Protein AF-0000000079726190 (afdb_homodimer)

Structure (mmCIF, N/CA/C/O backbone):
data_AF-0000000079726190-model_v1
#
loop_
_entity.id
_entity.type
_entity.pdbx_description
1 polymer 'Peptide ABC transporter substrate-binding protein'
#
loop_
_atom_site.group_PDB
_atom_site.id
_atom_site.type_symbol
_atom_site.label_atom_id
_atom_site.label_alt_id
_atom_site.label_comp_id
_atom_site.label_asym_id
_atom_site.label_entity_id
_atom_site.label_seq_id
_atom_site.pdbx_PDB_ins_code
_atom_site.Cartn_x
_atom_site.Cartn_y
_atom_site.Cartn_z
_atom_site.occupancy
_atom_site.B_iso_or_equiv
_atom_site.auth_seq_id
_atom_site.auth_comp_id
_atom_site.auth_asym_id
_atom_site.auth_atom_id
_atom_site.pdbx_PDB_model_num
ATOM 1 N N . MET A 1 1 ? 8.062 4.188 -63.969 1 17.78 1 MET A N 1
ATOM 2 C CA . MET A 1 1 ? 8.961 5.172 -64.562 1 17.78 1 MET A CA 1
ATOM 3 C C . MET A 1 1 ? 9.82 5.852 -63.5 1 17.78 1 MET A C 1
ATOM 5 O O . MET A 1 1 ? 9.289 6.422 -62.531 1 17.78 1 MET A O 1
ATOM 9 N N . ILE A 1 2 ? 11.32 5.594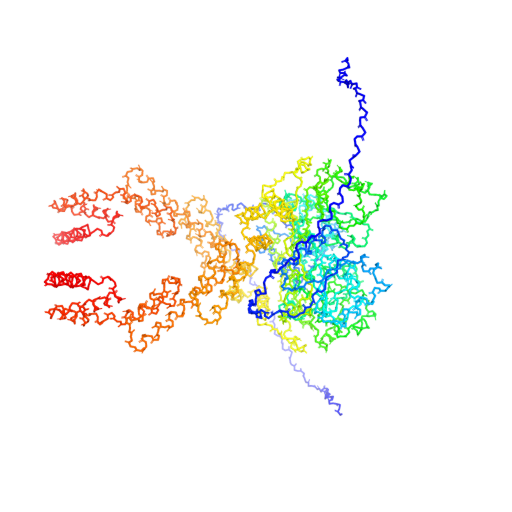 -63.25 1 19.17 2 ILE A N 1
ATOM 10 C CA . ILE A 1 2 ? 12.477 5.262 -62.438 1 19.17 2 ILE A CA 1
ATOM 11 C C . ILE A 1 2 ? 13.281 6.523 -62.156 1 19.17 2 ILE A C 1
ATOM 13 O O . ILE A 1 2 ? 13.898 7.098 -63.031 1 19.17 2 ILE A O 1
ATOM 17 N N . ARG A 1 3 ? 12.742 7.516 -61.281 1 17.12 3 ARG A N 1
ATOM 18 C CA . ARG A 1 3 ? 13.039 8.945 -61.219 1 17.12 3 ARG A CA 1
ATOM 19 C C . ARG A 1 3 ? 14.438 9.188 -60.656 1 17.12 3 ARG A C 1
ATOM 21 O O . ARG A 1 3 ? 14.625 9.312 -59.438 1 17.12 3 ARG A O 1
ATOM 28 N N . TRP A 1 4 ? 15.664 8.562 -61.156 1 17.48 4 TRP A N 1
ATOM 29 C CA . TRP A 1 4 ? 17.031 8.336 -60.719 1 17.48 4 TRP A CA 1
ATOM 30 C C . TRP A 1 4 ? 17.891 9.594 -60.938 1 17.48 4 TRP A C 1
ATOM 32 O O . TRP A 1 4 ? 18.328 9.883 -62.062 1 17.48 4 TRP A O 1
ATOM 42 N N . ASN A 1 5 ? 17.484 10.836 -60.469 1 17.86 5 ASN A N 1
ATOM 43 C CA . ASN A 1 5 ? 18.203 11.93 -61.125 1 17.86 5 ASN A CA 1
ATOM 44 C C . ASN A 1 5 ? 19.672 11.945 -60.719 1 17.86 5 ASN A C 1
ATOM 46 O O . ASN A 1 5 ? 20 11.992 -59.531 1 17.86 5 ASN A O 1
ATOM 50 N N . ARG A 1 6 ? 20.75 11.93 -61.469 1 18.08 6 ARG A N 1
ATOM 51 C CA . ARG A 1 6 ? 22.094 11.422 -61.719 1 18.08 6 ARG A CA 1
ATOM 52 C C . ARG A 1 6 ? 23.156 12.391 -61.219 1 18.08 6 ARG A C 1
ATOM 54 O O . ARG A 1 6 ? 24.062 12 -60.5 1 18.08 6 ARG A O 1
ATOM 61 N N . ILE A 1 7 ? 23.703 13.391 -62 1 17.92 7 ILE A N 1
ATOM 62 C CA . ILE A 1 7 ? 25.031 13.344 -62.594 1 17.92 7 ILE A CA 1
ATOM 63 C C . ILE A 1 7 ? 26 14.227 -61.812 1 17.92 7 ILE A C 1
ATOM 65 O O . ILE A 1 7 ? 25.578 15.164 -61.125 1 17.92 7 ILE A O 1
ATOM 69 N N . LEU A 1 8 ? 27.344 14.555 -62.281 1 17.34 8 LEU A N 1
ATOM 70 C CA . LEU A 1 8 ? 28.797 14.414 -62.188 1 17.34 8 LEU A CA 1
ATOM 71 C C . LEU A 1 8 ? 29.453 15.766 -61.969 1 17.34 8 LEU A C 1
ATOM 73 O O . LEU A 1 8 ? 30.625 15.828 -61.562 1 17.34 8 LEU A O 1
ATOM 77 N N . THR A 1 9 ? 28.953 16.922 -62.281 1 17.73 9 THR A N 1
ATOM 78 C CA . THR A 1 9 ? 29.906 17.672 -63.094 1 17.73 9 THR A CA 1
ATOM 79 C C . THR A 1 9 ? 31.016 18.266 -62.219 1 17.73 9 THR A C 1
ATOM 81 O O . THR A 1 9 ? 30.859 18.359 -61 1 17.73 9 THR A O 1
ATOM 84 N N . GLY A 1 10 ? 31.719 19.453 -62.531 1 17.44 10 GLY A N 1
ATOM 85 C CA . GLY A 1 10 ? 33 19.969 -63.031 1 17.44 10 GLY A CA 1
ATOM 86 C C . GLY A 1 10 ? 33.719 20.828 -62.031 1 17.44 10 GLY A C 1
ATOM 87 O O . GLY A 1 10 ? 34.906 21.125 -62.188 1 17.44 10 GLY A O 1
ATOM 88 N N . LEU A 1 11 ? 33.094 21.625 -61.156 1 17.05 11 LEU A N 1
ATOM 89 C CA . LEU A 1 11 ? 33.688 22.953 -61.188 1 17.05 11 LEU A CA 1
ATOM 90 C C . LEU A 1 11 ? 35 22.984 -60.406 1 17.05 11 LEU A C 1
ATOM 92 O O . LEU A 1 11 ? 35.188 22.188 -59.5 1 17.05 11 LEU A O 1
ATOM 96 N N . SER A 1 12 ? 35.75 24.172 -60.344 1 17.75 12 SER A N 1
ATOM 97 C CA . SER A 1 12 ? 37.062 24.797 -60.562 1 17.75 12 SER A CA 1
ATOM 98 C C . SER A 1 12 ? 37.812 24.953 -59.25 1 17.75 12 SER A C 1
ATOM 100 O O . SER A 1 12 ? 37.219 24.906 -58.188 1 17.75 12 SER A O 1
ATOM 102 N N . ARG A 1 13 ? 39.156 25.641 -59.156 1 18.98 13 ARG A N 1
ATOM 103 C CA . ARG A 1 13 ? 40.531 25.578 -58.781 1 18.98 13 ARG A CA 1
ATOM 104 C C . ARG A 1 13 ? 40.812 26.422 -57.531 1 18.98 13 ARG A C 1
ATOM 106 O O . ARG A 1 13 ? 41.938 26.578 -57.094 1 18.98 13 ARG A O 1
ATOM 113 N N . ASN A 1 14 ? 39.906 27.125 -56.906 1 16.69 14 ASN A N 1
ATOM 114 C CA . ASN A 1 14 ? 40.406 28.375 -56.375 1 16.69 14 ASN A CA 1
ATOM 115 C C . ASN A 1 14 ? 41.406 28.156 -55.25 1 16.69 14 ASN A C 1
ATOM 117 O O . ASN A 1 14 ? 41.406 27.109 -54.594 1 16.69 14 ASN A O 1
ATOM 121 N N . ALA A 1 15 ? 42 29.312 -54.594 1 17.83 15 ALA A N 1
ATOM 122 C CA . ALA A 1 15 ? 43.25 29.938 -54.219 1 17.83 15 ALA A CA 1
ATOM 123 C C . ALA A 1 15 ? 43.656 29.578 -52.781 1 17.83 15 ALA A C 1
ATOM 125 O O . ALA A 1 15 ? 42.781 29.391 -51.938 1 17.83 15 ALA A O 1
ATOM 126 N N . TYR A 1 16 ? 44.969 29.359 -52.375 1 17.84 16 TYR A N 1
ATOM 127 C CA . TYR A 1 16 ? 45.938 28.766 -51.469 1 17.84 16 TYR A CA 1
ATOM 128 C C . TYR A 1 16 ? 46.156 29.625 -50.25 1 17.84 16 TYR A C 1
ATOM 130 O O . TYR A 1 16 ? 47 29.312 -49.406 1 17.84 16 TYR A O 1
ATOM 138 N N . ILE A 1 17 ? 45.344 30.672 -49.875 1 18.56 17 ILE A N 1
ATOM 139 C CA . ILE A 1 17 ? 46.125 31.703 -49.219 1 18.56 17 ILE A CA 1
ATOM 140 C C . ILE A 1 17 ? 46.688 31.172 -47.906 1 18.56 17 ILE A C 1
ATOM 142 O O . ILE A 1 17 ? 46.031 30.406 -47.188 1 18.56 17 ILE A O 1
ATOM 146 N N . LEU A 1 18 ? 47.875 31.734 -47.344 1 18.45 18 LEU A N 1
ATOM 147 C CA . LEU A 1 18 ? 49.156 31.609 -46.656 1 18.45 18 LEU A CA 1
ATOM 148 C C . LEU A 1 18 ? 49 31.875 -45.156 1 18.45 18 LEU A C 1
ATOM 150 O O . LEU A 1 18 ? 50 31.844 -44.406 1 18.45 18 LEU A O 1
ATOM 154 N N . PHE A 1 19 ? 47.812 31.984 -44.5 1 19.55 19 PHE A N 1
ATOM 155 C CA . PHE A 1 19 ? 47.906 32.844 -43.344 1 19.55 19 PHE A CA 1
ATOM 156 C C . PHE A 1 19 ? 48.781 32.219 -42.25 1 19.55 19 PHE A C 1
ATOM 158 O O . PHE A 1 19 ? 48.531 31.062 -41.875 1 19.55 19 PHE A O 1
ATOM 165 N N . ALA A 1 20 ? 50 32.812 -41.875 1 19.41 20 ALA A N 1
ATOM 166 C CA . ALA A 1 20 ? 51.219 32.719 -41.094 1 19.41 20 ALA A CA 1
ATOM 167 C C . ALA A 1 20 ? 50.938 32.719 -39.625 1 19.41 20 ALA A C 1
ATOM 169 O O . ALA A 1 20 ? 50.188 33.562 -39.125 1 19.41 20 ALA A O 1
ATOM 170 N N . GLY A 1 21 ? 51.188 31.625 -38.812 1 18.8 21 GLY A N 1
ATOM 171 C CA . GLY A 1 21 ? 51.062 31.078 -37.469 1 18.8 21 GLY A CA 1
ATOM 172 C C . GLY A 1 21 ? 51.875 31.828 -36.438 1 18.8 21 GLY A C 1
ATOM 173 O O . GLY A 1 21 ? 53.125 31.688 -36.406 1 18.8 21 GLY A O 1
ATOM 174 N N . PHE A 1 22 ? 51.562 33.156 -36.156 1 19.19 22 PHE A N 1
ATOM 175 C CA . PHE A 1 22 ? 52.375 33.969 -35.25 1 19.19 22 PHE A CA 1
ATOM 176 C C . PHE A 1 22 ? 52.5 33.344 -33.875 1 19.19 22 PHE A C 1
ATOM 178 O O . PHE A 1 22 ? 51.5 32.938 -33.281 1 19.19 22 PHE A O 1
ATOM 185 N N . ALA A 1 23 ? 53.75 32.969 -33.375 1 20.16 23 ALA A N 1
ATOM 186 C CA . ALA A 1 23 ? 54.5 32.344 -32.281 1 20.16 23 ALA A CA 1
ATOM 187 C C . ALA A 1 23 ? 54.438 33.219 -31.047 1 20.16 23 ALA A C 1
ATOM 189 O O . ALA A 1 23 ? 55.188 32.969 -30.078 1 20.16 23 ALA A O 1
ATOM 190 N N . ILE A 1 24 ? 53.406 34.062 -30.688 1 20.02 24 ILE A N 1
ATOM 191 C CA . ILE A 1 24 ? 53.812 35.094 -29.75 1 20.02 24 ILE A CA 1
ATOM 192 C C . ILE A 1 24 ? 54.281 34.469 -28.453 1 20.02 24 ILE A C 1
ATOM 194 O O . ILE A 1 24 ? 53.625 33.625 -27.875 1 20.02 24 ILE A O 1
ATOM 198 N N . CYS A 1 25 ? 55.562 34.812 -27.906 1 19.38 25 CYS A N 1
ATOM 199 C CA . CYS A 1 25 ? 56.562 34.562 -26.891 1 19.38 25 CYS A CA 1
ATOM 200 C C . CYS A 1 25 ? 56.094 35.031 -25.516 1 19.38 25 CYS A C 1
ATOM 202 O O . CYS A 1 25 ? 56.906 35.219 -24.609 1 19.38 25 CYS A O 1
ATOM 204 N N . ILE A 1 26 ? 54.844 35.25 -25.141 1 20.3 26 ILE A N 1
ATOM 205 C CA . ILE A 1 26 ? 54.688 36.125 -23.984 1 20.3 26 ILE A CA 1
ATOM 206 C C . ILE A 1 26 ? 55.406 35.5 -22.781 1 20.3 26 ILE A C 1
ATOM 208 O O . ILE A 1 26 ? 55 34.406 -22.312 1 20.3 26 ILE A O 1
ATOM 212 N N . ALA A 1 27 ? 56.656 35.812 -22.438 1 19.92 27 ALA A N 1
ATOM 213 C CA . ALA A 1 27 ? 57.75 35.5 -21.516 1 19.92 27 ALA A CA 1
ATOM 214 C C . ALA A 1 27 ? 57.281 35.562 -20.062 1 19.92 27 ALA A C 1
ATOM 216 O O . ALA A 1 27 ? 57.469 34.625 -19.297 1 19.92 27 ALA A O 1
ATOM 217 N N . GLY A 1 28 ? 57.562 36.75 -19.266 1 19.28 28 GLY A N 1
ATOM 218 C CA . GLY A 1 28 ? 58.5 36.969 -18.172 1 19.28 28 GLY A CA 1
ATOM 219 C C . GLY A 1 28 ? 57.875 36.75 -16.812 1 19.28 28 GLY A C 1
ATOM 220 O O . GLY A 1 28 ? 58.469 36.125 -15.93 1 19.28 28 GLY A O 1
ATOM 221 N N . ALA A 1 29 ? 57 37.75 -16.234 1 20.47 29 ALA A N 1
ATOM 222 C CA . ALA A 1 29 ? 57.125 38.344 -14.898 1 20.47 29 ALA A CA 1
ATOM 223 C C . ALA A 1 29 ? 56.594 37.375 -13.82 1 20.47 29 ALA A C 1
ATOM 225 O O . ALA A 1 29 ? 55.406 37.062 -13.805 1 20.47 29 ALA A O 1
ATOM 226 N N . ALA A 1 30 ? 57.438 36.594 -13 1 22.33 30 ALA A N 1
ATOM 227 C CA . ALA A 1 30 ? 57.531 35.656 -11.891 1 22.33 30 ALA A CA 1
ATOM 228 C C . ALA A 1 30 ? 57.031 36.281 -10.594 1 22.33 30 ALA A C 1
ATOM 230 O O . ALA A 1 30 ? 57.219 35.688 -9.516 1 22.33 30 ALA A O 1
ATOM 231 N N . SER A 1 31 ? 56.656 37.625 -10.516 1 21.39 31 SER A N 1
ATOM 232 C CA . SER A 1 31 ? 56.875 38.188 -9.195 1 21.39 31 SER A CA 1
ATOM 233 C C . SER A 1 31 ? 56.125 37.406 -8.125 1 21.39 31 SER A C 1
ATOM 235 O O . SER A 1 31 ? 55.219 36.625 -8.438 1 21.39 31 SER A O 1
ATOM 237 N N . GLN A 1 32 ? 56.062 38.031 -6.699 1 22.66 32 GLN A N 1
ATOM 238 C CA . GLN A 1 32 ? 56.156 37.906 -5.246 1 22.66 32 GLN A CA 1
ATOM 239 C C . GLN A 1 32 ? 54.75 37.656 -4.648 1 22.66 32 GLN A C 1
ATOM 241 O O . GLN A 1 32 ? 54.188 38.562 -4.035 1 22.66 32 GLN A O 1
ATOM 246 N N . PHE A 1 33 ? 53.781 37.219 -5.281 1 22.06 33 PHE A N 1
ATOM 247 C CA . PHE A 1 33 ? 52.531 37.312 -4.539 1 22.06 33 PHE A CA 1
ATOM 248 C C . PHE A 1 33 ? 52.625 36.625 -3.193 1 22.06 33 PHE A C 1
ATOM 250 O O . PHE A 1 33 ? 53.125 35.5 -3.113 1 22.06 33 PHE A O 1
ATOM 257 N N . GLY A 1 34 ? 52.5 37.375 -2.045 1 22.28 34 GLY A N 1
ATOM 258 C CA . GLY A 1 34 ? 52.594 37.219 -0.604 1 22.28 34 GLY A CA 1
ATOM 259 C C . GLY A 1 34 ? 51.781 36.031 -0.099 1 22.28 34 GLY A C 1
ATOM 260 O O . GLY A 1 34 ? 50.844 35.562 -0.765 1 22.28 34 GLY A O 1
ATOM 261 N N . GLU A 1 35 ? 52.344 35.25 0.93 1 23.59 35 GLU A N 1
ATOM 262 C CA . GLU A 1 35 ? 52.031 34.094 1.75 1 23.59 35 GLU A CA 1
ATOM 263 C C . GLU A 1 35 ? 50.75 34.344 2.553 1 23.59 35 GLU A C 1
ATOM 265 O O . GLU A 1 35 ? 50.781 34.938 3.623 1 23.59 35 GLU A O 1
ATOM 270 N N . LEU A 1 36 ? 49.625 34.844 2.004 1 23.28 36 LEU A N 1
ATOM 271 C CA . LEU A 1 36 ? 48.562 34.906 3 1 23.28 36 LEU A CA 1
ATOM 272 C C . LEU A 1 36 ? 48.406 33.562 3.717 1 23.28 36 LEU A C 1
ATOM 274 O O . LEU A 1 36 ? 48.156 32.562 3.078 1 23.28 36 LEU A O 1
ATOM 278 N N . ASN A 1 37 ? 48.969 33.406 4.957 1 24.59 37 ASN A N 1
ATOM 279 C CA . ASN A 1 37 ? 48.875 32.406 6.02 1 24.59 37 ASN A CA 1
ATOM 280 C C . ASN A 1 37 ? 47.438 32.125 6.438 1 24.59 37 ASN A C 1
ATOM 282 O O . ASN A 1 37 ? 46.906 32.812 7.328 1 24.59 37 ASN A O 1
ATOM 286 N N . SER A 1 38 ? 46.438 32.219 5.59 1 26.17 38 SER A N 1
ATOM 287 C CA . SER A 1 38 ? 45.156 31.938 6.195 1 26.17 38 SER A CA 1
ATOM 288 C C . SER A 1 38 ? 45.188 30.594 6.93 1 26.17 38 SER A C 1
ATOM 290 O O . SER A 1 38 ? 45.781 29.641 6.457 1 26.17 38 SER A O 1
ATOM 292 N N . SER A 1 39 ? 44.938 30.641 8.273 1 29.66 39 SER A N 1
ATOM 293 C CA . SER A 1 39 ? 44.812 29.547 9.234 1 29.66 39 SER A CA 1
ATOM 294 C C . SER A 1 39 ? 43.906 28.453 8.703 1 29.66 39 SER A C 1
ATOM 296 O O . SER A 1 39 ? 42.781 28.734 8.242 1 29.66 39 SER A O 1
ATOM 298 N N . PRO A 1 40 ? 44.469 27.297 8.266 1 29.73 40 PRO A N 1
ATOM 299 C CA . PRO A 1 40 ? 43.719 26.125 7.766 1 29.73 40 PRO A CA 1
ATOM 300 C C . PRO A 1 40 ? 42.625 25.656 8.727 1 29.73 40 PRO A C 1
ATOM 302 O O . PRO A 1 40 ? 42.938 25.234 9.844 1 29.73 40 PRO A O 1
ATOM 305 N N . ASN A 1 41 ? 41.656 26.5 8.977 1 29.31 41 ASN A N 1
ATOM 306 C CA . ASN A 1 41 ? 40.531 25.859 9.695 1 29.31 41 ASN A CA 1
ATOM 307 C C . ASN A 1 41 ? 40.312 24.438 9.195 1 29.31 41 ASN A C 1
ATOM 309 O O . ASN A 1 41 ? 40.062 24.219 8.008 1 29.31 41 ASN A O 1
ATOM 313 N N . SER A 1 42 ? 40.938 23.453 9.906 1 29.56 42 SER A N 1
ATOM 314 C CA . SER A 1 42 ? 40.844 22 9.789 1 29.56 42 SER A CA 1
ATOM 315 C C . SER A 1 42 ? 39.406 21.531 9.633 1 29.56 42 SER A C 1
ATOM 317 O O . SER A 1 42 ? 38.656 21.547 10.602 1 29.56 42 SER A O 1
ATOM 319 N N . SER A 1 43 ? 38.688 22.031 8.695 1 34.34 43 SER A N 1
ATOM 320 C CA . SER A 1 43 ? 37.531 21.156 8.469 1 34.34 43 SER A CA 1
ATOM 321 C C . SER A 1 43 ? 37.938 19.688 8.633 1 34.34 43 SER A C 1
ATOM 323 O O . SER A 1 43 ? 38.906 19.234 8.039 1 34.34 43 SER A O 1
ATOM 325 N N . LYS A 1 44 ? 37.688 19.062 9.688 1 37.78 44 LYS A N 1
ATOM 326 C CA . LYS A 1 44 ? 37.969 17.641 9.867 1 37.78 44 LYS A CA 1
ATOM 327 C C . LYS A 1 44 ? 37.75 16.875 8.562 1 37.78 44 LYS A C 1
ATOM 329 O O . LYS A 1 44 ? 36.625 16.766 8.078 1 37.78 44 LYS A O 1
ATOM 334 N N . ALA A 1 45 ? 38.625 16.938 7.582 1 41.66 45 ALA A N 1
ATOM 335 C CA . ALA A 1 45 ? 38.594 16.078 6.406 1 41.66 45 ALA A CA 1
ATOM 336 C C . ALA A 1 45 ? 38.062 14.688 6.758 1 41.66 45 ALA A C 1
ATOM 338 O O . ALA A 1 45 ? 38.625 14.008 7.625 1 41.66 45 ALA A O 1
ATOM 339 N N . ILE A 1 46 ? 36.75 14.359 6.75 1 47.28 46 ILE A N 1
ATOM 340 C CA . ILE A 1 46 ? 36.25 13.008 6.902 1 47.28 46 ILE A CA 1
ATOM 341 C C . ILE A 1 46 ? 37.219 12.008 6.285 1 47.28 46 ILE A C 1
ATOM 343 O O . ILE A 1 46 ? 37.5 12.07 5.082 1 47.28 46 ILE A O 1
ATOM 347 N N . SER A 1 47 ? 38.125 11.461 6.992 1 50.12 47 SER A N 1
ATOM 348 C CA . SER A 1 47 ? 39.094 10.398 6.746 1 50.12 47 SER A CA 1
ATOM 349 C C . SER A 1 47 ? 38.406 9.109 6.336 1 50.12 47 SER A C 1
ATOM 351 O O . SER A 1 47 ? 37.375 8.719 6.934 1 50.12 47 SER A O 1
ATOM 353 N N . GLY A 1 48 ? 38.5 8.516 5.023 1 62.44 48 GLY A N 1
ATOM 354 C CA . GLY A 1 48 ? 38.188 7.211 4.477 1 62.44 48 GLY A CA 1
ATOM 355 C C . GLY A 1 48 ? 37.75 7.262 3.021 1 62.44 48 GLY A C 1
ATOM 356 O O . GLY A 1 48 ? 37.094 8.211 2.596 1 62.44 48 GLY A O 1
ATOM 357 N N . ASN A 1 49 ? 38.5 6.441 2.109 1 82.69 49 ASN A N 1
ATOM 358 C CA . ASN A 1 49 ? 38.312 6.469 0.66 1 82.69 49 ASN A CA 1
ATOM 359 C C . ASN A 1 49 ? 37.312 5.438 0.193 1 82.69 49 ASN A C 1
ATOM 361 O O . ASN A 1 49 ? 37.219 4.352 0.764 1 82.69 49 ASN A O 1
ATOM 365 N N . VAL A 1 50 ? 36.406 5.938 -0.623 1 95.25 50 VAL A N 1
ATOM 366 C CA . VAL A 1 50 ? 35.469 5.055 -1.307 1 95.25 50 VAL A CA 1
ATOM 367 C C . VAL A 1 50 ? 35.969 4.742 -2.711 1 95.25 50 VAL A C 1
ATOM 369 O O . VAL A 1 50 ? 36.344 5.652 -3.457 1 95.25 50 VAL A O 1
ATOM 372 N N . GLU A 1 51 ? 36.125 3.447 -2.908 1 96.5 51 GLU A N 1
ATOM 373 C CA . GLU A 1 51 ? 36.469 3.008 -4.254 1 96.5 51 GLU A CA 1
ATOM 374 C C . GLU A 1 51 ? 35.25 2.605 -5.051 1 96.5 51 GLU A C 1
ATOM 376 O O . GLU A 1 51 ? 34.375 1.872 -4.555 1 96.5 51 GLU A O 1
ATOM 381 N N . ILE A 1 52 ? 35.156 3.127 -6.281 1 97.56 52 ILE A N 1
ATOM 382 C CA . ILE A 1 52 ? 34.031 2.785 -7.145 1 97.56 52 ILE A CA 1
ATOM 383 C C . ILE A 1 52 ? 34.531 2.107 -8.414 1 97.56 52 ILE A C 1
ATOM 385 O O . ILE A 1 52 ? 35.469 2.607 -9.062 1 97.56 52 ILE A O 1
ATOM 389 N N . LEU A 1 53 ? 34.031 0.95 -8.68 1 97.44 53 LEU A N 1
ATOM 390 C CA . LEU A 1 53 ? 34.344 0.227 -9.906 1 97.44 53 LEU A CA 1
ATOM 391 C C . LEU A 1 53 ? 33.125 0.053 -10.781 1 97.44 53 LEU A C 1
ATOM 393 O O . LEU A 1 53 ? 32.094 -0.46 -10.328 1 97.44 53 LEU A O 1
ATOM 397 N N . LEU A 1 54 ? 33.219 0.528 -12.023 1 97.69 54 LEU A N 1
ATOM 398 C CA . LEU A 1 54 ? 32.125 0.361 -12.984 1 97.69 54 LEU A CA 1
ATOM 399 C C . LEU A 1 54 ? 32.406 -0.802 -13.93 1 97.69 54 LEU A C 1
ATOM 401 O O . LEU A 1 54 ? 33.531 -0.982 -14.375 1 97.69 54 LEU A O 1
ATOM 405 N N . SER A 1 55 ? 31.359 -1.516 -14.281 1 96.75 55 SER A N 1
ATOM 406 C CA . SER A 1 55 ? 31.484 -2.639 -15.203 1 96.75 55 SER A CA 1
ATOM 407 C C . SER A 1 55 ? 31.875 -2.166 -16.594 1 96.75 55 SER A C 1
ATOM 409 O O . SER A 1 55 ? 32.531 -2.895 -17.344 1 96.75 55 SER A O 1
ATOM 411 N N . SER A 1 56 ? 31.344 -1.012 -16.984 1 93.81 56 SER A N 1
ATOM 412 C CA . SER A 1 56 ? 31.656 -0.41 -18.281 1 93.81 56 SER A CA 1
ATOM 413 C C . SER A 1 56 ? 31.422 1.097 -18.266 1 93.81 56 SER A C 1
ATOM 415 O O . SER A 1 56 ? 30.953 1.643 -17.266 1 93.81 56 SER A O 1
ATOM 417 N N . ASP A 1 57 ? 31.797 1.744 -19.375 1 86.25 57 ASP A N 1
ATOM 418 C CA . ASP A 1 57 ? 31.672 3.195 -19.453 1 86.25 57 ASP A CA 1
ATOM 419 C C . ASP A 1 57 ? 30.422 3.596 -20.219 1 86.25 57 ASP A C 1
ATOM 421 O O . ASP A 1 57 ? 30.359 4.684 -20.797 1 86.25 57 ASP A O 1
ATOM 425 N N . ASN A 1 58 ? 29.438 2.748 -20.141 1 86.69 58 ASN A N 1
ATOM 426 C CA . ASN A 1 58 ? 28.219 3.113 -20.875 1 86.69 58 ASN A CA 1
ATOM 427 C C . ASN A 1 58 ? 27.438 4.195 -20.141 1 86.69 58 ASN A C 1
ATOM 429 O O . ASN A 1 58 ? 27.625 4.41 -18.938 1 86.69 58 ASN A O 1
ATOM 433 N N . SER A 1 59 ? 26.578 4.871 -20.891 1 83.31 59 SER A N 1
ATOM 434 C CA . SER A 1 59 ? 25.875 6.051 -20.391 1 83.31 59 SER A CA 1
ATOM 435 C C . SER A 1 59 ? 24.906 5.688 -19.266 1 83.31 59 SER A C 1
ATOM 437 O O . SER A 1 59 ? 24.672 6.484 -18.359 1 83.31 59 SER A O 1
ATOM 439 N N . ILE A 1 60 ? 24.359 4.547 -19.25 1 87.44 60 ILE A N 1
ATOM 440 C CA . ILE A 1 60 ? 23.391 4.129 -18.25 1 87.44 60 ILE A CA 1
ATOM 441 C C . ILE A 1 60 ? 24.062 3.969 -16.891 1 87.44 60 ILE A C 1
ATOM 443 O O . ILE A 1 60 ? 23.578 4.469 -15.883 1 87.44 60 ILE A O 1
ATOM 447 N N . LEU A 1 61 ? 25.25 3.344 -16.844 1 93.75 61 LEU A N 1
ATOM 448 C CA . LEU A 1 61 ? 25.984 3.172 -15.586 1 93.75 61 LEU A CA 1
ATOM 449 C C . LEU A 1 61 ? 26.5 4.512 -15.078 1 93.75 61 LEU A C 1
ATOM 451 O O . LEU A 1 61 ? 26.547 4.738 -13.867 1 93.75 61 LEU A O 1
ATOM 455 N N . GLU A 1 62 ? 26.828 5.348 -16.016 1 88.25 62 GLU A N 1
ATOM 456 C CA . GLU A 1 62 ? 27.312 6.668 -15.641 1 88.25 62 GLU A CA 1
ATOM 457 C C . GLU A 1 62 ? 26.219 7.5 -14.984 1 88.25 62 GLU A C 1
ATOM 459 O O . GLU A 1 62 ? 26.484 8.297 -14.086 1 88.25 62 GLU A O 1
ATOM 464 N N . GLN A 1 63 ? 25.047 7.301 -15.469 1 85.5 63 GLN A N 1
ATOM 465 C CA . GLN A 1 63 ? 23.922 7.988 -14.828 1 85.5 63 GLN A CA 1
ATOM 466 C C . GLN A 1 63 ? 23.797 7.598 -13.359 1 85.5 63 GLN A C 1
ATOM 468 O O . GLN A 1 63 ? 23.609 8.461 -12.5 1 85.5 63 GLN A O 1
ATOM 473 N N . ALA A 1 64 ? 23.922 6.344 -13.07 1 92.69 64 ALA A N 1
ATOM 474 C CA . ALA A 1 64 ? 23.906 5.871 -11.688 1 92.69 64 ALA A CA 1
ATOM 475 C C . ALA A 1 64 ? 25.078 6.426 -10.898 1 92.69 64 ALA A C 1
ATOM 477 O O . ALA A 1 64 ? 24.938 6.801 -9.734 1 92.69 64 ALA A O 1
ATOM 478 N N . LEU A 1 65 ? 26.25 6.457 -11.539 1 92.44 65 LEU A N 1
ATOM 479 C CA . LEU A 1 65 ? 27.438 7.016 -10.891 1 92.44 65 LEU A CA 1
ATOM 480 C C . LEU A 1 65 ? 27.203 8.469 -10.484 1 92.44 65 LEU A C 1
ATOM 482 O O . LEU A 1 65 ? 27.531 8.859 -9.367 1 92.44 65 LEU A O 1
ATOM 486 N N . PHE A 1 66 ? 26.656 9.156 -11.43 1 82.75 66 PHE A N 1
ATOM 487 C CA . PHE A 1 66 ? 26.391 10.562 -11.141 1 82.75 66 PHE A CA 1
ATOM 488 C C . PHE A 1 66 ? 25.422 10.703 -9.969 1 82.75 66 PHE A C 1
ATOM 490 O O . PHE A 1 66 ? 25.625 11.547 -9.094 1 82.75 66 PHE A O 1
ATOM 497 N N . GLY A 1 67 ? 24.359 9.914 -10.008 1 86.69 67 GLY A N 1
ATOM 498 C CA . GLY A 1 67 ? 23.453 9.914 -8.875 1 86.69 67 GLY A CA 1
ATOM 499 C C . GLY A 1 67 ? 24.125 9.586 -7.559 1 86.69 67 GLY A C 1
ATOM 500 O O . GLY A 1 67 ? 23.875 10.25 -6.547 1 86.69 67 GLY A O 1
ATOM 501 N N . LEU A 1 68 ? 24.938 8.609 -7.582 1 92.31 68 LEU A N 1
ATOM 502 C CA . LEU A 1 68 ? 25.672 8.188 -6.395 1 92.31 68 LEU A CA 1
ATOM 503 C C . LEU A 1 68 ? 26.547 9.32 -5.871 1 92.31 68 LEU A C 1
ATOM 505 O O . LEU A 1 68 ? 26.562 9.602 -4.672 1 92.31 68 LEU A O 1
ATOM 509 N N . GLN A 1 69 ? 27.266 9.977 -6.73 1 84.12 69 GLN A N 1
ATOM 510 C CA . GLN A 1 69 ? 28.172 11.055 -6.359 1 84.12 69 GLN A CA 1
ATOM 511 C C . GLN A 1 69 ? 27.406 12.234 -5.773 1 84.12 69 GLN A C 1
ATOM 513 O O . GLN A 1 69 ? 27.922 12.945 -4.906 1 84.12 69 GLN A O 1
ATOM 518 N N . SER A 1 70 ? 26.203 12.352 -6.238 1 76.94 70 SER A N 1
ATOM 519 C CA . SER A 1 70 ? 25.406 13.477 -5.766 1 76.94 70 SER A CA 1
ATOM 520 C C . SER A 1 70 ? 24.953 13.273 -4.324 1 76.94 70 SER A C 1
ATOM 522 O O . SER A 1 70 ? 24.672 14.242 -3.613 1 76.94 70 SER A O 1
ATOM 524 N N . SER A 1 71 ? 24.859 12.086 -3.914 1 84.5 71 SER A N 1
ATOM 525 C CA . SER A 1 71 ? 24.312 11.812 -2.584 1 84.5 71 SER A CA 1
ATOM 526 C C . SER A 1 71 ? 25.406 11.336 -1.631 1 84.5 71 SER A C 1
ATOM 528 O O . SER A 1 71 ? 25.203 11.289 -0.417 1 84.5 71 SER A O 1
ATOM 530 N N . LEU A 1 72 ? 26.547 11.047 -2.127 1 88.06 72 LEU A N 1
ATOM 531 C CA . LEU A 1 72 ? 27.656 10.547 -1.313 1 88.06 72 LEU A CA 1
ATOM 532 C C . LEU A 1 72 ? 28.453 11.703 -0.721 1 88.06 72 LEU A C 1
ATOM 534 O O . LEU A 1 72 ? 28.844 12.625 -1.438 1 88.06 72 LEU A O 1
ATOM 538 N N . ASP A 1 73 ? 28.844 11.617 0.556 1 80.5 73 ASP A N 1
ATOM 539 C CA . ASP A 1 73 ? 29.516 12.695 1.279 1 80.5 73 ASP A CA 1
ATOM 540 C C . ASP A 1 73 ? 31.016 12.461 1.344 1 80.5 73 ASP A C 1
ATOM 542 O O . ASP A 1 73 ? 31.734 13.211 2.006 1 80.5 73 ASP A O 1
ATOM 546 N N . TYR A 1 74 ? 31.5 11.477 0.642 1 85.75 74 TYR A N 1
ATOM 547 C CA . TYR A 1 74 ? 32.906 11.078 0.747 1 85.75 74 TYR A CA 1
ATOM 548 C C . TYR A 1 74 ? 33.594 11.172 -0.605 1 85.75 74 TYR A C 1
ATOM 550 O O . TYR A 1 74 ? 32.969 11.031 -1.65 1 85.75 74 TYR A O 1
ATOM 558 N N . PRO A 1 75 ? 34.844 11.461 -0.527 1 85.69 75 PRO A N 1
ATOM 559 C CA . PRO A 1 75 ? 35.594 11.422 -1.793 1 85.69 75 PRO A CA 1
ATOM 560 C C . PRO A 1 75 ? 35.656 10.016 -2.391 1 85.69 75 PRO A C 1
ATOM 562 O O . PRO A 1 75 ? 35.656 9.031 -1.653 1 85.69 75 PRO A O 1
ATOM 565 N N . VAL A 1 76 ? 35.688 10.039 -3.75 1 91.31 76 VAL A N 1
ATOM 566 C CA . VAL A 1 76 ? 35.625 8.734 -4.398 1 91.31 76 VAL A CA 1
ATOM 567 C C . VAL A 1 76 ? 36.781 8.625 -5.414 1 91.31 76 VAL A C 1
ATOM 569 O O . VAL A 1 76 ? 37.219 9.633 -5.949 1 91.31 76 VAL A O 1
ATOM 572 N N . ARG A 1 77 ? 37.281 7.445 -5.531 1 91.12 77 ARG A N 1
ATOM 573 C CA . ARG A 1 77 ? 38.125 7.055 -6.652 1 91.12 77 ARG A CA 1
ATOM 574 C C . ARG A 1 77 ? 37.375 6.133 -7.609 1 91.12 77 ARG A C 1
ATOM 576 O O . ARG A 1 77 ? 36.812 5.117 -7.191 1 91.12 77 ARG A O 1
ATOM 583 N N . ILE A 1 78 ? 37.375 6.48 -8.883 1 94 78 ILE A N 1
ATOM 584 C CA . ILE A 1 78 ? 36.562 5.785 -9.859 1 94 78 ILE A CA 1
ATOM 585 C C . ILE A 1 78 ? 37.438 5.016 -10.836 1 94 78 ILE A C 1
ATOM 587 O O . ILE A 1 78 ? 38.469 5.531 -11.297 1 94 78 ILE A O 1
ATOM 591 N N . SER A 1 79 ? 37.094 3.805 -11.031 1 92.88 79 SER A N 1
ATOM 592 C CA . SER A 1 79 ? 37.781 2.992 -12.039 1 92.88 79 SER A CA 1
ATOM 593 C C . SER A 1 79 ? 36.781 2.186 -12.859 1 92.88 79 SER A C 1
ATOM 595 O O . SER A 1 79 ? 35.562 2.203 -12.57 1 92.88 79 SER A O 1
ATOM 597 N N . TYR A 1 80 ? 37.219 1.588 -13.969 1 94.56 80 TYR A N 1
ATOM 598 C CA . TYR A 1 80 ? 36.438 0.77 -14.883 1 94.56 80 TYR A CA 1
ATOM 599 C C . TYR A 1 80 ? 37.062 -0.609 -15.055 1 94.56 80 TYR A C 1
ATOM 601 O O . TYR A 1 80 ? 38.281 -0.745 -15.094 1 94.56 80 TYR A O 1
ATOM 609 N N . VAL A 1 81 ? 36.25 -1.578 -15.219 1 94.75 81 VAL A N 1
ATOM 610 C CA . VAL A 1 81 ? 36.719 -2.959 -15.305 1 94.75 81 VAL A CA 1
ATOM 611 C C . VAL A 1 81 ? 37.656 -3.107 -16.484 1 94.75 81 VAL A C 1
ATOM 613 O O . VAL A 1 81 ? 38.719 -3.766 -16.359 1 94.75 81 VAL A O 1
ATOM 616 N N . ASP A 1 82 ? 37.281 -2.49 -17.594 1 91.06 82 ASP A N 1
ATOM 617 C CA . ASP A 1 82 ? 38.156 -2.596 -18.766 1 91.06 82 ASP A CA 1
ATOM 618 C C . ASP A 1 82 ? 39.531 -1.962 -18.5 1 91.06 82 ASP A C 1
ATOM 620 O O . ASP A 1 82 ? 40.562 -2.504 -18.906 1 91.06 82 ASP A O 1
ATOM 624 N N . LEU A 1 83 ? 39.531 -0.852 -17.859 1 90.31 83 LEU A N 1
ATOM 625 C CA . LEU A 1 83 ? 40.781 -0.174 -17.516 1 90.31 83 LEU A CA 1
ATOM 626 C C . LEU A 1 83 ? 41.594 -0.999 -16.516 1 90.31 83 LEU A C 1
ATOM 628 O O . LEU A 1 83 ? 42.812 -1.1 -16.625 1 90.31 83 LEU A O 1
ATOM 632 N N . LEU A 1 84 ? 40.938 -1.569 -15.57 1 90.69 84 LEU A N 1
ATOM 633 C CA . LEU A 1 84 ? 41.562 -2.428 -14.57 1 90.69 84 LEU A CA 1
ATOM 634 C C . LEU A 1 84 ? 42.25 -3.611 -15.234 1 90.69 84 LEU A C 1
ATOM 636 O O . LEU A 1 84 ? 43.375 -3.953 -14.875 1 90.69 84 LEU A O 1
ATOM 640 N N . ARG A 1 85 ? 41.562 -4.227 -16.156 1 90.31 85 ARG A N 1
ATOM 641 C CA . ARG A 1 85 ? 42.125 -5.395 -16.828 1 90.31 85 ARG A CA 1
ATOM 642 C C . ARG A 1 85 ? 43.344 -5.02 -17.672 1 90.31 85 ARG A C 1
ATOM 644 O O . ARG A 1 85 ? 44.219 -5.848 -17.906 1 90.31 85 ARG A O 1
ATOM 651 N N . SER A 1 86 ? 43.375 -3.77 -18.141 1 88.62 86 SER A N 1
ATOM 652 C CA . SER A 1 86 ? 44.5 -3.303 -18.953 1 88.62 86 SER A CA 1
ATOM 653 C C . SER A 1 86 ? 45.656 -2.869 -18.078 1 88.62 86 SER A C 1
ATOM 655 O O . SER A 1 86 ? 46.812 -3.012 -18.469 1 88.62 86 SER A O 1
ATOM 657 N N . GLU A 1 87 ? 45.406 -2.332 -16.906 1 88 87 GLU A N 1
ATOM 658 C CA . GLU A 1 87 ? 46.406 -1.729 -16.047 1 88 87 GLU A CA 1
ATOM 659 C C . GLU A 1 87 ? 47.062 -2.775 -15.148 1 88 87 GLU A C 1
ATOM 661 O O . GLU A 1 87 ? 48.219 -2.627 -14.758 1 88 87 GLU A O 1
ATOM 666 N N . TYR A 1 88 ? 46.312 -3.703 -14.797 1 86.25 88 TYR A N 1
ATOM 667 C CA . TYR A 1 88 ? 46.812 -4.703 -13.859 1 86.25 88 TYR A CA 1
ATOM 668 C C . TYR A 1 88 ? 47.062 -6.031 -14.57 1 86.25 88 TYR A C 1
ATOM 670 O O . TYR A 1 88 ? 46.25 -6.453 -15.406 1 86.25 88 TYR A O 1
ATOM 678 N N . LYS A 1 89 ? 48.219 -6.625 -14.312 1 81.94 89 LYS A N 1
ATOM 679 C CA . LYS A 1 89 ? 48.562 -7.93 -14.875 1 81.94 89 LYS A CA 1
ATOM 680 C C . LYS A 1 89 ? 47.562 -8.992 -14.398 1 81.94 89 LYS A C 1
ATOM 682 O O . LYS A 1 89 ? 47.156 -9.859 -15.172 1 81.94 89 LYS A O 1
ATOM 687 N N . ASP A 1 90 ? 47.156 -8.906 -13.07 1 88.69 90 ASP A N 1
ATOM 688 C CA . ASP A 1 90 ? 46.156 -9.828 -12.523 1 88.69 90 ASP A CA 1
ATOM 689 C C . ASP A 1 90 ? 45.125 -9.07 -11.711 1 88.69 90 ASP A C 1
ATOM 691 O O . ASP A 1 90 ? 45.438 -8.344 -10.773 1 88.69 90 ASP A O 1
ATOM 695 N N . VAL A 1 91 ? 43.875 -9.266 -12 1 90.75 91 VAL A N 1
ATOM 696 C CA . VAL A 1 91 ? 42.688 -8.586 -11.43 1 90.75 91 VAL A CA 1
ATOM 697 C C . VAL A 1 91 ? 42.688 -8.758 -9.914 1 90.75 91 VAL A C 1
ATOM 699 O O . VAL A 1 91 ? 42.469 -7.797 -9.18 1 90.75 91 VAL A O 1
ATOM 702 N N . PRO A 1 92 ? 43.094 -9.938 -9.375 1 93.19 92 PRO A N 1
ATOM 703 C CA . PRO A 1 92 ? 43.062 -10.125 -7.922 1 93.19 92 PRO A CA 1
ATOM 704 C C . PRO A 1 92 ? 44.031 -9.188 -7.191 1 93.19 92 PRO A C 1
ATOM 706 O O . PRO A 1 92 ? 43.781 -8.82 -6.039 1 93.19 92 PRO A O 1
ATOM 709 N N . SER A 1 93 ? 45.125 -8.727 -7.828 1 92.38 93 SER A N 1
ATOM 710 C CA . SER A 1 93 ? 46.094 -7.824 -7.199 1 92.38 93 SER A CA 1
ATOM 711 C C . SER A 1 93 ? 45.438 -6.473 -6.891 1 92.38 93 SER A C 1
ATOM 713 O O . SER A 1 93 ? 45.75 -5.855 -5.871 1 92.38 93 SER A O 1
ATOM 715 N N . TYR A 1 94 ? 44.625 -6.031 -7.773 1 93.75 94 TYR A N 1
ATOM 716 C CA . TYR A 1 94 ? 43.875 -4.793 -7.551 1 93.75 94 TYR A CA 1
ATOM 717 C C . TYR A 1 94 ? 43.062 -4.863 -6.258 1 93.75 94 TYR A C 1
ATOM 719 O O . TYR A 1 94 ? 43.125 -3.953 -5.43 1 93.75 94 TYR A O 1
ATOM 727 N N . PHE A 1 95 ? 42.438 -5.898 -6.027 1 95.5 95 PHE A N 1
ATOM 728 C CA . PHE A 1 95 ? 41.562 -6.051 -4.875 1 95.5 95 PHE A CA 1
ATOM 729 C C . PHE A 1 95 ? 42.375 -6.285 -3.605 1 95.5 95 PHE A C 1
ATOM 731 O O . PHE A 1 95 ? 41.969 -5.867 -2.52 1 95.5 95 PHE A O 1
ATOM 738 N N . LYS A 1 96 ? 43.469 -6.988 -3.736 1 93.5 96 LYS A N 1
ATOM 739 C CA . LYS A 1 96 ? 44.344 -7.152 -2.592 1 93.5 96 LYS A CA 1
ATOM 740 C C . LYS A 1 96 ? 44.875 -5.805 -2.092 1 93.5 96 LYS A C 1
ATOM 742 O O . LYS A 1 96 ? 44.969 -5.582 -0.884 1 93.5 96 LYS A O 1
ATOM 747 N N . GLU A 1 97 ? 45.156 -4.969 -3.035 1 91.56 97 GLU A N 1
ATOM 748 C CA . GLU A 1 97 ? 45.594 -3.619 -2.678 1 91.56 97 GLU A CA 1
ATOM 749 C C . GLU A 1 97 ? 44.469 -2.869 -1.938 1 91.56 97 GLU A C 1
ATOM 751 O O . GLU A 1 97 ? 44.75 -2.152 -0.971 1 91.56 97 GLU A O 1
ATOM 756 N N . ILE A 1 98 ? 43.281 -3.035 -2.377 1 93.12 98 ILE A N 1
ATOM 757 C CA . ILE A 1 98 ? 42.125 -2.383 -1.747 1 93.12 98 ILE A CA 1
ATOM 758 C C . ILE A 1 98 ? 41.969 -2.885 -0.313 1 93.12 98 ILE A C 1
ATOM 760 O O . ILE A 1 98 ? 41.781 -2.092 0.612 1 93.12 98 ILE A O 1
ATOM 764 N N . GLU A 1 99 ? 42.125 -4.156 -0.076 1 93.12 99 GLU A N 1
ATOM 765 C CA . GLU A 1 99 ? 41.969 -4.762 1.242 1 93.12 99 GLU A CA 1
ATOM 766 C C . GLU A 1 99 ? 43.062 -4.293 2.199 1 93.12 99 GLU A C 1
ATOM 768 O O . GLU A 1 99 ? 42.812 -4.199 3.408 1 93.12 99 GLU A O 1
ATOM 773 N N . SER A 1 100 ? 44.188 -3.988 1.606 1 91.44 100 SER A N 1
ATOM 774 C CA . SER A 1 100 ? 45.312 -3.582 2.428 1 91.44 100 SER A CA 1
ATOM 775 C C . SER A 1 100 ? 45.344 -2.07 2.623 1 91.44 100 SER A C 1
ATOM 777 O O . SER A 1 100 ? 46.125 -1.558 3.422 1 91.44 100 SER A O 1
ATOM 779 N N . SER A 1 101 ? 44.469 -1.442 1.877 1 89 101 SER A N 1
ATOM 780 C CA . SER A 1 101 ? 44.438 0.015 1.953 1 89 101 SER A CA 1
ATOM 781 C C . SER A 1 101 ? 43.438 0.491 2.998 1 89 101 SER A C 1
ATOM 783 O O . SER A 1 101 ? 42.844 -0.318 3.725 1 89 101 SER A O 1
ATOM 785 N N . ASP A 1 102 ? 43.344 1.796 3.107 1 86.38 102 ASP A N 1
ATOM 786 C CA . ASP A 1 102 ? 42.406 2.412 4.066 1 86.38 102 ASP A CA 1
ATOM 787 C C . ASP A 1 102 ? 41.031 2.613 3.455 1 86.38 102 ASP A C 1
ATOM 789 O O . ASP A 1 102 ? 40.25 3.455 3.918 1 86.38 102 ASP A O 1
ATOM 793 N N . THR A 1 103 ? 40.812 1.812 2.41 1 90.75 103 THR A N 1
ATOM 794 C CA . THR A 1 103 ? 39.5 1.898 1.794 1 90.75 103 THR A CA 1
ATOM 795 C C . THR A 1 103 ? 38.406 1.393 2.748 1 90.75 103 THR A C 1
ATOM 797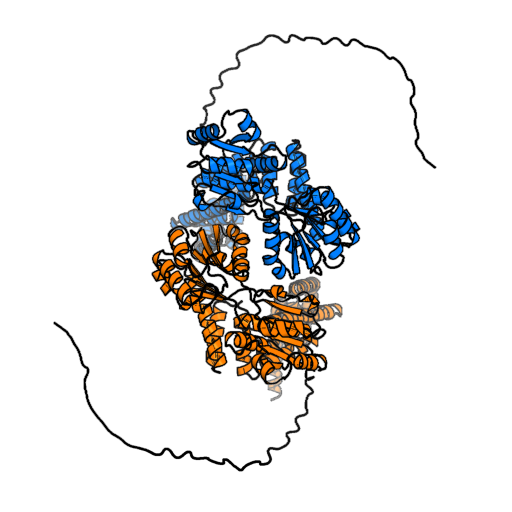 O O . THR A 1 103 ? 38.5 0.261 3.232 1 90.75 103 THR A O 1
ATOM 800 N N . LYS A 1 104 ? 37.438 2.209 2.9 1 93.38 104 LYS A N 1
ATOM 801 C CA . LYS A 1 104 ? 36.406 1.883 3.889 1 93.38 104 LYS A CA 1
ATOM 802 C C . LYS A 1 104 ? 35.219 1.206 3.232 1 93.38 104 LYS A C 1
ATOM 804 O O . LYS A 1 104 ? 34.469 0.485 3.893 1 93.38 104 LYS A O 1
ATOM 809 N N . LEU A 1 105 ? 35.094 1.495 1.95 1 96.81 105 LEU A N 1
ATOM 810 C CA . LEU A 1 105 ? 33.938 0.979 1.254 1 96.81 105 LEU A CA 1
ATOM 811 C C . LEU A 1 105 ? 34.219 0.81 -0.235 1 96.81 105 LEU A C 1
ATOM 813 O O . LEU A 1 105 ? 34.875 1.659 -0.849 1 96.81 105 LEU A O 1
ATOM 817 N N . PHE A 1 106 ? 33.781 -0.269 -0.737 1 97.81 106 PHE A N 1
ATOM 818 C CA . PHE A 1 106 ? 33.875 -0.555 -2.164 1 97.81 106 PHE A CA 1
ATOM 819 C C . PHE A 1 106 ? 32.5 -0.542 -2.811 1 97.81 106 PHE A C 1
ATOM 821 O O . PHE A 1 106 ? 31.594 -1.258 -2.371 1 97.81 106 PHE A O 1
ATOM 828 N N . VAL A 1 107 ? 32.312 0.249 -3.879 1 98.5 107 VAL A N 1
ATOM 829 C CA . VAL A 1 107 ? 31.047 0.305 -4.586 1 98.5 107 VAL A CA 1
ATOM 830 C C . VAL A 1 107 ? 31.203 -0.311 -5.973 1 98.5 107 VAL A C 1
ATOM 832 O O . VAL A 1 107 ? 32.062 0.103 -6.754 1 98.5 107 VAL A O 1
ATOM 835 N N . ALA A 1 108 ? 30.438 -1.295 -6.203 1 98.44 108 ALA A N 1
ATOM 836 C CA . ALA A 1 108 ? 30.406 -1.939 -7.516 1 98.44 108 ALA A CA 1
ATOM 837 C C . ALA A 1 108 ? 29.188 -1.511 -8.32 1 98.44 108 ALA A C 1
ATOM 839 O O . ALA A 1 108 ? 28.047 -1.721 -7.887 1 98.44 108 ALA A O 1
ATOM 840 N N . ILE A 1 109 ? 29.391 -0.937 -9.469 1 98.19 109 ILE A N 1
ATOM 841 C CA . ILE A 1 109 ? 28.297 -0.529 -10.336 1 98.19 109 ILE A CA 1
ATOM 842 C C . ILE A 1 109 ? 28.25 -1.437 -11.562 1 98.19 109 ILE A C 1
ATOM 844 O O . ILE A 1 109 ? 29.125 -1.371 -12.43 1 98.19 109 ILE A O 1
ATOM 848 N N . GLY A 1 110 ? 27.234 -2.266 -11.625 1 97.19 110 GLY A N 1
ATOM 849 C CA . GLY A 1 110 ? 27.109 -3.238 -12.703 1 97.19 110 GLY A CA 1
ATOM 850 C C . GLY A 1 110 ? 27.484 -4.645 -12.281 1 97.19 110 GLY A C 1
ATOM 851 O O . GLY A 1 110 ? 28.219 -4.828 -11.312 1 97.19 110 GLY A O 1
ATOM 852 N N . SER A 1 111 ? 27.094 -5.629 -13.109 1 95.94 111 SER A N 1
ATOM 853 C CA . SER A 1 111 ? 27.203 -7.035 -12.75 1 95.94 111 SER A CA 1
ATOM 854 C C . SER A 1 111 ? 28.656 -7.488 -12.781 1 95.94 111 SER A C 1
ATOM 856 O O . SER A 1 111 ? 29.109 -8.219 -11.891 1 95.94 111 SER A O 1
ATOM 858 N N . ALA A 1 112 ? 29.406 -7.07 -13.789 1 96.44 112 ALA A N 1
ATOM 859 C CA . ALA A 1 112 ? 30.797 -7.508 -13.906 1 96.44 112 ALA A CA 1
ATOM 860 C C . ALA A 1 112 ? 31.641 -7.004 -12.734 1 96.44 112 ALA A C 1
ATOM 862 O O . ALA A 1 112 ? 32.406 -7.766 -12.133 1 96.44 112 ALA A O 1
ATOM 863 N N . ALA A 1 113 ? 31.484 -5.746 -12.414 1 97.69 113 ALA A N 1
ATOM 864 C CA . ALA A 1 113 ? 32.219 -5.156 -11.281 1 97.69 113 ALA A CA 1
ATOM 865 C C . ALA A 1 113 ? 31.828 -5.844 -9.977 1 97.69 113 ALA A C 1
ATOM 867 O O . ALA A 1 113 ? 32.719 -6.156 -9.164 1 97.69 113 ALA A O 1
ATOM 868 N N . PHE A 1 114 ? 30.594 -6.109 -9.789 1 97.88 114 PHE A N 1
ATOM 869 C CA . PHE A 1 114 ? 30.109 -6.746 -8.57 1 97.88 114 PHE A CA 1
ATOM 870 C C . PHE A 1 114 ? 30.672 -8.156 -8.438 1 97.88 114 PHE A C 1
ATOM 872 O O . PHE A 1 114 ? 31.141 -8.547 -7.371 1 97.88 114 PHE A O 1
ATOM 879 N N . LYS A 1 115 ? 30.562 -8.938 -9.531 1 96.88 115 LYS A N 1
ATOM 880 C CA . LYS A 1 115 ? 31.094 -10.297 -9.523 1 96.88 115 LYS A CA 1
ATOM 881 C C . LYS A 1 115 ? 32.562 -10.312 -9.141 1 96.88 115 LYS A C 1
ATOM 883 O O . LYS A 1 115 ? 33 -11.109 -8.297 1 96.88 115 LYS A O 1
ATOM 888 N N . LEU A 1 116 ? 33.375 -9.414 -9.711 1 96.25 116 LEU A N 1
ATOM 889 C CA . LEU A 1 116 ? 34.781 -9.328 -9.422 1 96.25 116 LEU A CA 1
ATOM 890 C C . LEU A 1 116 ? 35.031 -8.984 -7.961 1 96.25 116 LEU A C 1
ATOM 892 O O . LEU A 1 116 ? 35.875 -9.594 -7.305 1 96.25 116 LEU A O 1
ATOM 896 N N . ALA A 1 117 ? 34.312 -8.047 -7.473 1 97 117 ALA A N 1
ATOM 897 C CA . ALA A 1 117 ? 34.469 -7.629 -6.082 1 97 117 ALA A CA 1
ATOM 898 C C . ALA A 1 117 ? 34.125 -8.766 -5.121 1 97 117 ALA A C 1
ATOM 900 O O . ALA A 1 117 ? 34.844 -9.031 -4.172 1 97 117 ALA A O 1
ATOM 901 N N . ARG A 1 118 ? 33.062 -9.43 -5.398 1 95.44 118 ARG A N 1
ATOM 902 C CA . ARG A 1 118 ? 32.562 -10.508 -4.547 1 95.44 118 ARG A CA 1
ATOM 903 C C . ARG A 1 118 ? 33.594 -11.648 -4.48 1 95.44 118 ARG A C 1
ATOM 905 O O . ARG A 1 118 ? 33.781 -12.234 -3.42 1 95.44 118 ARG A O 1
ATOM 912 N N . GLU A 1 119 ? 34.188 -11.914 -5.551 1 95 119 GLU A N 1
ATOM 913 C CA . GLU A 1 119 ? 35.094 -13.039 -5.656 1 95 119 GLU A CA 1
ATOM 914 C C . GLU A 1 119 ? 36.438 -12.727 -4.992 1 95 119 GLU A C 1
ATOM 916 O O . GLU A 1 119 ? 37.188 -13.641 -4.641 1 95 119 GLU A O 1
ATOM 921 N N . ASN A 1 120 ? 36.719 -11.398 -4.801 1 95 120 ASN A N 1
ATOM 922 C CA . ASN A 1 120 ? 38.094 -11.078 -4.434 1 95 120 ASN A CA 1
ATOM 923 C C . ASN A 1 120 ? 38.156 -10.297 -3.119 1 95 120 ASN A C 1
ATOM 925 O O . ASN A 1 120 ? 39.188 -10.219 -2.49 1 95 120 ASN A O 1
ATOM 929 N N . LEU A 1 121 ? 37.031 -9.711 -2.689 1 95.25 121 LEU A N 1
ATOM 930 C CA . LEU A 1 121 ? 37.031 -8.969 -1.432 1 95.25 121 LEU A CA 1
ATOM 931 C C . LEU A 1 121 ? 36.375 -9.789 -0.329 1 95.25 121 LEU A C 1
ATOM 933 O O . LEU A 1 121 ? 35.312 -10.383 -0.54 1 95.25 121 LEU A O 1
ATOM 937 N N . ASN A 1 122 ? 37 -9.812 0.868 1 91.81 122 ASN A N 1
ATOM 938 C CA . ASN A 1 122 ? 36.469 -10.633 1.958 1 91.81 122 ASN A CA 1
ATOM 939 C C . ASN A 1 122 ? 36.094 -9.781 3.174 1 91.81 122 ASN A C 1
ATOM 941 O O . ASN A 1 122 ? 35.188 -10.125 3.932 1 91.81 122 ASN A O 1
ATOM 945 N N . ARG A 1 123 ? 36.75 -8.648 3.402 1 92.31 123 ARG A N 1
ATOM 946 C CA . ARG A 1 123 ? 36.562 -7.859 4.617 1 92.31 123 ARG A CA 1
ATOM 947 C C . ARG A 1 123 ? 35.938 -6.512 4.301 1 92.31 123 ARG A C 1
ATOM 949 O O . ARG A 1 123 ? 35.031 -6.055 5.027 1 92.31 123 ARG A O 1
ATOM 956 N N . THR A 1 124 ? 36.406 -5.961 3.213 1 94.88 124 THR A N 1
ATOM 957 C CA . THR A 1 124 ? 35.875 -4.645 2.838 1 94.88 124 THR A CA 1
ATOM 958 C C . THR A 1 124 ? 34.406 -4.719 2.473 1 94.88 124 THR A C 1
ATOM 960 O O . THR A 1 124 ? 34 -5.559 1.668 1 94.88 124 THR A O 1
ATOM 963 N N . PRO A 1 125 ? 33.625 -3.867 3.059 1 96.94 125 PRO A N 1
ATOM 964 C CA . PRO A 1 125 ? 32.188 -3.854 2.678 1 96.94 125 PRO A CA 1
ATOM 965 C C . PRO A 1 125 ? 31.984 -3.531 1.199 1 96.94 125 PRO A C 1
ATOM 967 O O . PRO A 1 125 ? 32.688 -2.67 0.647 1 96.94 125 PRO A O 1
ATOM 970 N N . ILE A 1 126 ? 31.125 -4.266 0.579 1 98.06 126 ILE A N 1
ATOM 971 C CA . ILE A 1 126 ? 30.797 -4.09 -0.83 1 98.06 126 ILE A CA 1
ATOM 972 C C . ILE A 1 126 ? 29.344 -3.6 -0.962 1 98.06 126 ILE A C 1
ATOM 974 O O . ILE A 1 126 ? 28.422 -4.254 -0.488 1 98.06 126 ILE A O 1
ATOM 978 N N . VAL A 1 127 ? 29.188 -2.471 -1.604 1 98.44 127 VAL A N 1
ATOM 979 C CA . VAL A 1 127 ? 27.859 -1.978 -1.953 1 98.44 127 VAL A CA 1
ATOM 980 C C . VAL A 1 127 ? 27.672 -2.023 -3.469 1 98.44 127 VAL A C 1
ATOM 982 O O . VAL A 1 127 ? 28.469 -1.449 -4.215 1 98.44 127 VAL A O 1
ATOM 985 N N . PHE A 1 128 ? 26.641 -2.732 -3.883 1 98.25 128 PHE A N 1
ATOM 986 C CA . PHE A 1 128 ? 26.469 -2.82 -5.328 1 98.25 128 PHE A CA 1
ATOM 987 C C . PHE A 1 128 ? 25.219 -2.061 -5.766 1 98.25 128 PHE A C 1
ATOM 989 O O . PHE A 1 128 ? 24.328 -1.808 -4.953 1 98.25 128 PHE A O 1
ATOM 996 N N . THR A 1 129 ? 25.172 -1.684 -7.031 1 97.88 129 THR A N 1
ATOM 997 C CA . THR A 1 129 ? 24 -1.136 -7.699 1 97.88 129 THR A CA 1
ATOM 998 C C . THR A 1 129 ? 24.016 -1.457 -9.188 1 97.88 129 THR A C 1
ATOM 1000 O O . THR A 1 129 ? 25 -2.002 -9.695 1 97.88 129 THR A O 1
ATOM 1003 N N . MET A 1 130 ? 22.906 -1.242 -9.844 1 96.38 130 MET A N 1
ATOM 1004 C CA . MET A 1 130 ? 22.781 -1.514 -11.273 1 96.38 130 MET A CA 1
ATOM 1005 C C . MET A 1 130 ? 23.047 -2.986 -11.57 1 96.38 130 MET A C 1
ATOM 1007 O O . MET A 1 130 ? 23.75 -3.316 -12.523 1 96.38 130 MET A O 1
ATOM 1011 N N . VAL A 1 131 ? 22.594 -3.781 -10.695 1 95.31 131 VAL A N 1
ATOM 1012 C CA . VAL A 1 131 ? 22.734 -5.223 -10.875 1 95.31 131 VAL A CA 1
ATOM 1013 C C . VAL A 1 131 ? 21.359 -5.867 -10.977 1 95.31 131 VAL A C 1
ATOM 1015 O O . VAL A 1 131 ? 20.516 -5.695 -10.086 1 95.31 131 VAL A O 1
ATOM 1018 N N . SER A 1 132 ? 21.109 -6.543 -12.109 1 91.75 132 SER A N 1
ATOM 1019 C CA . SER A 1 132 ? 19.906 -7.332 -12.297 1 91.75 132 SER A CA 1
ATOM 1020 C C . SER A 1 132 ? 20.047 -8.719 -11.68 1 91.75 132 SER A C 1
ATOM 1022 O O . SER A 1 132 ? 21.094 -9.359 -11.805 1 91.75 132 SER A O 1
ATOM 1024 N N . HIS A 1 133 ? 19 -9.164 -10.977 1 90.94 133 HIS A N 1
ATOM 1025 C CA . HIS A 1 133 ? 18.984 -10.484 -10.352 1 90.94 133 HIS A CA 1
ATOM 1026 C C . HIS A 1 133 ? 20.234 -10.711 -9.516 1 90.94 133 HIS A C 1
ATOM 1028 O O . HIS A 1 133 ? 20.984 -11.664 -9.75 1 90.94 133 HIS A O 1
ATOM 1034 N N . PRO A 1 134 ? 20.422 -9.891 -8.516 1 93.38 134 PRO A N 1
ATOM 1035 C CA . PRO A 1 134 ? 21.656 -9.945 -7.746 1 93.38 134 PRO A CA 1
ATOM 1036 C C . PRO A 1 134 ? 21.875 -11.289 -7.059 1 93.38 134 PRO A C 1
ATOM 1038 O O . PRO A 1 134 ? 23.016 -11.695 -6.82 1 93.38 134 PRO A O 1
ATOM 1041 N N . LYS A 1 135 ? 20.859 -12.039 -6.77 1 90.81 135 LYS A N 1
ATOM 1042 C CA . LYS A 1 135 ? 20.969 -13.32 -6.082 1 90.81 135 LYS A CA 1
ATOM 1043 C C . LYS A 1 135 ? 21.766 -14.328 -6.918 1 90.81 135 LYS A C 1
ATOM 1045 O O . LYS A 1 135 ? 22.422 -15.219 -6.371 1 90.81 135 LYS A O 1
ATOM 1050 N N . SER A 1 136 ? 21.672 -14.18 -8.172 1 90.31 136 SER A N 1
ATOM 1051 C CA . SER A 1 136 ? 22.375 -15.102 -9.062 1 90.31 136 SER A CA 1
ATOM 1052 C C . SER A 1 136 ? 23.891 -14.938 -8.938 1 90.31 136 SER A C 1
ATOM 1054 O O . SER A 1 136 ? 24.641 -15.852 -9.281 1 90.31 136 SER A O 1
ATOM 1056 N N . ILE A 1 137 ? 24.328 -13.75 -8.484 1 91 137 ILE A N 1
ATOM 1057 C CA . ILE A 1 137 ? 25.75 -13.484 -8.328 1 91 137 ILE A CA 1
ATOM 1058 C C . ILE A 1 137 ? 26.203 -13.867 -6.922 1 91 137 ILE A C 1
ATOM 1060 O O . ILE A 1 137 ? 27.328 -14.32 -6.719 1 91 137 ILE A O 1
ATOM 1064 N N . GLY A 1 138 ? 25.281 -13.789 -5.984 1 90.12 138 GLY A N 1
ATOM 1065 C CA . GLY A 1 138 ? 25.578 -14.141 -4.609 1 90.12 138 GLY A CA 1
ATOM 1066 C C . GLY A 1 138 ? 25.516 -12.961 -3.66 1 90.12 138 GLY A C 1
ATOM 1067 O O . GLY A 1 138 ? 26.359 -12.055 -3.725 1 90.12 138 GLY A O 1
ATOM 1068 N N . ILE A 1 139 ? 24.594 -13 -2.771 1 90 139 ILE A N 1
ATOM 1069 C CA . ILE A 1 139 ? 24.406 -11.898 -1.837 1 90 139 ILE A CA 1
ATOM 1070 C C . ILE A 1 139 ? 24.422 -12.422 -0.405 1 90 139 ILE A C 1
ATOM 1072 O O . ILE A 1 139 ? 23.891 -11.781 0.505 1 90 139 ILE A O 1
ATOM 1076 N N . ASP A 1 140 ? 25.031 -13.562 -0.178 1 88.19 140 ASP A N 1
ATOM 1077 C CA . ASP A 1 140 ? 24.922 -14.258 1.102 1 88.19 140 ASP A CA 1
ATOM 1078 C C . ASP A 1 140 ? 25.953 -13.734 2.104 1 88.19 140 ASP A C 1
ATOM 1080 O O . ASP A 1 140 ? 25.781 -13.914 3.312 1 88.19 140 ASP A O 1
ATOM 1084 N N . SER A 1 141 ? 26.922 -13.039 1.636 1 90.19 141 SER A N 1
ATOM 1085 C CA . SER A 1 141 ? 27.984 -12.586 2.523 1 90.19 141 SER A CA 1
ATOM 1086 C C . SER A 1 141 ? 27.547 -11.375 3.342 1 90.19 141 SER A C 1
ATOM 1088 O O . SER A 1 141 ? 26.812 -10.516 2.848 1 90.19 141 SER A O 1
ATOM 1090 N N . ASP A 1 142 ? 28.094 -11.305 4.562 1 90.31 142 ASP A N 1
ATOM 1091 C CA . ASP A 1 142 ? 27.703 -10.258 5.5 1 90.31 142 ASP A CA 1
ATOM 1092 C C . ASP A 1 142 ? 28.266 -8.906 5.082 1 90.31 142 ASP A C 1
ATOM 1094 O O . ASP A 1 142 ? 27.797 -7.859 5.551 1 90.31 142 ASP A O 1
ATOM 1098 N N . ASN A 1 143 ? 29.266 -8.914 4.242 1 94.94 143 ASN A N 1
ATOM 1099 C CA . ASN A 1 143 ? 29.875 -7.645 3.855 1 94.94 143 ASN A CA 1
ATOM 1100 C C . ASN A 1 143 ? 29.312 -7.133 2.535 1 94.94 143 ASN A C 1
ATOM 1102 O O . ASN A 1 143 ? 29.859 -6.203 1.938 1 94.94 143 ASN A O 1
ATOM 1106 N N . VAL A 1 144 ? 28.203 -7.805 2.076 1 96.44 144 VAL A N 1
ATOM 1107 C CA . VAL A 1 144 ? 27.641 -7.422 0.79 1 96.44 144 VAL A CA 1
ATOM 1108 C C . VAL A 1 144 ? 26.234 -6.848 0.998 1 96.44 144 VAL A C 1
ATOM 1110 O O . VAL A 1 144 ? 25.406 -7.445 1.696 1 96.44 144 VAL A O 1
ATOM 1113 N N . CYS A 1 145 ? 25.984 -5.711 0.464 1 96.75 145 CYS A N 1
ATOM 1114 C CA . CYS A 1 145 ? 24.656 -5.117 0.391 1 96.75 145 CYS A CA 1
ATOM 1115 C C . CYS A 1 145 ? 24.516 -4.234 -0.846 1 96.75 145 CYS A C 1
ATOM 1117 O O . CYS A 1 145 ? 25.469 -4.098 -1.622 1 96.75 145 CYS A O 1
ATOM 1119 N N . GLY A 1 146 ? 23.312 -3.816 -1.109 1 97.44 146 GLY A N 1
ATOM 1120 C CA . GLY A 1 146 ? 23.172 -2.975 -2.287 1 97.44 146 GLY A CA 1
ATOM 1121 C C . GLY A 1 146 ? 21.734 -2.746 -2.699 1 97.44 146 GLY A C 1
ATOM 1122 O O . GLY A 1 146 ? 20.812 -3.092 -1.961 1 97.44 146 GLY A O 1
ATOM 1123 N N . VAL A 1 147 ? 21.625 -2.096 -3.809 1 96 147 VAL A N 1
ATOM 1124 C CA . VAL A 1 147 ? 20.328 -1.76 -4.375 1 96 147 VAL A CA 1
ATOM 1125 C C . VAL A 1 147 ? 20.156 -2.449 -5.727 1 96 147 VAL A C 1
ATOM 1127 O O . VAL A 1 147 ? 20.891 -2.143 -6.684 1 96 147 VAL A O 1
ATOM 1130 N N . GLY A 1 148 ? 19.234 -3.35 -5.715 1 94.12 148 GLY A N 1
ATOM 1131 C CA . GLY A 1 148 ? 18.953 -4.035 -6.965 1 94.12 148 GLY A CA 1
ATOM 1132 C C . GLY A 1 148 ? 18.156 -3.188 -7.938 1 94.12 148 GLY A C 1
ATOM 1133 O O . GLY A 1 148 ? 17.438 -2.266 -7.531 1 94.12 148 GLY A O 1
ATOM 1134 N N . MET A 1 149 ? 18.25 -3.525 -9.227 1 94.06 149 MET A N 1
ATOM 1135 C CA . MET A 1 149 ? 17.609 -2.656 -10.211 1 94.06 149 MET A CA 1
ATOM 1136 C C . MET A 1 149 ? 16.391 -3.338 -10.828 1 94.06 149 MET A C 1
ATOM 1138 O O . MET A 1 149 ? 15.781 -2.807 -11.758 1 94.06 149 MET A O 1
ATOM 1142 N N . ASP A 1 150 ? 16.016 -4.504 -10.391 1 92.38 150 ASP A N 1
ATOM 1143 C CA . ASP A 1 150 ? 14.93 -5.254 -11.008 1 92.38 150 ASP A CA 1
ATOM 1144 C C . ASP A 1 150 ? 13.586 -4.559 -10.773 1 92.38 150 ASP A C 1
ATOM 1146 O O . ASP A 1 150 ? 13.289 -4.129 -9.664 1 92.38 150 ASP A O 1
ATOM 1150 N N . VAL A 1 151 ? 12.875 -4.449 -11.875 1 94.69 151 VAL A N 1
ATOM 1151 C CA . VAL A 1 151 ? 11.5 -3.967 -11.82 1 94.69 151 VAL A CA 1
ATOM 1152 C C . VAL A 1 151 ? 10.539 -5.148 -11.898 1 94.69 151 VAL A C 1
ATOM 1154 O O . VAL A 1 151 ? 10.625 -5.977 -12.805 1 94.69 151 VAL A O 1
ATOM 1157 N N . SER A 1 152 ? 9.656 -5.172 -10.945 1 94.81 152 SER A N 1
ATOM 1158 C CA . SER A 1 152 ? 8.703 -6.273 -10.898 1 94.81 152 SER A CA 1
ATOM 1159 C C . SER A 1 152 ? 7.727 -6.207 -12.07 1 94.81 152 SER A C 1
ATOM 1161 O O . SER A 1 152 ? 7.277 -5.125 -12.453 1 94.81 152 SER A O 1
ATOM 1163 N N . ILE A 1 153 ? 7.371 -7.375 -12.555 1 96.5 153 ILE A N 1
ATOM 1164 C CA . ILE A 1 153 ? 6.375 -7.477 -13.617 1 96.5 153 ILE A CA 1
ATOM 1165 C C . ILE A 1 153 ? 5.039 -6.922 -13.125 1 96.5 153 ILE A C 1
ATOM 1167 O O . ILE A 1 153 ? 4.199 -6.512 -13.922 1 96.5 153 ILE A O 1
ATOM 1171 N N . SER A 1 154 ? 4.859 -6.887 -11.828 1 96.12 154 SER A N 1
ATOM 1172 C CA . SER A 1 154 ? 3.648 -6.344 -11.219 1 96.12 154 SER A CA 1
ATOM 1173 C C . SER A 1 154 ? 3.418 -4.898 -11.641 1 96.12 154 SER A C 1
ATOM 1175 O O . SER A 1 154 ? 2.273 -4.469 -11.805 1 96.12 154 SER A O 1
ATOM 1177 N N . GLU A 1 155 ? 4.465 -4.141 -11.82 1 96.94 155 GLU A N 1
ATOM 1178 C CA . GLU A 1 155 ? 4.355 -2.75 -12.242 1 96.94 155 GLU A CA 1
ATOM 1179 C C . GLU A 1 155 ? 3.76 -2.65 -13.648 1 96.94 155 GLU A C 1
ATOM 1181 O O . GLU A 1 155 ? 2.977 -1.74 -13.93 1 96.94 155 GLU A O 1
ATOM 1186 N N . PHE A 1 156 ? 4.145 -3.555 -14.484 1 98.25 156 PHE A N 1
ATOM 1187 C CA . PHE A 1 156 ? 3.602 -3.588 -15.836 1 98.25 156 PHE A CA 1
ATOM 1188 C C . PHE A 1 156 ? 2.113 -3.914 -15.82 1 98.25 156 PHE A C 1
ATOM 1190 O O . PHE A 1 156 ? 1.324 -3.279 -16.531 1 98.25 156 PHE A O 1
ATOM 1197 N N . PHE A 1 157 ? 1.746 -4.906 -15.016 1 98.12 157 PHE A N 1
ATOM 1198 C CA . PHE A 1 157 ? 0.349 -5.312 -14.914 1 98.12 157 PHE A CA 1
ATOM 1199 C C . PHE A 1 157 ? -0.508 -4.176 -14.367 1 98.12 157 PHE A C 1
ATOM 1201 O O . PHE A 1 157 ? -1.624 -3.951 -14.836 1 98.12 157 PHE A O 1
ATOM 1208 N N . LYS A 1 158 ? 0.019 -3.48 -13.391 1 97.19 158 LYS A N 1
ATOM 1209 C CA . LYS A 1 158 ? -0.68 -2.334 -12.82 1 97.19 158 LYS A CA 1
ATOM 1210 C C . LYS A 1 158 ? -0.963 -1.275 -13.883 1 97.19 158 LYS A C 1
ATOM 1212 O O . LYS A 1 158 ? -2.096 -0.811 -14.016 1 97.19 158 LYS A O 1
ATOM 1217 N N . VAL A 1 159 ? 0.049 -0.931 -14.672 1 97.88 159 VAL A N 1
ATOM 1218 C CA . VAL A 1 159 ? -0.094 0.087 -15.711 1 97.88 159 VAL A CA 1
ATOM 1219 C C . VAL A 1 159 ? -1.027 -0.421 -16.812 1 97.88 159 VAL A C 1
ATOM 1221 O O . VAL A 1 159 ? -1.835 0.34 -17.344 1 97.88 159 VAL A O 1
ATOM 1224 N N . LEU A 1 160 ? -0.895 -1.698 -17.141 1 98.25 160 LEU A N 1
ATOM 1225 C CA . LEU A 1 160 ? -1.772 -2.279 -18.156 1 98.25 160 LEU A CA 1
ATOM 1226 C C . LEU A 1 160 ? -3.236 -2.121 -17.75 1 98.25 160 LEU A C 1
ATOM 1228 O O . LEU A 1 160 ? -4.074 -1.77 -18.594 1 98.25 160 LEU A O 1
ATOM 1232 N N . ARG A 1 161 ? -3.525 -2.324 -16.484 1 95.88 161 ARG A N 1
ATOM 1233 C CA . ARG A 1 161 ? -4.887 -2.18 -15.984 1 95.88 161 ARG A CA 1
ATOM 1234 C C . ARG A 1 161 ? -5.359 -0.733 -16.094 1 95.88 161 ARG A C 1
ATOM 1236 O O . ARG A 1 161 ? -6.516 -0.476 -16.438 1 95.88 161 ARG A O 1
ATOM 1243 N N . GLU A 1 162 ? -4.5 0.189 -15.828 1 96.12 162 GLU A N 1
ATOM 1244 C CA . GLU A 1 162 ? -4.824 1.606 -15.953 1 96.12 162 GLU A CA 1
ATOM 1245 C C . GLU A 1 162 ? -5.07 1.984 -17.422 1 96.12 162 GLU A C 1
ATOM 1247 O O . GLU A 1 162 ? -5.957 2.787 -17.719 1 96.12 162 GLU A O 1
ATOM 1252 N N . LEU A 1 163 ? -4.258 1.411 -18.266 1 97.19 163 LEU A N 1
ATOM 1253 C CA . LEU A 1 163 ? -4.289 1.729 -19.688 1 97.19 163 LEU A CA 1
ATOM 1254 C C . LEU A 1 163 ? -5.504 1.104 -20.359 1 97.19 163 LEU A C 1
ATOM 1256 O O . LEU A 1 163 ? -6.176 1.75 -21.172 1 97.19 163 LEU A O 1
ATOM 1260 N N . SER A 1 164 ? -5.734 -0.121 -20 1 95.31 164 SER A N 1
ATOM 1261 C CA . SER A 1 164 ? -6.828 -0.891 -20.594 1 95.31 164 SER A CA 1
ATOM 1262 C C . SER A 1 164 ? -7.508 -1.771 -19.547 1 95.31 164 SER A C 1
ATOM 1264 O O . SER A 1 164 ? -7.203 -2.961 -19.438 1 95.31 164 SER A O 1
ATOM 1266 N N . PRO A 1 165 ? -8.508 -1.268 -18.906 1 91.56 165 PRO A N 1
ATOM 1267 C CA . PRO A 1 165 ? -9.195 -2.014 -17.859 1 91.56 165 PRO A CA 1
ATOM 1268 C C . PRO A 1 165 ? -9.844 -3.299 -18.375 1 91.56 165 PRO A C 1
ATOM 1270 O O . PRO A 1 165 ? -10.102 -4.219 -17.594 1 91.56 165 PRO A O 1
ATOM 1273 N N . LYS A 1 166 ? -10.023 -3.402 -19.641 1 89.88 166 LYS A N 1
ATOM 1274 C CA . LYS A 1 166 ? -10.703 -4.562 -20.219 1 89.88 166 LYS A CA 1
ATOM 1275 C C . LYS A 1 166 ? -9.703 -5.645 -20.609 1 89.88 166 LYS A C 1
ATOM 1277 O O . LYS A 1 166 ? -10.094 -6.77 -20.922 1 89.88 166 LYS A O 1
ATOM 1282 N N . ALA A 1 167 ? -8.414 -5.258 -20.625 1 93.31 167 ALA A N 1
ATOM 1283 C CA . ALA A 1 167 ? -7.395 -6.25 -20.969 1 93.31 167 ALA A CA 1
ATOM 1284 C C . ALA A 1 167 ? -7.453 -7.445 -20.016 1 93.31 167 ALA A C 1
ATOM 1286 O O . ALA A 1 167 ? -7.715 -7.289 -18.828 1 93.31 167 ALA A O 1
ATOM 1287 N N . ASN A 1 168 ? -7.164 -8.672 -20.578 1 93.38 168 ASN A N 1
ATOM 1288 C CA . ASN A 1 168 ? -7.254 -9.891 -19.766 1 93.38 168 ASN A CA 1
ATOM 1289 C C . ASN A 1 168 ? -6.055 -10.805 -20 1 93.38 168 ASN A C 1
ATOM 1291 O O . ASN A 1 168 ? -5.285 -11.078 -19.078 1 93.38 168 ASN A O 1
ATOM 1295 N N . ARG A 1 169 ? -5.883 -11.148 -21.188 1 95.69 169 ARG A N 1
ATOM 1296 C CA . ARG A 1 169 ? -4.871 -12.156 -21.5 1 95.69 169 ARG A CA 1
ATOM 1297 C C . ARG A 1 169 ? -3.545 -11.508 -21.875 1 95.69 169 ARG A C 1
ATOM 1299 O O . ARG A 1 169 ? -3.488 -10.672 -22.781 1 95.69 169 ARG A O 1
ATOM 1306 N N . VAL A 1 170 ? -2.457 -11.891 -21.188 1 98 170 VAL A N 1
ATOM 1307 C CA . VAL A 1 170 ? -1.109 -11.367 -21.391 1 98 170 VAL A CA 1
ATOM 1308 C C . VAL A 1 170 ? -0.155 -12.516 -21.719 1 98 170 VAL A C 1
ATOM 1310 O O . VAL A 1 170 ? -0.232 -13.586 -21.109 1 98 170 VAL A O 1
ATOM 1313 N N . LEU A 1 171 ? 0.716 -12.273 -22.656 1 98.31 171 LEU A N 1
ATOM 1314 C CA . LEU A 1 171 ? 1.63 -13.32 -23.109 1 98.31 171 LEU A CA 1
ATOM 1315 C C . LEU A 1 171 ? 3.076 -12.844 -23.047 1 98.31 171 LEU A C 1
ATOM 1317 O O . LEU A 1 171 ? 3.346 -11.648 -23.172 1 98.31 171 LEU A O 1
ATOM 1321 N N . THR A 1 172 ? 3.977 -13.75 -22.812 1 98.5 172 THR A N 1
ATOM 1322 C CA . THR A 1 172 ? 5.395 -13.484 -23.031 1 98.5 172 THR A CA 1
ATOM 1323 C C . THR A 1 172 ? 6.094 -14.719 -23.594 1 98.5 172 THR A C 1
ATOM 1325 O O . THR A 1 172 ? 5.598 -15.836 -23.453 1 98.5 172 THR A O 1
ATOM 1328 N N . PHE A 1 173 ? 7.152 -14.461 -24.344 1 98.62 173 PHE A N 1
ATOM 1329 C CA . PHE A 1 173 ? 8.047 -15.516 -24.812 1 98.62 173 PHE A CA 1
ATOM 1330 C C . PHE A 1 173 ? 9.398 -15.43 -24.125 1 98.62 173 PHE A C 1
ATOM 1332 O O . PHE A 1 173 ? 9.836 -14.344 -23.734 1 98.62 173 PHE A O 1
ATOM 1339 N N . TYR A 1 174 ? 9.977 -16.547 -23.875 1 98 174 TYR A N 1
ATOM 1340 C CA . TYR A 1 174 ? 11.344 -16.594 -23.375 1 98 174 TYR A CA 1
ATOM 1341 C C . TYR A 1 174 ? 12.109 -17.75 -24 1 98 174 TYR A C 1
ATOM 1343 O O . TYR A 1 174 ? 11.516 -18.672 -24.562 1 98 174 TYR A O 1
ATOM 1351 N N . SER A 1 175 ? 13.461 -17.609 -23.953 1 97.5 175 SER A N 1
ATOM 1352 C CA . SER A 1 175 ? 14.281 -18.641 -24.578 1 97.5 175 SER A CA 1
ATOM 1353 C C . SER A 1 175 ? 15.312 -19.203 -23.594 1 97.5 175 SER A C 1
ATOM 1355 O O . SER A 1 175 ? 15.688 -20.375 -23.672 1 97.5 175 SER A O 1
ATOM 1357 N N . GLN A 1 176 ? 15.797 -18.359 -22.703 1 95.12 176 GLN A N 1
ATOM 1358 C CA . GLN A 1 176 ? 16.875 -18.703 -21.781 1 95.12 176 GLN A CA 1
ATOM 1359 C C . GLN A 1 176 ? 16.375 -18.781 -20.344 1 95.12 176 GLN A C 1
ATOM 1361 O O . GLN A 1 176 ? 15.297 -18.25 -20.031 1 95.12 176 GLN A O 1
ATOM 1366 N N . PRO A 1 177 ? 17.156 -19.453 -19.469 1 92.75 177 PRO A N 1
ATOM 1367 C CA . PRO A 1 177 ? 16.75 -19.562 -18.062 1 92.75 177 PRO A CA 1
ATOM 1368 C C . PRO A 1 177 ? 16.531 -18.203 -17.406 1 92.75 177 PRO A C 1
ATOM 1370 O O . PRO A 1 177 ? 15.602 -18.047 -16.594 1 92.75 177 PRO A O 1
ATOM 1373 N N . GLU A 1 178 ? 17.297 -17.297 -17.719 1 90.44 178 GLU A N 1
ATOM 1374 C CA . GLU A 1 178 ? 17.125 -15.961 -17.141 1 90.44 178 GLU A CA 1
ATOM 1375 C C . GLU A 1 178 ? 15.773 -15.367 -17.547 1 90.44 178 GLU A C 1
ATOM 1377 O O . GLU A 1 178 ? 15.062 -14.805 -16.719 1 90.44 178 GLU A O 1
ATOM 1382 N N . GLY A 1 179 ? 15.492 -15.523 -18.812 1 94.56 179 GLY A N 1
ATOM 1383 C CA . GLY A 1 179 ? 14.195 -15.062 -19.281 1 94.56 179 GLY A CA 1
ATOM 1384 C C . GLY A 1 179 ? 13.031 -15.773 -18.625 1 94.56 179 GLY A C 1
ATOM 1385 O O . GLY A 1 179 ? 12.008 -15.156 -18.328 1 94.56 179 GLY A O 1
ATOM 1386 N N . GLU A 1 180 ? 13.219 -17.062 -18.438 1 95.69 180 GLU A N 1
ATOM 1387 C CA . GLU A 1 180 ? 12.188 -17.844 -17.75 1 95.69 180 GLU A CA 1
ATOM 1388 C C . GLU A 1 180 ? 11.945 -17.312 -16.344 1 95.69 180 GLU A C 1
ATOM 1390 O O . GLU A 1 180 ? 10.805 -17.25 -15.883 1 95.69 180 GLU A O 1
ATOM 1395 N N . PHE A 1 181 ? 13.039 -16.969 -15.703 1 93.81 181 PHE A N 1
ATOM 1396 C CA . PHE A 1 181 ? 12.938 -16.438 -14.352 1 93.81 181 PHE A CA 1
ATOM 1397 C C . PHE A 1 181 ? 12.062 -15.195 -14.328 1 93.81 181 PHE A C 1
ATOM 1399 O O . PHE A 1 181 ? 11.125 -15.102 -13.531 1 93.81 181 PHE A O 1
ATOM 1406 N N . PHE A 1 182 ? 12.281 -14.281 -15.203 1 95.31 182 PHE A N 1
ATOM 1407 C CA . PHE A 1 182 ? 11.539 -13.031 -15.219 1 95.31 182 PHE A CA 1
ATOM 1408 C C . PHE A 1 182 ? 10.109 -13.25 -15.688 1 95.31 182 PHE A C 1
ATOM 1410 O O . PHE A 1 182 ? 9.18 -12.617 -15.188 1 95.31 182 PHE A O 1
ATOM 1417 N N . ALA A 1 183 ? 9.898 -14.172 -16.594 1 97.12 183 ALA A N 1
ATOM 1418 C CA . ALA A 1 183 ? 8.555 -14.492 -17.078 1 97.12 183 ALA A CA 1
ATOM 1419 C C . ALA A 1 183 ? 7.711 -15.125 -15.984 1 97.12 183 ALA A C 1
ATOM 1421 O O . ALA A 1 183 ? 6.531 -14.797 -15.828 1 97.12 183 ALA A O 1
ATOM 1422 N N . THR A 1 184 ? 8.328 -15.977 -15.242 1 96.75 184 THR A N 1
ATOM 1423 C CA . THR A 1 184 ? 7.617 -16.766 -14.242 1 96.75 184 THR A CA 1
ATOM 1424 C C . THR A 1 184 ? 7.02 -15.859 -13.164 1 96.75 184 THR A C 1
ATOM 1426 O O . THR A 1 184 ? 5.984 -16.188 -12.578 1 96.75 184 THR A O 1
ATOM 1429 N N . GLU A 1 185 ? 7.625 -14.742 -12.953 1 96.12 185 GLU A N 1
ATOM 1430 C CA . GLU A 1 185 ? 7.105 -13.789 -11.977 1 96.12 185 GLU A CA 1
ATOM 1431 C C . GLU A 1 185 ? 5.652 -13.43 -12.273 1 96.12 185 GLU A C 1
ATOM 1433 O O . GLU A 1 185 ? 4.855 -13.219 -11.359 1 96.12 185 GLU A O 1
ATOM 1438 N N . GLY A 1 186 ? 5.277 -13.391 -13.508 1 97.25 186 GLY A N 1
ATOM 1439 C CA . GLY A 1 186 ? 3.939 -13.008 -13.93 1 97.25 186 GLY A CA 1
ATOM 1440 C C . GLY A 1 186 ? 2.861 -13.938 -13.398 1 97.25 186 GLY A C 1
ATOM 1441 O O . GLY A 1 186 ? 1.724 -13.508 -13.18 1 97.25 186 GLY A O 1
ATOM 1442 N N . ASP A 1 187 ? 3.256 -15.18 -13.156 1 95 187 ASP A N 1
ATOM 1443 C CA . ASP A 1 187 ? 2.309 -16.188 -12.688 1 95 187 ASP A CA 1
ATOM 1444 C C . ASP A 1 187 ? 1.824 -15.859 -11.273 1 95 187 ASP A C 1
ATOM 1446 O O . ASP A 1 187 ? 0.774 -16.344 -10.844 1 95 187 ASP A O 1
ATOM 1450 N N . TYR A 1 188 ? 2.559 -15.039 -10.617 1 94.44 188 TYR A N 1
ATOM 1451 C CA . TYR A 1 188 ? 2.25 -14.82 -9.203 1 94.44 188 TYR A CA 1
ATOM 1452 C C . TYR A 1 188 ? 1.576 -13.469 -8.992 1 94.44 188 TYR A C 1
ATOM 1454 O O . TYR A 1 188 ? 1.14 -13.156 -7.883 1 94.44 188 TYR A O 1
ATOM 1462 N N . PHE A 1 189 ? 1.477 -12.648 -10.094 1 94.56 189 PHE A N 1
ATOM 1463 C CA . PHE A 1 189 ? 0.936 -11.305 -9.906 1 94.56 189 PHE A CA 1
ATOM 1464 C C . PHE A 1 189 ? -0.29 -11.094 -10.789 1 94.56 189 PHE A C 1
ATOM 1466 O O . PHE A 1 189 ? -1.043 -10.133 -10.586 1 94.56 189 PHE A O 1
ATOM 1473 N N . ASP A 1 190 ? -0.533 -11.961 -11.766 1 95.31 190 ASP A N 1
ATOM 1474 C CA . ASP A 1 190 ? -1.527 -11.688 -12.805 1 95.31 190 ASP A CA 1
ATOM 1475 C C . ASP A 1 190 ? -2.928 -11.586 -12.203 1 95.31 190 ASP A C 1
ATOM 1477 O O . ASP A 1 190 ? -3.652 -10.625 -12.461 1 95.31 190 ASP A O 1
ATOM 1481 N N . LEU A 1 191 ? -3.264 -12.477 -11.305 1 92.44 191 LEU A N 1
ATOM 1482 C CA . LEU A 1 191 ? -4.633 -12.539 -10.805 1 92.44 191 LEU A CA 1
ATOM 1483 C C . LEU A 1 191 ? -4.945 -11.32 -9.938 1 92.44 191 LEU A C 1
ATOM 1485 O O . LEU A 1 191 ? -6.09 -10.867 -9.883 1 92.44 191 LEU A O 1
ATOM 1489 N N . LYS A 1 192 ? -3.934 -10.836 -9.266 1 91.25 192 LYS A N 1
ATOM 1490 C CA . LYS A 1 192 ? -4.113 -9.617 -8.477 1 91.25 192 LYS A CA 1
ATOM 1491 C C . LYS A 1 192 ? -4.668 -8.484 -9.336 1 91.25 192 LYS A C 1
ATOM 1493 O O . LYS A 1 192 ? -5.414 -7.637 -8.844 1 91.25 192 LYS A O 1
ATOM 1498 N N . TYR A 1 193 ? -4.355 -8.539 -10.594 1 93.69 193 TYR A N 1
ATOM 1499 C CA . TYR A 1 193 ? -4.777 -7.469 -11.492 1 93.69 193 TYR A CA 1
ATOM 1500 C C . TYR A 1 193 ? -5.82 -7.969 -12.484 1 93.69 193 TYR A C 1
ATOM 1502 O O . TYR A 1 193 ? -5.984 -7.398 -13.562 1 93.69 193 TYR A O 1
ATOM 1510 N N . LYS A 1 194 ? -6.453 -9.094 -12.172 1 91.12 194 LYS A N 1
ATOM 1511 C CA . LYS A 1 194 ? -7.523 -9.695 -12.961 1 91.12 194 LYS A CA 1
ATOM 1512 C C . LYS A 1 194 ? -7.047 -10.016 -14.375 1 91.12 194 LYS A C 1
ATOM 1514 O O . LYS A 1 194 ? -7.758 -9.766 -15.352 1 91.12 194 LYS A O 1
ATOM 1519 N N . LEU A 1 195 ? -5.781 -10.43 -14.422 1 94.75 195 LEU A N 1
ATOM 1520 C CA . LEU A 1 195 ? -5.191 -10.836 -15.695 1 94.75 195 LEU A CA 1
ATOM 1521 C C . LEU A 1 195 ? -4.98 -12.344 -15.734 1 94.75 195 LEU A C 1
ATOM 1523 O O . LEU A 1 195 ? -4.98 -13.008 -14.695 1 94.75 195 LEU A O 1
ATOM 1527 N N . ASN A 1 196 ? -5.02 -12.82 -16.922 1 94.5 196 ASN A N 1
ATOM 1528 C CA . ASN A 1 196 ? -4.629 -14.195 -17.219 1 94.5 196 ASN A CA 1
ATOM 1529 C C . ASN A 1 196 ? -3.338 -14.258 -18.016 1 94.5 196 ASN A C 1
ATOM 1531 O O . ASN A 1 196 ? -3.359 -14.102 -19.25 1 94.5 196 ASN A O 1
ATOM 1535 N N . PHE A 1 197 ? -2.215 -14.469 -17.312 1 96.81 197 PHE A N 1
ATOM 1536 C CA . PHE A 1 197 ? -0.87 -14.398 -17.875 1 96.81 197 PHE A CA 1
ATOM 1537 C C . PHE A 1 197 ? -0.399 -15.773 -18.312 1 96.81 197 PHE A C 1
ATOM 1539 O O . PHE A 1 197 ? -0.641 -16.766 -17.641 1 96.81 197 PHE A O 1
ATOM 1546 N N . ALA A 1 198 ? 0.255 -15.82 -19.469 1 96.81 198 ALA A N 1
ATOM 1547 C CA . ALA A 1 198 ? 0.856 -17.047 -19.984 1 96.81 198 ALA A CA 1
ATOM 1548 C C . ALA A 1 198 ? 2.287 -16.797 -20.453 1 96.81 198 ALA A C 1
ATOM 1550 O O . ALA A 1 198 ? 2.611 -15.703 -20.938 1 96.81 198 ALA A O 1
ATOM 1551 N N . LYS A 1 199 ? 3.15 -17.781 -20.281 1 97.62 199 LYS A N 1
ATOM 1552 C CA . LYS A 1 199 ? 4.52 -17.75 -20.781 1 97.62 199 LYS A CA 1
ATOM 1553 C C . LYS A 1 199 ? 4.816 -18.984 -21.641 1 97.62 199 LYS A C 1
ATOM 1555 O O . LYS A 1 199 ? 4.312 -20.078 -21.359 1 97.62 199 LYS A O 1
ATOM 1560 N N . LYS A 1 200 ? 5.566 -18.766 -22.703 1 97.75 200 LYS A N 1
ATOM 1561 C CA . LYS A 1 200 ? 5.926 -19.859 -23.609 1 97.75 200 LYS A CA 1
ATOM 1562 C C . LYS A 1 200 ? 7.414 -19.828 -23.953 1 97.75 200 LYS A C 1
ATOM 1564 O O . LYS A 1 200 ? 7.977 -18.75 -24.203 1 97.75 200 LYS A O 1
ATOM 1569 N N . LYS A 1 201 ? 8.016 -20.984 -23.906 1 97.88 201 LYS A N 1
ATOM 1570 C CA . LYS A 1 201 ? 9.398 -21.109 -24.375 1 97.88 201 LYS A CA 1
ATOM 1571 C C . LYS A 1 201 ? 9.461 -21.141 -25.906 1 97.88 201 LYS A C 1
ATOM 1573 O O . LYS A 1 201 ? 8.812 -21.969 -26.531 1 97.88 201 LYS A O 1
ATOM 1578 N N . VAL A 1 202 ? 10.156 -20.188 -26.453 1 97.94 202 VAL A N 1
ATOM 1579 C CA . VAL A 1 202 ? 10.25 -20.031 -27.906 1 97.94 202 VAL A CA 1
ATOM 1580 C C . VAL A 1 202 ? 11.703 -19.766 -28.297 1 97.94 202 VAL A C 1
ATOM 1582 O O . VAL A 1 202 ? 12.453 -19.141 -27.547 1 97.94 202 VAL A O 1
ATOM 1585 N N . SER A 1 203 ? 12.117 -20.281 -29.438 1 96.69 203 SER A N 1
ATOM 1586 C CA . SER A 1 203 ? 13.43 -19.984 -30 1 96.69 203 SER A CA 1
ATOM 1587 C C . SER A 1 203 ? 13.328 -18.953 -31.125 1 96.69 203 SER A C 1
ATOM 1589 O O . SER A 1 203 ? 12.227 -18.594 -31.547 1 96.69 203 SER A O 1
ATOM 1591 N N . GLU A 1 204 ? 14.516 -18.484 -31.531 1 96 204 GLU A N 1
ATOM 1592 C CA . GLU A 1 204 ? 14.531 -17.516 -32.625 1 96 204 GLU A CA 1
ATOM 1593 C C . GLU A 1 204 ? 13.914 -18.109 -33.906 1 96 204 GLU A C 1
ATOM 1595 O O . GLU A 1 204 ? 13.203 -17.422 -34.625 1 96 204 GLU A O 1
ATOM 1600 N N . GLU A 1 205 ? 14.133 -19.406 -34.094 1 95.94 205 GLU A N 1
ATOM 1601 C CA . GLU A 1 205 ? 13.703 -20.094 -35.312 1 95.94 205 GLU A CA 1
ATOM 1602 C C . GLU A 1 205 ? 12.188 -20.219 -35.375 1 95.94 205 GLU A C 1
ATOM 1604 O O . GLU A 1 205 ? 11.586 -20.125 -36.438 1 95.94 205 GLU A O 1
ATOM 1609 N N . ASN A 1 206 ? 11.578 -20.406 -34.25 1 96.88 206 ASN A N 1
ATOM 1610 C CA . ASN A 1 206 ? 10.141 -20.656 -34.281 1 96.88 206 ASN A CA 1
ATOM 1611 C C . ASN A 1 206 ? 9.367 -19.453 -33.719 1 96.88 206 ASN A C 1
ATOM 1613 O O . ASN A 1 206 ? 8.188 -19.578 -33.375 1 96.88 206 ASN A O 1
ATOM 1617 N N . PHE A 1 207 ? 10.047 -18.375 -33.625 1 97.62 207 PHE A N 1
ATOM 1618 C CA . PHE A 1 207 ? 9.43 -17.203 -33.031 1 97.62 207 PHE A CA 1
ATOM 1619 C C . PHE A 1 207 ? 8.195 -16.766 -33.812 1 97.62 207 PHE A C 1
ATOM 1621 O O . PHE A 1 207 ? 7.102 -16.656 -33.25 1 97.62 207 PHE A O 1
ATOM 1628 N N . ARG A 1 208 ? 8.344 -16.594 -35.062 1 95.88 208 ARG A N 1
ATOM 1629 C CA . ARG A 1 208 ? 7.266 -16.109 -35.938 1 95.88 208 ARG A CA 1
ATOM 1630 C C . ARG A 1 208 ? 6.086 -17.078 -35.938 1 95.88 208 ARG A C 1
ATOM 1632 O O . ARG A 1 208 ? 4.934 -16.656 -35.812 1 95.88 208 ARG A O 1
ATOM 1639 N N . SER A 1 209 ? 6.355 -18.312 -36.094 1 97.12 209 SER A N 1
ATOM 1640 C CA . SER A 1 209 ? 5.293 -19.312 -36.094 1 97.12 209 SER A CA 1
ATOM 1641 C C . SER A 1 209 ? 4.543 -19.344 -34.781 1 97.12 209 SER A C 1
ATOM 1643 O O . SER A 1 209 ? 3.32 -19.5 -34.75 1 97.12 209 SER A O 1
ATOM 1645 N N . SER A 1 210 ? 5.285 -19.203 -33.688 1 97.5 210 SER A N 1
ATOM 1646 C CA . SER A 1 210 ? 4.66 -19.188 -32.375 1 97.5 210 SER A CA 1
ATOM 1647 C C . SER A 1 210 ? 3.754 -17.984 -32.188 1 97.5 210 SER A C 1
ATOM 1649 O O . SER A 1 210 ? 2.689 -18.078 -31.578 1 97.5 210 SER A O 1
ATOM 1651 N N . LEU A 1 211 ? 4.137 -16.859 -32.719 1 96.75 211 LEU A N 1
ATOM 1652 C CA . LEU A 1 211 ? 3.344 -15.641 -32.656 1 96.75 211 LEU A CA 1
ATOM 1653 C C . LEU A 1 211 ? 2.057 -15.789 -33.469 1 96.75 211 LEU A C 1
ATOM 1655 O O . LEU A 1 211 ? 0.981 -15.406 -33 1 96.75 211 LEU A O 1
ATOM 1659 N N . GLU A 1 212 ? 2.154 -16.375 -34.625 1 96.75 212 GLU A N 1
ATOM 1660 C CA . GLU A 1 212 ? 0.998 -16.531 -35.5 1 96.75 212 GLU A CA 1
ATOM 1661 C C . GLU A 1 212 ? -0.017 -17.5 -34.875 1 96.75 212 GLU A C 1
ATOM 1663 O O . GLU A 1 212 ? -1.225 -17.344 -35.062 1 96.75 212 GLU A O 1
ATOM 1668 N N . LYS A 1 213 ? 0.431 -18.391 -34.125 1 96.44 213 LYS A N 1
ATOM 1669 C CA . LYS A 1 213 ? -0.435 -19.391 -33.5 1 96.44 213 LYS A CA 1
ATOM 1670 C C . LYS A 1 213 ? -1.343 -18.75 -32.469 1 96.44 213 LYS A C 1
ATOM 1672 O O . LYS A 1 213 ? -2.43 -19.266 -32.188 1 96.44 213 LYS A O 1
ATOM 1677 N N . VAL A 1 214 ? -0.869 -17.625 -31.953 1 95.06 214 VAL A N 1
ATOM 1678 C CA . VAL A 1 214 ? -1.637 -17.047 -30.859 1 95.06 214 VAL A CA 1
ATOM 1679 C C . VAL A 1 214 ? -2.318 -15.766 -31.328 1 95.06 214 VAL A C 1
ATOM 1681 O O . VAL A 1 214 ? -2.779 -14.969 -30.516 1 95.06 214 VAL A O 1
ATOM 1684 N N . ARG A 1 215 ? -2.391 -15.594 -32.625 1 95.5 215 ARG A N 1
ATOM 1685 C CA . ARG A 1 215 ? -2.969 -14.383 -33.188 1 95.5 215 ARG A CA 1
ATOM 1686 C C . ARG A 1 215 ? -4.402 -14.18 -32.719 1 95.5 215 ARG A C 1
ATOM 1688 O O . ARG A 1 215 ? -5.223 -15.094 -32.781 1 95.5 215 ARG A O 1
ATOM 1695 N N . GLY A 1 216 ? -4.652 -13.031 -32.156 1 93.19 216 GLY A N 1
ATOM 1696 C CA . GLY A 1 216 ? -6 -12.656 -31.781 1 93.19 216 GLY A CA 1
ATOM 1697 C C . GLY A 1 216 ? -6.391 -13.195 -30.406 1 93.19 216 GLY A C 1
ATOM 1698 O O . GLY A 1 216 ? -7.512 -12.977 -29.953 1 93.19 216 GLY A O 1
ATOM 1699 N N . GLU A 1 217 ? -5.461 -13.844 -29.719 1 93.81 217 GLU A N 1
ATOM 1700 C CA . GLU A 1 217 ? -5.805 -14.523 -28.469 1 93.81 217 GLU A CA 1
ATOM 1701 C C . GLU A 1 217 ? -5.43 -13.672 -27.266 1 93.81 217 GLU A C 1
ATOM 1703 O O . GLU A 1 217 ? -5.961 -13.875 -26.172 1 93.81 217 GLU A O 1
ATOM 1708 N N . TYR A 1 218 ? -4.527 -12.781 -27.484 1 96.31 218 TYR A N 1
ATOM 1709 C CA . TYR A 1 218 ? -3.992 -12.055 -26.328 1 96.31 218 TYR A CA 1
ATOM 1710 C C . TYR A 1 218 ? -4.16 -10.547 -26.516 1 96.31 218 TYR A C 1
ATOM 1712 O O . TYR A 1 218 ? -4.102 -10.039 -27.641 1 96.31 218 TYR A O 1
ATOM 1720 N N . ASP A 1 219 ? -4.312 -9.867 -25.391 1 96.12 219 ASP A N 1
ATOM 1721 C CA . ASP A 1 219 ? -4.52 -8.422 -25.406 1 96.12 219 ASP A CA 1
ATOM 1722 C C . ASP A 1 219 ? -3.193 -7.672 -25.281 1 96.12 219 ASP A C 1
ATOM 1724 O O . ASP A 1 219 ? -3.088 -6.516 -25.703 1 96.12 219 ASP A O 1
ATOM 1728 N N . ALA A 1 220 ? -2.26 -8.328 -24.688 1 98.25 220 ALA A N 1
ATOM 1729 C CA . ALA A 1 220 ? -0.992 -7.66 -24.406 1 98.25 220 ALA A CA 1
ATOM 1730 C C . ALA A 1 220 ? 0.17 -8.648 -24.438 1 98.25 220 ALA A C 1
ATOM 1732 O O . ALA A 1 220 ? -0.031 -9.859 -24.297 1 98.25 220 ALA A O 1
ATOM 1733 N N . PHE A 1 221 ? 1.308 -8.109 -24.734 1 98.75 221 PHE A N 1
ATOM 1734 C CA . PHE A 1 221 ? 2.564 -8.852 -24.75 1 98.75 221 PHE A CA 1
ATOM 1735 C C . PHE A 1 221 ? 3.631 -8.125 -23.953 1 98.75 221 PHE A C 1
ATOM 1737 O O . PHE A 1 221 ? 3.797 -6.91 -24.078 1 98.75 221 PHE A O 1
ATOM 1744 N N . ILE A 1 222 ? 4.316 -8.836 -23.078 1 98.62 222 ILE A N 1
ATOM 1745 C CA . ILE A 1 222 ? 5.391 -8.211 -22.312 1 98.62 222 ILE A CA 1
ATOM 1746 C C . ILE A 1 222 ? 6.73 -8.812 -22.719 1 98.62 222 ILE A C 1
ATOM 1748 O O . ILE A 1 222 ? 6.891 -10.031 -22.75 1 98.62 222 ILE A O 1
ATOM 1752 N N . ILE A 1 223 ? 7.605 -7.93 -23.094 1 98.38 223 ILE A N 1
ATOM 1753 C CA . ILE A 1 223 ? 8.977 -8.336 -23.375 1 98.38 223 ILE A CA 1
ATOM 1754 C C . ILE A 1 223 ? 9.75 -8.484 -22.078 1 98.38 223 ILE A C 1
ATOM 1756 O O . ILE A 1 223 ? 9.867 -7.527 -21.297 1 98.38 223 ILE A O 1
ATOM 1760 N N . VAL A 1 224 ? 10.234 -9.695 -21.797 1 96.75 224 VAL A N 1
ATOM 1761 C CA . VAL A 1 224 ? 11.055 -9.906 -20.609 1 96.75 224 VAL A CA 1
ATOM 1762 C C . VAL A 1 224 ? 12.531 -9.797 -20.969 1 96.75 224 VAL A C 1
ATOM 1764 O O . VAL A 1 224 ? 12.891 -9.812 -22.156 1 96.75 224 VAL A O 1
ATOM 1767 N N . LYS A 1 225 ? 13.352 -9.602 -19.969 1 92.69 225 LYS A N 1
ATOM 1768 C CA . LYS A 1 225 ? 14.797 -9.594 -20.172 1 92.69 225 LYS A CA 1
ATOM 1769 C C . LYS A 1 225 ? 15.297 -10.961 -20.641 1 92.69 225 LYS A C 1
ATOM 1771 O O . LYS A 1 225 ? 15.43 -11.875 -19.828 1 92.69 225 LYS A O 1
ATOM 1776 N N . ASP A 1 226 ? 15.438 -11.078 -21.922 1 94.62 226 ASP A N 1
ATOM 1777 C CA . ASP A 1 226 ? 15.859 -12.32 -22.562 1 94.62 226 ASP A CA 1
ATOM 1778 C C . ASP A 1 226 ? 16.641 -12.039 -23.859 1 94.62 226 ASP A C 1
ATOM 1780 O O . ASP A 1 226 ? 16.281 -11.133 -24.609 1 94.62 226 ASP A O 1
ATOM 1784 N N . SER A 1 227 ? 17.703 -12.828 -24.125 1 93.62 227 SER A N 1
ATOM 1785 C CA . SER A 1 227 ? 18.531 -12.641 -25.297 1 93.62 227 SER A CA 1
ATOM 1786 C C . SER A 1 227 ? 17.75 -12.961 -26.578 1 93.62 227 SER A C 1
ATOM 1788 O O . SER A 1 227 ? 18.234 -12.688 -27.688 1 93.62 227 SER A O 1
ATOM 1790 N N . LEU A 1 228 ? 16.562 -13.461 -26.438 1 95.88 228 LEU A N 1
ATOM 1791 C CA . LEU A 1 228 ? 15.672 -13.766 -27.547 1 95.88 228 LEU A CA 1
ATOM 1792 C C . LEU A 1 228 ? 15.367 -12.508 -28.359 1 95.88 228 LEU A C 1
ATOM 1794 O O . LEU A 1 228 ? 15.273 -12.555 -29.578 1 95.88 228 LEU A O 1
ATOM 1798 N N . TYR A 1 229 ? 15.289 -11.398 -27.75 1 96.12 229 TYR A N 1
ATOM 1799 C CA . TYR A 1 229 ? 14.742 -10.188 -28.359 1 96.12 229 TYR A CA 1
ATOM 1800 C C . TYR A 1 229 ? 15.852 -9.32 -28.938 1 96.12 229 TYR A C 1
ATOM 1802 O O . TYR A 1 229 ? 16.094 -8.211 -28.469 1 96.12 229 TYR A O 1
ATOM 1810 N N . ASN A 1 230 ? 16.391 -9.789 -30.031 1 94.56 230 ASN A N 1
ATOM 1811 C CA . ASN A 1 230 ? 17.297 -8.969 -30.844 1 94.56 230 ASN A CA 1
ATOM 1812 C C . ASN A 1 230 ? 16.516 -8.008 -31.734 1 94.56 230 ASN A C 1
ATOM 1814 O O . ASN A 1 230 ? 15.289 -7.941 -31.672 1 94.56 230 ASN A O 1
ATOM 1818 N N . ARG A 1 231 ? 17.203 -7.281 -32.469 1 95.12 231 ARG A N 1
ATOM 1819 C CA . ARG A 1 231 ? 16.594 -6.223 -33.281 1 95.12 231 ARG A CA 1
ATOM 1820 C C . ARG A 1 231 ? 15.547 -6.793 -34.219 1 95.12 231 ARG A C 1
ATOM 1822 O O . ARG A 1 231 ? 14.43 -6.281 -34.312 1 95.12 231 ARG A O 1
ATOM 1829 N N . GLU A 1 232 ? 15.883 -7.859 -34.875 1 95.81 232 GLU A N 1
ATOM 1830 C CA . GLU A 1 232 ? 14.992 -8.461 -35.875 1 95.81 232 GLU A CA 1
ATOM 1831 C C . GLU A 1 232 ? 13.719 -8.992 -35.219 1 95.81 232 GLU A C 1
ATOM 1833 O O . GLU A 1 232 ? 12.617 -8.75 -35.688 1 95.81 232 GLU A O 1
ATOM 1838 N N . ILE A 1 233 ? 13.883 -9.711 -34.188 1 97.31 233 ILE A N 1
ATOM 1839 C CA . ILE A 1 233 ? 12.766 -10.289 -33.469 1 97.31 233 ILE A CA 1
ATOM 1840 C C . ILE A 1 233 ? 11.867 -9.18 -32.906 1 97.31 233 ILE A C 1
ATOM 1842 O O . ILE A 1 233 ? 10.641 -9.273 -32.969 1 97.31 233 ILE A O 1
ATOM 1846 N N . PHE A 1 234 ? 12.453 -8.18 -32.438 1 97.75 234 PHE A N 1
ATOM 1847 C CA . PHE A 1 234 ? 11.68 -7.066 -31.891 1 97.75 234 PHE A CA 1
ATOM 1848 C C . PHE A 1 234 ? 10.836 -6.41 -32.969 1 97.75 234 PHE A C 1
ATOM 1850 O O . PHE A 1 234 ? 9.664 -6.117 -32.75 1 97.75 234 PHE A O 1
ATOM 1857 N N . GLU A 1 235 ? 11.453 -6.133 -34.094 1 97.25 235 GLU A N 1
ATOM 1858 C CA . GLU A 1 235 ? 10.727 -5.5 -35.188 1 97.25 235 GLU A CA 1
ATOM 1859 C C . GLU A 1 235 ? 9.531 -6.344 -35.625 1 97.25 235 GLU A C 1
ATOM 1861 O O . GLU A 1 235 ? 8.453 -5.812 -35.875 1 97.25 235 GLU A O 1
ATOM 1866 N N . GLU A 1 236 ? 9.789 -7.609 -35.625 1 97.25 236 GLU A N 1
ATOM 1867 C CA . GLU A 1 236 ? 8.703 -8.531 -35.969 1 97.25 236 GLU A CA 1
ATOM 1868 C C . GLU A 1 236 ? 7.59 -8.461 -34.938 1 97.25 236 GLU A C 1
ATOM 1870 O O . GLU A 1 236 ? 6.41 -8.391 -35.281 1 97.25 236 GLU A O 1
ATOM 1875 N N . LEU A 1 237 ? 7.953 -8.531 -33.688 1 98.25 237 LEU A N 1
ATOM 1876 C CA . LEU A 1 237 ? 6.988 -8.461 -32.625 1 98.25 237 LEU A CA 1
ATOM 1877 C C . LEU A 1 237 ? 6.238 -7.129 -32.625 1 98.25 237 LEU A C 1
ATOM 1879 O O . LEU A 1 237 ? 5.023 -7.094 -32.438 1 98.25 237 LEU A O 1
ATOM 1883 N N . SER A 1 238 ? 6.949 -6.07 -32.844 1 98.25 238 SER A N 1
ATOM 1884 C CA . SER A 1 238 ? 6.367 -4.734 -32.906 1 98.25 238 SER A CA 1
ATOM 1885 C C . SER A 1 238 ? 5.316 -4.645 -34 1 98.25 238 SER A C 1
ATOM 1887 O O . SER A 1 238 ? 4.191 -4.203 -33.781 1 98.25 238 SER A O 1
ATOM 1889 N N . GLU A 1 239 ? 5.656 -5.098 -35.188 1 97.31 239 GLU A N 1
ATOM 1890 C CA . GLU A 1 239 ? 4.734 -5.062 -36.312 1 97.31 239 GLU A CA 1
ATOM 1891 C C . GLU A 1 239 ? 3.51 -5.934 -36.031 1 97.31 239 GLU A C 1
ATOM 1893 O O . GLU A 1 239 ? 2.381 -5.539 -36.344 1 97.31 239 GLU A O 1
ATOM 1898 N N . PHE A 1 240 ? 3.736 -7.121 -35.562 1 97.56 240 PHE A N 1
ATOM 1899 C CA . PHE A 1 240 ? 2.645 -8.023 -35.219 1 97.56 240 PHE A CA 1
ATOM 1900 C C . PHE A 1 240 ? 1.688 -7.371 -34.25 1 97.56 240 PHE A C 1
ATOM 1902 O O . PHE A 1 240 ? 0.468 -7.434 -34.406 1 97.56 240 PHE A O 1
ATOM 1909 N N . SER A 1 241 ? 2.264 -6.754 -33.188 1 97.25 241 SER A N 1
ATOM 1910 C CA . SER A 1 241 ? 1.464 -6.125 -32.125 1 97.25 241 SER A CA 1
ATOM 1911 C C . SER A 1 241 ? 0.625 -4.98 -32.688 1 97.25 241 SER A C 1
ATOM 1913 O O . SER A 1 241 ? -0.552 -4.844 -32.375 1 97.25 241 SER A O 1
ATOM 1915 N N . LYS A 1 242 ? 1.254 -4.23 -33.531 1 96.06 242 LYS A N 1
ATOM 1916 C CA . LYS A 1 242 ? 0.559 -3.115 -34.156 1 96.06 242 LYS A CA 1
ATOM 1917 C C . LYS A 1 242 ? -0.614 -3.607 -35 1 96.06 242 LYS A C 1
ATOM 1919 O O . LYS A 1 242 ? -1.733 -3.107 -34.875 1 96.06 242 LYS A O 1
ATOM 1924 N N . LYS A 1 243 ? -0.409 -4.609 -35.781 1 95.19 243 LYS A N 1
ATOM 1925 C CA . LYS A 1 243 ? -1.404 -5.156 -36.688 1 95.19 243 LYS A CA 1
ATOM 1926 C C . LYS A 1 243 ? -2.564 -5.793 -35.938 1 95.19 243 LYS A C 1
ATOM 1928 O O . LYS A 1 243 ? -3.709 -5.75 -36.375 1 95.19 243 LYS A O 1
ATOM 1933 N N . ASN A 1 244 ? -2.279 -6.352 -34.844 1 95.44 244 ASN A N 1
ATOM 1934 C CA . ASN A 1 244 ? -3.295 -7.102 -34.125 1 95.44 244 ASN A CA 1
ATOM 1935 C C . ASN A 1 244 ? -3.805 -6.324 -32.906 1 95.44 244 ASN A C 1
ATOM 1937 O O . ASN A 1 244 ? -4.461 -6.891 -32.031 1 95.44 244 ASN A O 1
ATOM 1941 N N . LYS A 1 245 ? -3.402 -5.098 -32.75 1 94.81 245 LYS A N 1
ATOM 1942 C CA . LYS A 1 245 ? -3.857 -4.18 -31.719 1 94.81 245 LYS A CA 1
ATOM 1943 C C . LYS A 1 245 ? -3.506 -4.703 -30.328 1 94.81 245 LYS A C 1
ATOM 1945 O O . LYS A 1 245 ? -4.328 -4.656 -29.406 1 94.81 245 LYS A O 1
ATOM 1950 N N . MET A 1 246 ? -2.371 -5.266 -30.234 1 96.38 246 MET A N 1
ATOM 1951 C CA . MET A 1 246 ? -1.855 -5.797 -28.984 1 96.38 246 MET A CA 1
ATOM 1952 C C . MET A 1 246 ? -1.005 -4.758 -28.25 1 96.38 246 MET A C 1
ATOM 1954 O O . MET A 1 246 ? -0.162 -4.105 -28.875 1 96.38 246 MET A O 1
ATOM 1958 N N . ILE A 1 247 ? -1.266 -4.57 -26.984 1 98.31 247 ILE A N 1
ATOM 1959 C CA . ILE A 1 247 ? -0.439 -3.662 -26.203 1 98.31 247 ILE A CA 1
ATOM 1960 C C . ILE A 1 247 ? 0.93 -4.293 -25.953 1 98.31 247 ILE A C 1
ATOM 1962 O O . ILE A 1 247 ? 1.023 -5.398 -25.422 1 98.31 247 ILE A O 1
ATOM 1966 N N . LEU A 1 248 ? 1.967 -3.631 -26.391 1 98.69 248 LEU A N 1
ATOM 1967 C CA . LEU A 1 248 ? 3.326 -4.145 -26.266 1 98.69 248 LEU A CA 1
ATOM 1968 C C . LEU A 1 248 ? 4.082 -3.428 -25.156 1 98.69 248 LEU A C 1
ATOM 1970 O O . LEU A 1 248 ? 4.238 -2.205 -25.188 1 98.69 248 LEU A O 1
ATOM 1974 N N . MET A 1 249 ? 4.539 -4.18 -24.156 1 98.75 249 MET A N 1
ATOM 1975 C CA . MET A 1 249 ? 5.211 -3.633 -22.984 1 98.75 249 MET A CA 1
ATOM 1976 C C . MET A 1 249 ? 6.684 -4.023 -22.969 1 98.75 249 MET A C 1
ATOM 1978 O O . MET A 1 249 ? 7.027 -5.188 -23.188 1 98.75 249 MET A O 1
ATOM 1982 N N . ALA A 1 250 ? 7.527 -3.062 -22.719 1 98.06 250 ALA A N 1
ATOM 1983 C CA . ALA A 1 250 ? 8.961 -3.332 -22.812 1 98.06 250 ALA A CA 1
ATOM 1984 C C . ALA A 1 250 ? 9.695 -2.842 -21.578 1 98.06 250 ALA A C 1
ATOM 1986 O O . ALA A 1 250 ? 9.336 -1.813 -21 1 98.06 250 ALA A O 1
ATOM 1987 N N . PRO A 1 251 ? 10.789 -3.561 -21.203 1 96 251 PRO A N 1
ATOM 1988 C CA . PRO A 1 251 ? 11.531 -3.182 -20 1 96 251 PRO A CA 1
ATOM 1989 C C . PRO A 1 251 ? 12.609 -2.133 -20.266 1 96 251 PRO A C 1
ATOM 1991 O O . PRO A 1 251 ? 13.344 -1.741 -19.359 1 96 251 PRO A O 1
ATOM 1994 N N . PHE A 1 252 ? 12.711 -1.609 -21.578 1 92.81 252 PHE A N 1
ATOM 1995 C CA . PHE A 1 252 ? 13.758 -0.657 -21.938 1 92.81 252 PHE A CA 1
ATOM 1996 C C . PHE A 1 252 ? 13.172 0.532 -22.688 1 92.81 252 PHE A C 1
ATOM 1998 O O . PHE A 1 252 ? 12.367 0.357 -23.609 1 92.81 252 PHE A O 1
ATOM 2005 N N . PRO A 1 253 ? 13.625 1.673 -22.312 1 92.25 253 PRO A N 1
ATOM 2006 C CA . PRO A 1 253 ? 13.117 2.863 -23 1 92.25 253 PRO A CA 1
ATOM 2007 C C . PRO A 1 253 ? 13.406 2.846 -24.5 1 92.25 253 PRO A C 1
ATOM 2009 O O . PRO A 1 253 ? 12.602 3.342 -25.281 1 92.25 253 PRO A O 1
ATOM 2012 N N . ALA A 1 254 ? 14.492 2.295 -24.906 1 91.62 254 ALA A N 1
ATOM 2013 C CA . ALA A 1 254 ? 14.883 2.256 -26.312 1 91.62 254 ALA A CA 1
ATOM 2014 C C . ALA A 1 254 ? 13.867 1.479 -27.141 1 91.62 254 ALA A C 1
ATOM 2016 O O . ALA A 1 254 ? 13.57 1.849 -28.281 1 91.62 254 ALA A O 1
ATOM 2017 N N . LEU A 1 255 ? 13.328 0.417 -26.578 1 96.19 255 LEU A N 1
ATOM 2018 C CA . LEU A 1 255 ? 12.336 -0.386 -27.281 1 96.19 255 LEU A CA 1
ATOM 2019 C C . LEU A 1 255 ? 11.023 0.368 -27.406 1 96.19 255 LEU A C 1
ATOM 2021 O O . LEU A 1 255 ? 10.305 0.209 -28.406 1 96.19 255 LEU A O 1
ATOM 2025 N N . VAL A 1 256 ? 10.742 1.173 -26.438 1 97.06 256 VAL A N 1
ATOM 2026 C CA . VAL A 1 256 ? 9.523 1.979 -26.484 1 97.06 256 VAL A CA 1
ATOM 2027 C C . VAL A 1 256 ? 9.625 2.992 -27.625 1 97.06 256 VAL A C 1
ATOM 2029 O O . VAL A 1 256 ? 8.703 3.121 -28.438 1 97.06 256 VAL A O 1
ATOM 2032 N N . ARG A 1 257 ? 10.75 3.604 -27.75 1 94.44 257 ARG A N 1
ATOM 2033 C CA . ARG A 1 257 ? 10.969 4.555 -28.828 1 94.44 257 ARG A CA 1
ATOM 2034 C C . ARG A 1 257 ? 10.898 3.865 -30.188 1 94.44 257 ARG A C 1
ATOM 2036 O O . ARG A 1 257 ? 10.391 4.434 -31.156 1 94.44 257 ARG A O 1
ATOM 2043 N N . ALA A 1 258 ? 11.352 2.627 -30.188 1 96.25 258 ALA A N 1
ATOM 2044 C CA . ALA A 1 258 ? 11.461 1.898 -31.438 1 96.25 258 ALA A CA 1
ATOM 2045 C C . ALA A 1 258 ? 10.109 1.341 -31.875 1 96.25 258 ALA A C 1
ATOM 2047 O O . ALA A 1 258 ? 9.883 1.088 -33.062 1 96.25 258 ALA A O 1
ATOM 2048 N N . GLY A 1 259 ? 9.297 1.005 -30.891 1 97.88 259 GLY A N 1
ATOM 2049 C CA . GLY A 1 259 ? 8.008 0.493 -31.328 1 97.88 259 GLY A CA 1
ATOM 2050 C C . GLY A 1 259 ? 7.316 -0.37 -30.281 1 97.88 259 GLY A C 1
ATOM 2051 O O . GLY A 1 259 ? 6.859 -1.473 -30.594 1 97.88 259 GLY A O 1
ATOM 2052 N N . ALA A 1 260 ? 7.281 -0.039 -29.094 1 98.44 260 ALA A N 1
ATOM 2053 C CA . ALA A 1 260 ? 6.453 -0.63 -28.047 1 98.44 260 ALA A CA 1
ATOM 2054 C C . ALA A 1 260 ? 5.473 0.393 -27.484 1 98.44 260 ALA A C 1
ATOM 2056 O O . ALA A 1 260 ? 5.715 1.6 -27.547 1 98.44 260 ALA A O 1
ATOM 2057 N N . THR A 1 261 ? 4.414 -0.052 -26.953 1 98.56 261 THR A N 1
ATOM 2058 C CA . THR A 1 261 ? 3.369 0.839 -26.453 1 98.56 261 THR A CA 1
ATOM 2059 C C . THR A 1 261 ? 3.857 1.636 -25.25 1 98.56 261 THR A C 1
ATOM 2061 O O . THR A 1 261 ? 3.801 2.867 -25.25 1 98.56 261 THR A O 1
ATOM 2064 N N . PHE A 1 262 ? 4.273 0.907 -24.25 1 98.56 262 PHE A N 1
ATOM 2065 C CA . PHE A 1 262 ? 4.859 1.572 -23.094 1 98.56 262 PHE A CA 1
ATOM 2066 C C . PHE A 1 262 ? 5.961 0.717 -22.469 1 98.56 262 PHE A C 1
ATOM 2068 O O . PHE A 1 262 ? 6.141 -0.441 -22.859 1 98.56 262 PHE A O 1
ATOM 2075 N N . GLY A 1 263 ? 6.707 1.383 -21.641 1 98.12 263 GLY A N 1
ATOM 2076 C CA . GLY A 1 263 ? 7.773 0.68 -20.938 1 98.12 263 GLY A CA 1
ATOM 2077 C C . GLY A 1 263 ? 7.992 1.182 -19.531 1 98.12 263 GLY A C 1
ATOM 2078 O O . GLY A 1 263 ? 7.598 2.299 -19.188 1 98.12 263 GLY A O 1
ATOM 2079 N N . ILE A 1 264 ? 8.484 0.262 -18.719 1 97.31 264 ILE A N 1
ATOM 2080 C CA . ILE A 1 264 ? 8.867 0.571 -17.344 1 97.31 264 ILE A CA 1
ATOM 2081 C C . ILE A 1 264 ? 10.305 0.137 -17.109 1 97.31 264 ILE A C 1
ATOM 2083 O O . ILE A 1 264 ? 10.672 -1.01 -17.375 1 97.31 264 ILE A O 1
ATOM 2087 N N . SER A 1 265 ? 11.055 1.061 -16.688 1 94.81 265 SER A N 1
ATOM 2088 C CA . SER A 1 265 ? 12.469 0.812 -16.453 1 94.81 265 SER A CA 1
ATOM 2089 C C . SER A 1 265 ? 12.922 1.407 -15.125 1 94.81 265 SER A C 1
ATOM 2091 O O . SER A 1 265 ? 12.281 2.316 -14.594 1 94.81 265 SER A O 1
ATOM 2093 N N . PRO A 1 266 ? 13.977 0.759 -14.57 1 93.38 266 PRO A N 1
ATOM 2094 C CA . PRO A 1 266 ? 14.523 1.415 -13.383 1 93.38 266 PRO A CA 1
ATOM 2095 C C . PRO A 1 266 ? 14.977 2.848 -13.656 1 93.38 266 PRO A C 1
ATOM 2097 O O . PRO A 1 266 ? 15.352 3.176 -14.781 1 93.38 266 PRO A O 1
ATOM 2100 N N . GLU A 1 267 ? 14.82 3.678 -12.695 1 90.44 267 GLU A N 1
ATOM 2101 C CA . GLU A 1 267 ? 15.406 5.012 -12.75 1 90.44 267 GLU A CA 1
ATOM 2102 C C . GLU A 1 267 ? 16.859 4.996 -12.266 1 90.44 267 GLU A C 1
ATOM 2104 O O . GLU A 1 267 ? 17.109 5.066 -11.062 1 90.44 267 GLU A O 1
ATOM 2109 N N . TYR A 1 268 ? 17.75 5.023 -13.195 1 90.12 268 TYR A N 1
ATOM 2110 C CA . TYR A 1 268 ? 19.156 4.738 -12.922 1 90.12 268 TYR A CA 1
ATOM 2111 C C . TYR A 1 268 ? 19.75 5.785 -11.992 1 90.12 268 TYR A C 1
ATOM 2113 O O . TYR A 1 268 ? 20.531 5.453 -11.094 1 90.12 268 TYR A O 1
ATOM 2121 N N . SER A 1 269 ? 19.375 7.016 -12.195 1 85.94 269 SER A N 1
ATOM 2122 C CA . SER A 1 269 ? 19.859 8.07 -11.305 1 85.94 269 SER A CA 1
ATOM 2123 C C . SER A 1 269 ? 19.375 7.852 -9.875 1 85.94 269 SER A C 1
ATOM 2125 O O . SER A 1 269 ? 20.125 8.039 -8.922 1 85.94 269 SER A O 1
ATOM 2127 N N . LYS A 1 270 ? 18.125 7.5 -9.812 1 88.75 270 LYS A N 1
ATOM 2128 C CA . LYS A 1 270 ? 17.562 7.23 -8.492 1 88.75 270 LYS A CA 1
ATOM 2129 C C . LYS A 1 270 ? 18.297 6.074 -7.812 1 88.75 270 LYS A C 1
ATOM 2131 O O . LYS A 1 270 ? 18.578 6.133 -6.613 1 88.75 270 LYS A O 1
ATOM 2136 N N . LEU A 1 271 ? 18.594 5.066 -8.539 1 94.38 271 LEU A N 1
ATOM 2137 C CA . LEU A 1 271 ? 19.359 3.949 -8.008 1 94.38 271 LEU A CA 1
ATOM 2138 C C . LEU A 1 271 ? 20.703 4.43 -7.453 1 94.38 271 LEU A C 1
ATOM 2140 O O . LEU A 1 271 ? 21.109 4.016 -6.367 1 94.38 271 LEU A O 1
ATOM 2144 N N . GLY A 1 272 ? 21.312 5.309 -8.195 1 93.25 272 GLY A N 1
ATOM 2145 C CA . GLY A 1 272 ? 22.562 5.898 -7.734 1 93.25 272 GLY A CA 1
ATOM 2146 C C . GLY A 1 272 ? 22.406 6.668 -6.438 1 93.25 272 GLY A C 1
ATOM 2147 O O . GLY A 1 272 ? 23.188 6.48 -5.504 1 93.25 272 GLY A O 1
ATOM 2148 N N . ILE A 1 273 ? 21.438 7.465 -6.41 1 88.88 273 ILE A N 1
ATOM 2149 C CA . ILE A 1 273 ? 21.188 8.297 -5.238 1 88.88 273 ILE A CA 1
ATOM 2150 C C . ILE A 1 273 ? 20.938 7.406 -4.02 1 88.88 273 ILE A C 1
ATOM 2152 O O . ILE A 1 273 ? 21.547 7.605 -2.967 1 88.88 273 ILE A O 1
ATOM 2156 N N . GLU A 1 274 ? 20.125 6.406 -4.188 1 93.38 274 GLU A N 1
ATOM 2157 C CA . GLU A 1 274 ? 19.812 5.492 -3.092 1 93.38 274 GLU A CA 1
ATOM 2158 C C . GLU A 1 274 ? 21.062 4.734 -2.639 1 93.38 274 GLU A C 1
ATOM 2160 O O . GLU A 1 274 ? 21.234 4.477 -1.447 1 93.38 274 GLU A O 1
ATOM 2165 N N . THR A 1 275 ? 21.844 4.434 -3.562 1 96.44 275 THR A N 1
ATOM 2166 C CA . THR A 1 275 ? 23.094 3.738 -3.248 1 96.44 275 THR A CA 1
ATOM 2167 C C . THR A 1 275 ? 24.047 4.645 -2.467 1 96.44 275 THR A C 1
ATOM 2169 O O . THR A 1 275 ? 24.688 4.207 -1.51 1 96.44 275 THR A O 1
ATOM 2172 N N . GLY A 1 276 ? 24.141 5.902 -2.896 1 94.62 276 GLY A N 1
ATOM 2173 C CA . GLY A 1 276 ? 24.938 6.859 -2.148 1 94.62 276 GLY A CA 1
ATOM 2174 C C . GLY A 1 276 ? 24.469 7.039 -0.717 1 94.62 276 GLY A C 1
ATOM 2175 O O . GLY A 1 276 ? 25.297 7.09 0.206 1 94.62 276 GLY A O 1
ATOM 2176 N N . GLU A 1 277 ? 23.219 7.117 -0.547 1 91.81 277 GLU A N 1
ATOM 2177 C CA . GLU A 1 277 ? 22.641 7.238 0.792 1 91.81 277 GLU A CA 1
ATOM 2178 C C . GLU A 1 277 ? 22.969 6.012 1.641 1 91.81 277 GLU A C 1
ATOM 2180 O O . GLU A 1 277 ? 23.312 6.137 2.816 1 91.81 277 GLU A O 1
ATOM 2185 N N . LEU A 1 278 ? 22.844 4.883 1.025 1 96.19 278 LEU A N 1
ATOM 2186 C CA . LEU A 1 278 ? 23.203 3.631 1.688 1 96.19 278 LEU A CA 1
ATOM 2187 C C . LEU A 1 278 ? 24.656 3.631 2.105 1 96.19 278 LEU A C 1
ATOM 2189 O O . LEU A 1 278 ? 24.984 3.293 3.244 1 96.19 278 LEU A O 1
ATOM 2193 N N . ALA A 1 279 ? 25.484 4.094 1.239 1 96.81 279 ALA A N 1
ATOM 2194 C CA . ALA A 1 279 ? 26.922 4.164 1.508 1 96.81 279 ALA A CA 1
ATOM 2195 C C . ALA A 1 279 ? 27.203 5.102 2.676 1 96.81 279 ALA A C 1
ATOM 2197 O O . ALA A 1 279 ? 28.016 4.781 3.545 1 96.81 279 ALA A O 1
ATOM 2198 N N . ASN A 1 280 ? 26.531 6.176 2.705 1 93.88 280 ASN A N 1
ATOM 2199 C CA . ASN A 1 280 ? 26.703 7.129 3.795 1 93.88 280 ASN A CA 1
ATOM 2200 C C . ASN A 1 280 ? 26.375 6.5 5.148 1 93.88 280 ASN A C 1
ATOM 2202 O O . ASN A 1 280 ? 27.109 6.707 6.125 1 93.88 280 ASN A O 1
ATOM 2206 N N . ARG A 1 281 ? 25.344 5.746 5.195 1 94.94 281 ARG A N 1
ATOM 2207 C CA . ARG A 1 281 ? 24.953 5.113 6.453 1 94.94 281 ARG A CA 1
ATOM 2208 C C . ARG A 1 281 ? 26 4.109 6.91 1 94.94 281 ARG A C 1
ATOM 2210 O O . ARG A 1 281 ? 26.312 4.023 8.102 1 94.94 281 ARG A O 1
ATOM 2217 N N . ILE A 1 282 ? 26.547 3.436 5.984 1 96.06 282 ILE A N 1
ATOM 2218 C CA . ILE A 1 282 ? 27.562 2.443 6.305 1 96.06 282 ILE A CA 1
ATOM 2219 C C . ILE A 1 282 ? 28.844 3.146 6.762 1 96.06 282 ILE A C 1
ATOM 2221 O O . ILE A 1 282 ? 29.422 2.793 7.797 1 96.06 282 ILE A O 1
ATOM 2225 N N . LEU A 1 283 ? 29.234 4.152 6.09 1 94.88 283 LEU A N 1
ATOM 2226 C CA . LEU A 1 283 ? 30.484 4.859 6.348 1 94.88 283 LEU A CA 1
ATOM 2227 C C . LEU A 1 283 ? 30.406 5.633 7.656 1 94.88 283 LEU A C 1
ATOM 2229 O O . LEU A 1 283 ? 31.422 5.797 8.344 1 94.88 283 LEU A O 1
ATOM 2233 N N . SER A 1 284 ? 29.219 6.035 8.016 1 91.06 284 SER A N 1
ATOM 2234 C CA . SER A 1 284 ? 29.031 6.793 9.25 1 91.06 284 SER A CA 1
ATOM 2235 C C . SER A 1 284 ? 28.922 5.867 10.453 1 91.06 284 SER A C 1
ATOM 2237 O O . SER A 1 284 ? 28.906 6.328 11.602 1 91.06 284 SER A O 1
ATOM 2239 N N . GLY A 1 285 ? 28.719 4.605 10.188 1 92.94 285 GLY A N 1
ATOM 2240 C CA . GLY A 1 285 ? 28.578 3.648 11.273 1 92.94 285 GLY A CA 1
ATOM 2241 C C . GLY A 1 285 ? 27.156 3.502 11.758 1 92.94 285 GLY A C 1
ATOM 2242 O O . GLY A 1 285 ? 26.875 2.744 12.695 1 92.94 285 GLY A O 1
ATOM 2243 N N . LYS A 1 286 ? 26.312 4.234 11.094 1 92.62 286 LYS A N 1
ATOM 2244 C CA . LYS A 1 286 ? 24.906 4.164 11.484 1 92.62 286 LYS A CA 1
ATOM 2245 C C . LYS A 1 286 ? 24.297 2.814 11.117 1 92.62 286 LYS A C 1
ATOM 2247 O O . LYS A 1 286 ? 23.281 2.414 11.68 1 92.62 286 LYS A O 1
ATOM 2252 N N . SER A 1 287 ? 24.891 2.143 10.164 1 94.31 287 SER A N 1
ATOM 2253 C CA . SER A 1 287 ? 24.438 0.828 9.727 1 94.31 287 SER A CA 1
ATOM 2254 C C . SER A 1 287 ? 25.578 -0.009 9.18 1 94.31 287 SER A C 1
ATOM 2256 O O . SER A 1 287 ? 26.75 0.385 9.281 1 94.31 287 SER A O 1
ATOM 2258 N N . SER A 1 288 ? 25.266 -1.245 8.789 1 94.69 288 SER A N 1
ATOM 2259 C CA . SER A 1 288 ? 26.219 -2.168 8.188 1 94.69 288 SER A CA 1
ATOM 2260 C C . SER A 1 288 ? 25.578 -2.959 7.051 1 94.69 288 SER A C 1
ATOM 2262 O O . SER A 1 288 ? 24.359 -2.975 6.906 1 94.69 288 SER A O 1
ATOM 2264 N N . CYS A 1 289 ? 26.406 -3.547 6.25 1 94.88 289 CYS A N 1
ATOM 2265 C CA . CYS A 1 289 ? 25.875 -4.387 5.18 1 94.88 289 CYS A CA 1
ATOM 2266 C C . CYS A 1 289 ? 25.062 -5.539 5.742 1 94.88 289 CYS A C 1
ATOM 2268 O O . CYS A 1 289 ? 24.062 -5.957 5.137 1 94.88 289 CYS A O 1
ATOM 2270 N N . LYS A 1 290 ? 25.453 -5.996 6.863 1 91.44 290 LYS A N 1
ATOM 2271 C CA . LYS A 1 290 ? 24.719 -7.078 7.516 1 91.44 290 LYS A CA 1
ATOM 2272 C C . LYS A 1 290 ? 23.281 -6.656 7.836 1 91.44 290 LYS A C 1
ATOM 2274 O O . LYS A 1 290 ? 22.359 -7.465 7.75 1 91.44 290 LYS A O 1
ATOM 2279 N N . GLU A 1 291 ? 23.141 -5.441 8.094 1 91.19 291 GLU A N 1
ATOM 2280 C CA . GLU A 1 291 ? 21.828 -4.906 8.445 1 91.19 291 GLU A CA 1
ATOM 2281 C C . GLU A 1 291 ? 21.062 -4.457 7.207 1 91.19 291 GLU A C 1
ATOM 2283 O O . GLU A 1 291 ? 19.859 -4.715 7.086 1 91.19 291 GLU A O 1
ATOM 2288 N N . GLU A 1 292 ? 21.766 -3.865 6.25 1 93.12 292 GLU A N 1
ATOM 2289 C CA . GLU A 1 292 ? 21.125 -3.236 5.098 1 93.12 292 GLU A CA 1
ATOM 2290 C C . GLU A 1 292 ? 20.688 -4.277 4.07 1 93.12 292 GLU A C 1
ATOM 2292 O O . GLU A 1 292 ? 19.641 -4.137 3.441 1 93.12 292 GLU A O 1
ATOM 2297 N N . LYS A 1 293 ? 21.484 -5.277 3.896 1 93.31 293 LYS A N 1
ATOM 2298 C CA . LYS A 1 293 ? 21.219 -6.344 2.932 1 93.31 293 LYS A CA 1
ATOM 2299 C C . LYS A 1 293 ? 20.922 -5.77 1.546 1 93.31 293 LYS A C 1
ATOM 2301 O O . LYS A 1 293 ? 21.562 -4.801 1.124 1 93.31 293 LYS A O 1
ATOM 2306 N N . VAL A 1 294 ? 20.016 -6.449 0.799 1 94.25 294 VAL A N 1
ATOM 2307 C CA . VAL A 1 294 ? 19.688 -5.977 -0.543 1 94.25 294 VAL A CA 1
ATOM 2308 C C . VAL A 1 294 ? 18.297 -5.363 -0.554 1 94.25 294 VAL A C 1
ATOM 2310 O O . VAL A 1 294 ? 17.359 -5.918 0.027 1 94.25 294 VAL A O 1
ATOM 2313 N N . SER A 1 295 ? 18.266 -4.242 -1.123 1 91.69 295 SER A N 1
ATOM 2314 C CA . SER A 1 295 ? 16.969 -3.592 -1.277 1 91.69 295 SER A CA 1
ATOM 2315 C C . SER A 1 295 ? 16.641 -3.355 -2.748 1 91.69 295 SER A C 1
ATOM 2317 O O . SER A 1 295 ? 17.516 -3.408 -3.604 1 91.69 295 SER A O 1
ATOM 2319 N N . LEU A 1 296 ? 15.328 -3.199 -2.957 1 90.88 296 LEU A N 1
ATOM 2320 C CA . LEU A 1 296 ? 14.867 -2.838 -4.293 1 90.88 296 LEU A CA 1
ATOM 2321 C C . LEU A 1 296 ? 14.289 -1.424 -4.305 1 90.88 296 LEU A C 1
ATOM 2323 O O . LEU A 1 296 ? 13.625 -1.014 -3.354 1 90.88 296 LEU A O 1
ATOM 2327 N N . SER A 1 297 ? 14.672 -0.71 -5.324 1 86.44 297 SER A N 1
ATOM 2328 C CA . SER A 1 297 ? 14.156 0.65 -5.449 1 86.44 297 SER A CA 1
ATOM 2329 C C . SER A 1 297 ? 12.664 0.651 -5.746 1 86.44 297 SER A C 1
ATOM 2331 O O . SER A 1 297 ? 12.164 -0.233 -6.445 1 86.44 297 SER A O 1
ATOM 2333 N N . ASP A 1 298 ? 12.117 1.697 -5.168 1 80.31 298 ASP A N 1
ATOM 2334 C CA . ASP A 1 298 ? 10.688 1.86 -5.414 1 80.31 298 ASP A CA 1
ATOM 2335 C C . ASP A 1 298 ? 10.438 2.898 -6.504 1 80.31 298 ASP A C 1
ATOM 2337 O O . ASP A 1 298 ? 11.344 3.639 -6.887 1 80.31 298 ASP A O 1
ATOM 2341 N N . LYS A 1 299 ? 9.461 2.869 -7.34 1 80.25 299 LYS A N 1
ATOM 2342 C CA . LYS A 1 299 ? 8.914 3.824 -8.297 1 80.25 299 LYS A CA 1
ATOM 2343 C C . LYS A 1 299 ? 9.711 3.816 -9.602 1 80.25 299 LYS A C 1
ATOM 2345 O O . LYS A 1 299 ? 10.508 4.723 -9.852 1 80.25 299 LYS A O 1
ATOM 2350 N N . PRO A 1 300 ? 9.688 2.918 -10.383 1 92.44 300 PRO A N 1
ATOM 2351 C CA . PRO A 1 300 ? 10.344 2.891 -11.695 1 92.44 300 PRO A CA 1
ATOM 2352 C C . PRO A 1 300 ? 9.836 3.979 -12.633 1 92.44 300 PRO A C 1
ATOM 2354 O O . PRO A 1 300 ? 8.867 4.672 -12.312 1 92.44 300 PRO A O 1
ATOM 2357 N N . SER A 1 301 ? 10.594 4.277 -13.703 1 92.69 301 SER A N 1
ATOM 2358 C CA . SER A 1 301 ? 10.227 5.273 -14.703 1 92.69 301 SER A CA 1
ATOM 2359 C C . SER A 1 301 ? 9.258 4.688 -15.734 1 92.69 301 SER A C 1
ATOM 2361 O O . SER A 1 301 ? 9.398 3.529 -16.125 1 92.69 301 SER A O 1
ATOM 2363 N N . PHE A 1 302 ? 8.336 5.555 -16.094 1 96.69 302 PHE A N 1
ATOM 2364 C CA . PHE A 1 302 ? 7.324 5.168 -17.078 1 96.69 302 PHE A CA 1
ATOM 2365 C C . PHE A 1 302 ? 7.562 5.867 -18.406 1 96.69 302 PHE A C 1
ATOM 2367 O O . PHE A 1 302 ? 7.723 7.086 -18.453 1 96.69 302 PHE A O 1
ATOM 2374 N N . PHE A 1 303 ? 7.531 5.066 -19.484 1 96.81 303 PHE A N 1
ATOM 2375 C CA . PHE A 1 303 ? 7.699 5.574 -20.844 1 96.81 303 PHE A CA 1
ATOM 2376 C C . PHE A 1 303 ? 6.504 5.203 -21.719 1 96.81 303 PHE A C 1
ATOM 2378 O O . PHE A 1 303 ? 5.93 4.125 -21.562 1 96.81 303 PHE A O 1
ATOM 2385 N N . LEU A 1 304 ? 6.172 6.094 -22.609 1 98.06 304 LEU A N 1
ATOM 2386 C CA . LEU A 1 304 ? 5.016 5.887 -23.469 1 98.06 304 LEU A CA 1
ATOM 2387 C C . LEU A 1 304 ? 5.324 6.309 -24.906 1 98.06 304 LEU A C 1
ATOM 2389 O O . LEU A 1 304 ? 5.957 7.348 -25.125 1 98.06 304 LEU A O 1
ATOM 2393 N N . ASN A 1 305 ? 5.008 5.457 -25.844 1 97.94 305 ASN A N 1
ATOM 2394 C CA . ASN A 1 305 ? 5.02 5.801 -27.25 1 97.94 305 ASN A CA 1
ATOM 2395 C C . ASN A 1 305 ? 3.611 6.074 -27.781 1 97.94 305 ASN A C 1
ATOM 2397 O O . ASN A 1 305 ? 2.932 5.164 -28.25 1 97.94 305 ASN A O 1
ATOM 2401 N N . GLU A 1 306 ? 3.227 7.344 -27.734 1 96.62 306 GLU A N 1
ATOM 2402 C CA . GLU A 1 306 ? 1.862 7.734 -28.078 1 96.62 306 GLU A CA 1
ATOM 2403 C C . GLU A 1 306 ? 1.555 7.438 -29.531 1 96.62 306 GLU A C 1
ATOM 2405 O O . GLU A 1 306 ? 0.435 7.047 -29.875 1 96.62 306 GLU A O 1
ATOM 2410 N N . ALA A 1 307 ? 2.521 7.688 -30.359 1 96.38 307 ALA A N 1
ATOM 2411 C CA . ALA A 1 307 ? 2.34 7.422 -31.781 1 96.38 307 ALA A CA 1
ATOM 2412 C C . ALA A 1 307 ? 2.059 5.941 -32.031 1 96.38 307 ALA A C 1
ATOM 2414 O O . ALA A 1 307 ? 1.126 5.598 -32.75 1 96.38 307 ALA A O 1
ATOM 2415 N N . PHE A 1 308 ? 2.834 5.145 -31.406 1 97.38 308 PHE A N 1
ATOM 2416 C CA . PHE A 1 308 ? 2.639 3.707 -31.547 1 97.38 308 PHE A CA 1
ATOM 2417 C C . PHE A 1 308 ? 1.285 3.283 -31 1 97.38 308 PHE A C 1
ATOM 2419 O O . PHE A 1 308 ? 0.594 2.455 -31.594 1 97.38 308 PHE A O 1
ATOM 2426 N N . ALA A 1 309 ? 0.931 3.777 -29.828 1 96.81 309 ALA A N 1
ATOM 2427 C CA . ALA A 1 309 ? -0.366 3.479 -29.219 1 96.81 309 ALA A CA 1
ATOM 2428 C C . ALA A 1 309 ? -1.507 3.844 -30.172 1 96.81 309 ALA A C 1
ATOM 2430 O O . ALA A 1 309 ? -2.436 3.055 -30.359 1 96.81 309 ALA A O 1
ATOM 2431 N N . SER A 1 310 ? -1.397 5 -30.734 1 95.19 310 SER A N 1
ATOM 2432 C CA . SER A 1 310 ? -2.41 5.457 -31.688 1 95.19 310 SER A CA 1
ATOM 2433 C C . SER A 1 310 ? -2.477 4.547 -32.906 1 95.19 310 SER A C 1
ATOM 2435 O O . SER A 1 310 ? -3.562 4.152 -33.344 1 95.19 310 SER A O 1
ATOM 2437 N N . ASP A 1 311 ? -1.297 4.215 -33.375 1 95.06 311 ASP A N 1
ATOM 2438 C CA . ASP A 1 311 ? -1.218 3.336 -34.531 1 95.06 311 ASP A CA 1
ATOM 2439 C C . ASP A 1 311 ? -1.812 1.965 -34.219 1 95.06 311 ASP A C 1
ATOM 2441 O O . ASP A 1 311 ? -2.297 1.276 -35.125 1 95.06 311 ASP A O 1
ATOM 2445 N N . SER A 1 312 ? -1.768 1.541 -32.969 1 93.88 312 SER A N 1
ATOM 2446 C CA . SER A 1 312 ? -2.281 0.245 -32.531 1 93.88 312 SER A CA 1
ATOM 2447 C C . SER A 1 312 ? -3.717 0.359 -32.031 1 93.88 312 SER A C 1
ATOM 2449 O O . SER A 1 312 ? -4.25 -0.585 -31.453 1 93.88 312 SER A O 1
ATOM 2451 N N . ASN A 1 313 ? -4.289 1.539 -32.125 1 93 313 ASN A N 1
ATOM 2452 C CA . ASN A 1 313 ? -5.66 1.814 -31.719 1 93 313 ASN A CA 1
ATOM 2453 C C . ASN A 1 313 ? -5.836 1.621 -30.219 1 93 313 ASN A C 1
ATOM 2455 O O . ASN A 1 313 ? -6.832 1.045 -29.781 1 93 313 ASN A O 1
ATOM 2459 N N . VAL A 1 314 ? -4.805 1.978 -29.531 1 93.56 314 VAL A N 1
ATOM 2460 C CA . VAL A 1 314 ? -4.863 1.958 -28.078 1 93.56 314 VAL A CA 1
ATOM 2461 C C . VAL A 1 314 ? -5.109 3.369 -27.547 1 93.56 314 VAL A C 1
ATOM 2463 O O . VAL A 1 314 ? -4.324 4.281 -27.812 1 93.56 314 VAL A O 1
ATOM 2466 N N . ILE A 1 315 ? -6.172 3.527 -26.859 1 93.31 315 ILE A N 1
ATOM 2467 C CA . ILE A 1 315 ? -6.488 4.824 -26.266 1 93.31 315 ILE A CA 1
ATOM 2468 C C . ILE A 1 315 ? -5.754 4.973 -24.938 1 93.31 315 ILE A C 1
ATOM 2470 O O . ILE A 1 315 ? -5.945 4.168 -24.016 1 93.31 315 ILE A O 1
ATOM 2474 N N . VAL A 1 316 ? -5.012 6.023 -24.859 1 96.5 316 VAL A N 1
ATOM 2475 C CA . VAL A 1 316 ? -4.203 6.227 -23.656 1 96.5 316 VAL A CA 1
ATOM 2476 C C . VAL A 1 316 ? -4.863 7.273 -22.766 1 96.5 316 VAL A C 1
ATOM 2478 O O . VAL A 1 316 ? -5.141 8.391 -23.203 1 96.5 316 VAL A O 1
ATOM 2481 N N . PRO A 1 317 ? -5.105 6.934 -21.5 1 96.75 317 PRO A N 1
ATOM 2482 C CA . PRO A 1 317 ? -5.641 7.918 -20.547 1 96.75 317 PRO A CA 1
ATOM 2483 C C . PRO A 1 317 ? -4.707 9.109 -20.344 1 96.75 317 PRO A C 1
ATOM 2485 O O . PRO A 1 317 ? -3.482 8.953 -20.375 1 96.75 317 PRO A O 1
ATOM 2488 N N . GLU A 1 318 ? -5.305 10.266 -20.031 1 96.06 318 GLU A N 1
ATOM 2489 C CA . GLU A 1 318 ? -4.547 11.508 -19.891 1 96.06 318 GLU A CA 1
ATOM 2490 C C . GLU A 1 318 ? -3.559 11.422 -18.734 1 96.06 318 GLU A C 1
ATOM 2492 O O . GLU A 1 318 ? -2.451 11.953 -18.812 1 96.06 318 GLU A O 1
ATOM 2497 N N . GLU A 1 319 ? -3.939 10.75 -17.734 1 94.75 319 GLU A N 1
ATOM 2498 C CA . GLU A 1 319 ? -3.076 10.625 -16.562 1 94.75 319 GLU A CA 1
ATOM 2499 C C . GLU A 1 319 ? -1.767 9.922 -16.922 1 94.75 319 GLU A C 1
ATOM 2501 O O . GLU A 1 319 ? -0.7 10.312 -16.438 1 94.75 319 GLU A O 1
ATOM 2506 N N . LEU A 1 320 ? -1.836 8.93 -17.812 1 96.88 320 LEU A N 1
ATOM 2507 C CA . LEU A 1 320 ? -0.639 8.203 -18.219 1 96.88 320 LEU A CA 1
ATOM 2508 C C . LEU A 1 320 ? 0.214 9.047 -19.172 1 96.88 320 LEU A C 1
ATOM 2510 O O . LEU A 1 320 ? 1.444 8.969 -19.141 1 96.88 320 LEU A O 1
ATOM 2514 N N . LYS A 1 321 ? -0.415 9.867 -19.984 1 96.44 321 LYS A N 1
ATOM 2515 C CA . LYS A 1 321 ? 0.314 10.781 -20.859 1 96.44 321 LYS A CA 1
ATOM 2516 C C . LYS A 1 321 ? 1.113 11.797 -20.047 1 96.44 321 LYS A C 1
ATOM 2518 O O . LYS A 1 321 ? 2.275 12.062 -20.359 1 96.44 321 LYS A O 1
ATOM 2523 N N . GLU A 1 322 ? 0.454 12.297 -19.031 1 94.25 322 GLU A N 1
ATOM 2524 C CA . GLU A 1 322 ? 1.121 13.266 -18.156 1 94.25 322 GLU A CA 1
ATOM 2525 C C . GLU A 1 322 ? 2.303 12.633 -17.438 1 94.25 322 GLU A C 1
ATOM 2527 O O . GLU A 1 322 ? 3.355 13.258 -17.281 1 94.25 322 GLU A O 1
ATOM 2532 N N . ARG A 1 323 ? 2.133 11.469 -16.969 1 92.75 323 ARG A N 1
ATOM 2533 C CA . ARG A 1 323 ? 3.213 10.742 -16.312 1 92.75 323 ARG A CA 1
ATOM 2534 C C . ARG A 1 323 ? 4.406 10.562 -17.234 1 92.75 323 ARG A C 1
ATOM 2536 O O . ARG A 1 323 ? 5.555 10.742 -16.828 1 92.75 323 ARG A O 1
ATOM 2543 N N . ALA A 1 324 ? 4.16 10.188 -18.484 1 95.31 324 ALA A N 1
ATOM 2544 C CA . ALA A 1 324 ? 5.219 10 -19.484 1 95.31 324 ALA A CA 1
ATOM 2545 C C . ALA A 1 324 ? 5.906 11.328 -19.797 1 95.31 324 ALA A C 1
ATOM 2547 O O . ALA A 1 324 ? 7.121 11.367 -20 1 95.31 324 ALA A O 1
ATOM 2548 N N . LYS A 1 325 ? 5.141 12.336 -19.828 1 94 325 LYS A N 1
ATOM 2549 C CA . LYS A 1 325 ? 5.684 13.664 -20.094 1 94 325 LYS A CA 1
ATOM 2550 C C . LYS A 1 325 ? 6.664 14.086 -19 1 94 325 LYS A C 1
ATOM 2552 O O . LYS A 1 325 ? 7.723 14.641 -19.281 1 94 325 LYS A O 1
ATOM 2557 N N . LEU A 1 326 ? 6.312 13.812 -17.812 1 92 326 LEU A N 1
ATOM 2558 C CA . LEU A 1 326 ? 7.191 14.148 -16.703 1 92 326 LEU A CA 1
ATOM 2559 C C . LEU A 1 326 ? 8.5 13.367 -16.781 1 92 326 LEU A C 1
ATOM 2561 O O . LEU A 1 326 ? 9.57 13.906 -16.516 1 92 326 LEU A O 1
ATOM 2565 N N . THR A 1 327 ? 8.43 12.172 -17.188 1 91.75 327 THR A N 1
ATOM 2566 C CA . THR A 1 327 ? 9.617 11.352 -17.344 1 91.75 327 THR A CA 1
ATOM 2567 C C . THR A 1 327 ? 10.516 11.914 -18.453 1 91.75 327 THR A C 1
ATOM 2569 O O . THR A 1 327 ? 11.734 11.969 -18.297 1 91.75 327 THR A O 1
ATOM 2572 N N . ARG A 1 328 ? 9.922 12.32 -19.531 1 91.38 328 ARG A N 1
ATOM 2573 C CA . ARG A 1 328 ? 10.672 12.922 -20.625 1 91.38 328 ARG A CA 1
ATOM 2574 C C . ARG A 1 328 ? 11.352 14.219 -20.172 1 91.38 328 ARG A C 1
ATOM 2576 O O . ARG A 1 328 ? 12.516 14.461 -20.5 1 91.38 328 ARG A O 1
ATOM 2583 N N . LEU A 1 329 ? 10.578 14.977 -19.422 1 93.25 329 LEU A N 1
ATOM 2584 C CA . LEU A 1 329 ? 11.133 16.219 -18.906 1 93.25 329 LEU A CA 1
ATOM 2585 C C . LEU A 1 329 ? 12.32 15.953 -17.984 1 93.25 329 LEU A C 1
ATOM 2587 O O . LEU A 1 329 ? 13.312 16.672 -18.031 1 93.25 329 LEU A O 1
ATOM 2591 N N . PHE A 1 330 ? 12.227 15.016 -17.266 1 91.88 330 PHE A N 1
ATOM 2592 C CA . PHE A 1 330 ? 13.328 14.664 -16.375 1 91.88 330 PHE A CA 1
ATOM 2593 C C . PHE A 1 330 ? 14.57 14.297 -17.172 1 91.88 330 PHE A C 1
ATOM 2595 O O . PHE A 1 330 ? 15.68 14.727 -16.828 1 91.88 330 PHE A O 1
ATOM 2602 N N . THR A 1 331 ? 14.336 13.531 -18.172 1 87.44 331 THR A N 1
ATOM 2603 C CA . THR A 1 331 ? 15.445 13.164 -19.047 1 87.44 331 THR A CA 1
ATOM 2604 C C . THR A 1 331 ? 16.078 14.406 -19.672 1 87.44 331 THR A C 1
ATOM 2606 O O . THR A 1 331 ? 17.297 14.5 -19.781 1 87.44 331 THR A O 1
ATOM 2609 N N . VAL A 1 332 ? 15.289 15.305 -20.078 1 91.56 332 VAL A N 1
ATOM 2610 C CA . VAL A 1 332 ? 15.781 16.562 -20.625 1 91.56 332 VAL A CA 1
ATOM 2611 C C . VAL A 1 332 ? 16.609 17.297 -19.578 1 91.56 332 VAL A C 1
ATOM 2613 O O . VAL A 1 332 ? 17.703 17.781 -19.875 1 91.56 332 VAL A O 1
ATOM 2616 N N . GLY A 1 333 ? 16.062 17.359 -18.391 1 92.75 333 GLY A N 1
ATOM 2617 C CA . GLY A 1 333 ? 16.797 17.984 -17.297 1 92.75 333 GLY A CA 1
ATOM 2618 C C . GLY A 1 333 ? 18.156 17.359 -17.047 1 92.75 333 GLY A C 1
ATOM 2619 O O . GLY A 1 333 ? 19.156 18.078 -16.859 1 92.75 333 GLY A O 1
ATOM 2620 N N . LEU A 1 334 ? 18.219 16.109 -17.094 1 87.25 334 LEU A N 1
ATOM 2621 C CA . LEU A 1 334 ? 19.484 15.391 -16.891 1 87.25 334 LEU A CA 1
ATOM 2622 C C . LEU A 1 334 ? 20.469 15.711 -18 1 87.25 334 LEU A C 1
ATOM 2624 O O . LEU A 1 334 ? 21.656 15.906 -17.734 1 87.25 334 LEU A O 1
ATOM 2628 N N . ASN A 1 335 ? 19.984 15.711 -19.188 1 85.69 335 ASN A N 1
ATOM 2629 C CA . ASN A 1 335 ? 20.844 16.031 -20.312 1 85.69 335 ASN A CA 1
ATOM 2630 C C . ASN A 1 335 ? 21.406 17.453 -20.219 1 85.69 335 ASN A C 1
ATOM 2632 O O . ASN A 1 335 ? 22.578 17.672 -20.453 1 85.69 335 ASN A O 1
ATOM 2636 N N . LEU A 1 336 ? 20.547 18.391 -19.828 1 92.12 336 LEU A N 1
ATOM 2637 C CA . LEU A 1 336 ? 20.969 19.766 -19.656 1 92.12 336 LEU A CA 1
ATOM 2638 C C . LEU A 1 336 ? 22.031 19.875 -18.562 1 92.12 336 LEU A C 1
ATOM 2640 O O . LEU A 1 336 ? 23.016 20.594 -18.734 1 92.12 336 LEU A O 1
ATOM 2644 N N . LEU A 1 337 ? 21.844 19.156 -17.531 1 89.19 337 LEU A N 1
ATOM 2645 C CA . LEU A 1 337 ? 22.812 19.141 -16.438 1 89.19 337 LEU A CA 1
ATOM 2646 C C . LEU A 1 337 ? 24.156 18.594 -16.922 1 89.19 337 LEU A C 1
ATOM 2648 O O . LEU A 1 337 ? 25.203 19.188 -16.625 1 89.19 337 LEU A O 1
ATOM 2652 N N . ASN A 1 338 ? 24.125 17.594 -17.719 1 81.44 338 ASN A N 1
ATOM 2653 C CA . ASN A 1 338 ? 25.328 16.969 -18.234 1 81.44 338 ASN A CA 1
ATOM 2654 C C . ASN A 1 338 ? 26.062 17.891 -19.219 1 81.44 338 ASN A C 1
ATOM 2656 O O . ASN A 1 338 ? 27.281 17.828 -19.328 1 81.44 338 ASN A O 1
ATOM 2660 N N . GLU A 1 339 ? 25.297 18.734 -19.859 1 88.12 339 GLU A N 1
ATOM 2661 C CA . GLU A 1 339 ? 25.844 19.672 -20.828 1 88.12 339 GLU A CA 1
ATOM 2662 C C . GLU A 1 339 ? 26.344 20.938 -20.125 1 88.12 339 GLU A C 1
ATOM 2664 O O . GLU A 1 339 ? 26.922 21.828 -20.766 1 88.12 339 GLU A O 1
ATOM 2669 N N . GLY A 1 340 ? 26.078 21.062 -18.859 1 89.25 340 GLY A N 1
ATOM 2670 C CA . GLY A 1 340 ? 26.531 22.219 -18.109 1 89.25 340 GLY A CA 1
ATOM 2671 C C . GLY A 1 340 ? 25.562 23.391 -18.172 1 89.25 340 GLY A C 1
ATOM 2672 O O . GLY A 1 340 ? 25.891 24.484 -17.734 1 89.25 340 GLY A O 1
ATOM 2673 N N . LYS A 1 341 ? 24.406 23.125 -18.781 1 94.81 341 LYS A N 1
ATOM 2674 C CA . LYS A 1 341 ? 23.375 24.172 -18.844 1 94.81 341 LYS A CA 1
ATOM 2675 C C . LYS A 1 341 ? 22.547 24.203 -17.562 1 94.81 341 LYS A C 1
ATOM 2677 O O . LYS A 1 341 ? 21.359 23.859 -17.562 1 94.81 341 LYS A O 1
ATOM 2682 N N . LEU A 1 342 ? 23.062 24.766 -16.578 1 95.44 342 LEU A N 1
ATOM 2683 C CA . LEU A 1 342 ? 22.547 24.656 -15.219 1 95.44 342 LEU A CA 1
ATOM 2684 C C . LEU A 1 342 ? 21.266 25.453 -15.055 1 95.44 342 LEU A C 1
ATOM 2686 O O . LEU A 1 342 ? 20.312 24.984 -14.406 1 95.44 342 LEU A O 1
ATOM 2690 N N . LYS A 1 343 ? 21.188 26.609 -15.594 1 96.12 343 LYS A N 1
ATOM 2691 C CA . LYS A 1 343 ? 19.984 27.438 -15.461 1 96.12 343 LYS A CA 1
ATOM 2692 C C . LYS A 1 343 ? 18.781 26.766 -16.078 1 96.12 343 LYS A C 1
ATOM 2694 O O . LYS A 1 343 ? 17.688 26.75 -15.492 1 96.12 343 LYS A O 1
ATOM 2699 N N . SER A 1 344 ? 19.047 26.219 -17.266 1 96.94 344 SER A N 1
ATOM 2700 C CA . SER A 1 344 ? 17.953 25.531 -17.953 1 96.94 344 SER A CA 1
ATOM 2701 C C . SER A 1 344 ? 17.547 24.266 -17.203 1 96.94 344 SER A C 1
ATOM 2703 O O . SER A 1 344 ? 16.359 23.969 -17.094 1 96.94 344 SER A O 1
ATOM 2705 N N . ALA A 1 345 ? 18.484 23.562 -16.703 1 96 345 ALA A N 1
ATOM 2706 C CA . ALA A 1 345 ? 18.203 22.359 -15.93 1 96 345 ALA A CA 1
ATOM 2707 C C . ALA A 1 345 ? 17.359 22.688 -14.703 1 96 345 ALA A C 1
ATOM 2709 O O . ALA A 1 345 ? 16.391 21.984 -14.398 1 96 345 ALA A O 1
ATOM 2710 N N . ARG A 1 346 ? 17.734 23.766 -14.055 1 95.44 346 ARG A N 1
ATOM 2711 C CA . ARG A 1 346 ? 17 24.188 -12.859 1 95.44 346 ARG A CA 1
ATOM 2712 C C . ARG A 1 346 ? 15.531 24.422 -13.18 1 95.44 346 ARG A C 1
ATOM 2714 O O . ARG A 1 346 ? 14.656 23.953 -12.453 1 95.44 346 ARG A O 1
ATOM 2721 N N . ILE A 1 347 ? 15.344 25.109 -14.266 1 96.19 347 ILE A N 1
ATOM 2722 C CA . ILE A 1 347 ? 13.977 25.469 -14.656 1 96.19 347 ILE A CA 1
ATOM 2723 C C . ILE A 1 347 ? 13.18 24.188 -14.914 1 96.19 347 ILE A C 1
ATOM 2725 O O . ILE A 1 347 ? 12.031 24.062 -14.469 1 96.19 347 ILE A O 1
ATOM 2729 N N . VAL A 1 348 ? 13.789 23.266 -15.57 1 96.25 348 VAL A N 1
ATOM 2730 C CA . VAL A 1 348 ? 13.109 22.016 -15.906 1 96.25 348 VAL A CA 1
ATOM 2731 C C . VAL A 1 348 ? 12.758 21.266 -14.625 1 96.25 348 VAL A C 1
ATOM 2733 O O . VAL A 1 348 ? 11.617 20.828 -14.453 1 96.25 348 VAL A O 1
ATOM 2736 N N . PHE A 1 349 ? 13.664 21.109 -13.711 1 95.56 349 PHE A N 1
ATOM 2737 C CA . PHE A 1 349 ? 13.438 20.359 -12.484 1 95.56 349 PHE A CA 1
ATOM 2738 C C . PHE A 1 349 ? 12.398 21.062 -11.609 1 95.56 349 PHE A C 1
ATOM 2740 O O . PHE A 1 349 ? 11.555 20.406 -11 1 95.56 349 PHE A O 1
ATOM 2747 N N . GLU A 1 350 ? 12.445 22.375 -11.57 1 95.06 350 GLU A N 1
ATOM 2748 C CA . GLU A 1 350 ? 11.461 23.125 -10.797 1 95.06 350 GLU A CA 1
ATOM 2749 C C . GLU A 1 350 ? 10.055 22.938 -11.352 1 95.06 350 GLU A C 1
ATOM 2751 O O . GLU A 1 350 ? 9.086 22.828 -10.594 1 95.06 350 GLU A O 1
ATOM 2756 N N . ASN A 1 351 ? 10.016 22.906 -12.633 1 94.69 351 ASN A N 1
ATOM 2757 C CA . ASN A 1 351 ? 8.719 22.703 -13.273 1 94.69 351 ASN A CA 1
ATOM 2758 C C . ASN A 1 351 ? 8.156 21.312 -12.945 1 94.69 351 ASN A C 1
ATOM 2760 O O . ASN A 1 351 ? 6.945 21.172 -12.742 1 94.69 351 ASN A O 1
ATOM 2764 N N . ILE A 1 352 ? 8.969 20.328 -12.938 1 95.19 352 ILE A N 1
ATOM 2765 C CA . ILE A 1 352 ? 8.516 18.984 -12.594 1 95.19 352 ILE A CA 1
ATOM 2766 C C . ILE A 1 352 ? 8.016 18.953 -11.156 1 95.19 352 ILE A C 1
ATOM 2768 O O . ILE A 1 352 ? 6.957 18.375 -10.875 1 95.19 352 ILE A O 1
ATOM 2772 N N . LEU A 1 353 ? 8.711 19.609 -10.242 1 94.31 353 LEU A N 1
ATOM 2773 C CA . LEU A 1 353 ? 8.383 19.562 -8.82 1 94.31 353 LEU A CA 1
ATOM 2774 C C . LEU A 1 353 ? 7.113 20.359 -8.531 1 94.31 353 LEU A C 1
ATOM 2776 O O . LEU A 1 353 ? 6.453 20.125 -7.52 1 94.31 353 LEU A O 1
ATOM 2780 N N . LYS A 1 354 ? 6.75 21.297 -9.367 1 93 354 LYS A N 1
ATOM 2781 C CA . LYS A 1 354 ? 5.473 22 -9.242 1 93 354 LYS A CA 1
ATOM 2782 C C . LYS A 1 354 ? 4.305 21.031 -9.438 1 93 354 LYS A C 1
ATOM 2784 O O . LYS A 1 354 ? 3.279 21.141 -8.766 1 93 354 LYS A O 1
ATOM 2789 N N . LYS A 1 355 ? 4.531 20.109 -10.281 1 91.56 355 LYS A N 1
ATOM 2790 C CA . LYS A 1 355 ? 3.479 19.156 -10.609 1 91.56 355 LYS A CA 1
ATOM 2791 C C . LYS A 1 355 ? 3.537 17.938 -9.68 1 91.56 355 LYS A C 1
ATOM 2793 O O . LYS A 1 355 ? 2.508 17.328 -9.383 1 91.56 355 LYS A O 1
ATOM 2798 N N . ASP A 1 356 ? 4.734 17.578 -9.32 1 90.19 356 ASP A N 1
ATOM 2799 C CA . ASP A 1 356 ? 4.957 16.453 -8.43 1 90.19 356 ASP A CA 1
ATOM 2800 C C . ASP A 1 356 ? 5.941 16.797 -7.32 1 90.19 356 ASP A C 1
ATOM 2802 O O . ASP A 1 356 ? 7.102 16.391 -7.359 1 90.19 356 ASP A O 1
ATOM 2806 N N . PRO A 1 357 ? 5.426 17.375 -6.309 1 89.25 357 PRO A N 1
ATOM 2807 C CA . PRO A 1 357 ? 6.305 17.906 -5.266 1 89.25 357 PRO A CA 1
ATOM 2808 C C . PRO A 1 357 ? 7.02 16.812 -4.477 1 89.25 357 PRO A C 1
ATOM 2810 O O . PRO A 1 357 ? 8.039 17.078 -3.832 1 89.25 357 PRO A O 1
ATOM 2813 N N . ASN A 1 358 ? 6.609 15.625 -4.523 1 86.31 358 ASN A N 1
ATOM 2814 C CA . ASN A 1 358 ? 7.191 14.562 -3.701 1 86.31 358 ASN A CA 1
ATOM 2815 C C . ASN A 1 358 ? 8.133 13.672 -4.512 1 86.31 358 ASN A C 1
ATOM 2817 O O . ASN A 1 358 ? 8.516 12.602 -4.059 1 86.31 358 ASN A O 1
ATOM 2821 N N . ASN A 1 359 ? 8.523 14.141 -5.66 1 86.19 359 ASN A N 1
ATOM 2822 C CA . ASN A 1 359 ? 9.461 13.383 -6.48 1 86.19 359 ASN A CA 1
ATOM 2823 C C . ASN A 1 359 ? 10.891 13.5 -5.953 1 86.19 359 ASN A C 1
ATOM 2825 O O . ASN A 1 359 ? 11.578 14.492 -6.223 1 86.19 359 ASN A O 1
ATOM 2829 N N . GLN A 1 360 ? 11.359 12.555 -5.328 1 79.19 360 GLN A N 1
ATOM 2830 C CA . GLN A 1 360 ? 12.641 12.609 -4.625 1 79.19 360 GLN A CA 1
ATOM 2831 C C . GLN A 1 360 ? 13.805 12.695 -5.609 1 79.19 360 GLN A C 1
ATOM 2833 O O . GLN A 1 360 ? 14.781 13.398 -5.363 1 79.19 360 GLN A O 1
ATOM 2838 N N . SER A 1 361 ? 13.688 11.969 -6.676 1 82.81 361 SER A N 1
ATOM 2839 C CA . SER A 1 361 ? 14.758 11.969 -7.664 1 82.81 361 SER A CA 1
ATOM 2840 C C . SER A 1 361 ? 14.977 13.367 -8.242 1 82.81 361 SER A C 1
ATOM 2842 O O . SER A 1 361 ? 16.109 13.852 -8.289 1 82.81 361 SER A O 1
ATOM 2844 N N . VAL A 1 362 ? 13.93 13.984 -8.57 1 89.25 362 VAL A N 1
ATOM 2845 C CA . VAL A 1 362 ? 14.008 15.312 -9.172 1 89.25 362 VAL A CA 1
ATOM 2846 C C . VAL A 1 362 ? 14.5 16.312 -8.141 1 89.25 362 VAL A C 1
ATOM 2848 O O . VAL A 1 362 ? 15.32 17.188 -8.445 1 89.25 362 VAL A O 1
ATOM 2851 N N . ALA A 1 363 ? 14.039 16.172 -6.934 1 88.25 363 ALA A N 1
ATOM 2852 C CA . ALA A 1 363 ? 14.484 17.062 -5.859 1 88.25 363 ALA A CA 1
ATOM 2853 C C . ALA A 1 363 ? 15.992 16.953 -5.652 1 88.25 363 ALA A C 1
ATOM 2855 O O . ALA A 1 363 ? 16.672 17.953 -5.449 1 88.25 363 ALA A O 1
ATOM 2856 N N . SER A 1 364 ? 16.484 15.797 -5.715 1 84.06 364 SER A N 1
ATOM 2857 C CA . SER A 1 364 ? 17.922 15.562 -5.523 1 84.06 364 SER A CA 1
ATOM 2858 C C . SER A 1 364 ? 18.734 16.188 -6.648 1 84.06 364 SER A C 1
ATOM 2860 O O . SER A 1 364 ? 19.781 16.797 -6.395 1 84.06 364 SER A O 1
ATOM 2862 N N . TYR A 1 365 ? 18.266 16.062 -7.852 1 87.56 365 TYR A N 1
ATOM 2863 C CA . TYR A 1 365 ? 19 16.641 -8.969 1 87.56 365 TYR A CA 1
ATOM 2864 C C . TYR A 1 365 ? 18.891 18.156 -8.969 1 87.56 365 TYR A C 1
ATOM 2866 O O . TYR A 1 365 ? 19.844 18.859 -9.344 1 87.56 365 TYR A O 1
ATOM 2874 N N . LEU A 1 366 ? 17.75 18.656 -8.562 1 91.25 366 LEU A N 1
ATOM 2875 C CA . LEU A 1 366 ? 17.625 20.109 -8.406 1 91.25 366 LEU A CA 1
ATOM 2876 C C . LEU A 1 366 ? 18.641 20.625 -7.391 1 91.25 366 LEU A C 1
ATOM 2878 O O . LEU A 1 366 ? 19.281 21.656 -7.621 1 91.25 366 LEU A O 1
ATOM 2882 N N . GLN A 1 367 ? 18.766 19.922 -6.355 1 87.94 367 GLN A N 1
ATOM 2883 C CA . GLN A 1 367 ? 19.734 20.312 -5.344 1 87.94 367 GLN A CA 1
ATOM 2884 C C . GLN A 1 367 ? 21.156 20.297 -5.914 1 87.94 367 GLN A C 1
ATOM 2886 O O . GLN A 1 367 ? 21.938 21.203 -5.617 1 87.94 367 GLN A O 1
ATOM 2891 N N . LEU A 1 368 ? 21.422 19.297 -6.664 1 85.5 368 LEU A N 1
ATOM 2892 C CA . LEU A 1 368 ? 22.734 19.203 -7.293 1 85.5 368 LEU A CA 1
ATOM 2893 C C . LEU A 1 368 ? 22.984 20.406 -8.211 1 85.5 368 LEU A C 1
ATOM 2895 O O . LEU A 1 368 ? 24.062 20.984 -8.188 1 85.5 368 LEU A O 1
ATOM 2899 N N . VAL A 1 369 ? 22.016 20.703 -8.969 1 91.06 369 VAL A N 1
ATOM 2900 C CA . VAL A 1 369 ? 22.109 21.828 -9.891 1 91.06 369 VAL A CA 1
ATOM 2901 C C . VAL A 1 369 ? 22.344 23.125 -9.117 1 91.06 369 VAL A C 1
ATOM 2903 O O . VAL A 1 369 ? 23.203 23.922 -9.469 1 91.06 369 VAL A O 1
ATOM 2906 N N . ILE A 1 370 ? 21.641 23.312 -8.055 1 92.56 370 ILE A N 1
ATOM 2907 C CA . ILE A 1 370 ? 21.75 24.516 -7.242 1 92.56 370 ILE A CA 1
ATOM 2908 C C . ILE A 1 370 ? 23.125 24.578 -6.578 1 92.56 370 ILE A C 1
ATOM 2910 O O . ILE A 1 370 ? 23.75 25.641 -6.52 1 92.56 370 ILE A O 1
ATOM 2914 N N . GLU A 1 371 ? 23.594 23.484 -6.16 1 88.25 371 GLU A N 1
ATOM 2915 C CA . GLU A 1 371 ? 24.922 23.453 -5.566 1 88.25 371 GLU A CA 1
ATOM 2916 C C . GLU A 1 371 ? 26 23.828 -6.586 1 88.25 371 GLU A C 1
ATOM 2918 O O . GLU A 1 371 ? 26.938 24.562 -6.266 1 88.25 371 GLU A O 1
ATOM 2923 N N . LYS A 1 372 ? 25.828 23.312 -7.715 1 87.31 372 LYS A N 1
ATOM 2924 C CA . LYS A 1 372 ? 26.781 23.641 -8.773 1 87.31 372 LYS A CA 1
ATOM 2925 C C . LYS A 1 372 ? 26.719 25.125 -9.133 1 87.31 372 LYS A C 1
ATOM 2927 O O . LYS A 1 372 ? 27.734 25.75 -9.391 1 87.31 372 LYS A O 1
ATOM 2932 N N . MET A 1 373 ? 25.516 25.625 -9.07 1 92.88 373 MET A N 1
ATOM 2933 C CA . MET A 1 373 ? 25.312 27.016 -9.438 1 92.88 373 MET A CA 1
ATOM 2934 C C . MET A 1 373 ? 25.828 27.953 -8.352 1 92.88 373 MET A C 1
ATOM 2936 O O . MET A 1 373 ? 26.297 29.062 -8.641 1 92.88 373 MET A O 1
ATOM 2940 N N . THR A 1 374 ? 25.781 27.484 -7.102 1 91.62 374 THR A N 1
ATOM 2941 C CA . THR A 1 374 ? 26.094 28.359 -5.98 1 91.62 374 THR A CA 1
ATOM 2942 C C . THR A 1 374 ? 27.453 28.016 -5.391 1 91.62 374 THR A C 1
ATOM 2944 O O . THR A 1 374 ? 27.938 28.703 -4.488 1 91.62 374 THR A O 1
ATOM 2947 N N . GLY A 1 375 ? 28.125 27.031 -5.828 1 87.44 375 GLY A N 1
ATOM 2948 C CA . GLY A 1 375 ? 29.391 26.609 -5.281 1 87.44 375 GLY A CA 1
ATOM 2949 C C . GLY A 1 375 ? 29.281 25.953 -3.912 1 87.44 375 GLY A C 1
ATOM 2950 O O . GLY A 1 375 ? 30.078 26.234 -3.02 1 87.44 375 GLY A O 1
ATOM 2951 N N . GLY A 1 376 ? 28.109 25.297 -3.678 1 87.94 376 GLY A N 1
ATOM 2952 C CA . GLY A 1 376 ? 27.922 24.547 -2.451 1 87.94 376 GLY A CA 1
ATOM 2953 C C . GLY A 1 376 ? 27.375 25.375 -1.311 1 87.94 376 GLY A C 1
ATOM 2954 O O . GLY A 1 376 ? 27.516 25.016 -0.142 1 87.94 376 GLY A O 1
ATOM 2955 N N . LYS A 1 377 ? 26.812 26.422 -1.636 1 91.25 377 LYS A N 1
ATOM 2956 C CA . LYS A 1 377 ? 26.344 27.359 -0.605 1 91.25 377 LYS A CA 1
ATOM 2957 C C . LYS A 1 377 ? 25.234 26.734 0.23 1 91.25 377 LYS A C 1
ATOM 2959 O O . LYS A 1 377 ? 25.156 26.969 1.439 1 91.25 377 LYS A O 1
ATOM 2964 N N . THR A 1 378 ? 24.359 26.016 -0.449 1 91.56 378 THR A N 1
ATOM 2965 C CA . THR A 1 378 ? 23.25 25.422 0.29 1 91.56 378 THR A CA 1
ATOM 2966 C C . THR A 1 378 ? 23.766 24.438 1.336 1 91.56 378 THR A C 1
ATOM 2968 O O . THR A 1 378 ? 23.25 24.391 2.459 1 91.56 378 THR A O 1
ATOM 2971 N N . LYS A 1 379 ? 24.734 23.719 1.028 1 87.62 379 LYS A N 1
ATOM 2972 C CA . LYS A 1 379 ? 25.312 22.75 1.97 1 87.62 379 LYS A CA 1
ATOM 2973 C C . LYS A 1 379 ? 25.984 23.469 3.143 1 87.62 379 LYS A C 1
ATOM 2975 O O . LYS A 1 379 ? 25.844 23.047 4.293 1 87.62 379 LYS A O 1
ATOM 2980 N N . GLU A 1 380 ? 26.703 24.5 2.803 1 91.81 380 GLU A N 1
ATOM 2981 C CA . GLU A 1 380 ? 27.344 25.297 3.834 1 91.81 380 GLU A CA 1
ATOM 2982 C C . GLU A 1 380 ? 26.328 25.875 4.809 1 91.81 380 GLU A C 1
ATOM 2984 O O . GLU A 1 380 ? 26.516 25.781 6.027 1 91.81 380 GLU A O 1
ATOM 2989 N N . LEU A 1 381 ? 25.312 26.438 4.188 1 95.19 381 LEU A N 1
ATOM 2990 C CA . LEU A 1 381 ? 24.281 27.062 5 1 95.19 381 LEU A CA 1
ATOM 2991 C C . LEU A 1 381 ? 23.547 26.016 5.836 1 95.19 381 LEU A C 1
ATOM 2993 O O . LEU A 1 381 ? 23.188 26.281 6.988 1 95.19 381 LEU A O 1
ATOM 2997 N N . LEU A 1 382 ? 23.312 24.906 5.27 1 94.25 382 LEU A N 1
ATOM 2998 C CA . LEU A 1 382 ? 22.625 23.828 5.98 1 94.25 382 LEU A CA 1
ATOM 2999 C C . LEU A 1 382 ? 23.453 23.344 7.16 1 94.25 382 LEU A C 1
ATOM 3001 O O . LEU A 1 382 ? 22.922 23.109 8.25 1 94.25 382 LEU A O 1
ATOM 3005 N N . GLU A 1 383 ? 24.703 23.203 6.98 1 92.31 383 GLU A N 1
ATOM 3006 C CA . GLU A 1 383 ? 25.609 22.797 8.055 1 92.31 383 GLU A CA 1
ATOM 3007 C C . GLU A 1 383 ? 25.625 23.828 9.18 1 92.31 383 GLU A C 1
ATOM 3009 O O . GLU A 1 383 ? 25.609 23.469 10.359 1 92.31 383 GLU A O 1
ATOM 3014 N N . ALA A 1 384 ? 25.703 25 8.805 1 95.56 384 ALA A N 1
ATOM 3015 C CA . ALA A 1 384 ? 25.672 26.078 9.789 1 95.56 384 ALA A CA 1
ATOM 3016 C C . ALA A 1 384 ? 24.375 26.047 10.586 1 95.56 384 ALA A C 1
ATOM 3018 O O . ALA A 1 384 ? 24.391 26.203 11.812 1 95.56 384 ALA A O 1
ATOM 3019 N N . ALA A 1 385 ? 23.281 25.938 9.836 1 97.25 385 ALA A N 1
ATOM 3020 C CA . ALA A 1 385 ? 21.969 25.891 10.484 1 97.25 385 ALA A CA 1
ATOM 3021 C C . ALA A 1 385 ? 21.891 24.75 11.5 1 97.25 385 ALA A C 1
ATOM 3023 O O . ALA A 1 385 ? 21.422 24.953 12.625 1 97.25 385 ALA A O 1
ATOM 3024 N N . GLU A 1 386 ? 22.406 23.641 11.148 1 95.25 386 GLU A N 1
ATOM 3025 C CA . GLU A 1 386 ? 22.391 22.469 12.031 1 95.25 386 GLU A CA 1
ATOM 3026 C C . GLU A 1 386 ? 23.297 22.688 13.242 1 95.25 386 GLU A C 1
ATOM 3028 O O . GLU A 1 386 ? 22.969 22.266 14.352 1 95.25 386 GLU A O 1
ATOM 3033 N N . ASP A 1 387 ? 24.391 23.312 12.992 1 95.62 387 ASP A N 1
ATOM 3034 C CA . ASP A 1 387 ? 25.312 23.625 14.078 1 95.62 387 ASP A CA 1
ATOM 3035 C C . ASP A 1 387 ? 24.656 24.562 15.086 1 95.62 387 ASP A C 1
ATOM 3037 O O . ASP A 1 387 ? 24.75 24.359 16.297 1 95.62 387 ASP A O 1
ATOM 3041 N N . PHE A 1 388 ? 24.047 25.578 14.547 1 97.12 388 PHE A N 1
ATOM 3042 C CA . PHE A 1 388 ? 23.359 26.516 15.422 1 97.12 388 PHE A CA 1
ATOM 3043 C C . PHE A 1 388 ? 22.266 25.812 16.219 1 97.12 388 PHE A C 1
ATOM 3045 O O . PHE A 1 388 ? 22.078 26.078 17.406 1 97.12 388 PHE A O 1
ATOM 3052 N N . TYR A 1 389 ? 21.547 24.953 15.602 1 97 389 TYR A N 1
ATOM 3053 C CA . TYR A 1 389 ? 20.484 24.203 16.25 1 97 389 TYR A CA 1
ATOM 3054 C C . TYR A 1 389 ? 21.031 23.359 17.391 1 97 389 TYR A C 1
ATOM 3056 O O . TYR A 1 389 ? 20.484 23.359 18.5 1 97 389 TYR A O 1
ATOM 3064 N N . LYS A 1 390 ? 22.125 22.688 17.156 1 95.44 390 LYS A N 1
ATOM 3065 C CA . LYS A 1 390 ? 22.734 21.812 18.156 1 95.44 390 LYS A CA 1
ATOM 3066 C C . LYS A 1 390 ? 23.25 22.609 19.359 1 95.44 390 LYS A C 1
ATOM 3068 O O . LYS A 1 390 ? 23.234 22.125 20.484 1 95.44 390 LYS A O 1
ATOM 3073 N N . LYS A 1 391 ? 23.641 23.844 19.094 1 96.12 391 LYS A N 1
ATOM 3074 C CA . LYS A 1 391 ? 24.172 24.719 20.141 1 96.12 391 LYS A CA 1
ATOM 3075 C C . LYS A 1 391 ? 23.047 25.422 20.875 1 96.12 391 LYS A C 1
ATOM 3077 O O . LYS A 1 391 ? 23.297 26.203 21.797 1 96.12 391 LYS A O 1
ATOM 3082 N N . GLY A 1 392 ? 21.797 25.266 20.375 1 95.19 392 GLY A N 1
ATOM 3083 C CA . GLY A 1 392 ? 20.641 25.859 21.047 1 95.19 392 GLY A CA 1
ATOM 3084 C C . GLY A 1 392 ? 20.312 27.25 20.562 1 95.19 392 GLY A C 1
ATOM 3085 O O . GLY A 1 392 ? 19.438 27.922 21.125 1 95.19 392 GLY A O 1
ATOM 3086 N N . ASN A 1 393 ? 21.094 27.75 19.578 1 96.62 393 ASN A N 1
ATOM 3087 C CA . ASN A 1 393 ? 20.797 29.031 18.969 1 96.62 393 ASN A CA 1
ATOM 3088 C C . ASN A 1 393 ? 19.734 28.891 17.875 1 96.62 393 ASN A C 1
ATOM 3090 O O . ASN A 1 393 ? 20.047 29.031 16.688 1 96.62 393 ASN A O 1
ATOM 3094 N N . TYR A 1 394 ? 18.5 28.828 18.25 1 97.56 394 TYR A N 1
ATOM 3095 C CA . TYR A 1 394 ? 17.422 28.438 17.344 1 97.56 394 TYR A CA 1
ATOM 3096 C C . TYR A 1 394 ? 17.062 29.578 16.406 1 97.56 394 TYR A C 1
ATOM 3098 O O . TYR A 1 394 ? 16.688 29.359 15.25 1 97.56 394 TYR A O 1
ATOM 3106 N N . SER A 1 395 ? 17.172 30.797 16.875 1 96.06 395 SER A N 1
ATOM 3107 C CA . SER A 1 395 ? 16.859 31.953 16.031 1 96.06 395 SER A CA 1
ATOM 3108 C C . SER A 1 395 ? 17.812 32.031 14.844 1 96.06 395 SER A C 1
ATOM 3110 O O . SER A 1 395 ? 17.359 32.219 13.711 1 96.06 395 SER A O 1
ATOM 3112 N N . ARG A 1 396 ? 19.031 31.812 15.164 1 96.94 396 ARG A N 1
ATOM 3113 C CA . ARG A 1 396 ? 20.016 31.828 14.086 1 96.94 396 ARG A CA 1
ATOM 3114 C C . ARG A 1 396 ? 19.844 30.609 13.164 1 96.94 396 ARG A C 1
ATOM 3116 O O . ARG A 1 396 ? 20.047 30.719 11.953 1 96.94 396 ARG A O 1
ATOM 3123 N N . ALA A 1 397 ? 19.578 29.484 13.758 1 98.19 397 ALA A N 1
ATOM 3124 C CA . ALA A 1 397 ? 19.312 28.297 12.953 1 98.19 397 ALA A CA 1
ATOM 3125 C C . ALA A 1 397 ? 18.172 28.547 11.961 1 98.19 397 ALA A C 1
ATOM 3127 O O . ALA A 1 397 ? 18.312 28.234 10.773 1 98.19 397 ALA A O 1
ATOM 3128 N N . ARG A 1 398 ? 17.094 29.156 12.445 1 97.62 398 ARG A N 1
ATOM 3129 C CA . ARG A 1 398 ? 15.953 29.469 11.594 1 97.62 398 ARG A CA 1
ATOM 3130 C C . ARG A 1 398 ? 16.359 30.375 10.438 1 97.62 398 ARG A C 1
ATOM 3132 O O . ARG A 1 398 ? 15.961 30.156 9.297 1 97.62 398 ARG A O 1
ATOM 3139 N N . ALA A 1 399 ? 17.172 31.391 10.797 1 97.06 399 ALA A N 1
ATOM 3140 C CA . ALA A 1 399 ? 17.625 32.344 9.773 1 97.06 399 ALA A CA 1
ATOM 3141 C C . ALA A 1 399 ? 18.422 31.625 8.688 1 97.06 399 ALA A C 1
ATOM 3143 O O . ALA A 1 399 ? 18.25 31.906 7.5 1 97.06 399 ALA A O 1
ATOM 3144 N N . GLU A 1 400 ? 19.281 30.75 9.125 1 97.62 400 GLU A N 1
ATOM 3145 C CA . GLU A 1 400 ? 20.109 30.031 8.164 1 97.62 400 GLU A CA 1
ATOM 3146 C C . GLU A 1 400 ? 19.266 29.078 7.309 1 97.62 400 GLU A C 1
ATOM 3148 O O . GLU A 1 400 ? 19.484 28.984 6.098 1 97.62 400 GLU A O 1
ATOM 3153 N N . PHE A 1 401 ? 18.328 28.359 7.922 1 97.75 401 PHE A N 1
ATOM 3154 C CA . PHE A 1 401 ? 17.438 27.469 7.16 1 97.75 401 PHE A CA 1
ATOM 3155 C C . PHE A 1 401 ? 16.641 28.266 6.133 1 97.75 401 PHE A C 1
ATOM 3157 O O . PHE A 1 401 ? 16.406 27.797 5.02 1 97.75 401 PHE A O 1
ATOM 3164 N N . GLN A 1 402 ? 16.234 29.453 6.543 1 97.06 402 GLN A N 1
ATOM 3165 C CA . GLN A 1 402 ? 15.477 30.297 5.633 1 97.06 402 GLN A CA 1
ATOM 3166 C C . GLN A 1 402 ? 16.312 30.719 4.43 1 97.06 402 GLN A C 1
ATOM 3168 O O . GLN A 1 402 ? 15.812 30.797 3.307 1 97.06 402 GLN A O 1
ATOM 3173 N N . LYS A 1 403 ? 17.562 31.016 4.668 1 96.81 403 LYS A N 1
ATOM 3174 C CA . LYS A 1 403 ? 18.469 31.344 3.568 1 96.81 403 LYS A CA 1
ATOM 3175 C C . LYS A 1 403 ? 18.594 30.188 2.584 1 96.81 403 LYS A C 1
ATOM 3177 O O . LYS A 1 403 ? 18.641 30.391 1.371 1 96.81 403 LYS A O 1
ATOM 3182 N N . VAL A 1 404 ? 18.703 28.953 3.148 1 96.38 404 VAL A N 1
ATOM 3183 C CA . VAL A 1 404 ? 18.766 27.766 2.303 1 96.38 404 VAL A CA 1
ATOM 3184 C C . VAL A 1 404 ? 17.531 27.688 1.417 1 96.38 404 VAL A C 1
ATOM 3186 O O . VAL A 1 404 ? 17.625 27.438 0.215 1 96.38 404 VAL A O 1
ATOM 3189 N N . LEU A 1 405 ? 16.344 27.953 2 1 95.88 405 LEU A N 1
ATOM 3190 C CA . LEU A 1 405 ? 15.07 27.797 1.302 1 95.88 405 LEU A CA 1
ATOM 3191 C C . LEU A 1 405 ? 14.875 28.906 0.267 1 95.88 405 LEU A C 1
ATOM 3193 O O . LEU A 1 405 ? 14.094 28.75 -0.671 1 95.88 405 LEU A O 1
ATOM 3197 N N . LEU A 1 406 ? 15.562 30.016 0.461 1 95.06 406 LEU A N 1
ATOM 3198 C CA . LEU A 1 406 ? 15.562 31.047 -0.566 1 95.06 406 LEU A CA 1
ATOM 3199 C C . LEU A 1 406 ? 16.297 30.578 -1.815 1 95.06 406 LEU A C 1
ATOM 3201 O O . LEU A 1 406 ? 15.906 30.906 -2.936 1 95.06 406 LEU A O 1
ATOM 3205 N N . LEU A 1 407 ? 17.328 29.797 -1.59 1 93.94 407 LEU A N 1
ATOM 3206 C CA . LEU A 1 407 ? 18.109 29.25 -2.699 1 93.94 407 LEU A CA 1
ATOM 3207 C C . LEU A 1 407 ? 17.406 28.047 -3.326 1 93.94 407 LEU A C 1
ATOM 3209 O O . LEU A 1 407 ? 17.375 27.906 -4.551 1 93.94 407 LEU A O 1
ATOM 3213 N N . ASN A 1 408 ? 16.859 27.188 -2.475 1 93.38 408 ASN A N 1
ATOM 3214 C CA . ASN A 1 408 ? 16.172 25.984 -2.9 1 93.38 408 ASN A CA 1
ATOM 3215 C C . ASN A 1 408 ? 14.906 25.75 -2.086 1 93.38 408 ASN A C 1
ATOM 3217 O O . ASN A 1 408 ? 14.922 25.016 -1.091 1 93.38 408 ASN A O 1
ATOM 3221 N N . PRO A 1 409 ? 13.867 26.203 -2.557 1 92.88 409 PRO A N 1
ATOM 3222 C CA . PRO A 1 409 ? 12.609 26.125 -1.812 1 92.88 409 PRO A CA 1
ATOM 3223 C C . PRO A 1 409 ? 12.125 24.672 -1.658 1 92.88 409 PRO A C 1
ATOM 3225 O O . PRO A 1 409 ? 11.242 24.406 -0.837 1 92.88 409 PRO A O 1
ATOM 3228 N N . ASN A 1 410 ? 12.719 23.719 -2.359 1 90.25 410 ASN A N 1
ATOM 3229 C CA . ASN A 1 410 ? 12.195 22.359 -2.361 1 90.25 410 ASN A CA 1
ATOM 3230 C C . ASN A 1 410 ? 13.047 21.422 -1.509 1 90.25 410 ASN A C 1
ATOM 3232 O O . ASN A 1 410 ? 12.797 20.219 -1.458 1 90.25 410 ASN A O 1
ATOM 3236 N N . LEU A 1 411 ? 13.953 21.969 -0.855 1 89.31 411 LEU A N 1
ATOM 3237 C CA . LEU A 1 411 ? 14.828 21.125 -0.061 1 89.31 411 LEU A CA 1
ATOM 3238 C C . LEU A 1 411 ? 14.141 20.672 1.22 1 89.31 411 LEU A C 1
ATOM 3240 O O . LEU A 1 411 ? 13.938 21.469 2.137 1 89.31 411 LEU A O 1
ATOM 3244 N N . ARG A 1 412 ? 13.859 19.453 1.331 1 88.69 412 ARG A N 1
ATOM 3245 C CA . ARG A 1 412 ? 13.078 18.906 2.428 1 88.69 412 ARG A CA 1
ATOM 3246 C C . ARG A 1 412 ? 13.812 19.031 3.754 1 88.69 412 ARG A C 1
ATOM 3248 O O . ARG A 1 412 ? 13.203 19.344 4.781 1 88.69 412 ARG A O 1
ATOM 3255 N N . ALA A 1 413 ? 15.094 18.781 3.713 1 88.62 413 ALA A N 1
ATOM 3256 C CA . ALA A 1 413 ? 15.891 18.859 4.934 1 88.62 413 ALA A CA 1
ATOM 3257 C C . ALA A 1 413 ? 15.797 20.25 5.559 1 88.62 413 ALA A C 1
ATOM 3259 O O . ALA A 1 413 ? 15.727 20.391 6.785 1 88.62 413 ALA A O 1
ATOM 3260 N N . ALA A 1 414 ? 15.82 21.234 4.727 1 94.25 414 ALA A N 1
ATOM 3261 C CA . ALA A 1 414 ? 15.742 22.609 5.215 1 94.25 414 ALA A CA 1
ATOM 3262 C C . ALA A 1 414 ? 14.344 22.922 5.75 1 94.25 414 ALA A C 1
ATOM 3264 O O . ALA A 1 414 ? 14.203 23.609 6.766 1 94.25 414 ALA A O 1
ATOM 3265 N N . LYS A 1 415 ? 13.344 22.469 5.059 1 94.38 415 LYS A N 1
ATOM 3266 C CA . LYS A 1 415 ? 11.969 22.672 5.527 1 94.38 415 LYS A CA 1
ATOM 3267 C C . LYS A 1 415 ? 11.758 22.016 6.891 1 94.38 415 LYS A C 1
ATOM 3269 O O . LYS A 1 415 ? 11.203 22.641 7.797 1 94.38 415 LYS A O 1
ATOM 3274 N N . GLU A 1 416 ? 12.203 20.859 6.988 1 94.62 416 GLU A N 1
ATOM 3275 C CA . GLU A 1 416 ? 12.078 20.125 8.25 1 94.62 416 GLU A CA 1
ATOM 3276 C C . GLU A 1 416 ? 12.914 20.781 9.352 1 94.62 416 GLU A C 1
ATOM 3278 O O . GLU A 1 416 ? 12.477 20.875 10.5 1 94.62 416 GLU A O 1
ATOM 3283 N N . GLY A 1 417 ? 14.094 21.141 8.945 1 95.88 417 GLY A N 1
ATOM 3284 C CA . GLY A 1 417 ? 14.938 21.844 9.898 1 95.88 417 GLY A CA 1
ATOM 3285 C C . GLY A 1 417 ? 14.32 23.125 10.414 1 95.88 417 GLY A C 1
ATOM 3286 O O . GLY A 1 417 ? 14.352 23.406 11.617 1 95.88 417 GLY A O 1
ATOM 3287 N N . LEU A 1 418 ? 13.781 23.906 9.523 1 96.56 418 LEU A N 1
ATOM 3288 C CA . LEU A 1 418 ? 13.125 25.156 9.906 1 96.56 418 LEU A CA 1
ATOM 3289 C C . LEU A 1 418 ? 11.961 24.891 10.852 1 96.56 418 LEU A C 1
ATOM 3291 O O . LEU A 1 418 ? 11.781 25.609 11.844 1 96.56 418 LEU A O 1
ATOM 3295 N N . SER A 1 419 ? 11.203 23.906 10.508 1 96.44 419 SER A N 1
ATOM 3296 C CA . SER A 1 419 ? 10.078 23.547 11.367 1 96.44 419 SER A CA 1
ATOM 3297 C C . SER A 1 419 ? 10.555 23.125 12.75 1 96.44 419 SER A C 1
ATOM 3299 O O . SER A 1 419 ? 10.008 23.578 13.766 1 96.44 419 SER A O 1
ATOM 3301 N N . SER A 1 420 ? 11.562 22.328 12.75 1 96.69 420 SER A N 1
ATOM 3302 C CA . SER A 1 420 ? 12.109 21.859 14.023 1 96.69 420 SER A CA 1
ATOM 3303 C C . SER A 1 420 ? 12.68 23.016 14.836 1 96.69 420 SER A C 1
ATOM 3305 O O . SER A 1 420 ? 12.461 23.094 16.047 1 96.69 420 SER A O 1
ATOM 3307 N N . ALA A 1 421 ? 13.391 23.828 14.156 1 97.44 421 ALA A N 1
ATOM 3308 C CA . ALA A 1 421 ? 13.992 24.984 14.836 1 97.44 421 ALA A CA 1
ATOM 3309 C C . ALA A 1 421 ? 12.922 25.922 15.367 1 97.44 421 ALA A C 1
ATOM 3311 O O . ALA A 1 421 ? 13.07 26.5 16.453 1 97.44 421 ALA A O 1
ATOM 3312 N N . THR A 1 422 ? 11.914 26.125 14.633 1 97.19 422 THR A N 1
ATOM 3313 C CA . THR A 1 422 ? 10.805 26.984 15.039 1 97.19 422 THR A CA 1
ATOM 3314 C C . THR A 1 422 ? 10.125 26.422 16.281 1 97.19 422 THR A C 1
ATOM 3316 O O . THR A 1 422 ? 9.875 27.156 17.25 1 97.19 422 THR A O 1
ATOM 3319 N N . LEU A 1 423 ? 9.891 25.219 16.266 1 96.69 423 LEU A N 1
ATOM 3320 C CA . LEU A 1 423 ? 9.289 24.562 17.422 1 96.69 423 LEU A CA 1
ATOM 3321 C C . LEU A 1 423 ? 10.211 24.641 18.641 1 96.69 423 LEU A C 1
ATOM 3323 O O . LEU A 1 423 ? 9.766 24.938 19.75 1 96.69 423 LEU A O 1
ATOM 3327 N N . ALA A 1 424 ? 11.438 24.344 18.375 1 96.81 424 ALA A N 1
ATOM 3328 C CA . ALA A 1 424 ? 12.414 24.359 19.453 1 96.81 424 ALA A CA 1
ATOM 3329 C C . ALA A 1 424 ? 12.539 25.75 20.062 1 96.81 424 ALA A C 1
ATOM 3331 O O . ALA A 1 424 ? 12.641 25.906 21.281 1 96.81 424 ALA A O 1
ATOM 3332 N N . GLN A 1 425 ? 12.586 26.797 19.234 1 97 425 GLN A N 1
ATOM 3333 C CA . GLN A 1 425 ? 12.648 28.156 19.719 1 97 425 GLN A CA 1
ATOM 3334 C C . GLN A 1 425 ? 11.43 28.5 20.562 1 97 425 GLN A C 1
ATOM 3336 O O . GLN A 1 425 ? 11.555 29.078 21.656 1 97 425 GLN A O 1
ATOM 3341 N N . SER A 1 426 ? 10.305 28.125 20.047 1 97.44 426 SER A N 1
ATOM 3342 C CA . SER A 1 426 ? 9.062 28.391 20.781 1 97.44 426 SER A CA 1
ATOM 3343 C C . SER A 1 426 ? 9.055 27.672 22.125 1 97.44 426 SER A C 1
ATOM 3345 O O . SER A 1 426 ? 8.641 28.266 23.141 1 97.44 426 SER A O 1
ATOM 3347 N N . GLU A 1 427 ? 9.484 26.531 22.141 1 97 427 GLU A N 1
ATOM 3348 C CA . GLU A 1 427 ? 9.531 25.781 23.391 1 97 427 GLU A CA 1
ATOM 3349 C C . GLU A 1 427 ? 10.539 26.391 24.359 1 97 427 GLU A C 1
ATOM 3351 O O . GLU A 1 427 ? 10.305 26.406 25.562 1 97 427 GLU A O 1
ATOM 3356 N N . SER A 1 428 ? 11.664 26.719 23.812 1 96.81 428 SER A N 1
ATOM 3357 C CA . SER A 1 428 ? 12.648 27.375 24.656 1 96.81 428 SER A CA 1
ATOM 3358 C C . SER A 1 428 ? 12.086 28.656 25.266 1 96.81 428 SER A C 1
ATOM 3360 O O . SER A 1 428 ? 12.305 28.938 26.438 1 96.81 428 SER A O 1
ATOM 3362 N N . GLU A 1 429 ? 11.375 29.375 24.5 1 97.25 429 GLU A N 1
ATOM 3363 C CA . GLU A 1 429 ? 10.711 30.594 24.984 1 97.25 429 GLU A CA 1
ATOM 3364 C C . GLU A 1 429 ? 9.648 30.266 26.016 1 97.25 429 GLU A C 1
ATOM 3366 O O . GLU A 1 429 ? 9.516 30.969 27.031 1 97.25 429 GLU A O 1
ATOM 3371 N N . ARG A 1 430 ? 8.945 29.234 25.812 1 97.38 430 ARG A N 1
ATOM 3372 C CA . ARG A 1 430 ? 7.941 28.781 26.766 1 97.38 430 ARG A CA 1
ATOM 3373 C C . ARG A 1 430 ? 8.578 28.422 28.109 1 97.38 430 ARG A C 1
ATOM 3375 O O . ARG A 1 430 ? 8.094 28.844 29.156 1 97.38 430 ARG A O 1
ATOM 3382 N N . ILE A 1 431 ? 9.641 27.688 28.016 1 97.44 431 ILE A N 1
ATOM 3383 C CA . ILE A 1 431 ? 10.336 27.25 29.219 1 97.44 431 ILE A CA 1
ATOM 3384 C C . ILE A 1 431 ? 10.867 28.469 29.984 1 97.44 431 ILE A C 1
ATOM 3386 O O . ILE A 1 431 ? 10.773 28.547 31.203 1 97.44 431 ILE A O 1
ATOM 3390 N N . ASN A 1 432 ? 11.453 29.406 29.25 1 97.19 432 ASN A N 1
ATOM 3391 C CA . ASN A 1 432 ? 11.906 30.641 29.875 1 97.19 432 ASN A CA 1
ATOM 3392 C C . ASN A 1 432 ? 10.758 31.406 30.531 1 97.19 432 ASN A C 1
ATOM 3394 O O . ASN A 1 432 ? 10.914 31.953 31.625 1 97.19 432 ASN A O 1
ATOM 3398 N N . ALA A 1 433 ? 9.633 31.375 29.812 1 97.31 433 ALA A N 1
ATOM 3399 C CA . ALA A 1 433 ? 8.445 32.031 30.344 1 97.31 433 ALA A CA 1
ATOM 3400 C C . ALA A 1 433 ? 8.016 31.375 31.672 1 97.31 433 ALA A C 1
ATOM 3402 O O . ALA A 1 433 ? 7.715 32.062 32.625 1 97.31 433 ALA A O 1
ATOM 3403 N N . GLU A 1 434 ? 8.023 30.172 31.688 1 96.88 434 GLU A N 1
ATOM 3404 C CA . GLU A 1 434 ? 7.684 29.438 32.906 1 96.88 434 GLU A CA 1
ATOM 3405 C C . GLU A 1 434 ? 8.633 29.781 34.062 1 96.88 434 GLU A C 1
ATOM 3407 O O . GLU A 1 434 ? 8.195 29.969 35.188 1 96.88 434 GLU A O 1
ATOM 3412 N N . GLN A 1 435 ? 9.883 29.812 33.75 1 97.19 435 GLN A N 1
ATOM 3413 C CA . GLN A 1 435 ? 10.883 30.141 34.75 1 97.19 435 GLN A CA 1
ATOM 3414 C C . GLN A 1 435 ? 10.672 31.562 35.281 1 97.19 435 GLN A C 1
ATOM 3416 O O . GLN A 1 435 ? 10.82 31.797 36.5 1 97.19 435 GLN A O 1
ATOM 3421 N N . LEU A 1 436 ? 10.367 32.469 34.406 1 97.31 436 LEU A N 1
ATOM 3422 C CA . LEU A 1 436 ? 10.102 33.844 34.812 1 97.31 436 LEU A CA 1
ATOM 3423 C C . LEU A 1 436 ? 8.898 33.906 35.75 1 97.31 436 LEU A C 1
ATOM 3425 O O . LEU A 1 436 ? 8.938 34.594 36.781 1 97.31 436 LEU A O 1
ATOM 3429 N N . VAL A 1 437 ? 7.887 33.188 35.438 1 96.06 437 VAL A N 1
ATOM 3430 C CA . VAL A 1 437 ? 6.684 33.156 36.25 1 96.06 437 VAL A CA 1
ATOM 3431 C C . VAL A 1 437 ? 7 32.562 37.625 1 96.06 437 VAL A C 1
ATOM 3433 O O . VAL A 1 437 ? 6.598 33.094 38.656 1 96.06 437 VAL A O 1
ATOM 3436 N N . ARG A 1 438 ? 7.762 31.625 37.656 1 95.06 438 ARG A N 1
ATOM 3437 C CA . ARG A 1 438 ? 8.141 30.969 38.906 1 95.06 438 ARG A CA 1
ATOM 3438 C C . ARG A 1 438 ? 9.016 31.875 39.75 1 95.06 438 ARG A C 1
ATOM 3440 O O . ARG A 1 438 ? 8.984 31.797 41 1 95.06 438 ARG A O 1
ATOM 3447 N N . SER A 1 439 ? 9.797 32.688 39.125 1 96.19 439 SER A N 1
ATOM 3448 C CA . SER A 1 439 ? 10.688 33.594 39.844 1 96.19 439 SER A CA 1
ATOM 3449 C C . SER A 1 439 ? 9.961 34.875 40.281 1 96.19 439 SER A C 1
ATOM 3451 O O . SER A 1 439 ? 10.578 35.812 40.781 1 96.19 439 SER A O 1
ATOM 3453 N N . GLY A 1 440 ? 8.734 34.969 39.969 1 93.94 440 GLY A N 1
ATOM 3454 C CA . GLY A 1 440 ? 7.926 36.094 40.406 1 93.94 440 GLY A CA 1
ATOM 3455 C C . GLY A 1 440 ? 7.836 37.219 39.375 1 93.94 440 GLY A C 1
ATOM 3456 O O . GLY A 1 440 ? 7.18 38.219 39.594 1 93.94 440 GLY A O 1
ATOM 3457 N N . LYS A 1 441 ? 8.508 37.031 38.281 1 96.12 441 LYS A N 1
ATOM 3458 C CA . LYS A 1 441 ? 8.445 38 37.188 1 96.12 441 LYS A CA 1
ATOM 3459 C C . LYS A 1 441 ? 7.312 37.656 36.219 1 96.12 441 LYS A C 1
ATOM 3461 O O . LYS A 1 441 ? 7.559 37.406 35.031 1 96.12 441 LYS A O 1
ATOM 3466 N N . VAL A 1 442 ? 6.152 37.812 36.625 1 96 442 VAL A N 1
ATOM 3467 C CA . VAL A 1 442 ? 4.961 37.281 36 1 96 442 VAL A CA 1
ATOM 3468 C C . VAL A 1 442 ? 4.727 38 34.656 1 96 442 VAL A C 1
ATOM 3470 O O . VAL A 1 442 ? 4.434 37.344 33.656 1 96 442 VAL A O 1
ATOM 3473 N N . PHE A 1 443 ? 4.918 39.281 34.562 1 96.31 443 PHE A N 1
ATOM 3474 C CA . PHE A 1 443 ? 4.602 40.031 33.344 1 96.31 443 PHE A CA 1
ATOM 3475 C C . PHE A 1 443 ? 5.645 39.781 32.281 1 96.31 443 PHE A C 1
ATOM 3477 O O . PHE A 1 443 ? 5.312 39.719 31.078 1 96.31 443 PHE A O 1
ATOM 3484 N N . ASP A 1 444 ? 6.867 39.656 32.75 1 96.62 444 ASP A N 1
ATOM 3485 C CA . ASP A 1 444 ? 7.902 39.25 31.797 1 96.62 444 ASP A CA 1
ATOM 3486 C C . ASP A 1 444 ? 7.629 37.844 31.25 1 96.62 444 ASP A C 1
ATOM 3488 O O . ASP A 1 444 ? 7.898 37.562 30.078 1 96.62 444 ASP A O 1
ATOM 3492 N N . GLY A 1 445 ? 7.102 37.062 32.094 1 97.62 445 GLY A N 1
ATOM 3493 C CA . GLY A 1 445 ? 6.703 35.719 31.672 1 97.62 445 GLY A CA 1
ATOM 3494 C C . GLY A 1 445 ? 5.605 35.719 30.625 1 97.62 445 GLY A C 1
ATOM 3495 O O . GLY A 1 445 ? 5.691 35 29.625 1 97.62 445 GLY A O 1
ATOM 3496 N N . ILE A 1 446 ? 4.641 36.531 30.859 1 96.31 446 ILE A N 1
ATOM 3497 C CA . ILE A 1 446 ? 3.533 36.625 29.906 1 96.31 446 ILE A CA 1
ATOM 3498 C C . ILE A 1 446 ? 4.055 37.125 28.562 1 96.31 446 ILE A C 1
ATOM 3500 O O . ILE A 1 446 ? 3.691 36.562 27.516 1 96.31 446 ILE A O 1
ATOM 3504 N N . LYS A 1 447 ? 4.953 38.062 28.562 1 96.31 447 LYS A N 1
ATOM 3505 C CA . LYS A 1 447 ? 5.543 38.562 27.312 1 96.31 447 LYS A CA 1
ATOM 3506 C C . LYS A 1 447 ? 6.305 37.438 26.594 1 96.31 447 LYS A C 1
ATOM 3508 O O . LYS A 1 447 ? 6.258 37.344 25.375 1 96.31 447 LYS A O 1
ATOM 3513 N N . MET A 1 448 ? 6.926 36.656 27.406 1 97.12 448 MET A N 1
ATOM 3514 C CA . MET A 1 448 ? 7.715 35.562 26.812 1 97.12 448 MET A CA 1
ATOM 3515 C C . MET A 1 448 ? 6.809 34.469 26.234 1 97.12 448 MET A C 1
ATOM 3517 O O . MET A 1 448 ? 7.129 33.875 25.219 1 97.12 448 MET A O 1
ATOM 3521 N N . TYR A 1 449 ? 5.734 34.219 26.891 1 97.19 449 TYR A N 1
ATOM 3522 C CA . TYR A 1 449 ? 4.75 33.312 26.312 1 97.19 449 TYR A CA 1
ATOM 3523 C C . TYR A 1 449 ? 4.219 33.844 25 1 97.19 449 TYR A C 1
ATOM 3525 O O . TYR A 1 449 ? 4.016 33.094 24.047 1 97.19 449 TYR A O 1
ATOM 3533 N N . GLN A 1 450 ? 3.973 35.094 25 1 96.31 450 GLN A N 1
ATOM 3534 C CA . GLN A 1 450 ? 3.506 35.719 23.766 1 96.31 450 GLN A CA 1
ATOM 3535 C C . GLN A 1 450 ? 4.547 35.594 22.656 1 96.31 450 GLN A C 1
ATOM 3537 O O . GLN A 1 450 ? 4.203 35.375 21.484 1 96.31 450 GLN A O 1
ATOM 3542 N N . SER A 1 451 ? 5.77 35.812 23.062 1 96.25 451 SER A N 1
ATOM 3543 C CA . SER A 1 451 ? 6.852 35.625 22.094 1 96.25 451 SER A CA 1
ATOM 3544 C C . SER A 1 451 ? 6.871 34.188 21.562 1 96.25 451 SER A C 1
ATOM 3546 O O . SER A 1 451 ? 7.062 33.969 20.359 1 96.25 451 SER A O 1
ATOM 3548 N N . SER A 1 452 ? 6.699 33.25 22.422 1 97.31 452 SER A N 1
ATOM 3549 C CA . SER A 1 452 ? 6.629 31.828 22.031 1 97.31 452 SER A CA 1
ATOM 3550 C C . SER A 1 452 ? 5.531 31.594 21 1 97.31 452 SER A C 1
ATOM 3552 O O . SER A 1 452 ? 5.746 30.891 20.016 1 97.31 452 SER A O 1
ATOM 3554 N N . LEU A 1 453 ? 4.441 32.219 21.219 1 95.31 453 LEU A N 1
ATOM 3555 C CA . LEU A 1 453 ? 3.281 32.031 20.344 1 95.31 453 LEU A CA 1
ATOM 3556 C C . LEU A 1 453 ? 3.434 32.812 19.047 1 95.31 453 LEU A C 1
ATOM 3558 O O . LEU A 1 453 ? 2.82 32.438 18.031 1 95.31 453 LEU A O 1
ATOM 3562 N N . ARG A 1 454 ? 4.129 33.875 19.141 1 95.06 454 ARG A N 1
ATOM 3563 C CA . ARG A 1 454 ? 4.453 34.594 17.906 1 95.06 454 ARG A CA 1
ATOM 3564 C C . ARG A 1 454 ? 5.367 33.719 17.031 1 95.06 454 ARG A C 1
ATOM 3566 O O . ARG A 1 454 ? 5.219 33.719 15.805 1 95.06 454 ARG A O 1
ATOM 3573 N N . THR A 1 455 ? 6.301 33.062 17.656 1 96 455 THR A N 1
ATOM 3574 C CA . THR A 1 455 ? 7.242 32.188 16.953 1 96 455 THR A CA 1
ATOM 3575 C C . THR A 1 455 ? 6.52 31 16.344 1 96 455 THR A C 1
ATOM 3577 O O . THR A 1 455 ? 6.746 30.656 15.188 1 96 455 THR A O 1
ATOM 3580 N N . PHE A 1 456 ? 5.66 30.375 17.109 1 96.44 456 PHE A N 1
ATOM 3581 C CA . PHE A 1 456 ? 4.902 29.203 16.672 1 96.44 456 PHE A CA 1
ATOM 3582 C C . PHE A 1 456 ? 3.486 29.25 17.234 1 96.44 456 PHE A C 1
ATOM 3584 O O . PHE A 1 456 ? 3.219 28.656 18.281 1 96.44 456 PHE A O 1
ATOM 3591 N N . PRO A 1 457 ? 2.607 29.812 16.594 1 94.38 457 PRO A N 1
ATOM 3592 C CA . PRO A 1 457 ? 1.24 30.047 17.062 1 94.38 457 PRO A CA 1
ATOM 3593 C C . PRO A 1 457 ? 0.521 28.75 17.438 1 94.38 457 PRO A C 1
ATOM 3595 O O . PRO A 1 457 ? -0.412 28.766 18.25 1 94.38 457 PRO A O 1
ATOM 3598 N N . GLN A 1 458 ? 0.956 27.641 16.953 1 92.38 458 GLN A N 1
ATOM 3599 C CA . GLN A 1 458 ? 0.262 26.375 17.172 1 92.38 458 GLN A CA 1
ATOM 3600 C C . GLN A 1 458 ? 0.782 25.672 18.422 1 92.38 458 GLN A C 1
ATOM 3602 O O . GLN A 1 458 ? 0.419 24.531 18.703 1 92.38 458 GLN A O 1
ATOM 3607 N N . ASN A 1 459 ? 1.613 26.344 19.172 1 93.06 459 ASN A N 1
ATOM 3608 C CA . ASN A 1 459 ? 2.129 25.766 20.406 1 93.06 459 ASN A CA 1
ATOM 3609 C C . ASN A 1 459 ? 1.054 25.703 21.484 1 93.06 459 ASN A C 1
ATOM 3611 O O . ASN A 1 459 ? 0.854 26.672 22.234 1 93.06 459 ASN A O 1
ATOM 3615 N N . ALA A 1 460 ? 0.431 24.609 21.578 1 89.56 460 ALA A N 1
ATOM 3616 C CA . ALA A 1 460 ? -0.719 24.438 22.469 1 89.56 460 ALA A CA 1
ATOM 3617 C C . ALA A 1 460 ? -0.309 24.562 23.938 1 89.56 460 ALA A C 1
ATOM 3619 O O . ALA A 1 460 ? -1.037 25.141 24.734 1 89.56 460 ALA A O 1
ATOM 3620 N N . LYS A 1 461 ? 0.767 24.031 24.234 1 93.56 461 LYS A N 1
ATOM 3621 C CA . LYS A 1 461 ? 1.229 24.094 25.609 1 93.56 461 LYS A CA 1
ATOM 3622 C C . LYS A 1 461 ? 1.442 25.531 26.062 1 93.56 461 LYS A C 1
ATOM 3624 O O . LYS A 1 461 ? 1.047 25.906 27.172 1 93.56 461 LYS A O 1
ATOM 3629 N N . SER A 1 462 ? 2.113 26.328 25.25 1 94.88 462 SER A N 1
ATOM 3630 C CA . SER A 1 462 ? 2.33 27.75 25.547 1 94.88 462 SER A CA 1
ATOM 3631 C C . SER A 1 462 ? 1.007 28.484 25.719 1 94.88 462 SER A C 1
ATOM 3633 O O . SER A 1 462 ? 0.87 29.328 26.609 1 94.88 462 SER A O 1
ATOM 3635 N N . SER A 1 463 ? 0.091 28.172 24.875 1 91.31 463 SER A N 1
ATOM 3636 C CA . SER A 1 463 ? -1.222 28.797 24.938 1 91.31 463 SER A CA 1
ATOM 3637 C C . SER A 1 463 ? -1.938 28.469 26.25 1 91.31 463 SER A C 1
ATOM 3639 O O . SER A 1 463 ? -2.488 29.344 26.906 1 91.31 463 SER A O 1
ATOM 3641 N N . VAL A 1 464 ? -1.845 27.234 26.594 1 89.56 464 VAL A N 1
ATOM 3642 C CA . VAL A 1 464 ? -2.512 26.781 27.812 1 89.56 464 VAL A CA 1
ATOM 3643 C C . VAL A 1 464 ? -1.856 27.422 29.031 1 89.56 464 VAL A C 1
ATOM 3645 O O . VAL A 1 464 ? -2.547 27.922 29.922 1 89.56 464 VAL A O 1
ATOM 3648 N N . GLU A 1 465 ? -0.577 27.422 29.125 1 93.75 465 GLU A N 1
ATOM 3649 C CA . GLU A 1 465 ? 0.146 27.969 30.266 1 93.75 465 GLU A CA 1
ATOM 3650 C C . GLU A 1 465 ? -0.058 29.484 30.359 1 93.75 465 GLU A C 1
ATOM 3652 O O . GLU A 1 465 ? -0.195 30.016 31.469 1 93.75 465 GLU A O 1
ATOM 3657 N N . LEU A 1 466 ? -0.045 30.188 29.234 1 93.31 466 LEU A N 1
ATOM 3658 C CA . LEU A 1 466 ? -0.331 31.609 29.219 1 93.31 466 LEU A CA 1
ATOM 3659 C C . LEU A 1 466 ? -1.711 31.891 29.797 1 93.31 466 LEU A C 1
ATOM 3661 O O . LEU A 1 466 ? -1.865 32.781 30.625 1 93.31 466 LEU A O 1
ATOM 3665 N N . ASN A 1 467 ? -2.641 31.109 29.375 1 87.06 467 ASN A N 1
ATOM 3666 C CA . ASN A 1 467 ? -4.004 31.281 29.859 1 87.06 467 ASN A CA 1
ATOM 3667 C C . ASN A 1 467 ? -4.113 31 31.359 1 87.06 467 ASN A C 1
ATOM 3669 O O . ASN A 1 467 ? -4.867 31.672 32.062 1 87.06 467 ASN A O 1
ATOM 3673 N N . HIS A 1 468 ? -3.406 30.062 31.781 1 89.5 468 HIS A N 1
ATOM 3674 C CA . HIS A 1 468 ? -3.391 29.75 33.219 1 89.5 468 HIS A CA 1
ATOM 3675 C C . HIS A 1 468 ? -2.844 30.906 34.031 1 89.5 468 HIS A C 1
ATOM 3677 O O . HIS A 1 468 ? -3.41 31.281 35.062 1 89.5 468 HIS A O 1
ATOM 3683 N N . VAL A 1 469 ? -1.771 31.469 33.625 1 93.06 469 VAL A N 1
ATOM 3684 C CA . VAL A 1 469 ? -1.149 32.594 34.312 1 93.06 469 VAL A CA 1
ATOM 3685 C C . VAL A 1 469 ? -2.08 33.812 34.312 1 93.06 469 VAL A C 1
ATOM 3687 O O . VAL A 1 469 ? -2.25 34.469 35.312 1 93.06 469 VAL A O 1
ATOM 3690 N N . ARG A 1 470 ? -2.674 34.062 33.125 1 89.19 470 ARG A N 1
ATOM 3691 C CA . ARG A 1 470 ? -3.604 35.156 33 1 89.19 470 ARG A CA 1
ATOM 3692 C C . ARG A 1 470 ? -4.805 35 33.906 1 89.19 470 ARG A C 1
ATOM 3694 O O . ARG A 1 470 ? -5.238 35.938 34.562 1 89.19 470 ARG A O 1
ATOM 3701 N N . SER A 1 471 ? -5.23 33.781 34 1 84.81 471 SER A N 1
ATOM 3702 C CA . SER A 1 471 ? -6.367 33.5 34.875 1 84.81 471 SER A CA 1
ATOM 3703 C C . SER A 1 471 ? -6.012 33.719 36.344 1 84.81 471 SER A C 1
ATOM 3705 O O . SER A 1 471 ? -6.824 34.219 37.094 1 84.81 471 SER A O 1
ATOM 3707 N N . SER A 1 472 ? -4.848 33.344 36.688 1 88.81 472 SER A N 1
ATOM 3708 C CA . SER A 1 472 ? -4.395 33.469 38.062 1 88.81 472 SER A CA 1
ATOM 3709 C C . SER A 1 472 ? -4.215 34.938 38.438 1 88.81 472 SER A C 1
ATOM 3711 O O . SER A 1 472 ? -4.449 35.344 39.594 1 88.81 472 SER A O 1
ATOM 3713 N N . GLU A 1 473 ? -3.865 35.781 37.5 1 90.44 473 GLU A N 1
ATOM 3714 C CA . GLU A 1 473 ? -3.58 37.188 37.75 1 90.44 473 GLU A CA 1
ATOM 3715 C C . GLU A 1 473 ? -4.828 38.031 37.562 1 90.44 473 GLU A C 1
ATOM 3717 O O . GLU A 1 473 ? -4.871 39.188 38 1 90.44 473 GLU A O 1
ATOM 3722 N N . TYR A 1 474 ? -5.82 37.5 37 1 87.31 474 TYR A N 1
ATOM 3723 C CA . TYR A 1 474 ? -7.016 38.25 36.656 1 87.31 474 TYR A CA 1
ATOM 3724 C C . TYR A 1 474 ? -7.68 38.844 37.875 1 87.31 474 TYR A C 1
ATOM 3726 O O . TYR A 1 474 ? -8.156 39.969 37.844 1 87.31 474 TYR A O 1
ATOM 3734 N N . SER A 1 475 ? -7.621 38.125 39.031 1 86.31 475 SER A N 1
ATOM 3735 C CA . SER A 1 475 ? -8.266 38.594 40.25 1 86.31 475 SER A CA 1
ATOM 3736 C C . SER A 1 475 ? -7.527 39.781 40.844 1 86.31 475 SER A C 1
ATOM 3738 O O . SER A 1 475 ? -8.086 40.5 41.688 1 86.31 475 SER A O 1
ATOM 3740 N N . LYS A 1 476 ? -6.426 40.031 40.438 1 91.38 476 LYS A N 1
ATOM 3741 C CA . LYS A 1 476 ? -5.602 41.094 41.031 1 91.38 476 LYS A CA 1
ATOM 3742 C C . LYS A 1 476 ? -5.734 42.406 40.25 1 91.38 476 LYS A C 1
ATOM 3744 O O . LYS A 1 476 ? -5.168 43.406 40.625 1 91.38 476 LYS A O 1
ATOM 3749 N N . ILE A 1 477 ? -6.461 42.406 39.219 1 90.25 477 ILE A N 1
ATOM 3750 C CA . ILE A 1 477 ? -6.559 43.562 38.312 1 90.25 477 ILE A CA 1
ATOM 3751 C C . ILE A 1 477 ? -7.09 44.781 39.062 1 90.25 477 ILE A C 1
ATOM 3753 O O . ILE A 1 477 ? -6.555 45.875 38.906 1 90.25 477 ILE A O 1
ATOM 3757 N N . PRO A 1 478 ? -8.086 44.562 39.969 1 88.19 478 PRO A N 1
ATOM 3758 C CA . PRO A 1 478 ? -8.57 45.75 40.719 1 88.19 478 PRO A CA 1
ATOM 3759 C C . PRO A 1 478 ? -7.48 46.406 41.531 1 88.19 478 PRO A C 1
ATOM 3761 O O . PRO A 1 478 ? -7.422 47.656 41.625 1 88.19 478 PRO A O 1
ATOM 3764 N N . GLU A 1 479 ? -6.691 45.625 42.125 1 93.5 479 GLU A N 1
ATOM 3765 C CA . GLU A 1 479 ? -5.582 46.156 42.906 1 93.5 479 GLU A CA 1
ATOM 3766 C C . GLU A 1 479 ? -4.582 46.906 42.031 1 93.5 479 GLU A C 1
ATOM 3768 O O . GLU A 1 479 ? -4.098 47.969 42.375 1 93.5 479 GLU A O 1
ATOM 3773 N N . TYR A 1 480 ? -4.285 46.344 40.875 1 93.62 480 TYR A N 1
ATOM 3774 C CA . TYR A 1 480 ? -3.379 46.969 39.906 1 93.62 480 TYR A CA 1
ATOM 3775 C C . TYR A 1 480 ? -3.961 48.281 39.406 1 93.62 480 TYR A C 1
ATOM 3777 O O . TYR A 1 480 ? -3.238 49.281 39.25 1 93.62 480 TYR A O 1
ATOM 3785 N N . LEU A 1 481 ? -5.246 48.312 39.188 1 93.81 481 LEU A N 1
ATOM 3786 C CA . LEU A 1 481 ? -5.918 49.5 38.688 1 93.81 481 LEU A CA 1
ATOM 3787 C C . LEU A 1 481 ? -5.797 50.656 39.688 1 93.81 481 LEU A C 1
ATOM 3789 O O . LEU A 1 481 ? -5.504 51.781 39.312 1 93.81 481 LEU A O 1
ATOM 3793 N N . LYS A 1 482 ? -6.07 50.25 40.938 1 94.69 482 LYS A N 1
ATOM 3794 C CA . LYS A 1 482 ? -5.965 51.25 42 1 94.69 482 LYS A CA 1
ATOM 3795 C C . LYS A 1 482 ? -4.562 51.844 42.062 1 94.69 482 LYS A C 1
ATOM 3797 O O . LYS A 1 482 ? -4.402 53.062 42.188 1 94.69 482 LYS A O 1
ATOM 3802 N N . GLU A 1 483 ? -3.66 51.062 42 1 94.81 483 GLU A N 1
ATOM 3803 C CA . GLU A 1 483 ? -2.266 51.469 42.031 1 94.81 483 GLU A CA 1
ATOM 3804 C C . GLU A 1 483 ? -1.944 52.375 40.844 1 94.81 483 GLU A C 1
ATOM 3806 O O . GLU A 1 483 ? -1.289 53.406 40.969 1 94.81 483 GLU A O 1
ATOM 3811 N N . GLY A 1 484 ? -2.357 52 39.625 1 95.81 484 GLY A N 1
ATOM 3812 C CA . GLY A 1 484 ? -2.123 52.781 38.438 1 95.81 484 GLY A CA 1
ATOM 3813 C C . GLY A 1 484 ? -2.756 54.156 38.469 1 95.81 484 GLY A C 1
ATOM 3814 O O . GLY A 1 484 ? -2.133 55.125 38.094 1 95.81 484 GLY A O 1
ATOM 3815 N N . ILE A 1 485 ? -3.965 54.219 39.062 1 93.5 485 ILE A N 1
ATOM 3816 C CA . ILE A 1 485 ? -4.684 55.469 39.188 1 93.5 485 ILE A CA 1
ATOM 3817 C C . ILE A 1 485 ? -3.984 56.375 40.188 1 93.5 485 ILE A C 1
ATOM 3819 O O . ILE A 1 485 ? -3.887 57.594 40 1 93.5 485 ILE A O 1
ATOM 3823 N N . GLU A 1 486 ? -3.547 55.75 41.219 1 95.75 486 GLU A N 1
ATOM 3824 C CA . GLU A 1 486 ? -2.807 56.5 42.25 1 95.75 486 GLU A CA 1
ATOM 3825 C C . GLU A 1 486 ? -1.543 57.125 41.656 1 95.75 486 GLU A C 1
ATOM 3827 O O . GLU A 1 486 ? -1.235 58.281 41.906 1 95.75 486 GLU A O 1
ATOM 3832 N N . LEU A 1 487 ? -0.819 56.375 40.875 1 95.75 487 LEU A N 1
ATOM 3833 C CA . LEU A 1 487 ? 0.393 56.875 40.25 1 95.75 487 LEU A CA 1
ATOM 3834 C C . LEU A 1 487 ? 0.062 57.969 39.25 1 95.75 487 LEU A C 1
ATOM 3836 O O . LEU A 1 487 ? 0.796 58.969 39.125 1 95.75 487 LEU A O 1
ATOM 3840 N N . TYR A 1 488 ? -1.043 57.812 38.531 1 94.5 488 TYR A N 1
ATOM 3841 C CA . TYR A 1 488 ? -1.526 58.844 37.625 1 94.5 488 TYR A CA 1
ATOM 3842 C C . TYR A 1 488 ? -1.833 60.156 38.344 1 94.5 488 TYR A C 1
ATOM 3844 O O . TYR A 1 488 ? -1.448 61.219 37.906 1 94.5 488 TYR A O 1
ATOM 3852 N N . SER A 1 489 ? -2.445 60.062 39.5 1 93.56 489 SER A N 1
ATOM 3853 C CA . SER A 1 489 ? -2.822 61.219 40.312 1 93.56 489 SER A CA 1
ATOM 3854 C C . SER A 1 489 ? -1.596 61.906 40.875 1 93.56 489 SER A C 1
ATOM 3856 O O . SER A 1 489 ? -1.601 63.125 41.094 1 93.56 489 SER A O 1
ATOM 3858 N N . GLN A 1 490 ? -0.571 61.156 41.094 1 94.56 490 GLN A N 1
ATOM 3859 C CA . GLN A 1 490 ? 0.674 61.688 41.625 1 94.56 490 GLN A CA 1
ATOM 3860 C C . GLN A 1 490 ? 1.573 62.219 40.531 1 94.56 490 GLN A C 1
ATOM 3862 O O . GLN A 1 490 ? 2.717 62.594 40.781 1 94.56 490 GLN A O 1
ATOM 3867 N N . ARG A 1 491 ? 1.232 62.094 39.219 1 90.19 491 ARG A N 1
ATOM 3868 C CA . ARG A 1 491 ? 1.888 62.594 38.031 1 90.19 491 ARG A CA 1
ATOM 3869 C C . ARG A 1 491 ? 3.115 61.75 37.656 1 90.19 491 ARG A C 1
ATOM 3871 O O . ARG A 1 491 ? 4.047 62.25 37.031 1 90.19 491 ARG A O 1
ATOM 3878 N N . ASP A 1 492 ? 3.139 60.562 38.25 1 94.19 492 ASP A N 1
ATOM 3879 C CA . ASP A 1 492 ? 4.109 59.562 37.812 1 94.19 492 ASP A CA 1
ATOM 3880 C C . ASP A 1 492 ? 3.576 58.781 36.625 1 94.19 492 ASP A C 1
ATOM 3882 O O . ASP A 1 492 ? 3.238 57.594 36.75 1 94.19 492 ASP A O 1
ATOM 3886 N N . TYR A 1 493 ? 3.684 59.344 35.5 1 93.06 493 TYR A N 1
ATOM 3887 C CA . TYR A 1 493 ? 3.039 58.781 34.312 1 93.06 493 TYR A CA 1
ATOM 3888 C C . TYR A 1 493 ? 3.801 57.562 33.781 1 93.06 493 TYR A C 1
ATOM 3890 O O . TYR A 1 493 ? 3.203 56.625 33.25 1 93.06 493 TYR A O 1
ATOM 3898 N N . GLU A 1 494 ? 5.113 57.562 33.969 1 93.44 494 GLU A N 1
ATOM 3899 C CA . GLU A 1 494 ? 5.891 56.406 33.562 1 93.44 494 GLU A CA 1
ATOM 3900 C C . GLU A 1 494 ? 5.477 55.156 34.344 1 93.44 494 GLU A C 1
ATOM 3902 O O . GLU A 1 494 ? 5.297 54.094 33.75 1 93.44 494 GLU A O 1
ATOM 3907 N N . GLY A 1 495 ? 5.391 55.344 35.625 1 93.69 495 GLY A N 1
ATOM 3908 C CA . GLY A 1 495 ? 4.914 54.25 36.469 1 93.69 495 GLY A CA 1
ATOM 3909 C C . GLY A 1 495 ? 3.496 53.844 36.125 1 93.69 495 GLY A C 1
ATOM 3910 O O . GLY A 1 495 ? 3.186 52.656 36.125 1 93.69 495 GLY A O 1
ATOM 3911 N N . SER A 1 496 ? 2.672 54.844 35.969 1 95.69 496 SER A N 1
ATOM 3912 C CA . SER A 1 496 ? 1.282 54.562 35.625 1 95.69 496 SER A CA 1
ATOM 3913 C C . SER A 1 496 ? 1.188 53.781 34.312 1 95.69 496 SER A C 1
ATOM 3915 O O . SER A 1 496 ? 0.455 52.812 34.219 1 95.69 496 SER A O 1
ATOM 3917 N N . ILE A 1 497 ? 1.952 54.125 33.312 1 94.81 497 ILE A N 1
ATOM 3918 C CA . ILE A 1 497 ? 1.964 53.469 32 1 94.81 497 ILE A CA 1
ATOM 3919 C C . ILE A 1 497 ? 2.375 52 32.156 1 94.81 497 ILE A C 1
ATOM 3921 O O . ILE A 1 497 ? 1.738 51.094 31.609 1 94.81 497 ILE A O 1
ATOM 3925 N N . ARG A 1 498 ? 3.35 51.75 32.906 1 94.44 498 ARG A N 1
ATOM 3926 C CA . ARG A 1 498 ? 3.846 50.375 33.125 1 94.44 498 ARG A CA 1
ATOM 3927 C C . ARG A 1 498 ? 2.758 49.5 33.719 1 94.44 498 ARG A C 1
ATOM 3929 O O . ARG A 1 498 ? 2.576 48.344 33.281 1 94.44 498 ARG A O 1
ATOM 3936 N N . ILE A 1 499 ? 2.051 50.031 34.719 1 94.81 499 ILE A N 1
ATOM 3937 C CA . ILE A 1 499 ? 1.025 49.25 35.406 1 94.81 499 ILE A CA 1
ATOM 3938 C C . ILE A 1 499 ? -0.117 48.938 34.438 1 94.81 499 ILE A C 1
ATOM 3940 O O . ILE A 1 499 ? -0.603 47.812 34.375 1 94.81 499 ILE A O 1
ATOM 3944 N N . PHE A 1 500 ? -0.461 49.938 33.75 1 95.56 500 PHE A N 1
ATOM 3945 C CA . PHE A 1 500 ? -1.591 49.719 32.844 1 95.56 500 PHE A CA 1
ATOM 3946 C C . PHE A 1 500 ? -1.203 48.812 31.688 1 95.56 500 PHE A C 1
ATOM 3948 O O . PHE A 1 500 ? -2.025 48.031 31.219 1 95.56 500 PHE A O 1
ATOM 3955 N N . GLU A 1 501 ? 0.001 48.875 31.203 1 95 501 GLU A N 1
ATOM 3956 C CA . GLU A 1 501 ? 0.494 47.906 30.234 1 95 501 GLU A CA 1
ATOM 3957 C C . GLU A 1 501 ? 0.466 46.469 30.797 1 95 501 GLU A C 1
ATOM 3959 O O . GLU A 1 501 ? 0.131 45.531 30.078 1 95 501 GLU A O 1
ATOM 3964 N N . ASN A 1 502 ? 0.849 46.344 32.031 1 94.62 502 ASN A N 1
ATOM 3965 C CA . ASN A 1 502 ? 0.83 45.031 32.688 1 94.62 502 ASN A CA 1
ATOM 3966 C C . ASN A 1 502 ? -0.583 44.469 32.781 1 94.62 502 ASN A C 1
ATOM 3968 O O . ASN A 1 502 ? -0.787 43.281 32.562 1 94.62 502 ASN A O 1
ATOM 3972 N N . ILE A 1 503 ? -1.508 45.375 33.094 1 93.38 503 ILE A N 1
ATOM 3973 C CA . ILE A 1 503 ? -2.898 44.938 33.156 1 93.38 503 ILE A CA 1
ATOM 3974 C C . ILE A 1 503 ? -3.355 44.438 31.781 1 93.38 503 ILE A C 1
ATOM 3976 O O . ILE A 1 503 ? -4.035 43.406 31.688 1 93.38 503 ILE A O 1
ATOM 3980 N N . LEU A 1 504 ? -2.887 45.094 30.812 1 93 504 LEU A N 1
ATOM 3981 C CA . LEU A 1 504 ? -3.312 44.75 29.453 1 93 504 LEU A CA 1
ATOM 3982 C C . LEU A 1 504 ? -2.627 43.469 28.984 1 93 504 LEU A C 1
ATOM 3984 O O . LEU A 1 504 ? -3.08 42.844 28.016 1 93 504 LEU A O 1
ATOM 3988 N N . LEU A 1 505 ? -1.571 43.062 29.562 1 93.38 505 LEU A N 1
ATOM 3989 C CA . LEU A 1 505 ? -0.959 41.781 29.312 1 93.38 505 LEU A CA 1
ATOM 3990 C C . LEU A 1 505 ? -1.832 40.656 29.859 1 93.38 505 LEU A C 1
ATOM 3992 O O . LEU A 1 505 ? -1.87 39.562 29.281 1 93.38 505 LEU A O 1
ATOM 3996 N N . ILE A 1 506 ? -2.52 40.969 30.984 1 89.5 506 ILE A N 1
ATOM 3997 C CA . ILE A 1 506 ? -3.414 40 31.609 1 89.5 506 ILE A CA 1
ATOM 3998 C C . ILE A 1 506 ? -4.727 39.938 30.828 1 89.5 506 ILE A C 1
ATOM 4000 O O . ILE A 1 506 ? -5.168 38.875 30.438 1 89.5 506 ILE A O 1
ATOM 4004 N N . ASP A 1 507 ? -5.285 41.094 30.641 1 89.25 507 ASP A N 1
ATOM 4005 C CA . ASP A 1 507 ? -6.547 41.219 29.906 1 89.25 507 ASP A CA 1
ATOM 4006 C C . ASP A 1 507 ? -6.484 42.344 28.891 1 89.25 507 ASP A C 1
ATOM 4008 O O . ASP A 1 507 ? -6.789 43.5 29.219 1 89.25 507 ASP A O 1
ATOM 4012 N N . PRO A 1 508 ? -6.258 42 27.656 1 87.25 508 PRO A N 1
ATOM 4013 C CA . PRO A 1 508 ? -6.109 43.031 26.625 1 87.25 508 PRO A CA 1
ATOM 4014 C C . PRO A 1 508 ? -7.398 43.812 26.375 1 87.25 508 PRO A C 1
ATOM 4016 O O . PRO A 1 508 ? -7.363 44.875 25.797 1 87.25 508 PRO A O 1
ATOM 4019 N N . ALA A 1 509 ? -8.469 43.281 26.906 1 82.94 509 ALA A N 1
ATOM 4020 C CA . ALA A 1 509 ? -9.758 43.938 26.625 1 82.94 509 ALA A CA 1
ATOM 4021 C C . ALA A 1 509 ? -10.195 44.812 27.781 1 82.94 509 ALA A C 1
ATOM 4023 O O . ALA A 1 509 ? -11.266 45.438 27.734 1 82.94 509 ALA A O 1
ATOM 4024 N N . ASP A 1 510 ? -9.344 45.031 28.828 1 86.06 510 ASP A N 1
ATOM 4025 C CA . ASP A 1 510 ? -9.695 45.875 29.969 1 86.06 510 ASP A CA 1
ATOM 4026 C C . ASP A 1 510 ? -9.82 47.312 29.562 1 86.06 510 ASP A C 1
ATOM 4028 O O . ASP A 1 510 ? -8.82 47.969 29.25 1 86.06 510 ASP A O 1
ATOM 4032 N N . LYS A 1 511 ? -10.969 47.906 29.594 1 84.62 511 LYS A N 1
ATOM 4033 C CA . LYS A 1 511 ? -11.266 49.219 29.062 1 84.62 511 LYS A CA 1
ATOM 4034 C C . LYS A 1 511 ? -10.664 50.312 29.953 1 84.62 511 LYS A C 1
ATOM 4036 O O . LYS A 1 511 ? -10.172 51.344 29.438 1 84.62 511 LYS A O 1
ATOM 4041 N N . ARG A 1 512 ? -10.789 50.156 31.25 1 89.44 512 ARG A N 1
ATOM 4042 C CA . ARG A 1 512 ? -10.25 51.156 32.156 1 89.44 512 ARG A CA 1
ATOM 4043 C C . ARG A 1 512 ? -8.742 51.312 32 1 89.44 512 ARG A C 1
ATOM 4045 O O . ARG A 1 512 ? -8.227 52.438 31.922 1 89.44 512 ARG A O 1
ATOM 4052 N N . ALA A 1 513 ? -8.156 50.156 31.891 1 91.69 513 ALA A N 1
ATOM 4053 C CA . ALA A 1 513 ? -6.707 50.156 31.703 1 91.69 513 ALA A CA 1
ATOM 4054 C C . ALA A 1 513 ? -6.332 50.781 30.359 1 91.69 513 ALA A C 1
ATOM 4056 O O . ALA A 1 513 ? -5.344 51.5 30.266 1 91.69 513 ALA A O 1
ATOM 4057 N N . GLN A 1 514 ? -7.016 50.562 29.328 1 92.06 514 GLN A N 1
ATOM 4058 C CA . GLN A 1 514 ? -6.766 51.156 28.031 1 92.06 514 GLN A CA 1
ATOM 4059 C C . GLN A 1 514 ? -6.898 52.688 28.078 1 92.06 514 GLN A C 1
ATOM 4061 O O . GLN A 1 514 ? -6.066 53.406 27.531 1 92.06 514 GLN A O 1
ATOM 4066 N N . GLU A 1 515 ? -7.957 53.062 28.766 1 90.62 515 GLU A N 1
ATOM 4067 C CA . GLU A 1 515 ? -8.234 54.5 28.875 1 90.62 515 GLU A CA 1
ATOM 4068 C C . GLU A 1 515 ? -7.137 55.219 29.656 1 90.62 515 GLU A C 1
ATOM 4070 O O . GLU A 1 515 ? -6.621 56.25 29.219 1 90.62 515 GLU A O 1
ATOM 4075 N N . TYR A 1 516 ? -6.898 54.656 30.766 1 92.56 516 TYR A N 1
ATOM 4076 C CA . TYR A 1 516 ? -5.906 55.312 31.609 1 92.56 516 TYR A CA 1
ATOM 4077 C C . TYR A 1 516 ? -4.516 55.25 30.984 1 92.56 516 TYR A C 1
ATOM 4079 O O . TYR A 1 516 ? -3.68 56.125 31.203 1 92.56 516 TYR A O 1
ATOM 4087 N N . LEU A 1 517 ? -4.27 54.188 30.203 1 92.81 517 LEU A N 1
ATOM 4088 C CA . LEU A 1 517 ? -3.01 54.125 29.469 1 92.81 517 LEU A CA 1
ATOM 4089 C C . LEU A 1 517 ? -2.912 55.25 28.453 1 92.81 517 LEU A C 1
ATOM 4091 O O . LEU A 1 517 ? -1.869 55.875 28.328 1 92.81 517 LEU A O 1
ATOM 4095 N N . ARG A 1 518 ? -3.977 55.469 27.734 1 93.38 518 ARG A N 1
ATOM 4096 C CA . ARG A 1 518 ? -4.039 56.562 26.766 1 93.38 518 ARG A CA 1
ATOM 4097 C C . ARG A 1 518 ? -3.811 57.906 27.438 1 93.38 518 ARG A C 1
ATOM 4099 O O . ARG A 1 518 ? -3.021 58.75 26.953 1 93.38 518 ARG A O 1
ATOM 4106 N N . LEU A 1 519 ? -4.496 58.094 28.531 1 92.62 519 LEU A N 1
ATOM 4107 C CA . LEU A 1 519 ? -4.406 59.344 29.266 1 92.62 519 LEU A CA 1
ATOM 4108 C C . LEU A 1 519 ? -2.998 59.562 29.812 1 92.62 519 LEU A C 1
ATOM 4110 O O . LEU A 1 519 ? -2.445 60.656 29.719 1 92.62 519 LEU A O 1
ATOM 4114 N N . SER A 1 520 ? -2.514 58.531 30.344 1 93.56 520 SER A N 1
ATOM 4115 C CA . SER A 1 520 ? -1.175 58.625 30.922 1 93.56 520 SER A CA 1
ATOM 4116 C C . SER A 1 520 ? -0.13 58.906 29.844 1 93.56 520 SER A C 1
ATOM 4118 O O . SER A 1 520 ? 0.791 59.719 30.078 1 93.56 520 SER A O 1
ATOM 4120 N N . THR A 1 521 ? -0.259 58.281 28.719 1 92.81 521 THR A N 1
ATOM 4121 C CA . THR A 1 521 ? 0.668 58.5 27.625 1 92.81 521 THR A CA 1
ATOM 4122 C C . THR A 1 521 ? 0.561 59.906 27.078 1 92.81 521 THR A C 1
ATOM 4124 O O . THR A 1 521 ? 1.575 60.562 26.797 1 92.81 521 THR A O 1
ATOM 4127 N N . LYS A 1 522 ? -0.629 60.438 27 1 91.44 522 LYS A N 1
ATOM 4128 C CA . LYS A 1 522 ? -0.863 61.812 26.531 1 91.44 522 LYS A CA 1
ATOM 4129 C C . LYS A 1 522 ? -0.227 62.812 27.484 1 91.44 522 LYS A C 1
ATOM 4131 O O . LYS A 1 522 ? 0.407 63.781 27.031 1 91.44 522 LYS A O 1
ATOM 4136 N N . LYS A 1 523 ? -0.445 62.594 28.688 1 92.56 523 LYS A N 1
ATOM 4137 C CA . LYS A 1 523 ? 0.094 63.531 29.688 1 92.56 523 LYS A CA 1
ATOM 4138 C C . LYS A 1 523 ? 1.619 63.469 29.719 1 92.56 523 LYS A C 1
ATOM 4140 O O . LYS A 1 523 ? 2.283 64.5 29.875 1 92.56 523 LYS A O 1
ATOM 4145 N N . LYS A 1 524 ? 2.172 62.312 29.594 1 90.38 524 LYS A N 1
ATOM 4146 C CA . LYS A 1 524 ? 3.623 62.156 29.547 1 90.38 524 LYS A CA 1
ATOM 4147 C C . LYS A 1 524 ? 4.215 62.875 28.328 1 90.38 524 LYS A C 1
ATOM 4149 O O . LYS A 1 524 ? 5.242 63.531 28.453 1 90.38 524 LYS A O 1
ATOM 4154 N N . ASP A 1 525 ? 3.512 62.75 27.25 1 88.06 525 ASP A N 1
ATOM 4155 C CA . ASP A 1 525 ? 3.965 63.406 26.031 1 88.06 525 ASP A CA 1
ATOM 4156 C C . ASP A 1 525 ? 3.859 64.938 26.156 1 88.06 525 ASP A C 1
ATOM 4158 O O . ASP A 1 525 ? 4.727 65.688 25.672 1 88.06 525 ASP A O 1
ATOM 4162 N N . ALA A 1 526 ? 2.805 65.375 26.75 1 85.62 526 ALA A N 1
ATOM 4163 C CA . ALA A 1 526 ? 2.602 66.812 26.953 1 85.62 526 ALA A CA 1
ATOM 4164 C C . ALA A 1 526 ? 3.697 67.375 27.828 1 85.62 526 ALA A C 1
ATOM 4166 O O . ALA A 1 526 ? 4.199 68.5 27.562 1 85.62 526 ALA A O 1
ATOM 4167 N N . ILE A 1 527 ? 4.059 66.688 28.797 1 86.5 527 ILE A N 1
ATOM 4168 C CA . ILE A 1 527 ? 5.113 67.125 29.688 1 86.5 527 ILE A CA 1
ATOM 4169 C C . ILE A 1 527 ? 6.453 67.125 28.953 1 86.5 527 ILE A C 1
ATOM 4171 O O . ILE A 1 527 ? 7.262 68 29.125 1 86.5 527 ILE A O 1
ATOM 4175 N N . ARG A 1 528 ? 6.68 66.125 28.125 1 83.12 528 ARG A N 1
ATOM 4176 C CA . ARG A 1 528 ? 7.914 66.062 27.344 1 83.12 528 ARG A CA 1
ATOM 4177 C C . ARG A 1 528 ? 8.039 67.188 26.391 1 83.12 528 ARG A C 1
ATOM 4179 O O . ARG A 1 528 ? 9.109 67.812 26.25 1 83.12 528 ARG A O 1
ATOM 4186 N N . VAL A 1 529 ? 6.957 67.625 25.766 1 82.19 529 VAL A N 1
ATOM 4187 C CA . VAL A 1 529 ? 6.941 68.75 24.844 1 82.19 529 VAL A CA 1
ATOM 4188 C C . VAL A 1 529 ? 7.199 70 25.609 1 82.19 529 VAL A C 1
ATOM 4190 O O . VAL A 1 529 ? 7.938 70.875 25.125 1 82.19 529 VAL A O 1
ATOM 4193 N N . LEU A 1 530 ? 6.609 70.188 26.719 1 78 530 LEU A N 1
ATOM 4194 C CA . LEU A 1 530 ? 6.773 71.375 27.531 1 78 530 LEU A CA 1
ATOM 4195 C C . LEU A 1 530 ? 8.219 71.5 28 1 78 530 LEU A C 1
ATOM 4197 O O . LEU A 1 530 ? 8.773 72.625 28 1 78 530 LEU A O 1
ATOM 4201 N N . LEU A 1 531 ? 8.836 70.438 28.344 1 75.19 531 LEU A N 1
ATOM 4202 C CA . LEU A 1 531 ? 10.219 70.438 28.812 1 75.19 531 LEU A CA 1
ATOM 4203 C C . LEU A 1 531 ? 11.164 70.75 27.656 1 75.19 531 LEU A C 1
ATOM 4205 O O . LEU A 1 531 ? 12.164 71.438 27.828 1 75.19 531 LEU A O 1
ATOM 4209 N N . ASP A 1 532 ? 10.906 70.188 26.516 1 75.12 532 ASP A N 1
ATOM 4210 C CA . ASP A 1 532 ? 11.711 70.5 25.328 1 75.12 532 ASP A CA 1
ATOM 4211 C C . ASP A 1 532 ? 11.609 71.938 24.938 1 75.12 532 ASP A C 1
ATOM 4213 O O . ASP A 1 532 ? 12.594 72.562 24.484 1 75.12 532 ASP A O 1
ATOM 4217 N N . LYS A 1 533 ? 10.617 72.625 25.109 1 73.56 533 LYS A N 1
ATOM 4218 C CA . LYS A 1 533 ? 10.445 74.062 24.797 1 73.56 533 LYS A CA 1
ATOM 4219 C C . LYS A 1 533 ? 11.164 74.938 25.812 1 73.56 533 LYS A C 1
ATOM 4221 O O . LYS A 1 533 ? 11.711 76 25.453 1 73.56 533 LYS A O 1
ATOM 4226 N N . THR A 1 534 ? 11.031 74.562 27 1 69.19 534 THR A N 1
ATOM 4227 C CA . THR A 1 534 ? 11.688 75.375 28 1 69.19 534 THR A CA 1
ATOM 4228 C C . THR A 1 534 ? 13.203 75.188 27.938 1 69.19 534 THR A C 1
ATOM 4230 O O . THR A 1 534 ? 13.953 76.062 28.453 1 69.19 534 THR A O 1
ATOM 4233 N N . ALA A 1 535 ? 13.828 74.062 27.438 1 70.19 535 ALA A N 1
ATOM 4234 C CA . ALA A 1 535 ? 15.266 73.875 27.297 1 70.19 535 ALA A CA 1
ATOM 4235 C C . ALA A 1 535 ? 15.82 74.625 26.078 1 70.19 535 ALA A C 1
ATOM 4237 O O . ALA A 1 535 ? 17 75 26.062 1 70.19 535 ALA A O 1
ATOM 4238 N N . GLY A 1 536 ? 15.148 74.875 25.172 1 49.25 536 GLY A N 1
ATOM 4239 C CA . GLY A 1 536 ? 15.594 75.75 24.094 1 49.25 536 GLY A CA 1
ATOM 4240 C C . GLY A 1 536 ? 15.273 77.188 24.344 1 49.25 536 GLY A C 1
ATOM 4241 O O . GLY A 1 536 ? 16.078 78.125 24.031 1 49.25 536 GLY A O 1
ATOM 4242 N N . MET B 1 1 ? 13.711 -47.094 46.875 1 21.08 1 MET B N 1
ATOM 4243 C CA . MET B 1 1 ? 12.758 -47.656 47.812 1 21.08 1 MET B CA 1
ATOM 4244 C C . MET B 1 1 ? 11.336 -47.219 47.5 1 21.08 1 MET B C 1
ATOM 4246 O O . MET B 1 1 ? 11.016 -46.031 47.594 1 21.08 1 MET B O 1
ATOM 4250 N N . ILE B 1 2 ? 10.492 -47.969 46.594 1 21.31 2 ILE B N 1
ATOM 4251 C CA . ILE B 1 2 ? 9.656 -48.031 45.406 1 21.31 2 ILE B CA 1
ATOM 4252 C C . ILE B 1 2 ? 8.188 -47.844 45.812 1 21.31 2 ILE B C 1
ATOM 4254 O O . ILE B 1 2 ? 7.629 -48.688 46.531 1 21.31 2 ILE B O 1
ATOM 4258 N N . ARG B 1 3 ? 7.742 -46.5 45.812 1 17.94 3 ARG B N 1
ATOM 4259 C CA . ARG B 1 3 ? 6.625 -45.688 46.281 1 17.94 3 ARG B CA 1
ATOM 4260 C C . ARG B 1 3 ? 5.324 -46.094 45.594 1 17.94 3 ARG B C 1
ATOM 4262 O O . ARG B 1 3 ? 4.836 -45.406 44.688 1 17.94 3 ARG B O 1
ATOM 4269 N N . TRP B 1 4 ? 5.199 -47.438 45.156 1 19.52 4 TRP B N 1
ATOM 4270 C CA . TRP B 1 4 ? 4.148 -48.062 44.344 1 19.52 4 TRP B CA 1
ATOM 4271 C C . TRP B 1 4 ? 2.803 -47.969 45.062 1 19.52 4 TRP B C 1
ATOM 4273 O O . TRP B 1 4 ? 2.621 -48.594 46.094 1 19.52 4 TRP B O 1
ATOM 4283 N N . ASN B 1 5 ? 2.137 -46.812 44.844 1 18.45 5 ASN B N 1
ATOM 4284 C CA . ASN B 1 5 ? 0.875 -46.344 45.406 1 18.45 5 ASN B CA 1
ATOM 4285 C C . ASN B 1 5 ? -0.264 -47.344 45.125 1 18.45 5 ASN B C 1
ATOM 4287 O O . ASN B 1 5 ? -0.148 -48.188 44.219 1 18.45 5 ASN B O 1
ATOM 4291 N N . ARG B 1 6 ? -1.651 -46.906 44.812 1 18.08 6 ARG B N 1
ATOM 4292 C CA . ARG B 1 6 ? -2.873 -47.219 45.562 1 18.08 6 ARG B CA 1
ATOM 4293 C C . ARG B 1 6 ? -3.758 -48.156 44.75 1 18.08 6 ARG B C 1
ATOM 4295 O O . ARG B 1 6 ? -4.574 -47.719 43.938 1 18.08 6 ARG B O 1
ATOM 4302 N N . ILE B 1 7 ? -3.426 -49.219 44.094 1 19.19 7 ILE B N 1
ATOM 4303 C CA . ILE B 1 7 ? -4.094 -49.906 43 1 19.19 7 ILE B CA 1
ATOM 4304 C C . ILE B 1 7 ? -5.332 -50.625 43.5 1 19.19 7 ILE B C 1
ATOM 4306 O O . ILE B 1 7 ? -5.414 -51.844 43.438 1 19.19 7 ILE B O 1
ATOM 4310 N N . LEU B 1 8 ? -5.984 -50 44.406 1 16.73 8 LEU B N 1
ATOM 4311 C CA . LEU B 1 8 ? -6.75 -51 45.125 1 16.73 8 LEU B CA 1
ATOM 4312 C C . LEU B 1 8 ? -7.82 -51.625 44.25 1 16.73 8 LEU B C 1
ATOM 4314 O O . LEU B 1 8 ? -8.172 -51.062 43.219 1 16.73 8 LEU B O 1
ATOM 4318 N N . THR B 1 9 ? -9.094 -51.844 44.656 1 18.58 9 THR B N 1
ATOM 4319 C CA . THR B 1 9 ? -9.75 -53.094 45.031 1 18.58 9 THR B CA 1
ATOM 4320 C C . THR B 1 9 ? -10.828 -53.469 44.031 1 18.58 9 THR B C 1
ATOM 4322 O O . THR B 1 9 ? -11.25 -52.656 43.219 1 18.58 9 THR B O 1
ATOM 4325 N N . GLY B 1 10 ? -12.016 -54.125 44.312 1 17.97 10 GLY B N 1
ATOM 4326 C CA . GLY B 1 10 ? -12.602 -55.438 44.219 1 17.97 10 GLY B CA 1
ATOM 4327 C C . GLY B 1 10 ? -13.82 -55.5 43.312 1 17.97 10 GLY B C 1
ATOM 4328 O O . GLY B 1 10 ? -13.93 -56.375 42.438 1 17.97 10 GLY B O 1
ATOM 4329 N N . LEU B 1 11 ? -15.039 -54.844 43.5 1 18.16 11 LEU B N 1
ATOM 4330 C CA . LEU B 1 11 ? -16.219 -55.656 43.656 1 18.16 11 LEU B CA 1
ATOM 4331 C C . LEU B 1 11 ? -16.953 -55.844 42.344 1 18.16 11 LEU B C 1
ATOM 4333 O O . LEU B 1 11 ? -16.859 -54.969 41.469 1 18.16 11 LEU B O 1
ATOM 4337 N N . SER B 1 12 ? -17.969 -56.844 41.969 1 18 12 SER B N 1
ATOM 4338 C CA . SER B 1 12 ? -18.469 -57.938 41.156 1 18 12 SER B CA 1
ATOM 4339 C C . SER B 1 12 ? -19.688 -57.531 40.344 1 18 12 SER B C 1
ATOM 4341 O O . SER B 1 12 ? -19.922 -58 39.25 1 18 12 SER B O 1
ATOM 4343 N N . ARG B 1 13 ? -20.812 -56.75 40.75 1 19.31 13 ARG B N 1
ATOM 4344 C CA . ARG B 1 13 ? -22.156 -57.312 40.656 1 19.31 13 ARG B CA 1
ATOM 4345 C C . ARG B 1 13 ? -22.719 -57.125 39.25 1 19.31 13 ARG B C 1
ATOM 4347 O O . ARG B 1 13 ? -22.391 -56.156 38.562 1 19.31 13 ARG B O 1
ATOM 4354 N N . ASN B 1 14 ? -23.828 -57.938 38.656 1 18.55 14 ASN B N 1
ATOM 4355 C CA . ASN B 1 14 ? -24.422 -58.688 37.562 1 18.55 14 ASN B CA 1
ATOM 4356 C C . ASN B 1 14 ? -25.453 -57.875 36.812 1 18.55 14 ASN B C 1
ATOM 4358 O O . ASN B 1 14 ? -25.75 -58.156 35.625 1 18.55 14 ASN B O 1
ATOM 4362 N N . ALA B 1 15 ? -26.406 -56.938 37.312 1 18.81 15 ALA B N 1
ATOM 4363 C CA . ALA B 1 15 ? -27.844 -57.062 37.062 1 18.81 15 ALA B CA 1
ATOM 4364 C C . ALA B 1 15 ? -28.188 -56.594 35.656 1 18.81 15 ALA B C 1
ATOM 4366 O O . ALA B 1 15 ? -27.656 -55.562 35.188 1 18.81 15 ALA B O 1
ATOM 4367 N N . TYR B 1 16 ? -29.125 -57.219 34.812 1 19.28 16 TYR B N 1
ATOM 4368 C CA . TYR B 1 16 ? -29.641 -57.562 33.469 1 19.28 16 TYR B CA 1
ATOM 4369 C C . TYR B 1 16 ? -30.594 -56.469 32.969 1 19.28 16 TYR B C 1
ATOM 4371 O O . TYR B 1 16 ? -31.109 -56.562 31.844 1 19.28 16 TYR B O 1
ATOM 4379 N N . ILE B 1 17 ? -30.828 -55.281 33.531 1 19.31 17 ILE B N 1
ATOM 4380 C CA . ILE B 1 17 ? -32.188 -54.75 33.375 1 19.31 17 ILE B CA 1
ATOM 4381 C C . ILE B 1 17 ? -32.438 -54.406 31.891 1 19.31 17 ILE B C 1
ATOM 4383 O O . ILE B 1 17 ? -31.625 -53.719 31.266 1 19.31 17 ILE B O 1
ATOM 4387 N N . LEU B 1 18 ? -33.5 -55 31.234 1 20.48 18 LEU B N 1
ATOM 4388 C CA . LEU B 1 18 ? -34.219 -55.25 29.984 1 20.48 18 LEU B CA 1
ATOM 4389 C C . LEU B 1 18 ? -34.844 -54 29.422 1 20.48 18 LEU B C 1
ATOM 4391 O O . LEU B 1 18 ? -35.781 -53.469 30 1 20.48 18 LEU B O 1
ATOM 4395 N N . PHE B 1 19 ? -34.125 -52.938 29.016 1 20.11 19 PHE B N 1
ATOM 4396 C CA . PHE B 1 19 ? -34.656 -51.625 28.672 1 20.11 19 PHE B CA 1
ATOM 4397 C C . PHE B 1 19 ? -35.5 -51.688 27.406 1 20.11 19 PHE B C 1
ATOM 4399 O O . PHE B 1 19 ? -35 -51.938 26.328 1 20.11 19 PHE B O 1
ATOM 4406 N N . ALA B 1 20 ? -36.844 -52.031 27.562 1 20.64 20 ALA B N 1
ATOM 4407 C CA . ALA B 1 20 ? -37.969 -52.219 26.609 1 20.64 20 ALA B CA 1
ATOM 4408 C C . ALA B 1 20 ? -38.188 -50.969 25.797 1 20.64 20 ALA B C 1
ATOM 4410 O O . ALA B 1 20 ? -38.219 -49.844 26.344 1 20.64 20 ALA B O 1
ATOM 4411 N N . GLY B 1 21 ? -38 -50.969 24.453 1 19.94 21 GLY B N 1
ATOM 4412 C CA . GLY B 1 21 ? -38 -50.125 23.266 1 19.94 21 GLY B CA 1
ATOM 4413 C C . GLY B 1 21 ? -39.375 -49.531 22.969 1 19.94 21 GLY B C 1
ATOM 4414 O O . GLY B 1 21 ? -40.25 -50.219 22.516 1 19.94 21 GLY B O 1
ATOM 4415 N N . PHE B 1 22 ? -39.969 -48.656 23.891 1 19.89 22 PHE B N 1
ATOM 4416 C CA . PHE B 1 22 ? -41.344 -48.125 23.766 1 19.89 22 PHE B CA 1
ATOM 4417 C C . PHE B 1 22 ? -41.5 -47.375 22.469 1 19.89 22 PHE B C 1
ATOM 4419 O O . PHE B 1 22 ? -40.781 -46.406 22.203 1 19.89 22 PHE B O 1
ATOM 4426 N N . ALA B 1 23 ? -42.156 -47.938 21.375 1 21.52 23 ALA B N 1
ATOM 4427 C CA . ALA B 1 23 ? -42.594 -47.594 20.031 1 21.52 23 ALA B CA 1
ATOM 4428 C C . ALA B 1 23 ? -43.656 -46.5 20.062 1 21.52 23 ALA B C 1
ATOM 4430 O O . ALA B 1 23 ? -44.594 -46.5 19.266 1 21.52 23 ALA B O 1
ATOM 4431 N N . ILE B 1 24 ? -43.656 -45.438 20.938 1 20.67 24 ILE B N 1
ATOM 4432 C CA . ILE B 1 24 ? -44.875 -44.688 21.078 1 20.67 24 ILE B CA 1
ATOM 4433 C C . ILE B 1 24 ? -45.281 -44.062 19.734 1 20.67 24 ILE B C 1
ATOM 4435 O O . ILE B 1 24 ? -44.5 -43.312 19.141 1 20.67 24 ILE B O 1
ATOM 4439 N N . CYS B 1 25 ? -46.375 -44.562 19.031 1 20.86 25 CYS B N 1
ATOM 4440 C CA . CYS B 1 25 ? -47.219 -44.281 17.875 1 20.86 25 CYS B CA 1
ATOM 4441 C C . CYS B 1 25 ? -47.844 -42.906 17.984 1 20.86 25 CYS B C 1
ATOM 4443 O O . CYS B 1 25 ? -48.844 -42.719 18.688 1 20.86 25 CYS B O 1
ATOM 4445 N N . ILE B 1 26 ? -47.188 -41.781 18.281 1 21 26 ILE B N 1
ATOM 4446 C CA . ILE B 1 26 ? -47.938 -40.531 18.484 1 21 26 ILE B CA 1
ATOM 4447 C C . ILE B 1 26 ? -48.75 -40.219 17.234 1 21 26 ILE B C 1
ATOM 4449 O O . ILE B 1 26 ? -48.188 -39.938 16.172 1 21 26 ILE B O 1
ATOM 4453 N N . ALA B 1 27 ? -49.969 -40.812 17.031 1 20.75 27 ALA B N 1
ATOM 4454 C CA . ALA B 1 27 ? -51.031 -40.781 16.062 1 20.75 27 ALA B CA 1
ATOM 4455 C C . ALA B 1 27 ? -51.469 -39.344 15.75 1 20.75 27 ALA B C 1
ATOM 4457 O O . ALA B 1 27 ? -51.594 -38.969 14.578 1 20.75 27 ALA B O 1
ATOM 4458 N N . GLY B 1 28 ? -52.438 -38.75 16.547 1 19.88 28 GLY B N 1
ATOM 4459 C CA . GLY B 1 28 ? -53.781 -38.312 16.156 1 19.88 28 GLY B CA 1
ATOM 4460 C C . GLY B 1 28 ? -53.781 -36.938 15.516 1 19.88 28 GLY B C 1
ATOM 4461 O O . GLY B 1 28 ? -54.469 -36.719 14.523 1 19.88 28 GLY B O 1
ATOM 4462 N N . ALA B 1 29 ? -53.719 -35.75 16.312 1 21.5 29 ALA B N 1
ATOM 4463 C CA . ALA B 1 29 ? -54.594 -34.625 16.203 1 21.5 29 ALA B CA 1
ATOM 4464 C C . ALA B 1 29 ? -54.219 -33.75 15.008 1 21.5 29 ALA B C 1
ATOM 4466 O O . ALA B 1 29 ? -53.188 -33.062 15.039 1 21.5 29 ALA B O 1
ATOM 4467 N N . ALA B 1 30 ? -54.625 -34 13.711 1 23.16 30 ALA B N 1
ATOM 4468 C CA . ALA B 1 30 ? -54.594 -33.438 12.367 1 23.16 30 ALA B CA 1
ATOM 4469 C C . ALA B 1 30 ? -55.312 -32.094 12.312 1 23.16 30 ALA B C 1
ATOM 4471 O O . ALA B 1 30 ? -55.531 -31.531 11.234 1 23.16 30 ALA B O 1
ATOM 4472 N N . SER B 1 31 ? -56.062 -31.672 13.453 1 22.25 31 SER B N 1
ATOM 4473 C CA . SER B 1 31 ? -57.188 -30.812 13.07 1 22.25 31 SER B CA 1
ATOM 4474 C C . SER B 1 31 ? -56.719 -29.625 12.25 1 22.25 31 SER B C 1
ATOM 4476 O O . SER B 1 31 ? -55.531 -29.312 12.227 1 22.25 31 SER B O 1
ATOM 4478 N N . GLN B 1 32 ? -57.625 -28.391 12.266 1 22.83 32 GLN B N 1
ATOM 4479 C CA . GLN B 1 32 ? -58.312 -27.344 11.484 1 22.83 32 GLN B CA 1
ATOM 4480 C C . GLN B 1 32 ? -57.469 -26.078 11.422 1 22.83 32 GLN B C 1
ATOM 4482 O O . GLN B 1 32 ? -57.812 -25.062 12.031 1 22.83 32 GLN B O 1
ATOM 4487 N N . PHE B 1 33 ? -56.219 -26.016 11.742 1 22.78 33 PHE B N 1
ATOM 4488 C CA . PHE B 1 33 ? -55.75 -24.641 11.82 1 22.78 33 PHE B CA 1
ATOM 4489 C C . PHE B 1 33 ? -56.062 -23.891 10.539 1 22.78 33 PHE B C 1
ATOM 4491 O O . PHE B 1 33 ? -55.844 -24.391 9.438 1 22.78 33 PHE B O 1
ATOM 4498 N N . GLY B 1 34 ? -56.969 -22.844 10.609 1 22.52 34 GLY B N 1
ATOM 4499 C CA . GLY B 1 34 ? -57.625 -21.906 9.695 1 22.52 34 GLY B CA 1
ATOM 4500 C C . GLY B 1 34 ? -56.656 -21.266 8.727 1 22.52 34 GLY B C 1
ATOM 4501 O O . GLY B 1 34 ? -55.438 -21.172 9 1 22.52 34 GLY B O 1
ATOM 4502 N N . GLU B 1 35 ? -57.125 -21.078 7.441 1 24.06 35 GLU B N 1
ATOM 4503 C CA . GLU B 1 35 ? -56.625 -20.484 6.207 1 24.06 35 GLU B CA 1
ATOM 4504 C C . GLU B 1 35 ? -56.25 -19.016 6.418 1 24.06 35 GLU B C 1
ATOM 4506 O O . GLU B 1 35 ? -57.125 -18.141 6.395 1 24.06 35 GLU B O 1
ATOM 4511 N N . LEU B 1 36 ? -55.531 -18.578 7.473 1 23.69 36 LEU B N 1
ATOM 4512 C CA . LEU B 1 36 ? -55.281 -17.141 7.363 1 23.69 36 LEU B CA 1
ATOM 4513 C C . LEU B 1 36 ? -54.781 -16.781 5.969 1 23.69 36 LEU B C 1
ATOM 4515 O O . LEU B 1 36 ? -53.75 -17.281 5.52 1 23.69 36 LEU B O 1
ATOM 4519 N N . ASN B 1 37 ? -55.688 -16.328 5.043 1 24.98 37 ASN B N 1
ATOM 4520 C CA . ASN B 1 37 ? -55.625 -15.711 3.725 1 24.98 37 ASN B CA 1
ATOM 4521 C C . ASN B 1 37 ? -54.688 -14.492 3.727 1 24.98 37 ASN B C 1
ATOM 4523 O O . ASN B 1 37 ? -55.156 -13.367 3.945 1 24.98 37 ASN B O 1
ATOM 4527 N N . SER B 1 38 ? -53.719 -14.375 4.598 1 26.86 38 SER B N 1
ATOM 4528 C CA . SER B 1 38 ? -52.969 -13.125 4.41 1 26.86 38 SER B CA 1
ATOM 4529 C C . SER B 1 38 ? -52.562 -12.938 2.951 1 26.86 38 SER B C 1
ATOM 4531 O O . SER B 1 38 ? -52.25 -13.906 2.26 1 26.86 38 SER B O 1
ATOM 4533 N N . SER B 1 39 ? -53.031 -11.812 2.348 1 29.8 39 SER B N 1
ATOM 4534 C CA . SER B 1 39 ? -52.781 -11.32 1.003 1 29.8 39 SER B CA 1
ATOM 4535 C C . SER B 1 39 ? -51.281 -11.43 0.667 1 29.8 39 SER B C 1
ATOM 4537 O O . SER B 1 39 ? -50.438 -11.008 1.45 1 29.8 39 SER B O 1
ATOM 4539 N N . PRO B 1 40 ? -50.906 -12.406 -0.21 1 30 40 PRO B N 1
ATOM 4540 C CA . PRO B 1 40 ? -49.531 -12.672 -0.685 1 30 40 PRO B CA 1
ATOM 4541 C C . PRO B 1 40 ? -48.844 -11.422 -1.222 1 30 40 PRO B C 1
ATOM 4543 O O . PRO B 1 40 ? -49.25 -10.875 -2.246 1 30 40 PRO B O 1
ATOM 4546 N N . ASN B 1 41 ? -48.781 -10.375 -0.399 1 29.53 41 ASN B N 1
ATOM 4547 C CA . ASN B 1 41 ? -47.875 -9.383 -0.988 1 29.53 41 ASN B CA 1
ATOM 4548 C C . ASN B 1 41 ? -46.688 -10.039 -1.69 1 29.53 41 ASN B C 1
ATOM 4550 O O . ASN B 1 41 ? -45.969 -10.812 -1.079 1 29.53 41 ASN B O 1
ATOM 4554 N N . SER B 1 42 ? -46.844 -10.188 -3.049 1 30.05 42 SER B N 1
ATOM 4555 C CA . SER B 1 42 ? -45.875 -10.695 -4.031 1 30.05 42 SER B CA 1
ATOM 4556 C C . SER B 1 42 ? -44.469 -10.156 -3.783 1 30.05 42 SER B C 1
ATOM 4558 O O . SER B 1 42 ? -44.188 -8.984 -4.074 1 30.05 42 SER B O 1
ATOM 4560 N N . SER B 1 43 ? -43.969 -10.289 -2.6 1 34.5 43 SER B N 1
ATOM 4561 C CA . SER B 1 43 ? -42.531 -10.133 -2.742 1 34.5 43 SER B CA 1
ATOM 4562 C C . SER B 1 43 ? -42.031 -10.727 -4.059 1 34.5 43 SER B C 1
ATOM 4564 O O . SER B 1 43 ? -42.312 -11.883 -4.371 1 34.5 43 SER B O 1
ATOM 4566 N N . LYS B 1 44 ? -41.844 -10.023 -5.078 1 38.03 44 LYS B N 1
ATOM 4567 C CA . LYS B 1 44 ? -41.281 -10.539 -6.32 1 38.03 44 LYS B CA 1
ATOM 4568 C C . LYS B 1 44 ? -40.281 -11.664 -6.043 1 38.03 44 LYS B C 1
ATOM 4570 O O . LYS B 1 44 ? -39.219 -11.422 -5.457 1 38.03 44 LYS B O 1
ATOM 4575 N N . ALA B 1 45 ? -40.719 -12.859 -5.691 1 42.62 45 ALA B N 1
ATOM 4576 C CA . ALA B 1 45 ? -39.844 -14.039 -5.629 1 42.62 45 ALA B CA 1
ATOM 4577 C C . ALA B 1 45 ? -38.719 -13.938 -6.645 1 42.62 45 ALA B C 1
ATOM 4579 O O . ALA B 1 45 ? -38.938 -13.828 -7.848 1 42.62 45 ALA B O 1
ATOM 4580 N N . ILE B 1 46 ? -37.531 -13.281 -6.379 1 48.28 46 ILE B N 1
ATOM 4581 C CA . ILE B 1 46 ? -36.375 -13.32 -7.262 1 48.28 46 ILE B CA 1
ATOM 4582 C C . ILE B 1 46 ? -36.312 -14.688 -7.945 1 48.28 46 ILE B C 1
ATOM 4584 O O . ILE B 1 46 ? -36.156 -15.719 -7.281 1 48.28 46 ILE B O 1
ATOM 4588 N N . SER B 1 47 ? -36.875 -14.875 -9.07 1 51.22 47 SER B N 1
ATOM 4589 C CA . SER B 1 47 ? -36.844 -15.984 -10.023 1 51.22 47 SER B CA 1
ATOM 4590 C C . SER B 1 47 ? -35.438 -16.297 -10.477 1 51.22 47 SER B C 1
ATOM 4592 O O . SER B 1 47 ? -34.656 -15.383 -10.773 1 51.22 47 SER B O 1
ATOM 4594 N N . GLY B 1 48 ? -34.75 -17.531 -10.18 1 62.84 48 GLY B N 1
ATOM 4595 C CA . GLY B 1 48 ? -33.531 -18.156 -10.695 1 62.84 48 GLY B CA 1
ATOM 4596 C C . GLY B 1 48 ? -32.781 -18.969 -9.648 1 62.84 48 GLY B C 1
ATOM 4597 O O . GLY B 1 48 ? -32.812 -18.625 -8.469 1 62.84 48 GLY B O 1
ATOM 4598 N N . ASN B 1 49 ? -32.5 -20.312 -9.977 1 82.94 49 ASN B N 1
ATOM 4599 C CA . ASN B 1 49 ? -31.922 -21.281 -9.062 1 82.94 49 ASN B CA 1
ATOM 4600 C C . ASN B 1 49 ? -30.391 -21.312 -9.18 1 82.94 49 ASN B C 1
ATOM 4602 O O . ASN B 1 49 ? -29.859 -21.141 -10.273 1 82.94 49 ASN B O 1
ATOM 4606 N N . VAL B 1 50 ? -29.781 -21.219 -8 1 95.31 50 VAL B N 1
ATOM 4607 C CA . VAL B 1 50 ? -28.344 -21.406 -7.91 1 95.31 50 VAL B CA 1
ATOM 4608 C C . VAL B 1 50 ? -28.016 -22.828 -7.473 1 95.31 50 VAL B C 1
ATOM 4610 O O . VAL B 1 50 ? -28.594 -23.328 -6.496 1 95.31 50 VAL B O 1
ATOM 4613 N N . GLU B 1 51 ? -27.266 -23.469 -8.344 1 96.56 51 GLU B N 1
ATOM 4614 C CA . GLU B 1 51 ? -26.781 -24.797 -7.988 1 96.56 51 GLU B CA 1
ATOM 4615 C C . GLU B 1 51 ? -25.391 -24.734 -7.375 1 96.56 51 GLU B C 1
ATOM 4617 O O . GLU B 1 51 ? -24.5 -24.062 -7.906 1 96.56 51 GLU B O 1
ATOM 4622 N N . ILE B 1 52 ? -25.234 -25.422 -6.23 1 97.69 52 ILE B N 1
ATOM 4623 C CA . ILE B 1 52 ? -23.922 -25.453 -5.574 1 97.69 52 ILE B CA 1
ATOM 4624 C C . ILE B 1 52 ? -23.438 -26.891 -5.488 1 97.69 52 ILE B C 1
ATOM 4626 O O . ILE B 1 52 ? -24.172 -27.781 -5.055 1 97.69 52 ILE B O 1
ATOM 4630 N N . LEU B 1 53 ? -22.25 -27.125 -5.988 1 97.5 53 LEU B N 1
ATOM 4631 C CA . LEU B 1 53 ? -21.609 -28.438 -5.902 1 97.5 53 LEU B CA 1
ATOM 4632 C C . LEU B 1 53 ? -20.328 -28.359 -5.078 1 97.5 53 LEU B C 1
ATOM 4634 O O . LEU B 1 53 ? -19.453 -27.562 -5.367 1 97.5 53 LEU B O 1
ATOM 4638 N N . LEU B 1 54 ? -20.266 -29.172 -4.012 1 97.75 54 LEU B N 1
ATOM 4639 C CA . LEU B 1 54 ? -19.062 -29.25 -3.189 1 97.75 54 LEU B CA 1
ATOM 4640 C C . LEU B 1 54 ? -18.219 -30.469 -3.572 1 97.75 54 LEU B C 1
ATOM 4642 O O . LEU B 1 54 ? -18.766 -31.547 -3.834 1 97.75 54 LEU B O 1
ATOM 4646 N N . SER B 1 55 ? -16.922 -30.297 -3.527 1 96.81 55 SER B N 1
ATOM 4647 C CA . SER B 1 55 ? -15.992 -31.375 -3.842 1 96.81 55 SER B CA 1
ATOM 4648 C C . SER B 1 55 ? -16.094 -32.5 -2.809 1 96.81 55 SER B C 1
ATOM 4650 O O . SER B 1 55 ? -15.844 -33.656 -3.125 1 96.81 55 SER B O 1
ATOM 4652 N N . SER B 1 56 ? -16.297 -32.094 -1.546 1 94.12 56 SER B N 1
ATOM 4653 C CA . SER B 1 56 ? -16.438 -33.062 -0.446 1 94.12 56 SER B CA 1
ATOM 4654 C C . SER B 1 56 ? -17.203 -32.438 0.716 1 94.12 56 SER B C 1
ATOM 4656 O O . SER B 1 56 ? -17.562 -31.25 0.679 1 94.12 56 SER B O 1
ATOM 4658 N N . ASP B 1 57 ? -17.5 -33.281 1.707 1 86.69 57 ASP B N 1
ATOM 4659 C CA . ASP B 1 57 ? -18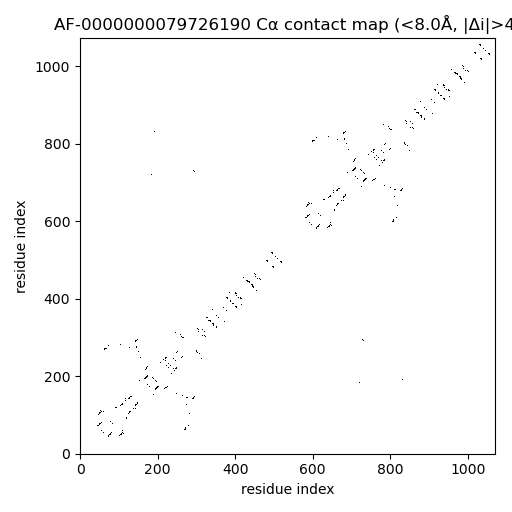.266 -32.812 2.85 1 86.69 57 ASP B CA 1
ATOM 4660 C C . ASP B 1 57 ? -17.359 -32.5 4.035 1 86.69 57 ASP B C 1
ATOM 4662 O O . ASP B 1 57 ? -17.797 -32.562 5.188 1 86.69 57 ASP B O 1
ATOM 4666 N N . ASN B 1 58 ? -16.172 -32.062 3.719 1 87.56 58 ASN B N 1
ATOM 4667 C CA . ASN B 1 58 ? -15.289 -31.75 4.832 1 87.56 58 ASN B CA 1
ATOM 4668 C C . ASN B 1 58 ? -15.648 -30.406 5.457 1 87.56 58 ASN B C 1
ATOM 4670 O O . ASN B 1 58 ? -16.328 -29.578 4.832 1 87.56 58 ASN B O 1
ATOM 4674 N N . SER B 1 59 ? -15.211 -30.219 6.691 1 84.5 59 SER B N 1
ATOM 4675 C CA . SER B 1 59 ? -15.609 -29.078 7.496 1 84.5 59 SER B CA 1
ATOM 4676 C C . SER B 1 59 ? -15.086 -27.766 6.895 1 84.5 59 SER B C 1
ATOM 4678 O O . SER B 1 59 ? -15.734 -26.719 7.012 1 84.5 59 SER B O 1
ATOM 4680 N N . ILE B 1 60 ? -14.016 -27.766 6.242 1 87.81 60 ILE B N 1
ATOM 4681 C CA . ILE B 1 60 ? -13.406 -26.562 5.68 1 87.81 60 ILE B CA 1
ATOM 4682 C C . ILE B 1 60 ? -14.25 -26.047 4.52 1 87.81 60 ILE B C 1
ATOM 4684 O O . ILE B 1 60 ? -14.562 -24.859 4.449 1 87.81 60 ILE B O 1
ATOM 4688 N N . LEU B 1 61 ? -14.727 -26.906 3.625 1 94.19 61 LEU B N 1
ATOM 4689 C CA . LEU B 1 61 ? -15.57 -26.516 2.504 1 94.19 61 LEU B CA 1
ATOM 4690 C C . LEU B 1 61 ? -16.938 -26.047 2.992 1 94.19 61 LEU B C 1
ATOM 4692 O O . LEU B 1 61 ? -17.531 -25.125 2.424 1 94.19 61 LEU B O 1
ATOM 4696 N N . GLU B 1 62 ? -17.359 -26.688 4.047 1 89.5 62 GLU B N 1
ATOM 4697 C CA . GLU B 1 62 ? -18.656 -26.328 4.605 1 89.5 62 GLU B CA 1
ATOM 4698 C C . GLU B 1 62 ? -18.625 -24.922 5.211 1 89.5 62 GLU B C 1
ATOM 4700 O O . GLU B 1 62 ? -19.609 -24.188 5.168 1 89.5 62 GLU B O 1
ATOM 4705 N N . GLN B 1 63 ? -17.5 -24.609 5.754 1 85.88 63 GLN B N 1
ATOM 4706 C CA . GLN B 1 63 ? -17.359 -23.266 6.27 1 85.88 63 GLN B CA 1
ATOM 4707 C C . GLN B 1 63 ? -17.531 -22.234 5.16 1 85.88 63 GLN B C 1
ATOM 4709 O O . GLN B 1 63 ? -18.219 -21.219 5.344 1 85.88 63 GLN B O 1
ATOM 4714 N N . ALA B 1 64 ? -16.938 -22.469 4.023 1 92.69 64 ALA B N 1
ATOM 4715 C CA . ALA B 1 64 ? -17.109 -21.578 2.871 1 92.69 64 ALA B CA 1
ATOM 4716 C C . ALA B 1 64 ? -18.547 -21.562 2.391 1 92.69 64 ALA B C 1
ATOM 4718 O O . ALA B 1 64 ? -19.078 -20.516 2.025 1 92.69 64 ALA B O 1
ATOM 4719 N N . LEU B 1 65 ? -19.172 -22.734 2.395 1 92.94 65 LEU B N 1
ATOM 4720 C CA . LEU B 1 65 ? -20.578 -22.828 2.006 1 92.94 65 LEU B CA 1
ATOM 4721 C C . LEU B 1 65 ? -21.453 -21.953 2.898 1 92.94 65 LEU B C 1
ATOM 4723 O O . LEU B 1 65 ? -22.312 -21.219 2.406 1 92.94 65 LEU B O 1
ATOM 4727 N N . PHE B 1 66 ? -21.172 -22.094 4.141 1 83.31 66 PHE B N 1
ATOM 4728 C CA . PHE B 1 66 ? -21.953 -21.297 5.082 1 83.31 66 PHE B CA 1
ATOM 4729 C C . PHE B 1 66 ? -21.75 -19.812 4.816 1 83.31 66 PHE B C 1
ATOM 4731 O O . PHE B 1 66 ? -22.719 -19.047 4.832 1 83.31 66 PHE B O 1
ATOM 4738 N N . GLY B 1 67 ? -20.516 -19.406 4.625 1 86.44 67 GLY B N 1
ATOM 4739 C CA . GLY B 1 67 ? -20.25 -18.031 4.27 1 86.44 67 GLY B CA 1
ATOM 4740 C C . GLY B 1 67 ? -20.984 -17.578 3.012 1 86.44 67 GLY B C 1
ATOM 4741 O O . GLY B 1 67 ? -21.562 -16.5 2.975 1 86.44 67 GLY B O 1
ATOM 4742 N N . LEU B 1 68 ? -20.938 -18.406 2.025 1 92.25 68 LEU B N 1
ATOM 4743 C CA . LEU B 1 68 ? -21.609 -18.125 0.762 1 92.25 68 LEU B CA 1
ATOM 4744 C C . LEU B 1 68 ? -23.109 -17.938 0.973 1 92.25 68 LEU B C 1
ATOM 4746 O O . LEU B 1 68 ? -23.703 -16.984 0.465 1 92.25 68 LEU B O 1
ATOM 4750 N N . GLN B 1 69 ? -23.719 -18.812 1.718 1 84.56 69 GLN B N 1
ATOM 4751 C CA . GLN B 1 69 ? -25.156 -18.781 1.968 1 84.56 69 GLN B CA 1
ATOM 4752 C C . GLN B 1 69 ? -25.547 -17.531 2.742 1 84.56 69 GLN B C 1
ATOM 4754 O O . GLN B 1 69 ? -26.656 -17 2.566 1 84.56 69 GLN B O 1
ATOM 4759 N N . SER B 1 70 ? -24.609 -17.094 3.51 1 76.44 70 SER B N 1
ATOM 4760 C CA . SER B 1 70 ? -24.906 -15.914 4.324 1 76.44 70 SER B CA 1
ATOM 4761 C C . SER B 1 70 ? -24.953 -14.648 3.475 1 76.44 70 SER B C 1
ATOM 4763 O O . SER B 1 70 ? -25.609 -13.672 3.852 1 76.44 70 SER B O 1
ATOM 4765 N N . SER B 1 71 ? -24.297 -14.648 2.402 1 83.25 71 SER B N 1
ATOM 4766 C CA . SER B 1 71 ? -24.203 -13.43 1.605 1 83.25 71 SER B CA 1
ATOM 4767 C C . SER B 1 71 ? -25.016 -13.547 0.317 1 83.25 71 SER B C 1
ATOM 4769 O O . SER B 1 71 ? -25.266 -12.547 -0.359 1 83.25 71 SER B O 1
ATOM 4771 N N . LEU B 1 72 ? -25.469 -14.695 0 1 87.94 72 LEU B N 1
ATOM 4772 C CA . LEU B 1 72 ? -26.219 -14.93 -1.228 1 87.94 72 LEU B CA 1
ATOM 4773 C C . LEU B 1 72 ? -27.703 -14.641 -1.022 1 87.94 72 LEU B C 1
ATOM 4775 O O . LEU B 1 72 ? -28.297 -15.117 -0.057 1 87.94 72 LEU B O 1
ATOM 4779 N N . ASP B 1 73 ? -28.359 -13.984 -1.982 1 80.88 73 ASP B N 1
ATOM 4780 C CA . ASP B 1 73 ? -29.75 -13.547 -1.864 1 80.88 73 ASP B CA 1
ATOM 4781 C C . ASP B 1 73 ? -30.703 -14.508 -2.578 1 80.88 73 ASP B C 1
ATOM 4783 O O . ASP B 1 73 ? -31.906 -14.266 -2.645 1 80.88 73 ASP B O 1
ATOM 4787 N N . TYR B 1 74 ? -30.172 -15.594 -3.064 1 86.19 74 TYR B N 1
ATOM 4788 C CA . TYR B 1 74 ? -30.953 -16.5 -3.891 1 86.19 74 TYR B CA 1
ATOM 4789 C C . TYR B 1 74 ? -31.047 -17.875 -3.252 1 86.19 74 TYR B C 1
ATOM 4791 O O . TYR B 1 74 ? -30.141 -18.297 -2.514 1 86.19 74 TYR B O 1
ATOM 4799 N N . PRO B 1 75 ? -32.125 -18.531 -3.533 1 86.19 75 PRO B N 1
ATOM 4800 C CA . PRO B 1 75 ? -32.188 -19.906 -3.059 1 86.19 75 PRO B CA 1
ATOM 4801 C C . PRO B 1 75 ? -31.188 -20.812 -3.742 1 86.19 75 PRO B C 1
ATOM 4803 O O . PRO B 1 75 ? -30.812 -20.578 -4.898 1 86.19 75 PRO B O 1
ATOM 4806 N N . VAL B 1 76 ? -30.75 -21.812 -2.922 1 92 76 VAL B N 1
ATOM 4807 C CA . VAL B 1 76 ? -29.688 -22.641 -3.467 1 92 76 VAL B CA 1
ATOM 4808 C C . VAL B 1 76 ? -30.078 -24.125 -3.338 1 92 76 VAL B C 1
ATOM 4810 O O . VAL B 1 76 ? -30.859 -24.484 -2.455 1 92 76 VAL B O 1
ATOM 4813 N N . ARG B 1 77 ? -29.656 -24.875 -4.289 1 91.38 77 ARG B N 1
ATOM 4814 C CA . ARG B 1 77 ? -29.625 -26.328 -4.203 1 91.38 77 ARG B CA 1
ATOM 4815 C C . ARG B 1 77 ? -28.203 -26.844 -4.039 1 91.38 77 ARG B C 1
ATOM 4817 O O . ARG B 1 77 ? -27.312 -26.516 -4.832 1 91.38 77 ARG B O 1
ATOM 4824 N N . ILE B 1 78 ? -27.984 -27.688 -3.029 1 94.38 78 ILE B N 1
ATOM 4825 C CA . ILE B 1 78 ? -26.641 -28.094 -2.664 1 94.38 78 ILE B CA 1
ATOM 4826 C C . ILE B 1 78 ? -26.453 -29.578 -2.953 1 94.38 78 ILE B C 1
ATOM 4828 O O . ILE B 1 78 ? -27.344 -30.391 -2.66 1 94.38 78 ILE B O 1
ATOM 4832 N N . SER B 1 79 ? -25.391 -29.875 -3.588 1 93 79 SER B N 1
ATOM 4833 C CA . SER B 1 79 ? -25.016 -31.266 -3.812 1 93 79 SER B CA 1
ATOM 4834 C C . SER B 1 79 ? -23.531 -31.484 -3.561 1 93 79 SER B C 1
ATOM 4836 O O . SER B 1 79 ? -22.781 -30.531 -3.311 1 93 79 SER B O 1
ATOM 4838 N N . TYR B 1 80 ? -23.094 -32.75 -3.486 1 94.75 80 TYR B N 1
ATOM 4839 C CA . TYR B 1 80 ? -21.719 -33.156 -3.262 1 94.75 80 TYR B CA 1
ATOM 4840 C C . TYR B 1 80 ? -21.25 -34.094 -4.371 1 94.75 80 TYR B C 1
ATOM 4842 O O . TYR B 1 80 ? -22.016 -34.938 -4.871 1 94.75 80 TYR B O 1
ATOM 4850 N N . VAL B 1 81 ? -20.016 -34 -4.695 1 94.81 81 VAL B N 1
ATOM 4851 C CA . VAL B 1 81 ? -19.453 -34.781 -5.809 1 94.81 81 VAL B CA 1
ATOM 4852 C C . VAL B 1 81 ? -19.641 -36.281 -5.547 1 94.81 81 VAL B C 1
ATOM 4854 O O . VAL B 1 81 ? -20.016 -37.031 -6.449 1 94.81 81 VAL B O 1
ATOM 4857 N N . ASP B 1 82 ? -19.375 -36.656 -4.305 1 91.06 82 ASP B N 1
ATOM 4858 C CA . ASP B 1 82 ? -19.516 -38.094 -3.979 1 91.06 82 ASP B CA 1
ATOM 4859 C C . ASP B 1 82 ? -20.969 -38.531 -4.145 1 91.06 82 ASP B C 1
ATOM 4861 O O . ASP B 1 82 ? -21.219 -39.625 -4.648 1 91.06 82 ASP B O 1
ATOM 4865 N N . LEU B 1 83 ? -21.891 -37.75 -3.75 1 90.25 83 LEU B N 1
ATOM 4866 C CA . LEU B 1 83 ? -23.312 -38.062 -3.895 1 90.25 83 LEU B CA 1
ATOM 4867 C C . LEU B 1 83 ? -23.719 -38.094 -5.363 1 90.25 83 LEU B C 1
ATOM 4869 O O . LEU B 1 83 ? -24.469 -38.969 -5.789 1 90.25 83 LEU B O 1
ATOM 4873 N N . LEU B 1 84 ? -23.203 -37.156 -6.102 1 90.62 84 LEU B N 1
ATOM 4874 C CA . LEU B 1 84 ? -23.469 -37.094 -7.535 1 90.62 84 LEU B CA 1
ATOM 4875 C C . LEU B 1 84 ? -23 -38.375 -8.242 1 90.62 84 LEU B C 1
ATOM 4877 O O . LEU B 1 84 ? -23.719 -38.906 -9.086 1 90.62 84 LEU B O 1
ATOM 4881 N N . ARG B 1 85 ? -21.828 -38.781 -7.918 1 90.19 85 ARG B N 1
ATOM 4882 C CA . ARG B 1 85 ? -21.266 -39.969 -8.547 1 90.19 85 ARG B CA 1
ATOM 4883 C C . ARG B 1 85 ? -22.062 -41.219 -8.195 1 90.19 85 ARG B C 1
ATOM 4885 O O . ARG B 1 85 ? -22.109 -42.156 -8.969 1 90.19 85 ARG B O 1
ATOM 4892 N N . SER B 1 86 ? -22.703 -41.188 -7.02 1 88.5 86 SER B N 1
ATOM 4893 C CA . SER B 1 86 ? -23.5 -42.344 -6.582 1 88.5 86 SER B CA 1
ATOM 4894 C C . SER B 1 86 ? -24.891 -42.281 -7.191 1 88.5 86 SER B C 1
ATOM 4896 O O . SER B 1 86 ? -25.484 -43.344 -7.465 1 88.5 86 SER B O 1
ATOM 4898 N N . GLU B 1 87 ? -25.438 -41.125 -7.418 1 87.94 87 GLU B N 1
ATOM 4899 C CA . GLU B 1 87 ? -26.828 -40.938 -7.844 1 87.94 87 GLU B CA 1
ATOM 4900 C C . GLU B 1 87 ? -26.953 -41 -9.367 1 87.94 87 GLU B C 1
ATOM 4902 O O . GLU B 1 87 ? -28 -41.406 -9.891 1 87.94 87 GLU B O 1
ATOM 4907 N N . TYR B 1 88 ? -25.953 -40.562 -9.984 1 86.44 88 TYR B N 1
ATOM 4908 C CA . TYR B 1 88 ? -26.016 -40.5 -11.445 1 86.44 88 TYR B CA 1
ATOM 4909 C C . TYR B 1 88 ? -25.125 -41.562 -12.078 1 86.44 88 TYR B C 1
ATOM 4911 O O . TYR B 1 88 ? -24.016 -41.781 -11.617 1 86.44 88 TYR B O 1
ATOM 4919 N N . LYS B 1 89 ? -25.688 -42.281 -13.055 1 81.88 89 LYS B N 1
ATOM 4920 C CA . LYS B 1 89 ? -24.922 -43.281 -13.781 1 81.88 89 LYS B CA 1
ATOM 4921 C C . LYS B 1 89 ? -23.734 -42.625 -14.5 1 81.88 89 LYS B C 1
ATOM 4923 O O . LYS B 1 89 ? -22.641 -43.219 -14.539 1 81.88 89 LYS B O 1
ATOM 4928 N N . ASP B 1 90 ? -23.953 -41.406 -15.078 1 88.56 90 ASP B N 1
ATOM 4929 C CA . ASP B 1 90 ? -22.875 -40.656 -15.727 1 88.56 90 ASP B CA 1
ATOM 4930 C C . ASP B 1 90 ? -22.875 -39.188 -15.297 1 88.56 90 ASP B C 1
ATOM 4932 O O . ASP B 1 90 ? -23.875 -38.5 -15.438 1 88.56 90 ASP B O 1
ATOM 4936 N N . VAL B 1 91 ? -21.766 -38.688 -14.828 1 90.62 91 VAL B N 1
ATOM 4937 C CA . VAL B 1 91 ? -21.562 -37.375 -14.266 1 90.62 91 VAL B CA 1
ATOM 4938 C C . VAL B 1 91 ? -21.969 -36.312 -15.289 1 90.62 91 VAL B C 1
ATOM 4940 O O . VAL B 1 91 ? -22.656 -35.344 -14.961 1 90.62 91 VAL B O 1
ATOM 4943 N N . PRO B 1 92 ? -21.703 -36.5 -16.609 1 93.12 92 PRO B N 1
ATOM 4944 C CA . PRO B 1 92 ? -22.078 -35.5 -17.594 1 93.12 92 PRO B CA 1
ATOM 4945 C C . PRO B 1 92 ? -23.578 -35.281 -17.688 1 93.12 92 PRO B C 1
ATOM 4947 O O . PRO B 1 92 ? -24.031 -34.188 -18.016 1 93.12 92 PRO B O 1
ATOM 4950 N N . SER B 1 93 ? -24.422 -36.281 -17.344 1 92.31 93 SER B N 1
ATOM 4951 C CA . SER B 1 93 ? -25.875 -36.125 -17.406 1 92.31 93 SER B CA 1
ATOM 4952 C C . SER B 1 93 ? -26.375 -35.125 -16.391 1 92.31 93 SER B C 1
ATOM 4954 O O . SER B 1 93 ? -27.312 -34.375 -16.641 1 92.31 93 SER B O 1
ATOM 4956 N N . TYR B 1 94 ? -25.75 -35.125 -15.266 1 93.81 94 TYR B N 1
ATOM 4957 C CA . TYR B 1 94 ? -26.078 -34.125 -14.242 1 93.81 94 TYR B CA 1
ATOM 4958 C C . TYR B 1 94 ? -25.906 -32.719 -14.789 1 93.81 94 TYR B C 1
ATOM 4960 O O . TYR B 1 94 ? -26.812 -31.875 -14.648 1 93.81 94 TYR B O 1
ATOM 4968 N N . PHE B 1 95 ? -24.891 -32.469 -15.445 1 95.5 95 PHE B N 1
ATOM 4969 C CA . PHE B 1 95 ? -24.578 -31.125 -15.938 1 95.5 95 PHE B CA 1
ATOM 4970 C C . PHE B 1 95 ? -25.438 -30.766 -17.141 1 95.5 95 PHE B C 1
ATOM 4972 O O . PHE B 1 95 ? -25.781 -29.609 -17.344 1 95.5 95 PHE B O 1
ATOM 4979 N N . LYS B 1 96 ? -25.719 -31.766 -17.953 1 93.5 96 LYS B N 1
ATOM 4980 C CA . LYS B 1 96 ? -26.656 -31.531 -19.047 1 93.5 96 LYS B CA 1
ATOM 4981 C C . LYS B 1 96 ? -28.016 -31.078 -18.547 1 93.5 96 LYS B C 1
ATOM 4983 O O . LYS B 1 96 ? -28.641 -30.188 -19.141 1 93.5 96 LYS B O 1
ATOM 4988 N N . GLU B 1 97 ? -28.406 -31.688 -17.484 1 91.62 97 GLU B N 1
ATOM 4989 C CA . GLU B 1 97 ? -29.672 -31.281 -16.859 1 91.62 97 GLU B CA 1
ATOM 4990 C C . GLU B 1 97 ? -29.609 -29.828 -16.375 1 91.62 97 GLU B C 1
ATOM 4992 O O . GLU B 1 97 ? -30.578 -29.078 -16.516 1 91.62 97 GLU B O 1
ATOM 4997 N N . ILE B 1 98 ? -28.5 -29.469 -15.828 1 93.19 98 ILE B N 1
ATOM 4998 C CA . ILE B 1 98 ? -28.312 -28.109 -15.336 1 93.19 98 ILE B CA 1
ATOM 4999 C C . ILE B 1 98 ? -28.391 -27.125 -16.5 1 93.19 98 ILE B C 1
ATOM 5001 O O . ILE B 1 98 ? -29.078 -26.094 -16.406 1 93.19 98 ILE B O 1
ATOM 5005 N N . GLU B 1 99 ? -27.781 -27.406 -17.609 1 93.25 99 GLU B N 1
ATOM 5006 C CA . GLU B 1 99 ? -27.75 -26.547 -18.766 1 93.25 99 GLU B CA 1
ATOM 5007 C C . GLU B 1 99 ? -29.141 -26.375 -19.375 1 93.25 99 GLU B C 1
ATOM 5009 O O . GLU B 1 99 ? -29.469 -25.328 -19.953 1 93.25 99 GLU B O 1
ATOM 5014 N N . SER B 1 100 ? -29.922 -27.438 -19.188 1 91.5 100 SER B N 1
ATOM 5015 C CA . SER B 1 100 ? -31.266 -27.422 -19.781 1 91.5 100 SER B CA 1
ATOM 5016 C C . SER B 1 100 ? -32.281 -26.828 -18.797 1 91.5 100 SER B C 1
ATOM 5018 O O . SER B 1 100 ? -33.438 -26.578 -19.172 1 91.5 100 SER B O 1
ATOM 5020 N N . SER B 1 101 ? -31.797 -26.641 -17.609 1 89.06 101 SER B N 1
ATOM 5021 C CA . SER B 1 101 ? -32.688 -26.125 -16.594 1 89.06 101 SER B CA 1
ATOM 5022 C C . SER B 1 101 ? -32.656 -24.594 -16.516 1 89.06 101 SER B C 1
ATOM 5024 O O . SER B 1 101 ? -31.984 -23.953 -17.328 1 89.06 101 SER B O 1
ATOM 5026 N N . ASP B 1 102 ? -33.406 -24.062 -15.602 1 86.25 102 ASP B N 1
ATOM 5027 C CA . ASP B 1 102 ? -33.469 -22.609 -15.414 1 86.25 102 ASP B CA 1
ATOM 5028 C C . ASP B 1 102 ? -32.406 -22.141 -14.43 1 86.25 102 ASP B C 1
ATOM 5030 O O . ASP B 1 102 ? -32.531 -21.062 -13.828 1 86.25 102 ASP B O 1
ATOM 5034 N N . THR B 1 103 ? -31.406 -23 -14.305 1 90.75 103 THR B N 1
ATOM 5035 C CA . THR B 1 103 ? -30.312 -22.609 -13.422 1 90.75 103 THR B CA 1
ATOM 5036 C C . THR B 1 103 ? -29.562 -21.406 -13.984 1 90.75 103 THR B C 1
ATOM 5038 O O . THR B 1 103 ? -29.078 -21.438 -15.117 1 90.75 103 THR B O 1
ATOM 5041 N N . LYS B 1 104 ? -29.422 -20.438 -13.148 1 93.38 104 LYS B N 1
ATOM 5042 C CA . LYS B 1 104 ? -28.828 -19.188 -13.625 1 93.38 104 LYS B CA 1
ATOM 5043 C C . LYS B 1 104 ? -27.344 -19.125 -13.312 1 93.38 104 LYS B C 1
ATOM 5045 O O . LYS B 1 104 ? -26.594 -18.406 -13.969 1 93.38 104 LYS B O 1
ATOM 5050 N N . LEU B 1 105 ? -27 -19.906 -12.297 1 96.81 105 LEU B N 1
ATOM 5051 C CA . LEU B 1 105 ? -25.625 -19.844 -11.852 1 96.81 105 LEU B CA 1
ATOM 5052 C C . LEU B 1 105 ? -25.203 -21.141 -11.18 1 96.81 105 LEU B C 1
ATOM 5054 O O . LEU B 1 105 ? -25.984 -21.734 -10.422 1 96.81 105 LEU B O 1
ATOM 5058 N N . PHE B 1 106 ? -24.047 -21.562 -11.516 1 97.88 106 PHE B N 1
ATOM 5059 C CA . PHE B 1 106 ? -23.453 -22.75 -10.906 1 97.88 106 PHE B CA 1
ATOM 5060 C C . PHE B 1 106 ? -22.266 -22.359 -10.039 1 97.88 106 PHE B C 1
ATOM 5062 O O . PHE B 1 106 ? -21.328 -21.703 -10.508 1 97.88 106 PHE B O 1
ATOM 5069 N N . VAL B 1 107 ? -22.266 -22.797 -8.766 1 98.5 107 VAL B N 1
ATOM 5070 C CA . VAL B 1 107 ? -21.156 -22.5 -7.867 1 98.5 107 VAL B CA 1
ATOM 5071 C C . VAL B 1 107 ? -20.406 -23.797 -7.539 1 98.5 107 VAL B C 1
ATOM 5073 O O . VAL B 1 107 ? -21.016 -24.766 -7.07 1 98.5 107 VAL B O 1
ATOM 5076 N N . ALA B 1 108 ? -19.172 -23.781 -7.855 1 98.44 108 ALA B N 1
ATOM 5077 C CA . ALA B 1 108 ? -18.312 -24.922 -7.535 1 98.44 108 ALA B CA 1
ATOM 5078 C C . ALA B 1 108 ? -17.422 -24.609 -6.324 1 98.44 108 ALA B C 1
ATOM 5080 O O . ALA B 1 108 ? -16.641 -23.656 -6.34 1 98.44 108 ALA B O 1
ATOM 5081 N N . ILE B 1 109 ? -17.547 -25.406 -5.285 1 98.25 109 ILE B N 1
ATOM 5082 C CA . ILE B 1 109 ? -16.719 -25.25 -4.094 1 98.25 109 ILE B CA 1
ATOM 5083 C C . ILE B 1 109 ? -15.703 -26.375 -4.008 1 98.25 109 ILE B C 1
ATOM 5085 O O . ILE B 1 109 ? -16.078 -27.531 -3.75 1 98.25 109 ILE B O 1
ATOM 5089 N N . GLY B 1 110 ? -14.445 -26.047 -4.227 1 97.31 110 GLY B N 1
ATOM 5090 C CA . GLY B 1 110 ? -13.383 -27.047 -4.25 1 97.31 110 GLY B CA 1
ATOM 5091 C C . GLY B 1 110 ? -12.938 -27.406 -5.652 1 97.31 110 GLY B C 1
ATOM 5092 O O . GLY B 1 110 ? -13.68 -27.219 -6.617 1 97.31 110 GLY B O 1
ATOM 5093 N N . SER B 1 111 ? -11.766 -28.047 -5.734 1 96.06 111 SER B N 1
ATOM 5094 C CA . SER B 1 111 ? -11.109 -28.297 -7.016 1 96.06 111 SER B CA 1
ATOM 5095 C C . SER B 1 111 ? -11.852 -29.344 -7.828 1 96.06 111 SER B C 1
ATOM 5097 O O . SER B 1 111 ? -12.016 -29.203 -9.039 1 96.06 111 SER B O 1
ATOM 5099 N N . ALA B 1 112 ? -12.289 -30.406 -7.18 1 96.56 112 ALA B N 1
ATOM 5100 C CA . ALA B 1 112 ? -12.961 -31.484 -7.906 1 96.56 112 ALA B CA 1
ATOM 5101 C C . ALA B 1 112 ? -14.266 -31 -8.523 1 96.56 112 ALA B C 1
ATOM 5103 O O . ALA B 1 112 ? -14.539 -31.25 -9.695 1 96.56 112 ALA B O 1
ATOM 5104 N N . ALA B 1 113 ? -15.047 -30.297 -7.746 1 97.69 113 ALA B N 1
ATOM 5105 C CA . ALA B 1 113 ? -16.312 -29.734 -8.234 1 97.69 113 ALA B CA 1
ATOM 5106 C C . ALA B 1 113 ? -16.062 -28.766 -9.391 1 97.69 113 ALA B C 1
ATOM 5108 O O . ALA B 1 113 ? -16.781 -28.812 -10.398 1 97.69 113 ALA B O 1
ATOM 5109 N N . PHE B 1 114 ? -15.094 -27.953 -9.266 1 97.94 114 PHE B N 1
ATOM 5110 C CA . PHE B 1 114 ? -14.773 -26.969 -10.289 1 97.94 114 PHE B CA 1
ATOM 5111 C C . PHE B 1 114 ? -14.352 -27.641 -11.586 1 97.94 114 PHE B C 1
ATOM 5113 O O . PHE B 1 114 ? -14.812 -27.281 -12.664 1 97.94 114 PHE B O 1
ATOM 5120 N N . LYS B 1 115 ? -13.414 -28.609 -11.461 1 96.94 115 LYS B N 1
ATOM 5121 C CA . LYS B 1 115 ? -12.953 -29.344 -12.633 1 96.94 115 LYS B CA 1
ATOM 5122 C C . LYS B 1 115 ? -14.117 -29.969 -13.383 1 96.94 115 LYS B C 1
ATOM 5124 O O . LYS B 1 115 ? -14.219 -29.859 -14.602 1 96.94 115 LYS B O 1
ATOM 5129 N N . LEU B 1 116 ? -15.047 -30.609 -12.672 1 96.31 116 LEU B N 1
ATOM 5130 C CA . LEU B 1 116 ? -16.203 -31.25 -13.273 1 96.31 116 LEU B CA 1
ATOM 5131 C C . LEU B 1 116 ? -17.094 -30.234 -13.984 1 96.31 116 LEU B C 1
ATOM 5133 O O . LEU B 1 116 ? -17.531 -30.453 -15.109 1 96.31 116 LEU B O 1
ATOM 5137 N N . ALA B 1 117 ? -17.312 -29.141 -13.336 1 97.06 117 ALA B N 1
ATOM 5138 C CA . ALA B 1 117 ? -18.156 -28.094 -13.914 1 97.06 117 ALA B CA 1
ATOM 5139 C C . ALA B 1 117 ? -17.547 -27.531 -15.188 1 97.06 117 ALA B C 1
ATOM 5141 O O . ALA B 1 117 ? -18.234 -27.375 -16.203 1 97.06 117 ALA B O 1
ATOM 5142 N N . ARG B 1 118 ? -16.297 -27.281 -15.133 1 95.5 118 ARG B N 1
ATOM 5143 C CA . ARG B 1 118 ? -15.57 -26.688 -16.266 1 95.5 118 ARG B CA 1
ATOM 5144 C C . ARG B 1 118 ? -15.609 -27.609 -17.469 1 95.5 118 ARG B C 1
ATOM 5146 O O . ARG B 1 118 ? -15.758 -27.156 -18.609 1 95.5 118 ARG B O 1
ATOM 5153 N N . GLU B 1 119 ? -15.508 -28.844 -17.234 1 95.06 119 GLU B N 1
ATOM 5154 C CA . GLU B 1 119 ? -15.422 -29.844 -18.312 1 95.06 119 GLU B CA 1
ATOM 5155 C C . GLU B 1 119 ? -16.797 -30.078 -18.938 1 95.06 119 GLU B C 1
ATOM 5157 O O . GLU B 1 119 ? -16.875 -30.562 -20.062 1 95.06 119 GLU B O 1
ATOM 5162 N N . ASN B 1 120 ? -17.875 -29.703 -18.172 1 95.06 120 ASN B N 1
ATOM 5163 C CA . ASN B 1 120 ? -19.172 -30.188 -18.641 1 95.06 120 ASN B CA 1
ATOM 5164 C C . ASN B 1 120 ? -20.141 -29.031 -18.875 1 95.06 120 ASN B C 1
ATOM 5166 O O . ASN B 1 120 ? -21.156 -29.203 -19.562 1 95.06 120 ASN B O 1
ATOM 5170 N N . LEU B 1 121 ? -19.875 -27.859 -18.328 1 95.38 121 LEU B N 1
ATOM 5171 C CA . LEU B 1 121 ? -20.75 -26.703 -18.531 1 95.38 121 LEU B CA 1
ATOM 5172 C C . LEU B 1 121 ? -20.141 -25.75 -19.562 1 95.38 121 LEU B C 1
ATOM 5174 O O . LEU B 1 121 ? -18.953 -25.438 -19.5 1 95.38 121 LEU B O 1
ATOM 5178 N N . ASN B 1 122 ? -20.984 -25.266 -20.5 1 91.88 122 ASN B N 1
ATOM 5179 C CA . ASN B 1 122 ? -20.484 -24.406 -21.562 1 91.88 122 ASN B CA 1
ATOM 5180 C C . ASN B 1 122 ? -21.172 -23.047 -21.547 1 91.88 122 ASN B C 1
ATOM 5182 O O . ASN B 1 122 ? -20.578 -22.031 -21.922 1 91.88 122 ASN B O 1
ATOM 5186 N N . ARG B 1 123 ? -22.406 -22.938 -21.078 1 92.31 123 ARG B N 1
ATOM 5187 C CA . ARG B 1 123 ? -23.188 -21.703 -21.156 1 92.31 123 ARG B CA 1
ATOM 5188 C C . ARG B 1 123 ? -23.453 -21.125 -19.766 1 92.31 123 ARG B C 1
ATOM 5190 O O . ARG B 1 123 ? -23.359 -19.922 -19.578 1 92.31 123 ARG B O 1
ATOM 5197 N N . THR B 1 124 ? -23.75 -22.047 -18.891 1 94.94 124 THR B N 1
ATOM 5198 C CA . THR B 1 124 ? -24.078 -21.609 -17.531 1 94.94 124 THR B CA 1
ATOM 5199 C C . THR B 1 124 ? -22.859 -20.984 -16.859 1 94.94 124 THR B C 1
ATOM 5201 O O . THR B 1 124 ? -21.781 -21.578 -16.859 1 94.94 124 THR B O 1
ATOM 5204 N N . PRO B 1 125 ? -23.016 -19.812 -16.328 1 97 125 PRO B N 1
ATOM 5205 C CA . PRO B 1 125 ? -21.906 -19.203 -15.602 1 97 125 PRO B CA 1
ATOM 5206 C C . PRO B 1 125 ? -21.438 -20.062 -14.414 1 97 125 PRO B C 1
ATOM 5208 O O . PRO B 1 125 ? -22.266 -20.625 -13.695 1 97 125 PRO B O 1
ATOM 5211 N N . ILE B 1 126 ? -20.156 -20.188 -14.281 1 98.12 126 ILE B N 1
ATOM 5212 C CA . ILE B 1 126 ? -19.547 -20.953 -13.203 1 98.12 126 ILE B CA 1
ATOM 5213 C C . ILE B 1 126 ? -18.781 -20 -12.273 1 98.12 126 ILE B C 1
ATOM 5215 O O . ILE B 1 126 ? -17.875 -19.281 -12.711 1 98.12 126 ILE B O 1
ATOM 5219 N N . VAL B 1 127 ? -19.156 -20.031 -11.016 1 98.44 127 VAL B N 1
ATOM 5220 C CA . VAL B 1 127 ? -18.391 -19.312 -9.992 1 98.44 127 VAL B CA 1
ATOM 5221 C C . VAL B 1 127 ? -17.719 -20.312 -9.055 1 98.44 127 VAL B C 1
ATOM 5223 O O . VAL B 1 127 ? -18.375 -21.172 -8.469 1 98.44 127 VAL B O 1
ATOM 5226 N N . PHE B 1 128 ? -16.406 -20.188 -8.977 1 98.25 128 PHE B N 1
ATOM 5227 C CA . PHE B 1 128 ? -15.727 -21.156 -8.117 1 98.25 128 PHE B CA 1
ATOM 5228 C C . PHE B 1 128 ? -15.156 -20.469 -6.879 1 98.25 128 PHE B C 1
ATOM 5230 O O . PHE B 1 128 ? -14.961 -19.25 -6.871 1 98.25 128 PHE B O 1
ATOM 5237 N N . THR B 1 129 ? -14.93 -21.25 -5.824 1 97.88 129 THR B N 1
ATOM 5238 C CA . THR B 1 129 ? -14.211 -20.844 -4.625 1 97.88 129 THR B CA 1
ATOM 5239 C C . THR B 1 129 ? -13.516 -22.047 -3.977 1 97.88 129 THR B C 1
ATOM 5241 O O . THR B 1 129 ? -13.703 -23.188 -4.41 1 97.88 129 THR B O 1
ATOM 5244 N N . MET B 1 130 ? -12.641 -21.766 -3.049 1 96.44 130 MET B N 1
ATOM 5245 C CA . MET B 1 130 ? -11.891 -22.812 -2.352 1 96.44 130 MET B CA 1
ATOM 5246 C C . MET B 1 130 ? -11.062 -23.641 -3.334 1 96.44 130 MET B C 1
ATOM 5248 O O . MET B 1 130 ? -11.031 -24.859 -3.248 1 96.44 130 MET B O 1
ATOM 5252 N N . VAL B 1 131 ? -10.555 -22.953 -4.277 1 95.5 131 VAL B N 1
ATOM 5253 C CA . VAL B 1 131 ? -9.703 -23.609 -5.27 1 95.5 131 VAL B CA 1
ATOM 5254 C C . VAL B 1 131 ? -8.289 -23.031 -5.203 1 95.5 131 VAL B C 1
ATOM 5256 O O . VAL B 1 131 ? -8.109 -21.812 -5.32 1 95.5 131 VAL B O 1
ATOM 5259 N N . SER B 1 132 ? -7.324 -23.906 -4.93 1 91.94 132 SER B N 1
ATOM 5260 C CA . SER B 1 132 ? -5.91 -23.547 -4.977 1 91.94 132 SER B CA 1
ATOM 5261 C C . SER B 1 132 ? -5.367 -23.609 -6.398 1 91.94 132 SER B C 1
ATOM 5263 O O . SER B 1 132 ? -5.676 -24.547 -7.145 1 91.94 132 SER B O 1
ATOM 5265 N N . HIS B 1 133 ? -4.59 -22.594 -6.777 1 91.25 133 HIS B N 1
ATOM 5266 C CA . HIS B 1 133 ? -3.98 -22.531 -8.102 1 91.25 133 HIS B CA 1
ATOM 5267 C C . HIS B 1 133 ? -5.016 -22.766 -9.195 1 91.25 133 HIS B C 1
ATOM 5269 O O . HIS B 1 133 ? -4.879 -23.688 -10 1 91.25 133 HIS B O 1
ATOM 5275 N N . PRO B 1 134 ? -5.992 -21.891 -9.266 1 93.5 134 PRO B N 1
ATOM 5276 C CA . PRO B 1 134 ? -7.109 -22.125 -10.188 1 93.5 134 PRO B CA 1
ATOM 5277 C C . PRO B 1 134 ? -6.664 -22.156 -11.648 1 93.5 134 PRO B C 1
ATOM 5279 O O . PRO B 1 134 ? -7.305 -22.812 -12.477 1 93.5 134 PRO B O 1
ATOM 5282 N N . LYS B 1 135 ? -5.578 -21.562 -12.008 1 91.06 135 LYS B N 1
ATOM 5283 C CA . LYS B 1 135 ? -5.109 -21.516 -13.391 1 91.06 135 LYS B CA 1
ATOM 5284 C C . LYS B 1 135 ? -4.762 -22.922 -13.891 1 91.06 135 LYS B C 1
ATOM 5286 O O . LYS B 1 135 ? -4.871 -23.203 -15.086 1 91.06 135 LYS B O 1
ATOM 5291 N N . SER B 1 136 ? -4.359 -23.734 -13.008 1 90.5 136 SER B N 1
ATOM 5292 C CA . SER B 1 136 ? -3.982 -25.078 -13.391 1 90.5 136 SER B CA 1
ATOM 5293 C C . SER B 1 136 ? -5.195 -25.875 -13.867 1 90.5 136 SER B C 1
ATOM 5295 O O . SER B 1 136 ? -5.047 -26.875 -14.586 1 90.5 136 SER B O 1
ATOM 5297 N N . ILE B 1 137 ? -6.398 -25.469 -13.43 1 91.25 137 ILE B N 1
ATOM 5298 C CA . ILE B 1 137 ? -7.625 -26.141 -13.82 1 91.25 137 ILE B CA 1
ATOM 5299 C C . ILE B 1 137 ? -8.188 -25.516 -15.094 1 91.25 137 ILE B C 1
ATOM 5301 O O . ILE B 1 137 ? -8.766 -26.203 -15.93 1 91.25 137 ILE B O 1
ATOM 5305 N N . GLY B 1 138 ? -7.918 -24.25 -15.266 1 90.31 138 GLY B N 1
ATOM 5306 C CA . GLY B 1 138 ? -8.383 -23.547 -16.453 1 90.31 138 GLY B CA 1
ATOM 5307 C C . GLY B 1 138 ? -9.391 -22.453 -16.141 1 90.31 138 GLY B C 1
ATOM 5308 O O . GLY B 1 138 ? -10.516 -22.734 -15.727 1 90.31 138 GLY B O 1
ATOM 5309 N N . ILE B 1 139 ? -9 -21.234 -16.375 1 90.38 139 ILE B N 1
ATOM 5310 C CA . ILE B 1 139 ? -9.867 -20.109 -16.062 1 90.38 139 ILE B CA 1
ATOM 5311 C C . ILE B 1 139 ? -10.039 -19.234 -17.312 1 90.38 139 ILE B C 1
ATOM 5313 O O . ILE B 1 139 ? -10.367 -18.047 -17.203 1 90.38 139 ILE B O 1
ATOM 5317 N N . ASP B 1 140 ? -9.852 -19.812 -18.484 1 88.38 140 ASP B N 1
ATOM 5318 C CA . ASP B 1 140 ? -9.781 -19.016 -19.703 1 88.38 140 ASP B CA 1
ATOM 5319 C C . ASP B 1 140 ? -11.172 -18.766 -20.281 1 88.38 140 ASP B C 1
ATOM 5321 O O . ASP B 1 140 ? -11.367 -17.844 -21.078 1 88.38 140 ASP B O 1
ATOM 5325 N N . SER B 1 141 ? -12.148 -19.484 -19.828 1 90.38 141 SER B N 1
ATOM 5326 C CA . SER B 1 141 ? -13.484 -19.359 -20.391 1 90.38 141 SER B CA 1
ATOM 5327 C C . SER B 1 141 ? -14.203 -18.125 -19.859 1 90.38 141 SER B C 1
ATOM 5329 O O . SER B 1 141 ? -14.039 -17.766 -18.688 1 90.38 141 SER B O 1
ATOM 5331 N N . ASP B 1 142 ? -15.047 -17.562 -20.719 1 90.5 142 ASP B N 1
ATOM 5332 C CA . ASP B 1 142 ? -15.734 -16.312 -20.391 1 90.5 142 ASP B CA 1
ATOM 5333 C C . ASP B 1 142 ? -16.828 -16.562 -19.344 1 90.5 142 ASP B C 1
ATOM 5335 O O . ASP B 1 142 ? -17.312 -15.617 -18.719 1 90.5 142 ASP B O 1
ATOM 5339 N N . ASN B 1 143 ? -17.25 -17.797 -19.203 1 95 143 ASN B N 1
ATOM 5340 C CA . ASN B 1 143 ? -18.328 -18.062 -18.25 1 95 143 ASN B CA 1
ATOM 5341 C C . ASN B 1 143 ? -17.781 -18.516 -16.906 1 95 143 ASN B C 1
ATOM 5343 O O . ASN B 1 143 ? -18.531 -19 -16.062 1 95 143 ASN B O 1
ATOM 5347 N N . VAL B 1 144 ? -16.422 -18.375 -16.734 1 96.5 144 VAL B N 1
ATOM 5348 C CA . VAL B 1 144 ? -15.82 -18.844 -15.5 1 96.5 144 VAL B CA 1
ATOM 5349 C C . VAL B 1 144 ? -15.25 -17.641 -14.727 1 96.5 144 VAL B C 1
ATOM 5351 O O . VAL B 1 144 ? -14.539 -16.812 -15.297 1 96.5 144 VAL B O 1
ATOM 5354 N N . CYS B 1 145 ? -15.594 -17.531 -13.5 1 96.81 145 CYS B N 1
ATOM 5355 C CA . CYS B 1 145 ? -14.992 -16.594 -12.57 1 96.81 145 CYS B CA 1
ATOM 5356 C C . CYS B 1 145 ? -15.016 -17.141 -11.148 1 96.81 145 CYS B C 1
ATOM 5358 O O . CYS B 1 145 ? -15.508 -18.234 -10.914 1 96.81 145 CYS B O 1
ATOM 5360 N N . GLY B 1 146 ? -14.32 -16.453 -10.266 1 97.44 146 GLY B N 1
ATOM 5361 C CA . GLY B 1 146 ? -14.336 -16.969 -8.906 1 97.44 146 GLY B CA 1
ATOM 5362 C C . GLY B 1 146 ? -13.32 -16.312 -8 1 97.44 146 GLY B C 1
ATOM 5363 O O . GLY B 1 146 ? -12.703 -15.32 -8.375 1 97.44 146 GLY B O 1
ATOM 5364 N N . VAL B 1 147 ? -13.273 -16.859 -6.828 1 96.06 147 VAL B N 1
ATOM 5365 C CA . VAL B 1 147 ? -12.367 -16.359 -5.801 1 96.06 147 VAL B CA 1
ATOM 5366 C C . VAL B 1 147 ? -11.359 -17.453 -5.43 1 96.06 147 VAL B C 1
ATOM 5368 O O . VAL B 1 147 ? -11.734 -18.484 -4.875 1 96.06 147 VAL B O 1
ATOM 5371 N N . GLY B 1 148 ? -10.148 -17.141 -5.773 1 94.31 148 GLY B N 1
ATOM 5372 C CA . GLY B 1 148 ? -9.094 -18.078 -5.426 1 94.31 148 GLY B CA 1
ATOM 5373 C C . GLY B 1 148 ? -8.719 -18.031 -3.957 1 94.31 148 GLY B C 1
ATOM 5374 O O . GLY B 1 148 ? -8.922 -17.016 -3.291 1 94.31 148 GLY B O 1
ATOM 5375 N N . MET B 1 149 ? -8.141 -19.125 -3.457 1 94.19 149 MET B N 1
ATOM 5376 C CA . MET B 1 149 ? -7.883 -19.188 -2.021 1 94.19 149 MET B CA 1
ATOM 5377 C C . MET B 1 149 ? -6.387 -19.078 -1.733 1 94.19 149 MET B C 1
ATOM 5379 O O . MET B 1 149 ? -5.961 -19.219 -0.584 1 94.19 149 MET B O 1
ATOM 5383 N N . ASP B 1 150 ? -5.551 -18.891 -2.717 1 92.56 150 ASP B N 1
ATOM 5384 C CA . ASP B 1 150 ? -4.105 -18.906 -2.527 1 92.56 150 ASP B CA 1
ATOM 5385 C C . ASP B 1 150 ? -3.654 -17.703 -1.697 1 92.56 150 ASP B C 1
ATOM 5387 O O . ASP B 1 150 ? -4.098 -16.578 -1.937 1 92.56 150 ASP B O 1
ATOM 5391 N N . VAL B 1 151 ? -2.834 -18.031 -0.712 1 94.75 151 VAL B N 1
ATOM 5392 C CA . VAL B 1 151 ? -2.168 -17 0.082 1 94.75 151 VAL B CA 1
ATOM 5393 C C . VAL B 1 151 ? -0.73 -16.828 -0.401 1 94.75 151 VAL B C 1
ATOM 5395 O O . VAL B 1 151 ? 0.026 -17.797 -0.485 1 94.75 151 VAL B O 1
ATOM 5398 N N . SER B 1 152 ? -0.414 -15.602 -0.698 1 94.88 152 SER B N 1
ATOM 5399 C CA . SER B 1 152 ? 0.928 -15.32 -1.199 1 94.88 152 SER B CA 1
ATOM 5400 C C . SER B 1 152 ? 1.981 -15.555 -0.121 1 94.88 152 SER B C 1
ATOM 5402 O O . SER B 1 152 ? 1.769 -15.219 1.045 1 94.88 152 SER B O 1
ATOM 5404 N N . ILE B 1 153 ? 3.104 -16.047 -0.551 1 96.56 153 ILE B N 1
ATOM 5405 C CA . ILE B 1 153 ? 4.234 -16.234 0.349 1 96.56 153 ILE B CA 1
ATOM 5406 C C . ILE B 1 153 ? 4.68 -14.883 0.91 1 96.56 153 ILE B C 1
ATOM 5408 O O . ILE B 1 153 ? 5.301 -14.812 1.973 1 96.56 153 ILE B O 1
ATOM 5412 N N . SER B 1 154 ? 4.352 -13.812 0.222 1 96.12 154 SER B N 1
ATOM 5413 C CA . SER B 1 154 ? 4.672 -12.461 0.662 1 96.12 154 SER B CA 1
ATOM 5414 C C . SER B 1 154 ? 4.09 -12.18 2.043 1 96.12 154 SER B C 1
ATOM 5416 O O . SER B 1 154 ? 4.699 -11.469 2.846 1 96.12 154 SER B O 1
ATOM 5418 N N . GLU B 1 155 ? 2.936 -12.719 2.346 1 96.94 155 GLU B N 1
ATOM 5419 C CA . GLU B 1 155 ? 2.307 -12.531 3.65 1 96.94 155 GLU B CA 1
ATOM 5420 C C . GLU B 1 155 ? 3.146 -13.148 4.762 1 96.94 155 GLU B C 1
ATOM 5422 O O . GLU B 1 155 ? 3.246 -12.594 5.855 1 96.94 155 GLU B O 1
ATOM 5427 N N . PHE B 1 156 ? 3.723 -14.273 4.48 1 98.31 156 PHE B N 1
ATOM 5428 C CA . PHE B 1 156 ? 4.59 -14.938 5.449 1 98.31 156 PHE B CA 1
ATOM 5429 C C . PHE B 1 156 ? 5.844 -14.109 5.707 1 98.31 156 PHE B C 1
ATOM 5431 O O . PHE B 1 156 ? 6.258 -13.938 6.855 1 98.31 156 PHE B O 1
ATOM 5438 N N . PHE B 1 157 ? 6.438 -13.602 4.625 1 98.19 157 PHE B N 1
ATOM 5439 C CA . PHE B 1 157 ? 7.648 -12.805 4.746 1 98.19 157 PHE B CA 1
ATOM 5440 C C . PHE B 1 157 ? 7.379 -11.523 5.531 1 98.19 157 PHE B C 1
ATOM 5442 O O . PHE B 1 157 ? 8.203 -11.109 6.355 1 98.19 157 PHE B O 1
ATOM 5449 N N . LYS B 1 158 ? 6.25 -10.93 5.281 1 97.19 158 LYS B N 1
ATOM 5450 C CA . LYS B 1 158 ? 5.848 -9.727 6.008 1 97.19 158 LYS B CA 1
ATOM 5451 C C . LYS B 1 158 ? 5.762 -9.992 7.508 1 97.19 158 LYS B C 1
ATOM 5453 O O . LYS B 1 158 ? 6.328 -9.25 8.312 1 97.19 158 LYS B O 1
ATOM 5458 N N . VAL B 1 159 ? 5.105 -11.086 7.887 1 97.88 159 VAL B N 1
ATOM 5459 C CA . VAL B 1 159 ? 4.934 -11.43 9.289 1 97.88 159 VAL B CA 1
ATOM 5460 C C . VAL B 1 159 ? 6.281 -11.812 9.898 1 97.88 159 VAL B C 1
ATOM 5462 O O . VAL B 1 159 ? 6.574 -11.469 11.047 1 97.88 159 VAL B O 1
ATOM 5465 N N . LEU B 1 160 ? 7.078 -12.531 9.125 1 98.25 160 LEU B N 1
ATOM 5466 C CA . LEU B 1 160 ? 8.406 -12.914 9.609 1 98.25 160 LEU B CA 1
ATOM 5467 C C . LEU B 1 160 ? 9.219 -11.68 9.984 1 98.25 160 LEU B C 1
ATOM 5469 O O . LEU B 1 160 ? 9.883 -11.656 11.023 1 98.25 160 LEU B O 1
ATOM 5473 N N . ARG B 1 161 ? 9.117 -10.641 9.164 1 95.88 161 ARG B N 1
ATOM 5474 C CA . ARG B 1 161 ? 9.828 -9.391 9.43 1 95.88 161 ARG B CA 1
ATOM 5475 C C . ARG B 1 161 ? 9.312 -8.734 10.711 1 95.88 161 ARG B C 1
ATOM 5477 O O . ARG B 1 161 ? 10.094 -8.188 11.492 1 95.88 161 ARG B O 1
ATOM 5484 N N . GLU B 1 162 ? 8.047 -8.781 10.93 1 96.12 162 GLU B N 1
ATOM 5485 C CA . GLU B 1 162 ? 7.449 -8.234 12.141 1 96.12 162 GLU B CA 1
ATOM 5486 C C . GLU B 1 162 ? 7.887 -9.031 13.375 1 96.12 162 GLU B C 1
ATOM 5488 O O . GLU B 1 162 ? 8.125 -8.453 14.438 1 96.12 162 GLU B O 1
ATOM 5493 N N . LEU B 1 163 ? 7.953 -10.32 13.203 1 97.19 163 LEU B N 1
ATOM 5494 C CA . LEU B 1 163 ? 8.266 -11.234 14.297 1 97.19 163 LEU B CA 1
ATOM 5495 C C . LEU B 1 163 ? 9.742 -11.172 14.656 1 97.19 163 LEU B C 1
ATOM 5497 O O . LEU B 1 163 ? 10.102 -11.148 15.836 1 97.19 163 LEU B O 1
ATOM 5501 N N . SER B 1 164 ? 10.539 -11.141 13.617 1 95.25 164 SER B N 1
ATOM 5502 C CA . SER B 1 164 ? 11.992 -11.141 13.781 1 95.25 164 SER B CA 1
ATOM 5503 C C . SER B 1 164 ? 12.664 -10.242 12.75 1 95.25 164 SER B C 1
ATOM 5505 O O . SER B 1 164 ? 13.125 -10.711 11.711 1 95.25 164 SER B O 1
ATOM 5507 N N . PRO B 1 165 ? 12.844 -9 13.07 1 91.56 165 PRO B N 1
ATOM 5508 C CA . PRO B 1 165 ? 13.438 -8.047 12.133 1 91.56 165 PRO B CA 1
ATOM 5509 C C . PRO B 1 165 ? 14.859 -8.422 11.727 1 91.56 165 PRO B C 1
ATOM 5511 O O . PRO B 1 165 ? 15.344 -7.984 10.68 1 91.56 165 PRO B O 1
ATOM 5514 N N . LYS B 1 166 ? 15.477 -9.273 12.477 1 89.94 166 LYS B N 1
ATOM 5515 C CA . LYS B 1 166 ? 16.875 -9.633 12.211 1 89.94 166 LYS B CA 1
ATOM 5516 C C . LYS B 1 166 ? 16.953 -10.875 11.32 1 89.94 166 LYS B C 1
ATOM 5518 O O . LYS B 1 166 ? 18.031 -11.219 10.828 1 89.94 166 LYS B O 1
ATOM 5523 N N . ALA B 1 167 ? 15.797 -11.547 11.172 1 93.31 167 ALA B N 1
ATOM 5524 C CA . ALA B 1 167 ? 15.797 -12.727 10.312 1 93.31 167 ALA B CA 1
ATOM 5525 C C . ALA B 1 167 ? 16.25 -12.375 8.898 1 93.31 167 ALA B C 1
ATOM 5527 O O . ALA B 1 167 ? 15.938 -11.305 8.383 1 93.31 167 ALA B O 1
ATOM 5528 N N . ASN B 1 168 ? 16.984 -13.336 8.25 1 93.31 168 ASN B N 1
ATOM 5529 C CA . ASN B 1 168 ? 17.531 -13.078 6.918 1 93.31 168 ASN B CA 1
ATOM 5530 C C . ASN B 1 168 ? 17.312 -14.266 5.984 1 93.31 168 ASN B C 1
ATOM 5532 O O . ASN B 1 168 ? 16.609 -14.141 4.973 1 93.31 168 ASN B O 1
ATOM 5536 N N . ARG B 1 169 ? 17.797 -15.344 6.391 1 95.69 169 ARG B N 1
ATOM 5537 C CA . ARG B 1 169 ? 17.797 -16.5 5.496 1 95.69 169 ARG B CA 1
ATOM 5538 C C . ARG B 1 169 ? 16.578 -17.391 5.742 1 95.69 169 ARG B C 1
ATOM 5540 O O . ARG B 1 169 ? 16.344 -17.828 6.867 1 95.69 169 ARG B O 1
ATOM 5547 N N . VAL B 1 170 ? 15.812 -17.672 4.688 1 98 170 VAL B N 1
ATOM 5548 C CA . VAL B 1 170 ? 14.602 -18.484 4.73 1 98 170 VAL B CA 1
ATOM 5549 C C . VAL B 1 170 ? 14.734 -19.656 3.764 1 98 170 VAL B C 1
ATOM 5551 O O . VAL B 1 170 ? 15.234 -19.5 2.646 1 98 170 VAL B O 1
ATOM 5554 N N . LEU B 1 171 ? 14.289 -20.812 4.207 1 98.31 171 LEU B N 1
ATOM 5555 C CA . LEU B 1 171 ? 14.43 -22.031 3.408 1 98.31 171 LEU B CA 1
ATOM 5556 C C . LEU B 1 171 ? 13.086 -22.719 3.225 1 98.31 171 LEU B C 1
ATOM 5558 O O . LEU B 1 171 ? 12.203 -22.609 4.078 1 98.31 171 LEU B O 1
ATOM 5562 N N . THR B 1 172 ? 12.914 -23.375 2.109 1 98.5 172 THR B N 1
ATOM 5563 C CA . THR B 1 172 ? 11.812 -24.328 1.945 1 98.5 172 THR B CA 1
ATOM 5564 C C . THR B 1 172 ? 12.266 -25.547 1.15 1 98.5 172 THR B C 1
ATOM 5566 O O . THR B 1 172 ? 13.258 -25.484 0.419 1 98.5 172 THR B O 1
ATOM 5569 N N . PHE B 1 173 ? 11.602 -26.672 1.424 1 98.62 173 PHE B N 1
ATOM 5570 C CA . PHE B 1 173 ? 11.773 -27.875 0.639 1 98.62 173 PHE B CA 1
ATOM 5571 C C . PHE B 1 173 ? 10.523 -28.188 -0.172 1 98.62 173 PHE B C 1
ATOM 5573 O O . PHE B 1 173 ? 9.414 -27.844 0.242 1 98.62 173 PHE B O 1
ATOM 5580 N N . TYR B 1 174 ? 10.711 -28.719 -1.312 1 98 174 TYR B N 1
ATOM 5581 C CA . TYR B 1 174 ? 9.602 -29.203 -2.121 1 98 174 TYR B CA 1
ATOM 5582 C C . TYR B 1 174 ? 9.977 -30.5 -2.838 1 98 174 TYR B C 1
ATOM 5584 O O . TYR B 1 174 ? 11.164 -30.828 -2.961 1 98 174 TYR B O 1
ATOM 5592 N N . SER B 1 175 ? 8.922 -31.234 -3.236 1 97.44 175 SER B N 1
ATOM 5593 C CA . SER B 1 175 ? 9.188 -32.531 -3.887 1 97.44 175 SER B CA 1
ATOM 5594 C C . SER B 1 175 ? 8.461 -32.625 -5.223 1 97.44 175 SER B C 1
ATOM 5596 O O . SER B 1 175 ? 8.945 -33.281 -6.152 1 97.44 175 SER B O 1
ATOM 5598 N N . GLN B 1 176 ? 7.289 -32 -5.32 1 95.12 176 GLN B N 1
ATOM 5599 C CA . GLN B 1 176 ? 6.422 -32.094 -6.492 1 95.12 176 GLN B CA 1
ATOM 5600 C C . GLN B 1 176 ? 6.336 -30.766 -7.23 1 95.12 176 GLN B C 1
ATOM 5602 O O . GLN B 1 176 ? 6.672 -29.719 -6.676 1 95.12 176 GLN B O 1
ATOM 5607 N N . PRO B 1 177 ? 5.898 -30.828 -8.523 1 92.75 177 PRO B N 1
ATOM 5608 C CA . PRO B 1 177 ? 5.773 -29.594 -9.305 1 92.75 177 PRO B CA 1
ATOM 5609 C C . PRO B 1 177 ? 4.875 -28.562 -8.633 1 92.75 177 PRO B C 1
ATOM 5611 O O . PRO B 1 177 ? 5.164 -27.359 -8.688 1 92.75 177 PRO B O 1
ATOM 5614 N N . GLU B 1 178 ? 3.875 -28.984 -8.055 1 90.5 178 GLU B N 1
ATOM 5615 C CA . GLU B 1 178 ? 2.988 -28.047 -7.367 1 90.5 178 GLU B CA 1
ATOM 5616 C C . GLU B 1 178 ? 3.715 -27.328 -6.23 1 90.5 178 GLU B C 1
ATOM 5618 O O . GLU B 1 178 ? 3.59 -26.125 -6.078 1 90.5 178 GLU B O 1
ATOM 5623 N N . GLY B 1 179 ? 4.449 -28.125 -5.484 1 94.56 179 GLY B N 1
ATOM 5624 C CA . GLY B 1 179 ? 5.25 -27.516 -4.426 1 94.56 179 GLY B CA 1
ATOM 5625 C C . GLY B 1 179 ? 6.289 -26.547 -4.941 1 94.56 179 GLY B C 1
ATOM 5626 O O . GLY B 1 179 ? 6.539 -25.516 -4.324 1 94.56 179 GLY B O 1
ATOM 5627 N N . GLU B 1 180 ? 6.871 -26.906 -6.051 1 95.75 180 GLU B N 1
ATOM 5628 C CA . GLU B 1 180 ? 7.848 -26.016 -6.676 1 95.75 180 GLU B CA 1
ATOM 5629 C C . GLU B 1 180 ? 7.215 -24.688 -7.051 1 95.75 180 GLU B C 1
ATOM 5631 O O . GLU B 1 180 ? 7.836 -23.625 -6.895 1 95.75 180 GLU B O 1
ATOM 5636 N N . PHE B 1 181 ? 6.012 -24.797 -7.555 1 93.88 181 PHE B N 1
ATOM 5637 C CA . PHE B 1 181 ? 5.293 -23.578 -7.941 1 93.88 181 PHE B CA 1
ATOM 5638 C C . PHE B 1 181 ? 5.145 -22.641 -6.754 1 93.88 181 PHE B C 1
ATOM 5640 O O . PHE B 1 181 ? 5.484 -21.453 -6.848 1 93.88 181 PHE B O 1
ATOM 5647 N N . PHE B 1 182 ? 4.742 -23.125 -5.648 1 95.38 182 PHE B N 1
ATOM 5648 C CA . PHE B 1 182 ? 4.508 -22.297 -4.477 1 95.38 182 PHE B CA 1
ATOM 5649 C C . PHE B 1 182 ? 5.824 -21.828 -3.871 1 95.38 182 PHE B C 1
ATOM 5651 O O . PHE B 1 182 ? 5.926 -20.703 -3.393 1 95.38 182 PHE B O 1
ATOM 5658 N N . ALA B 1 183 ? 6.844 -22.641 -3.926 1 97.12 183 ALA B N 1
ATOM 5659 C CA . ALA B 1 183 ? 8.156 -22.266 -3.41 1 97.12 183 ALA B CA 1
ATOM 5660 C C . ALA B 1 183 ? 8.781 -21.156 -4.238 1 97.12 183 ALA B C 1
ATOM 5662 O O . ALA B 1 183 ? 9.367 -20.219 -3.688 1 97.12 183 ALA B O 1
ATOM 5663 N N . THR B 1 184 ? 8.609 -21.25 -5.516 1 96.75 184 THR B N 1
ATOM 5664 C CA . THR B 1 184 ? 9.266 -20.328 -6.441 1 96.75 184 THR B CA 1
ATOM 5665 C C . THR B 1 184 ? 8.766 -18.906 -6.227 1 96.75 184 THR B C 1
ATOM 5667 O O . THR B 1 184 ? 9.508 -17.938 -6.457 1 96.75 184 THR B O 1
ATOM 5670 N N . GLU B 1 185 ? 7.578 -18.781 -5.742 1 96.12 185 GLU B N 1
ATOM 5671 C CA . GLU B 1 185 ? 7.031 -17.453 -5.461 1 96.12 185 GLU B CA 1
ATOM 5672 C C . GLU B 1 185 ? 7.945 -16.672 -4.523 1 96.12 185 GLU B C 1
ATOM 5674 O O . GLU B 1 185 ? 8.078 -15.445 -4.652 1 96.12 185 GLU B O 1
ATOM 5679 N N . GLY B 1 186 ? 8.609 -17.312 -3.633 1 97.25 186 GLY B N 1
ATOM 5680 C CA . GLY B 1 186 ? 9.469 -16.672 -2.646 1 97.25 186 GLY B CA 1
ATOM 5681 C C . GLY B 1 186 ? 10.625 -15.914 -3.268 1 97.25 186 GLY B C 1
ATOM 5682 O O . GLY B 1 186 ? 11.102 -14.922 -2.703 1 97.25 186 GLY B O 1
ATOM 5683 N N . ASP B 1 187 ? 11.031 -16.375 -4.457 1 95 187 ASP B N 1
ATOM 5684 C CA . ASP B 1 187 ? 12.164 -15.758 -5.148 1 95 187 ASP B CA 1
ATOM 5685 C C . ASP B 1 187 ? 11.828 -14.336 -5.59 1 95 187 ASP B C 1
ATOM 5687 O O . ASP B 1 187 ? 12.727 -13.531 -5.84 1 95 187 ASP B O 1
ATOM 5691 N N . TYR B 1 188 ? 10.57 -14.047 -5.637 1 94.44 188 TYR B N 1
ATOM 5692 C CA . TYR B 1 188 ? 10.172 -12.766 -6.219 1 94.44 188 TYR B CA 1
ATOM 5693 C C . TYR B 1 188 ? 9.758 -11.781 -5.133 1 94.44 188 TYR B C 1
ATOM 5695 O O . TYR B 1 188 ? 9.5 -10.609 -5.418 1 94.44 188 TYR B O 1
ATOM 5703 N N . PHE B 1 189 ? 9.711 -12.266 -3.842 1 94.62 189 PHE B N 1
ATOM 5704 C CA . PHE B 1 189 ? 9.203 -11.391 -2.793 1 94.62 189 PHE B CA 1
ATOM 5705 C C . PHE B 1 189 ? 10.25 -11.203 -1.695 1 94.62 189 PHE B C 1
ATOM 5707 O O . PHE B 1 189 ? 10.125 -10.305 -0.865 1 94.62 189 PHE B O 1
ATOM 5714 N N . ASP B 1 190 ? 11.281 -12.031 -1.656 1 95.25 190 ASP B N 1
ATOM 5715 C CA . ASP B 1 190 ? 12.172 -12.086 -0.503 1 95.25 190 ASP B CA 1
ATOM 5716 C C . ASP B 1 190 ? 12.906 -10.758 -0.313 1 95.25 190 ASP B C 1
ATOM 5718 O O . ASP B 1 190 ? 12.914 -10.195 0.786 1 95.25 190 ASP B O 1
ATOM 5722 N N . LEU B 1 191 ? 13.383 -10.164 -1.392 1 92.44 191 LEU B N 1
ATOM 5723 C CA . LEU B 1 191 ? 14.219 -8.977 -1.267 1 92.44 191 LEU B CA 1
ATOM 5724 C C . LEU B 1 191 ? 13.398 -7.781 -0.797 1 92.44 191 LEU B C 1
ATOM 5726 O O . LEU B 1 191 ? 13.922 -6.895 -0.117 1 92.44 191 LEU B O 1
ATOM 5730 N N . LYS B 1 192 ? 12.148 -7.773 -1.177 1 91.38 192 LYS B N 1
ATOM 5731 C CA . LYS B 1 192 ? 11.258 -6.715 -0.704 1 91.38 192 LYS B CA 1
ATOM 5732 C C . LYS B 1 192 ? 11.25 -6.648 0.82 1 91.38 192 LYS B C 1
ATOM 5734 O O . LYS B 1 192 ? 11.094 -5.57 1.397 1 91.38 192 LYS B O 1
ATOM 5739 N N . TYR B 1 193 ? 11.5 -7.762 1.424 1 93.75 193 TYR B N 1
ATOM 5740 C CA . TYR B 1 193 ? 11.453 -7.824 2.881 1 93.75 193 TYR B CA 1
ATOM 5741 C C . TYR B 1 193 ? 12.844 -8.062 3.463 1 93.75 193 TYR B C 1
ATOM 5743 O O . TYR B 1 193 ? 12.977 -8.57 4.578 1 93.75 193 TYR B O 1
ATOM 5751 N N . LYS B 1 194 ? 13.867 -7.789 2.674 1 91.12 194 LYS B N 1
ATOM 5752 C CA . LYS B 1 194 ? 15.273 -7.891 3.074 1 91.12 194 LYS B CA 1
ATOM 5753 C C . LYS B 1 194 ? 15.609 -9.312 3.525 1 91.12 194 LYS B C 1
ATOM 5755 O O . LYS B 1 194 ? 16.281 -9.5 4.539 1 91.12 194 LYS B O 1
ATOM 5760 N N . LEU B 1 195 ? 14.992 -10.258 2.82 1 94.75 195 LEU B N 1
ATOM 5761 C CA . LEU B 1 195 ? 15.25 -11.664 3.088 1 94.75 195 LEU B CA 1
ATOM 5762 C C . LEU B 1 195 ? 16.047 -12.297 1.945 1 94.75 195 LEU B C 1
ATOM 5764 O O . LEU B 1 195 ? 16.094 -11.75 0.843 1 94.75 195 LEU B O 1
ATOM 5768 N N . ASN B 1 196 ? 16.766 -13.289 2.328 1 94.44 196 ASN B N 1
ATOM 5769 C CA . ASN B 1 196 ? 17.438 -14.172 1.37 1 94.44 196 ASN B CA 1
ATOM 5770 C C . ASN B 1 196 ? 16.812 -15.562 1.372 1 94.44 196 ASN B C 1
ATOM 5772 O O . ASN B 1 196 ? 17.156 -16.391 2.221 1 94.44 196 ASN B O 1
ATOM 5776 N N . PHE B 1 197 ? 15.898 -15.805 0.401 1 96.75 197 PHE B N 1
ATOM 5777 C CA . PHE B 1 197 ? 15.086 -17.016 0.327 1 96.75 197 PHE B CA 1
ATOM 5778 C C . PHE B 1 197 ? 15.75 -18.047 -0.564 1 96.75 197 PHE B C 1
ATOM 5780 O O . PHE B 1 197 ? 16.312 -17.719 -1.614 1 96.75 197 PHE B O 1
ATOM 5787 N N . ALA B 1 198 ? 15.703 -19.312 -0.117 1 96.81 198 ALA B N 1
ATOM 5788 C CA . ALA B 1 198 ? 16.203 -20.438 -0.902 1 96.81 198 ALA B CA 1
ATOM 5789 C C . ALA B 1 198 ? 15.188 -21.578 -0.93 1 96.81 198 ALA B C 1
ATOM 5791 O O . ALA B 1 198 ? 14.445 -21.781 0.035 1 96.81 198 ALA B O 1
ATOM 5792 N N . LYS B 1 199 ? 15.125 -22.281 -2.055 1 97.62 199 LYS B N 1
ATOM 5793 C CA . LYS B 1 199 ? 14.297 -23.484 -2.195 1 97.62 199 LYS B CA 1
ATOM 5794 C C . LYS B 1 199 ? 15.133 -24.672 -2.674 1 97.62 199 LYS B C 1
ATOM 5796 O O . LYS B 1 199 ? 16.062 -24.5 -3.463 1 97.62 199 LYS B O 1
ATOM 5801 N N . LYS B 1 200 ? 14.82 -25.844 -2.129 1 97.75 200 LYS B N 1
ATOM 5802 C CA . LYS B 1 200 ? 15.539 -27.062 -2.5 1 97.75 200 LYS B CA 1
ATOM 5803 C C . LYS B 1 200 ? 14.578 -28.203 -2.781 1 97.75 200 LYS B C 1
ATOM 5805 O O . LYS B 1 200 ? 13.609 -28.406 -2.047 1 97.75 200 LYS B O 1
ATOM 5810 N N . LYS B 1 201 ? 14.852 -28.906 -3.848 1 97.88 201 LYS B N 1
ATOM 5811 C CA . LYS B 1 201 ? 14.094 -30.125 -4.125 1 97.88 201 LYS B CA 1
ATOM 5812 C C . LYS B 1 201 ? 14.586 -31.281 -3.262 1 97.88 201 LYS B C 1
ATOM 5814 O O . LYS B 1 201 ? 15.781 -31.609 -3.27 1 97.88 201 LYS B O 1
ATOM 5819 N N . VAL B 1 202 ? 13.695 -31.828 -2.492 1 97.94 202 VAL B N 1
ATOM 5820 C CA . VAL B 1 202 ? 14.031 -32.906 -1.558 1 97.94 202 VAL B CA 1
ATOM 5821 C C . VAL B 1 202 ? 12.969 -34 -1.617 1 97.94 202 VAL B C 1
ATOM 5823 O O . VAL B 1 202 ? 11.797 -33.719 -1.874 1 97.94 202 VAL B O 1
ATOM 5826 N N . SER B 1 203 ? 13.383 -35.219 -1.44 1 96.62 203 SER B N 1
ATOM 5827 C CA . SER B 1 203 ? 12.453 -36.344 -1.332 1 96.62 203 SER B CA 1
ATOM 5828 C C . SER B 1 203 ? 12.273 -36.781 0.121 1 96.62 203 SER B C 1
ATOM 5830 O O . SER B 1 203 ? 12.984 -36.312 1.009 1 96.62 203 SER B O 1
ATOM 5832 N N . GLU B 1 204 ? 11.281 -37.656 0.319 1 95.94 204 GLU B N 1
ATOM 5833 C CA . GLU B 1 204 ? 11.047 -38.188 1.668 1 95.94 204 GLU B CA 1
ATOM 5834 C C . GLU B 1 204 ? 12.281 -38.906 2.205 1 95.94 204 GLU B C 1
ATOM 5836 O O . GLU B 1 204 ? 12.617 -38.781 3.385 1 95.94 204 GLU B O 1
ATOM 5841 N N . GLU B 1 205 ? 12.984 -39.562 1.303 1 95.81 205 GLU B N 1
ATOM 5842 C CA . GLU B 1 205 ? 14.125 -40.406 1.673 1 95.81 205 GLU B CA 1
ATOM 5843 C C . GLU B 1 205 ? 15.305 -39.531 2.127 1 95.81 205 GLU B C 1
ATOM 5845 O O . GLU B 1 205 ? 16.031 -39.906 3.049 1 95.81 205 GLU B O 1
ATOM 5850 N N . ASN B 1 206 ? 15.484 -38.438 1.542 1 96.81 206 ASN B N 1
ATOM 5851 C CA . ASN B 1 206 ? 16.656 -37.625 1.858 1 96.81 206 ASN B CA 1
ATOM 5852 C C . ASN B 1 206 ? 16.297 -36.406 2.67 1 96.81 206 ASN B C 1
ATOM 5854 O O . ASN B 1 206 ? 17.078 -35.469 2.775 1 96.81 206 ASN B O 1
ATOM 5858 N N . PHE B 1 207 ? 15.102 -36.406 3.152 1 97.56 207 PHE B N 1
ATOM 5859 C CA . PHE B 1 207 ? 14.617 -35.219 3.857 1 97.56 207 PHE B CA 1
ATOM 5860 C C . PHE B 1 207 ? 15.5 -34.906 5.062 1 97.56 207 PHE B C 1
ATOM 5862 O O . PHE B 1 207 ? 16.031 -33.812 5.184 1 97.56 207 PHE B O 1
ATOM 5869 N N . ARG B 1 208 ? 15.719 -35.844 5.887 1 95.75 208 ARG B N 1
ATOM 5870 C CA . ARG B 1 208 ? 16.484 -35.656 7.117 1 95.75 208 ARG B CA 1
ATOM 5871 C C . ARG B 1 208 ? 17.906 -35.25 6.816 1 95.75 208 ARG B C 1
ATOM 5873 O O . ARG B 1 208 ? 18.422 -34.312 7.438 1 95.75 208 ARG B O 1
ATOM 5880 N N . SER B 1 209 ? 18.531 -35.906 5.918 1 97.06 209 SER B N 1
ATOM 5881 C CA . SER B 1 209 ? 19.906 -35.562 5.562 1 97.06 209 SER B CA 1
ATOM 5882 C C . SER B 1 209 ? 20.016 -34.156 5.004 1 97.06 209 SER B C 1
ATOM 5884 O O . SER B 1 209 ? 20.969 -33.438 5.285 1 97.06 209 SER B O 1
ATOM 5886 N N . SER B 1 210 ? 19.016 -33.781 4.215 1 97.5 210 SER B N 1
ATOM 5887 C CA . SER B 1 210 ? 19.016 -32.438 3.645 1 97.5 210 SER B CA 1
ATOM 5888 C C . SER B 1 210 ? 18.859 -31.375 4.73 1 97.5 210 SER B C 1
ATOM 5890 O O . SER B 1 210 ? 19.469 -30.312 4.656 1 97.5 210 SER B O 1
ATOM 5892 N N . LEU B 1 211 ? 18.078 -31.656 5.734 1 96.69 211 LEU B N 1
ATOM 5893 C CA . LEU B 1 211 ? 17.891 -30.734 6.852 1 96.69 211 LEU B CA 1
ATOM 5894 C C . LEU B 1 211 ? 19.172 -30.578 7.66 1 96.69 211 LEU B C 1
ATOM 5896 O O . LEU B 1 211 ? 19.547 -29.453 8.016 1 96.69 211 LEU B O 1
ATOM 5900 N N . GLU B 1 212 ? 19.844 -31.656 7.891 1 96.69 212 GLU B N 1
ATOM 5901 C CA . GLU B 1 212 ? 21.062 -31.625 8.68 1 96.69 212 GLU B CA 1
ATOM 5902 C C . GLU B 1 212 ? 22.172 -30.859 7.961 1 96.69 212 GLU B C 1
ATOM 5904 O O . GLU B 1 212 ? 23 -30.203 8.602 1 96.69 212 GLU B O 1
ATOM 5909 N N . LYS B 1 213 ? 22.156 -30.875 6.703 1 96.38 213 LYS B N 1
ATOM 5910 C CA . LYS B 1 213 ? 23.172 -30.203 5.898 1 96.38 213 LYS B CA 1
ATOM 5911 C C . LYS B 1 213 ? 23.062 -28.688 6.047 1 96.38 213 LYS B C 1
ATOM 5913 O O . LYS B 1 213 ? 24.062 -27.969 5.887 1 96.38 213 LYS B O 1
ATOM 5918 N N . VAL B 1 214 ? 21.859 -28.266 6.402 1 95 214 VAL B N 1
ATOM 5919 C CA . VAL B 1 214 ? 21.688 -26.812 6.43 1 95 214 VAL B CA 1
ATOM 5920 C C . VAL B 1 214 ? 21.531 -26.344 7.875 1 95 214 VAL B C 1
ATOM 5922 O O . VAL B 1 214 ? 21.094 -25.219 8.125 1 95 214 VAL B O 1
ATOM 5925 N N . ARG B 1 215 ? 21.922 -27.172 8.789 1 95.44 215 ARG B N 1
ATOM 5926 C CA . ARG B 1 215 ? 21.781 -26.859 10.211 1 95.44 215 ARG B CA 1
ATOM 5927 C C . ARG B 1 215 ? 22.516 -25.562 10.562 1 95.44 215 ARG B C 1
ATOM 5929 O O . ARG B 1 215 ? 23.688 -25.406 10.227 1 95.44 215 ARG B O 1
ATOM 5936 N N . GLY B 1 216 ? 21.812 -24.656 11.141 1 93.19 216 GLY B N 1
ATOM 5937 C CA . GLY B 1 216 ? 22.406 -23.422 11.641 1 93.19 216 GLY B CA 1
ATOM 5938 C C . GLY B 1 216 ? 22.547 -22.359 10.57 1 93.19 216 GLY B C 1
ATOM 5939 O O . GLY B 1 216 ? 23.062 -21.281 10.836 1 93.19 216 GLY B O 1
ATOM 5940 N N . GLU B 1 217 ? 22.047 -22.641 9.359 1 93.75 217 GLU B N 1
ATOM 5941 C CA . GLU B 1 217 ? 22.297 -21.734 8.242 1 93.75 217 GLU B CA 1
ATOM 5942 C C . GLU B 1 217 ? 21.094 -20.812 8.016 1 93.75 217 GLU B C 1
ATOM 5944 O O . GLU B 1 217 ? 21.219 -19.766 7.383 1 93.75 217 GLU B O 1
ATOM 5949 N N . TYR B 1 218 ? 19.969 -21.25 8.5 1 96.31 218 TYR B N 1
ATOM 5950 C CA . TYR B 1 218 ? 18.75 -20.531 8.164 1 96.31 218 TYR B CA 1
ATOM 5951 C C . TYR B 1 218 ? 18.016 -20.094 9.422 1 96.31 218 TYR B C 1
ATOM 5953 O O . TYR B 1 218 ? 18.047 -20.781 10.445 1 96.31 218 TYR B O 1
ATOM 5961 N N . ASP B 1 219 ? 17.312 -18.969 9.305 1 96.12 219 ASP B N 1
ATOM 5962 C CA . ASP B 1 219 ? 16.578 -18.391 10.43 1 96.12 219 ASP B CA 1
ATOM 5963 C C . ASP B 1 219 ? 15.133 -18.891 10.445 1 96.12 219 ASP B C 1
ATOM 5965 O O . ASP B 1 219 ? 14.492 -18.891 11.5 1 96.12 219 ASP B O 1
ATOM 5969 N N . ALA B 1 220 ? 14.672 -19.234 9.289 1 98.25 220 ALA B N 1
ATOM 5970 C CA . ALA B 1 220 ? 13.266 -19.609 9.188 1 98.25 220 ALA B CA 1
ATOM 5971 C C . ALA B 1 220 ? 13.055 -20.656 8.094 1 98.25 220 ALA B C 1
ATOM 5973 O O . ALA B 1 220 ? 13.891 -20.797 7.199 1 98.25 220 ALA B O 1
ATOM 5974 N N . PHE B 1 221 ? 12.016 -21.391 8.266 1 98.75 221 PHE B N 1
ATOM 5975 C CA . PHE B 1 221 ? 11.578 -22.406 7.312 1 98.75 221 PHE B CA 1
ATOM 5976 C C . PHE B 1 221 ? 10.094 -22.25 7 1 98.75 221 PHE B C 1
ATOM 5978 O O . PHE B 1 221 ? 9.281 -22.078 7.906 1 98.75 221 PHE B O 1
ATOM 5985 N N . ILE B 1 222 ? 9.758 -22.266 5.73 1 98.62 222 ILE B N 1
ATOM 5986 C CA . ILE B 1 222 ? 8.344 -22.172 5.363 1 98.62 222 ILE B CA 1
ATOM 5987 C C . ILE B 1 222 ? 7.898 -23.484 4.719 1 98.62 222 ILE B C 1
ATOM 5989 O O . ILE B 1 222 ? 8.547 -23.984 3.795 1 98.62 222 ILE B O 1
ATOM 5993 N N . ILE B 1 223 ? 6.867 -24.016 5.27 1 98.38 223 ILE B N 1
ATOM 5994 C CA . ILE B 1 223 ? 6.234 -25.188 4.68 1 98.38 223 ILE B CA 1
ATOM 5995 C C . ILE B 1 223 ? 5.328 -24.766 3.529 1 98.38 223 ILE B C 1
ATOM 5997 O O . ILE B 1 223 ? 4.398 -23.969 3.723 1 98.38 223 ILE B O 1
ATOM 6001 N N . VAL B 1 224 ? 5.629 -25.234 2.328 1 96.88 224 VAL B N 1
ATOM 6002 C CA . VAL B 1 224 ? 4.77 -24.938 1.188 1 96.88 224 VAL B CA 1
ATOM 6003 C C . VAL B 1 224 ? 3.773 -26.078 0.981 1 96.88 224 VAL B C 1
ATOM 6005 O O . VAL B 1 224 ? 3.934 -27.172 1.552 1 96.88 224 VAL B O 1
ATOM 6008 N N . LYS B 1 225 ? 2.729 -25.797 0.228 1 92.75 225 LYS B N 1
ATOM 6009 C CA . LYS B 1 225 ? 1.767 -26.828 -0.126 1 92.75 225 LYS B CA 1
ATOM 6010 C C . LYS B 1 225 ? 2.408 -27.891 -1.015 1 92.75 225 LYS B C 1
ATOM 6012 O O . LYS B 1 225 ? 2.609 -27.672 -2.211 1 92.75 225 LYS B O 1
ATOM 6017 N N . ASP B 1 226 ? 2.811 -28.953 -0.374 1 94.62 226 ASP B N 1
ATOM 6018 C CA . ASP B 1 226 ? 3.496 -30.062 -1.031 1 94.62 226 ASP B CA 1
ATOM 6019 C C . ASP B 1 226 ? 3.207 -31.391 -0.323 1 94.62 226 ASP B C 1
ATOM 6021 O O . ASP B 1 226 ? 3.156 -31.438 0.907 1 94.62 226 ASP B O 1
ATOM 6025 N N . SER B 1 227 ? 3.025 -32.469 -1.1 1 93.75 227 SER B N 1
ATOM 6026 C CA . SER B 1 227 ? 2.717 -33.781 -0.535 1 93.75 227 SER B CA 1
ATOM 6027 C C . SER B 1 227 ? 3.896 -34.344 0.261 1 93.75 227 SER B C 1
ATOM 6029 O O . SER B 1 227 ? 3.768 -35.344 0.959 1 93.75 227 SER B O 1
ATOM 6031 N N . LEU B 1 228 ? 5.004 -33.656 0.203 1 95.88 228 LEU B N 1
ATOM 6032 C CA . LEU B 1 228 ? 6.203 -34 0.957 1 95.88 228 LEU B CA 1
ATOM 6033 C C . LEU B 1 228 ? 5.922 -34 2.455 1 95.88 228 LEU B C 1
ATOM 6035 O O . LEU B 1 228 ? 6.434 -34.875 3.186 1 95.88 228 LEU B O 1
ATOM 6039 N N . TYR B 1 229 ? 5.09 -33.188 2.926 1 96.12 229 TYR B N 1
ATOM 6040 C CA . TYR B 1 229 ? 4.941 -32.906 4.352 1 96.12 229 TYR B CA 1
ATOM 6041 C C . TYR B 1 229 ? 3.822 -33.75 4.953 1 96.12 229 TYR B C 1
ATOM 6043 O O . TYR B 1 229 ? 2.807 -33.219 5.402 1 96.12 229 TYR B O 1
ATOM 6051 N N . ASN B 1 230 ? 4.09 -35.031 5.086 1 94.56 230 ASN B N 1
ATOM 6052 C CA . ASN B 1 230 ? 3.221 -35.906 5.859 1 94.56 230 ASN B CA 1
ATOM 6053 C C . ASN B 1 230 ? 3.49 -35.781 7.355 1 94.56 230 ASN B C 1
ATOM 6055 O O . ASN B 1 230 ? 4.305 -34.969 7.781 1 94.56 230 ASN B O 1
ATOM 6059 N N . ARG B 1 231 ? 2.801 -36.531 8.086 1 95.12 231 ARG B N 1
ATOM 6060 C CA . ARG B 1 231 ? 2.861 -36.406 9.539 1 95.12 231 ARG B CA 1
ATOM 6061 C C . ARG B 1 231 ? 4.281 -36.625 10.047 1 95.12 231 ARG B C 1
ATOM 6063 O O . ARG B 1 231 ? 4.789 -35.844 10.852 1 95.12 231 ARG B O 1
ATOM 6070 N N . GLU B 1 232 ? 4.922 -37.625 9.547 1 95.81 232 GLU B N 1
ATOM 6071 C CA . GLU B 1 232 ? 6.262 -37.969 10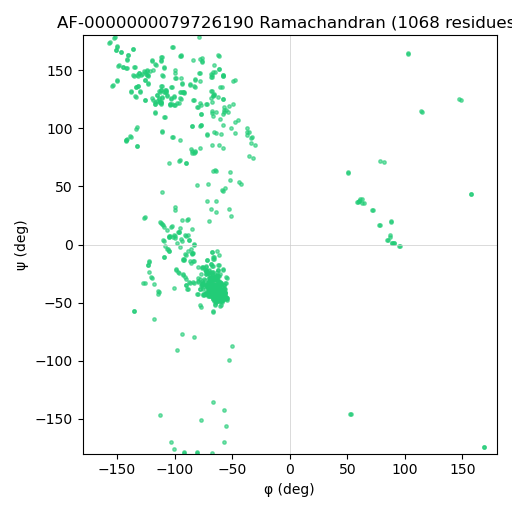.008 1 95.81 232 GLU B CA 1
ATOM 6072 C C . GLU B 1 232 ? 7.27 -36.875 9.664 1 95.81 232 GLU B C 1
ATOM 6074 O O . GLU B 1 232 ? 8.07 -36.5 10.508 1 95.81 232 GLU B O 1
ATOM 6079 N N . ILE B 1 233 ? 7.238 -36.469 8.469 1 97.25 233 ILE B N 1
ATOM 6080 C CA . ILE B 1 233 ? 8.148 -35.438 7.992 1 97.25 233 ILE B CA 1
ATOM 6081 C C . ILE B 1 233 ? 7.918 -34.156 8.773 1 97.25 233 ILE B C 1
ATOM 6083 O O . ILE B 1 233 ? 8.875 -33.469 9.172 1 97.25 233 ILE B O 1
ATOM 6087 N N . PHE B 1 234 ? 6.719 -33.844 9.031 1 97.75 234 PHE B N 1
ATOM 6088 C CA . PHE B 1 234 ? 6.406 -32.625 9.773 1 97.75 234 PHE B CA 1
ATOM 6089 C C . PHE B 1 234 ? 6.973 -32.688 11.188 1 97.75 234 PHE B C 1
ATOM 6091 O O . PHE B 1 234 ? 7.559 -31.734 11.672 1 97.75 234 PHE B O 1
ATOM 6098 N N . GLU B 1 235 ? 6.75 -33.781 11.836 1 97.25 235 GLU B N 1
ATOM 6099 C CA . GLU B 1 235 ? 7.25 -33.938 13.195 1 97.25 235 GLU B CA 1
ATOM 6100 C C . GLU B 1 235 ? 8.766 -33.781 13.25 1 97.25 235 GLU B C 1
ATOM 6102 O O . GLU B 1 235 ? 9.297 -33.156 14.164 1 97.25 235 GLU B O 1
ATOM 6107 N N . GLU B 1 236 ? 9.359 -34.375 12.258 1 97.19 236 GLU B N 1
ATOM 6108 C CA . GLU B 1 236 ? 10.805 -34.219 12.164 1 97.19 236 GLU B CA 1
ATOM 6109 C C . GLU B 1 236 ? 11.211 -32.781 11.977 1 97.19 236 GLU B C 1
ATOM 6111 O O . GLU B 1 236 ? 12.125 -32.281 12.641 1 97.19 236 GLU B O 1
ATOM 6116 N N . LEU B 1 237 ? 10.57 -32.125 11.062 1 98.25 237 LEU B N 1
ATOM 6117 C CA . LEU B 1 237 ? 10.852 -30.703 10.789 1 98.25 237 LEU B CA 1
ATOM 6118 C C . LEU B 1 237 ? 10.57 -29.844 12.016 1 98.25 237 LEU B C 1
ATOM 6120 O O . LEU B 1 237 ? 11.352 -28.953 12.336 1 98.25 237 LEU B O 1
ATOM 6124 N N . SER B 1 238 ? 9.492 -30.125 12.68 1 98.25 238 SER B N 1
ATOM 6125 C CA . SER B 1 238 ? 9.109 -29.391 13.891 1 98.25 238 SER B CA 1
ATOM 6126 C C . SER B 1 238 ? 10.18 -29.516 14.969 1 98.25 238 SER B C 1
ATOM 6128 O O . SER B 1 238 ? 10.625 -28.516 15.531 1 98.25 238 SER B O 1
ATOM 6130 N N . GLU B 1 239 ? 10.609 -30.719 15.219 1 97.25 239 GLU B N 1
ATOM 6131 C CA . GLU B 1 239 ? 11.625 -30.953 16.234 1 97.25 239 GLU B CA 1
ATOM 6132 C C . GLU B 1 239 ? 12.945 -30.281 15.852 1 97.25 239 GLU B C 1
ATOM 6134 O O . GLU B 1 239 ? 13.609 -29.688 16.703 1 97.25 239 GLU B O 1
ATOM 6139 N N . PHE B 1 240 ? 13.344 -30.453 14.633 1 97.5 240 PHE B N 1
ATOM 6140 C CA . PHE B 1 240 ? 14.562 -29.812 14.148 1 97.5 240 PHE B CA 1
ATOM 6141 C C . PHE B 1 240 ? 14.508 -28.312 14.359 1 97.5 240 PHE B C 1
ATOM 6143 O O . PHE B 1 240 ? 15.477 -27.703 14.828 1 97.5 240 PHE B O 1
ATOM 6150 N N . SER B 1 241 ? 13.367 -27.703 13.977 1 97.19 241 SER B N 1
ATOM 6151 C CA . SER B 1 241 ? 13.195 -26.25 14.086 1 97.19 241 SER B CA 1
ATOM 6152 C C . SER B 1 241 ? 13.281 -25.781 15.531 1 97.19 241 SER B C 1
ATOM 6154 O O . SER B 1 241 ? 13.922 -24.781 15.828 1 97.19 241 SER B O 1
ATOM 6156 N N . LYS B 1 242 ? 12.656 -26.547 16.359 1 96.06 242 LYS B N 1
ATOM 6157 C CA . LYS B 1 242 ? 12.68 -26.234 17.797 1 96.06 242 LYS B CA 1
ATOM 6158 C C . LYS B 1 242 ? 14.102 -26.281 18.328 1 96.06 242 LYS B C 1
ATOM 6160 O O . LYS B 1 242 ? 14.555 -25.328 18.984 1 96.06 242 LYS B O 1
ATOM 6165 N N . LYS B 1 243 ? 14.844 -27.266 18 1 95.06 243 LYS B N 1
ATOM 6166 C CA . LYS B 1 243 ? 16.203 -27.484 18.484 1 95.06 243 LYS B CA 1
ATOM 6167 C C . LYS B 1 243 ? 17.156 -26.422 17.969 1 95.06 243 LYS B C 1
ATOM 6169 O O . LYS B 1 243 ? 18.094 -26.031 18.656 1 95.06 243 LYS B O 1
ATOM 6174 N N . ASN B 1 244 ? 16.922 -25.984 16.812 1 95.31 244 ASN B N 1
ATOM 6175 C CA . ASN B 1 244 ? 17.859 -25.062 16.172 1 95.31 244 ASN B CA 1
ATOM 6176 C C . ASN B 1 244 ? 17.328 -23.625 16.188 1 95.31 244 ASN B C 1
ATOM 6178 O O . ASN B 1 244 ? 17.859 -22.766 15.477 1 95.31 244 ASN B O 1
ATOM 6182 N N . LYS B 1 245 ? 16.25 -23.375 16.859 1 94.62 245 LYS B N 1
ATOM 6183 C CA . LYS B 1 245 ? 15.656 -22.062 17.047 1 94.62 245 LYS B CA 1
ATOM 6184 C C . LYS B 1 245 ? 15.258 -21.422 15.719 1 94.62 245 LYS B C 1
ATOM 6186 O O . LYS B 1 245 ? 15.5 -20.25 15.492 1 94.62 245 LYS B O 1
ATOM 6191 N N . MET B 1 246 ? 14.766 -22.234 14.867 1 96.31 246 MET B N 1
ATOM 6192 C CA . MET B 1 246 ? 14.297 -21.812 13.555 1 96.31 246 MET B CA 1
ATOM 6193 C C . MET B 1 246 ? 12.805 -21.484 13.594 1 96.31 246 MET B C 1
ATOM 6195 O O . MET B 1 246 ? 12.016 -22.234 14.148 1 96.31 246 MET B O 1
ATOM 6199 N N . ILE B 1 247 ? 12.445 -20.344 13.062 1 98.31 247 ILE B N 1
ATOM 6200 C CA . ILE B 1 247 ? 11.031 -20 12.977 1 98.31 247 ILE B CA 1
ATOM 6201 C C . ILE B 1 247 ? 10.359 -20.844 11.906 1 98.31 247 ILE B C 1
ATOM 6203 O O . ILE B 1 247 ? 10.789 -20.859 10.742 1 98.31 247 ILE B O 1
ATOM 6207 N N . LEU B 1 248 ? 9.359 -21.609 12.289 1 98.69 248 LEU B N 1
ATOM 6208 C CA . LEU B 1 248 ? 8.672 -22.516 11.375 1 98.69 248 LEU B CA 1
ATOM 6209 C C . LEU B 1 248 ? 7.312 -21.938 10.977 1 98.69 248 LEU B C 1
ATOM 6211 O O . LEU B 1 248 ? 6.465 -21.688 11.836 1 98.69 248 LEU B O 1
ATOM 6215 N N . MET B 1 249 ? 7.105 -21.734 9.672 1 98.75 249 MET B N 1
ATOM 6216 C CA . MET B 1 249 ? 5.891 -21.125 9.141 1 98.75 249 MET B CA 1
ATOM 6217 C C . MET B 1 249 ? 5.074 -22.141 8.344 1 98.75 249 MET B C 1
ATOM 6219 O O . MET B 1 249 ? 5.621 -22.875 7.52 1 98.75 249 MET B O 1
ATOM 6223 N N . ALA B 1 250 ? 3.793 -22.172 8.609 1 98.12 250 ALA B N 1
ATOM 6224 C CA . ALA B 1 250 ? 2.971 -23.219 7.988 1 98.12 250 ALA B CA 1
ATOM 6225 C C . ALA B 1 250 ? 1.721 -22.609 7.352 1 98.12 250 ALA B C 1
ATOM 6227 O O . ALA B 1 250 ? 1.152 -21.641 7.875 1 98.12 250 ALA B O 1
ATOM 6228 N N . PRO B 1 251 ? 1.251 -23.234 6.234 1 96.12 251 PRO B N 1
ATOM 6229 C CA . PRO B 1 251 ? 0.079 -22.703 5.539 1 96.12 251 PRO B CA 1
ATOM 6230 C C . PRO B 1 251 ? -1.236 -23.234 6.102 1 96.12 251 PRO B C 1
ATOM 6232 O O . PRO B 1 251 ? -2.309 -22.906 5.586 1 96.12 251 PRO B O 1
ATOM 6235 N N . PHE B 1 252 ? -1.174 -24.078 7.23 1 93.06 252 PHE B N 1
ATOM 6236 C CA . PHE B 1 252 ? -2.383 -24.688 7.777 1 93.06 252 PHE B CA 1
ATOM 6237 C C . PHE B 1 252 ? -2.439 -24.5 9.289 1 93.06 252 PHE B C 1
ATOM 6239 O O . PHE B 1 252 ? -1.446 -24.719 9.984 1 93.06 252 PHE B O 1
ATOM 6246 N N . PRO B 1 253 ? -3.596 -24.156 9.727 1 92.5 253 PRO B N 1
ATOM 6247 C CA . PRO B 1 253 ? -3.73 -23.969 11.18 1 92.5 253 PRO B CA 1
ATOM 6248 C C . PRO B 1 253 ? -3.416 -25.234 11.961 1 92.5 253 PRO B C 1
ATOM 6250 O O . PRO B 1 253 ? -2.883 -25.172 13.07 1 92.5 253 PRO B O 1
ATOM 6253 N N . ALA B 1 254 ? -3.713 -26.375 11.43 1 91.88 254 ALA B N 1
ATOM 6254 C CA . ALA B 1 254 ? -3.488 -27.641 12.109 1 91.88 254 ALA B CA 1
ATOM 6255 C C . ALA B 1 254 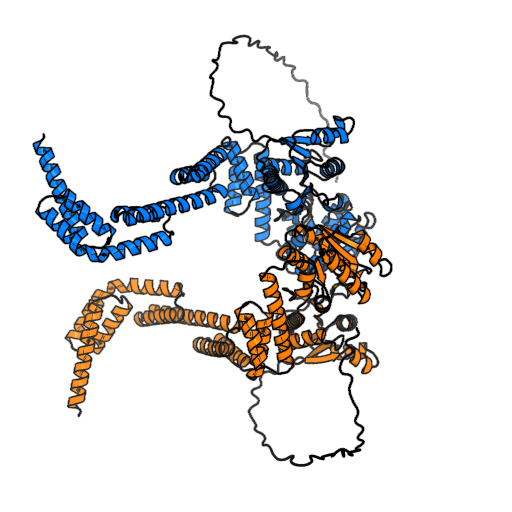? -2.004 -27.859 12.398 1 91.88 254 ALA B C 1
ATOM 6257 O O . ALA B 1 254 ? -1.637 -28.391 13.445 1 91.88 254 ALA B O 1
ATOM 6258 N N . LEU B 1 255 ? -1.173 -27.453 11.469 1 96.31 255 LEU B N 1
ATOM 6259 C CA . LEU B 1 255 ? 0.267 -27.609 11.641 1 96.31 255 LEU B CA 1
ATOM 6260 C C . LEU B 1 255 ? 0.787 -26.656 12.719 1 96.31 255 LEU B C 1
ATOM 6262 O O . LEU B 1 255 ? 1.732 -26.984 13.438 1 96.31 255 LEU B O 1
ATOM 6266 N N . VAL B 1 256 ? 0.165 -25.531 12.812 1 97.19 256 VAL B N 1
ATOM 6267 C CA . VAL B 1 256 ? 0.555 -24.562 13.844 1 97.19 256 VAL B CA 1
ATOM 6268 C C . VAL B 1 256 ? 0.248 -25.141 15.227 1 97.19 256 VAL B C 1
ATOM 6270 O O . VAL B 1 256 ? 1.1 -25.109 16.109 1 97.19 256 VAL B O 1
ATOM 6273 N N . ARG B 1 257 ? -0.886 -25.734 15.359 1 94.62 257 ARG B N 1
ATOM 6274 C CA . ARG B 1 257 ? -1.261 -26.359 16.625 1 94.62 257 ARG B CA 1
ATOM 6275 C C . ARG B 1 257 ? -0.329 -27.516 16.953 1 94.62 257 ARG B C 1
ATOM 6277 O O . ARG B 1 257 ? 0.016 -27.719 18.125 1 94.62 257 ARG B O 1
ATOM 6284 N N . ALA B 1 258 ? 0.103 -28.172 15.906 1 96.31 258 ALA B N 1
ATOM 6285 C CA . ALA B 1 258 ? 0.9 -29.375 16.094 1 96.31 258 ALA B CA 1
ATOM 6286 C C . ALA B 1 258 ? 2.354 -29.031 16.406 1 96.31 258 ALA B C 1
ATOM 6288 O O . ALA B 1 258 ? 3.072 -29.844 17.016 1 96.31 258 ALA B O 1
ATOM 6289 N N . GLY B 1 259 ? 2.811 -27.922 15.852 1 97.94 259 GLY B N 1
ATOM 6290 C CA . GLY B 1 259 ? 4.191 -27.609 16.188 1 97.94 259 GLY B CA 1
ATOM 6291 C C . GLY B 1 259 ? 4.859 -26.703 15.164 1 97.94 259 GLY B C 1
ATOM 6292 O O . GLY B 1 259 ? 5.969 -26.984 14.711 1 97.94 259 GLY B O 1
ATOM 6293 N N . ALA B 1 260 ? 4.281 -25.719 14.688 1 98.5 260 ALA B N 1
ATOM 6294 C CA . ALA B 1 260 ? 4.879 -24.625 13.914 1 98.5 260 ALA B CA 1
ATOM 6295 C C . ALA B 1 260 ? 4.758 -23.297 14.656 1 98.5 260 ALA B C 1
ATOM 6297 O O . ALA B 1 260 ? 3.865 -23.125 15.484 1 98.5 260 ALA B O 1
ATOM 6298 N N . THR B 1 261 ? 5.609 -22.406 14.383 1 98.56 261 THR B N 1
ATOM 6299 C CA . THR B 1 261 ? 5.645 -21.125 15.086 1 98.56 261 THR B CA 1
ATOM 6300 C C . THR B 1 261 ? 4.398 -20.297 14.781 1 98.56 261 THR B C 1
ATOM 6302 O O . THR B 1 261 ? 3.682 -19.875 15.695 1 98.56 261 THR B O 1
ATOM 6305 N N . PHE B 1 262 ? 4.207 -20.047 13.508 1 98.62 262 PHE B N 1
ATOM 6306 C CA . PHE B 1 262 ? 2.988 -19.375 13.102 1 98.62 262 PHE B CA 1
ATOM 6307 C C . PHE B 1 262 ? 2.521 -19.859 11.742 1 98.62 262 PHE B C 1
ATOM 6309 O O . PHE B 1 262 ? 3.234 -20.609 11.062 1 98.62 262 PHE B O 1
ATOM 6316 N N . GLY B 1 263 ? 1.291 -19.516 11.469 1 98.19 263 GLY B N 1
ATOM 6317 C CA . GLY B 1 263 ? 0.726 -19.875 10.18 1 98.19 263 GLY B CA 1
ATOM 6318 C C . GLY B 1 263 ? -0.22 -18.828 9.625 1 98.19 263 GLY B C 1
ATOM 6319 O O . GLY B 1 263 ? -0.739 -18 10.367 1 98.19 263 GLY B O 1
ATOM 6320 N N . ILE B 1 264 ? -0.287 -18.828 8.305 1 97.38 264 ILE B N 1
ATOM 6321 C CA . ILE B 1 264 ? -1.216 -17.984 7.578 1 97.38 264 ILE B CA 1
ATOM 6322 C C . ILE B 1 264 ? -2.062 -18.828 6.629 1 97.38 264 ILE B C 1
ATOM 6324 O O . ILE B 1 264 ? -1.526 -19.594 5.832 1 97.38 264 ILE B O 1
ATOM 6328 N N . SER B 1 265 ? -3.295 -18.703 6.797 1 94.94 265 SER B N 1
ATOM 6329 C CA . SER B 1 265 ? -4.234 -19.484 5.996 1 94.94 265 SER B CA 1
ATOM 6330 C C . SER B 1 265 ? -5.375 -18.609 5.48 1 94.94 265 SER B C 1
ATOM 6332 O O . SER B 1 265 ? -5.66 -17.562 6.039 1 94.94 265 SER B O 1
ATOM 6334 N N . PRO B 1 266 ? -5.914 -19.062 4.316 1 93.44 266 PRO B N 1
ATOM 6335 C CA . PRO B 1 266 ? -7.113 -18.344 3.893 1 93.44 266 PRO B CA 1
ATOM 6336 C C . PRO B 1 266 ? -8.227 -18.375 4.938 1 93.44 266 PRO B C 1
ATOM 6338 O O . PRO B 1 266 ? -8.305 -19.328 5.727 1 93.44 266 PRO B O 1
ATOM 6341 N N . GLU B 1 267 ? -8.953 -17.328 5.008 1 90.25 267 GLU B N 1
ATOM 6342 C CA . GLU B 1 267 ? -10.18 -17.328 5.809 1 90.25 267 GLU B CA 1
ATOM 6343 C C . GLU B 1 267 ? -11.359 -17.875 5.016 1 90.25 267 GLU B C 1
ATOM 6345 O O . GLU B 1 267 ? -12 -17.141 4.258 1 90.25 267 GLU B O 1
ATOM 6350 N N . TYR B 1 268 ? -11.695 -19.094 5.289 1 89.94 268 TYR B N 1
ATOM 6351 C CA . TYR B 1 268 ? -12.602 -19.844 4.441 1 89.94 268 TYR B CA 1
ATOM 6352 C C . TYR B 1 268 ? -14 -19.219 4.441 1 89.94 268 TYR B C 1
ATOM 6354 O O . TYR B 1 268 ? -14.656 -19.156 3.398 1 89.94 268 TYR B O 1
ATOM 6362 N N . SER B 1 269 ? -14.43 -18.781 5.574 1 85.5 269 SER B N 1
ATOM 6363 C CA . SER B 1 269 ? -15.734 -18.125 5.641 1 85.5 269 SER B CA 1
ATOM 6364 C C . SER B 1 269 ? -15.75 -16.859 4.801 1 85.5 269 SER B C 1
ATOM 6366 O O . SER B 1 269 ? -16.734 -16.562 4.113 1 85.5 269 SER B O 1
ATOM 6368 N N . LYS B 1 270 ? -14.672 -16.125 4.941 1 88.12 270 LYS B N 1
ATOM 6369 C CA . LYS B 1 270 ? -14.562 -14.906 4.148 1 88.12 270 LYS B CA 1
ATOM 6370 C C . LYS B 1 270 ? -14.594 -15.219 2.654 1 88.12 270 LYS B C 1
ATOM 6372 O O . LYS B 1 270 ? -15.242 -14.508 1.885 1 88.12 270 LYS B O 1
ATOM 6377 N N . LEU B 1 271 ? -13.93 -16.234 2.256 1 94.12 271 LEU B N 1
ATOM 6378 C CA . LEU B 1 271 ? -13.969 -16.672 0.862 1 94.12 271 LEU B CA 1
ATOM 6379 C C . LEU B 1 271 ? -15.398 -16.953 0.419 1 94.12 271 LEU B C 1
ATOM 6381 O O . LEU B 1 271 ? -15.805 -16.547 -0.672 1 94.12 271 LEU B O 1
ATOM 6385 N N . GLY B 1 272 ? -16.125 -17.594 1.283 1 92.94 272 GLY B N 1
ATOM 6386 C CA . GLY B 1 272 ? -17.531 -17.844 1.007 1 92.94 272 GLY B CA 1
ATOM 6387 C C . GLY B 1 272 ? -18.344 -16.578 0.835 1 92.94 272 GLY B C 1
ATOM 6388 O O . GLY B 1 272 ? -19.094 -16.453 -0.13 1 92.94 272 GLY B O 1
ATOM 6389 N N . ILE B 1 273 ? -18.156 -15.727 1.729 1 87.88 273 ILE B N 1
ATOM 6390 C CA . ILE B 1 273 ? -18.906 -14.477 1.71 1 87.88 273 ILE B CA 1
ATOM 6391 C C . ILE B 1 273 ? -18.609 -13.711 0.422 1 87.88 273 ILE B C 1
ATOM 6393 O O . ILE B 1 273 ? -19.516 -13.266 -0.273 1 87.88 273 ILE B O 1
ATOM 6397 N N . GLU B 1 274 ? -17.344 -13.625 0.092 1 92.81 274 GLU B N 1
ATOM 6398 C CA . GLU B 1 274 ? -16.938 -12.914 -1.118 1 92.81 274 GLU B CA 1
ATOM 6399 C C . GLU B 1 274 ? -17.5 -13.586 -2.367 1 92.81 274 GLU B C 1
ATOM 6401 O O . GLU B 1 274 ? -17.875 -12.906 -3.328 1 92.81 274 GLU B O 1
ATOM 6406 N N . THR B 1 275 ? -17.562 -14.836 -2.312 1 96.38 275 THR B N 1
ATOM 6407 C CA . THR B 1 275 ? -18.109 -15.586 -3.436 1 96.38 275 THR B CA 1
ATOM 6408 C C . THR B 1 275 ? -19.609 -15.328 -3.572 1 96.38 275 THR B C 1
ATOM 6410 O O . THR B 1 275 ? -20.109 -15.164 -4.684 1 96.38 275 THR B O 1
ATOM 6413 N N . GLY B 1 276 ? -20.312 -15.32 -2.443 1 94.44 276 GLY B N 1
ATOM 6414 C CA . GLY B 1 276 ? -21.719 -14.984 -2.475 1 94.44 276 GLY B CA 1
ATOM 6415 C C . GLY B 1 276 ? -21.984 -13.594 -3.035 1 94.44 276 GLY B C 1
ATOM 6416 O O . GLY B 1 276 ? -22.922 -13.414 -3.826 1 94.44 276 GLY B O 1
ATOM 6417 N N . GLU B 1 277 ? -21.203 -12.672 -2.641 1 91.25 277 GLU B N 1
ATOM 6418 C CA . GLU B 1 277 ? -21.328 -11.312 -3.156 1 91.25 277 GLU B CA 1
ATOM 6419 C C . GLU B 1 277 ? -21.094 -11.266 -4.66 1 91.25 277 GLU B C 1
ATOM 6421 O O . GLU B 1 277 ? -21.812 -10.586 -5.391 1 91.25 277 GLU B O 1
ATOM 6426 N N . LEU B 1 278 ? -20.094 -11.977 -5.07 1 96.19 278 LEU B N 1
ATOM 6427 C CA . LEU B 1 278 ? -19.812 -12.094 -6.492 1 96.19 278 LEU B CA 1
ATOM 6428 C C . LEU B 1 278 ? -20.984 -12.695 -7.246 1 96.19 278 LEU B C 1
ATOM 6430 O O . LEU B 1 278 ? -21.391 -12.172 -8.289 1 96.19 278 LEU B O 1
ATOM 6434 N N . ALA B 1 279 ? -21.547 -13.68 -6.68 1 96.81 279 ALA B N 1
ATOM 6435 C CA . ALA B 1 279 ? -22.703 -14.344 -7.285 1 96.81 279 ALA B CA 1
ATOM 6436 C C . ALA B 1 279 ? -23.891 -13.391 -7.398 1 96.81 279 ALA B C 1
ATOM 6438 O O . ALA B 1 279 ? -24.562 -13.359 -8.43 1 96.81 279 ALA B O 1
ATOM 6439 N N . ASN B 1 280 ? -24.078 -12.633 -6.402 1 93.81 280 ASN B N 1
ATOM 6440 C CA . ASN B 1 280 ? -25.172 -11.664 -6.426 1 93.81 280 ASN B CA 1
ATOM 6441 C C . ASN B 1 280 ? -25.016 -10.664 -7.57 1 93.81 280 ASN B C 1
ATOM 6443 O O . ASN B 1 280 ? -25.984 -10.344 -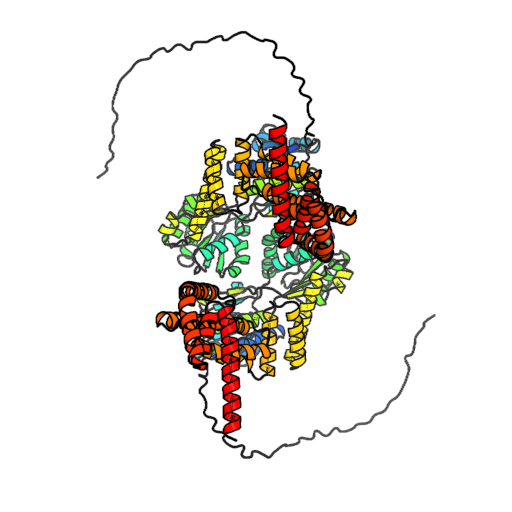8.258 1 93.81 280 ASN B O 1
ATOM 6447 N N . ARG B 1 281 ? -23.828 -10.219 -7.789 1 94.88 281 ARG B N 1
ATOM 6448 C CA . ARG B 1 281 ? -23.578 -9.258 -8.859 1 94.88 281 ARG B CA 1
ATOM 6449 C C . ARG B 1 281 ? -23.859 -9.883 -10.227 1 94.88 281 ARG B C 1
ATOM 6451 O O . ARG B 1 281 ? -24.438 -9.227 -11.102 1 94.88 281 ARG B O 1
ATOM 6458 N N . ILE B 1 282 ? -23.516 -11.094 -10.352 1 96.06 282 ILE B N 1
ATOM 6459 C CA . ILE B 1 282 ? -23.734 -11.789 -11.609 1 96.06 282 ILE B CA 1
ATOM 6460 C C . ILE B 1 282 ? -25.234 -12.031 -11.82 1 96.06 282 ILE B C 1
ATOM 6462 O O . ILE B 1 282 ? -25.766 -11.742 -12.891 1 96.06 282 ILE B O 1
ATOM 6466 N N . LEU B 1 283 ? -25.891 -12.445 -10.82 1 94.81 283 LEU B N 1
ATOM 6467 C CA . LEU B 1 283 ? -27.312 -12.812 -10.891 1 94.81 283 LEU B CA 1
ATOM 6468 C C . LEU B 1 283 ? -28.188 -11.578 -11.086 1 94.81 283 LEU B C 1
ATOM 6470 O O . LEU B 1 283 ? -29.234 -11.648 -11.727 1 94.81 283 LEU B O 1
ATOM 6474 N N . SER B 1 284 ? -27.719 -10.453 -10.586 1 91 284 SER B N 1
ATOM 6475 C CA . SER B 1 284 ? -28.469 -9.219 -10.711 1 91 284 SER B CA 1
ATOM 6476 C C . SER B 1 284 ? -28.234 -8.547 -12.062 1 91 284 SER B C 1
ATOM 6478 O O . SER B 1 284 ? -28.906 -7.578 -12.406 1 91 284 SER B O 1
ATOM 6480 N N . GLY B 1 285 ? -27.203 -9.016 -12.742 1 92.88 285 GLY B N 1
ATOM 6481 C CA . GLY B 1 285 ? -26.891 -8.43 -14.039 1 92.88 285 GLY B CA 1
ATOM 6482 C C . GLY B 1 285 ? -25.953 -7.246 -13.945 1 92.88 285 GLY B C 1
ATOM 6483 O O . GLY B 1 285 ? -25.609 -6.637 -14.961 1 92.88 285 GLY B O 1
ATOM 6484 N N . LYS B 1 286 ? -25.578 -6.984 -12.711 1 92.56 286 LYS B N 1
ATOM 6485 C CA . LYS B 1 286 ? -24.672 -5.859 -12.516 1 92.56 286 LYS B CA 1
ATOM 6486 C C . LYS B 1 286 ? -23.281 -6.168 -13.07 1 92.56 286 LYS B C 1
ATOM 6488 O O . LYS B 1 286 ? -22.516 -5.254 -13.352 1 92.56 286 LYS B O 1
ATOM 6493 N N . SER B 1 287 ? -22.984 -7.438 -13.203 1 94.31 287 SER B N 1
ATOM 6494 C CA . SER B 1 287 ? -21.688 -7.871 -13.734 1 94.31 287 SER B CA 1
ATOM 6495 C C . SER B 1 287 ? -21.812 -9.234 -14.414 1 94.31 287 SER B C 1
ATOM 6497 O O . SER B 1 287 ? -22.906 -9.75 -14.594 1 94.31 287 SER B O 1
ATOM 6499 N N . SER B 1 288 ? -20.672 -9.68 -14.961 1 94.75 288 SER B N 1
ATOM 6500 C CA . SER B 1 288 ? -20.578 -10.984 -15.602 1 94.75 288 SER B CA 1
ATOM 6501 C C . SER B 1 288 ? -19.25 -11.664 -15.281 1 94.75 288 SER B C 1
ATOM 6503 O O . SER B 1 288 ? -18.328 -11.016 -14.789 1 94.75 288 SER B O 1
ATOM 6505 N N . CYS B 1 289 ? -19.203 -12.938 -15.516 1 94.94 289 CYS B N 1
ATOM 6506 C CA . CYS B 1 289 ? -17.953 -13.648 -15.305 1 94.94 289 CYS B CA 1
ATOM 6507 C C . CYS B 1 289 ? -16.844 -13.078 -16.203 1 94.94 289 CYS B C 1
ATOM 6509 O O . CYS B 1 289 ? -15.68 -13.039 -15.797 1 94.94 289 CYS B O 1
ATOM 6511 N N . LYS B 1 290 ? -17.219 -12.648 -17.328 1 91.56 290 LYS B N 1
ATOM 6512 C CA . LYS B 1 290 ? -16.266 -12.047 -18.25 1 91.56 290 LYS B CA 1
ATOM 6513 C C . LYS B 1 290 ? -15.617 -10.805 -17.641 1 91.56 290 LYS B C 1
ATOM 6515 O O . LYS B 1 290 ? -14.43 -10.547 -17.859 1 91.56 290 LYS B O 1
ATOM 6520 N N . GLU B 1 291 ? -16.359 -10.164 -16.875 1 91.31 291 GLU B N 1
ATOM 6521 C CA . GLU B 1 291 ? -15.875 -8.938 -16.234 1 91.31 291 GLU B CA 1
ATOM 6522 C C . GLU B 1 291 ? -15.188 -9.227 -14.914 1 91.31 291 GLU B C 1
ATOM 6524 O O . GLU B 1 291 ? -14.133 -8.656 -14.617 1 91.31 291 GLU B O 1
ATOM 6529 N N . GLU B 1 292 ? -15.719 -10.172 -14.156 1 93.19 292 GLU B N 1
ATOM 6530 C CA . GLU B 1 292 ? -15.258 -10.422 -12.797 1 93.19 292 GLU B CA 1
ATOM 6531 C C . GLU B 1 292 ? -13.953 -11.211 -12.789 1 93.19 292 GLU B C 1
ATOM 6533 O O . GLU B 1 292 ? -13.078 -10.977 -11.953 1 93.19 292 GLU B O 1
ATOM 6538 N N . LYS B 1 293 ? -13.844 -12.133 -13.68 1 93.44 293 LYS B N 1
ATOM 6539 C CA . LYS B 1 293 ? -12.664 -12.992 -13.781 1 93.44 293 LYS B CA 1
ATOM 6540 C C . LYS B 1 293 ? -12.344 -13.648 -12.445 1 93.44 293 LYS B C 1
ATOM 6542 O O . LYS B 1 293 ? -13.242 -14.062 -11.711 1 93.44 293 LYS B O 1
ATOM 6547 N N . VAL B 1 294 ? -11.016 -13.836 -12.188 1 94.31 294 VAL B N 1
ATOM 6548 C CA . VAL B 1 294 ? -10.617 -14.469 -10.938 1 94.31 294 VAL B CA 1
ATOM 6549 C C . VAL B 1 294 ? -10 -13.43 -10 1 94.31 294 VAL B C 1
ATOM 6551 O O . VAL B 1 294 ? -9.188 -12.609 -10.43 1 94.31 294 VAL B O 1
ATOM 6554 N N . SER B 1 295 ? -10.484 -13.484 -8.836 1 91.75 295 SER B N 1
ATOM 6555 C CA . SER B 1 295 ? -9.914 -12.602 -7.824 1 91.75 295 SER B CA 1
ATOM 6556 C C . SER B 1 295 ? -9.32 -13.398 -6.664 1 91.75 295 SER B C 1
ATOM 6558 O O . SER B 1 295 ? -9.617 -14.586 -6.5 1 91.75 295 SER B O 1
ATOM 6560 N N . LEU B 1 296 ? -8.406 -12.695 -5.98 1 90.94 296 LEU B N 1
ATOM 6561 C CA . LEU B 1 296 ? -7.844 -13.266 -4.762 1 90.94 296 LEU B CA 1
ATOM 6562 C C . LEU B 1 296 ? -8.312 -12.492 -3.535 1 90.94 296 LEU B C 1
ATOM 6564 O O . LEU B 1 296 ? -8.406 -11.266 -3.574 1 90.94 296 LEU B O 1
ATOM 6568 N N . SER B 1 297 ? -8.664 -13.242 -2.541 1 86.62 297 SER B N 1
ATOM 6569 C CA . SER B 1 297 ? -9.094 -12.594 -1.305 1 86.62 297 SER B CA 1
ATOM 6570 C C . SER B 1 297 ? -7.93 -11.891 -0.611 1 86.62 297 SER B C 1
ATOM 6572 O O . SER B 1 297 ? -6.797 -12.375 -0.648 1 86.62 297 SER B O 1
ATOM 6574 N N . ASP B 1 298 ? -8.375 -10.82 -0.005 1 80.38 298 ASP B N 1
ATOM 6575 C CA . ASP B 1 298 ? -7.371 -10.07 0.745 1 80.38 298 ASP B CA 1
ATOM 6576 C C . ASP B 1 298 ? -7.449 -10.391 2.236 1 80.38 298 ASP B C 1
ATOM 6578 O O . ASP B 1 298 ? -8.406 -11.016 2.695 1 80.38 298 ASP B O 1
ATOM 6582 N N . LYS B 1 299 ? -6.449 -10.359 3.037 1 80.12 299 LYS B N 1
ATOM 6583 C CA . LYS B 1 299 ? -6.316 -10.43 4.488 1 80.12 299 LYS B CA 1
ATOM 6584 C C . LYS B 1 299 ? -6.441 -11.859 4.988 1 80.12 299 LYS B C 1
ATOM 6586 O O . LYS B 1 299 ? -7.484 -12.25 5.527 1 80.12 299 LYS B O 1
ATOM 6591 N N . PRO B 1 300 ? -5.602 -12.703 4.832 1 92.56 300 PRO B N 1
ATOM 6592 C CA . PRO B 1 300 ? -5.613 -14.07 5.375 1 92.56 300 PRO B CA 1
ATOM 6593 C C . PRO B 1 300 ? -5.598 -14.094 6.902 1 92.56 300 PRO B C 1
ATOM 6595 O O . PRO B 1 300 ? -5.449 -13.047 7.539 1 92.56 300 PRO B O 1
ATOM 6598 N N . SER B 1 301 ? -5.945 -15.234 7.496 1 92.75 301 SER B N 1
ATOM 6599 C CA . SER B 1 301 ? -5.949 -15.43 8.945 1 92.75 301 SER B CA 1
ATOM 6600 C C . SER B 1 301 ? -4.551 -15.758 9.461 1 92.75 301 SER B C 1
ATOM 6602 O O . SER B 1 301 ? -3.805 -16.5 8.82 1 92.75 301 SER B O 1
ATOM 6604 N N . PHE B 1 302 ? -4.312 -15.195 10.625 1 96.75 302 PHE B N 1
ATOM 6605 C CA . PHE B 1 302 ? -3.021 -15.398 11.273 1 96.75 302 PHE B CA 1
ATOM 6606 C C . PHE B 1 302 ? -3.164 -16.297 12.5 1 96.75 302 PHE B C 1
ATOM 6608 O O . PHE B 1 302 ? -4.008 -16.047 13.359 1 96.75 302 PHE B O 1
ATOM 6615 N N . PHE B 1 303 ? -2.277 -17.312 12.57 1 96.94 303 PHE B N 1
ATOM 6616 C CA . PHE B 1 303 ? -2.25 -18.234 13.695 1 96.94 303 PHE B CA 1
ATOM 6617 C C . PHE B 1 303 ? -0.875 -18.25 14.352 1 96.94 303 PHE B C 1
ATOM 6619 O O . PHE B 1 303 ? 0.145 -18.125 13.672 1 96.94 303 PHE B O 1
ATOM 6626 N N . LEU B 1 304 ? -0.893 -18.422 15.648 1 98.06 304 LEU B N 1
ATOM 6627 C CA . LEU B 1 304 ? 0.35 -18.406 16.406 1 98.06 304 LEU B CA 1
ATOM 6628 C C . LEU B 1 304 ? 0.353 -19.516 17.469 1 98.06 304 LEU B C 1
ATOM 6630 O O . LEU B 1 304 ? -0.656 -19.734 18.141 1 98.06 304 LEU B O 1
ATOM 6634 N N . ASN B 1 305 ? 1.422 -20.25 17.516 1 98 305 ASN B N 1
ATOM 6635 C CA . ASN B 1 305 ? 1.685 -21.172 18.609 1 98 305 ASN B CA 1
ATOM 6636 C C . ASN B 1 305 ? 2.693 -20.609 19.594 1 98 305 ASN B C 1
ATOM 6638 O O . ASN B 1 305 ? 3.898 -20.812 19.453 1 98 305 ASN B O 1
ATOM 6642 N N . GLU B 1 306 ? 2.166 -19.953 20.609 1 96.62 306 GLU B N 1
ATOM 6643 C CA . GLU B 1 306 ? 3.014 -19.234 21.562 1 96.62 306 GLU B CA 1
ATOM 6644 C C . GLU B 1 306 ? 3.912 -20.203 22.328 1 96.62 306 GLU B C 1
ATOM 6646 O O . GLU B 1 306 ? 5.066 -19.891 22.641 1 96.62 306 GLU B O 1
ATOM 6651 N N . ALA B 1 307 ? 3.35 -21.312 22.672 1 96.44 307 ALA B N 1
ATOM 6652 C CA . ALA B 1 307 ? 4.125 -22.312 23.391 1 96.44 307 ALA B CA 1
ATOM 6653 C C . ALA B 1 307 ? 5.32 -22.781 22.562 1 96.44 307 ALA B C 1
ATOM 6655 O O . ALA B 1 307 ? 6.445 -22.844 23.062 1 96.44 307 ALA B O 1
ATOM 6656 N N . PHE B 1 308 ? 5.039 -23.047 21.344 1 97.38 308 PHE B N 1
ATOM 6657 C CA . PHE B 1 308 ? 6.113 -23.484 20.453 1 97.38 308 PHE B CA 1
ATOM 6658 C C . PHE B 1 308 ? 7.148 -22.391 20.281 1 97.38 308 PHE B C 1
ATOM 6660 O O . PHE B 1 308 ? 8.352 -22.656 20.266 1 97.38 308 PHE B O 1
ATOM 6667 N N . ALA B 1 309 ? 6.707 -21.156 20.062 1 96.81 309 ALA B N 1
ATOM 6668 C CA . ALA B 1 309 ? 7.609 -20.016 19.938 1 96.81 309 ALA B CA 1
ATOM 6669 C C . ALA B 1 309 ? 8.516 -19.891 21.156 1 96.81 309 ALA B C 1
ATOM 6671 O O . ALA B 1 309 ? 9.734 -19.703 21.016 1 96.81 309 ALA B O 1
ATOM 6672 N N . SER B 1 310 ? 7.93 -20.016 22.297 1 95.12 310 SER B N 1
ATOM 6673 C CA . SER B 1 310 ? 8.688 -19.938 23.531 1 95.12 310 SER B CA 1
ATOM 6674 C C . SER B 1 310 ? 9.711 -21.062 23.625 1 95.12 310 SER B C 1
ATOM 6676 O O . SER B 1 310 ? 10.875 -20.828 23.953 1 95.12 310 SER B O 1
ATOM 6678 N N . ASP B 1 311 ? 9.234 -22.234 23.25 1 95 311 ASP B N 1
ATOM 6679 C CA . ASP B 1 311 ? 10.109 -23.406 23.281 1 95 311 ASP B CA 1
ATOM 6680 C C . ASP B 1 311 ? 11.273 -23.234 22.312 1 95 311 ASP B C 1
ATOM 6682 O O . ASP B 1 311 ? 12.344 -23.812 22.516 1 95 311 ASP B O 1
ATOM 6686 N N . SER B 1 312 ? 11.078 -22.484 21.25 1 93.75 312 SER B N 1
ATOM 6687 C CA . SER B 1 312 ? 12.094 -22.266 20.234 1 93.75 312 SER B CA 1
ATOM 6688 C C . SER B 1 312 ? 12.875 -20.984 20.5 1 93.75 312 SER B C 1
ATOM 6690 O O . SER B 1 312 ? 13.641 -20.531 19.656 1 93.75 312 SER B O 1
ATOM 6692 N N . ASN B 1 313 ? 12.594 -20.344 21.609 1 92.88 313 ASN B N 1
ATOM 6693 C CA . ASN B 1 313 ? 13.258 -19.109 22.031 1 92.88 313 ASN B CA 1
ATOM 6694 C C . ASN B 1 313 ? 13 -17.969 21.047 1 92.88 313 ASN B C 1
ATOM 6696 O O . ASN B 1 313 ? 13.914 -17.219 20.703 1 92.88 313 ASN B O 1
ATOM 6700 N N . VAL B 1 314 ? 11.82 -18 20.547 1 93.5 314 VAL B N 1
ATOM 6701 C CA . VAL B 1 314 ? 11.391 -16.906 19.672 1 93.5 314 VAL B CA 1
ATOM 6702 C C . VAL B 1 314 ? 10.516 -15.938 20.469 1 93.5 314 VAL B C 1
ATOM 6704 O O . VAL B 1 314 ? 9.484 -16.328 21.016 1 93.5 314 VAL B O 1
ATOM 6707 N N . ILE B 1 315 ? 10.953 -14.734 20.531 1 93.31 315 ILE B N 1
ATOM 6708 C CA . ILE B 1 315 ? 10.18 -13.711 21.219 1 93.31 315 ILE B CA 1
ATOM 6709 C C . ILE B 1 315 ? 9.117 -13.141 20.281 1 93.31 315 ILE B C 1
ATOM 6711 O O . ILE B 1 315 ? 9.43 -12.617 19.219 1 93.31 315 ILE B O 1
ATOM 6715 N N . VAL B 1 316 ? 7.898 -13.211 20.75 1 96.5 316 VAL B N 1
ATOM 6716 C CA . VAL B 1 316 ? 6.789 -12.773 19.906 1 96.5 316 VAL B CA 1
ATOM 6717 C C . VAL B 1 316 ? 6.312 -11.391 20.359 1 96.5 316 VAL B C 1
ATOM 6719 O O . VAL B 1 316 ? 5.969 -11.195 21.516 1 96.5 316 VAL B O 1
ATOM 6722 N N . PRO B 1 317 ? 6.273 -10.43 19.438 1 96.75 317 PRO B N 1
ATOM 6723 C CA . PRO B 1 317 ? 5.734 -9.109 19.766 1 96.75 317 PRO B CA 1
ATOM 6724 C C . PRO B 1 317 ? 4.266 -9.164 20.188 1 96.75 317 PRO B C 1
ATOM 6726 O O . PRO B 1 317 ? 3.504 -9.992 19.672 1 96.75 317 PRO B O 1
ATOM 6729 N N . GLU B 1 318 ? 3.873 -8.211 21.047 1 96.06 318 GLU B N 1
ATOM 6730 C CA . GLU B 1 318 ? 2.523 -8.18 21.594 1 96.06 318 GLU B CA 1
ATOM 6731 C C . GLU B 1 318 ? 1.481 -7.973 20.5 1 96.06 318 GLU B C 1
ATOM 6733 O O . GLU B 1 318 ? 0.392 -8.547 20.547 1 96.06 318 GLU B O 1
ATOM 6738 N N . GLU B 1 319 ? 1.825 -7.23 19.547 1 94.81 319 GLU B N 1
ATOM 6739 C CA . GLU B 1 319 ? 0.894 -6.949 18.453 1 94.81 319 GLU B CA 1
ATOM 6740 C C . GLU B 1 319 ? 0.509 -8.227 17.719 1 94.81 319 GLU B C 1
ATOM 6742 O O . GLU B 1 319 ? -0.652 -8.406 17.344 1 94.81 319 GLU B O 1
ATOM 6747 N N . LEU B 1 320 ? 1.465 -9.148 17.562 1 96.88 320 LEU B N 1
ATOM 6748 C CA . LEU B 1 320 ? 1.196 -10.406 16.875 1 96.88 320 LEU B CA 1
ATOM 6749 C C . LEU B 1 320 ? 0.386 -11.344 17.75 1 96.88 320 LEU B C 1
ATOM 6751 O O . LEU B 1 320 ? -0.455 -12.102 17.25 1 96.88 320 LEU B O 1
ATOM 6755 N N . LYS B 1 321 ? 0.614 -11.305 19.047 1 96.44 321 LYS B N 1
ATOM 6756 C CA . LYS B 1 321 ? -0.177 -12.102 19.984 1 96.44 321 LYS B CA 1
ATOM 6757 C C . LYS B 1 321 ? -1.644 -11.68 19.969 1 96.44 321 LYS B C 1
ATOM 6759 O O . LYS B 1 321 ? -2.539 -12.531 19.953 1 96.44 321 LYS B O 1
ATOM 6764 N N . GLU B 1 322 ? -1.826 -10.375 19.938 1 94.31 322 GLU B N 1
ATOM 6765 C CA . GLU B 1 322 ? -3.186 -9.844 19.906 1 94.31 322 GLU B CA 1
ATOM 6766 C C . GLU B 1 322 ? -3.887 -10.234 18.594 1 94.31 322 GLU B C 1
ATOM 6768 O O . GLU B 1 322 ? -5.07 -10.578 18.609 1 94.31 322 GLU B O 1
ATOM 6773 N N . ARG B 1 323 ? -3.199 -10.164 17.531 1 92.75 323 ARG B N 1
ATOM 6774 C CA . ARG B 1 323 ? -3.75 -10.562 16.234 1 92.75 323 ARG B CA 1
ATOM 6775 C C . ARG B 1 323 ? -4.18 -12.023 16.25 1 92.75 323 ARG B C 1
ATOM 6777 O O . ARG B 1 323 ? -5.25 -12.367 15.75 1 92.75 323 ARG B O 1
ATOM 6784 N N . ALA B 1 324 ? -3.357 -12.898 16.812 1 95.44 324 ALA B N 1
ATOM 6785 C CA . ALA B 1 324 ? -3.674 -14.32 16.922 1 95.44 324 ALA B CA 1
ATOM 6786 C C . ALA B 1 324 ? -4.875 -14.555 17.828 1 95.44 324 ALA B C 1
ATOM 6788 O O . ALA B 1 324 ? -5.703 -15.43 17.562 1 95.44 324 ALA B O 1
ATOM 6789 N N . LYS B 1 325 ? -4.934 -13.789 18.828 1 94 325 LYS B N 1
ATOM 6790 C CA . LYS B 1 325 ? -6.055 -13.891 19.75 1 94 325 LYS B CA 1
ATOM 6791 C C . LYS B 1 325 ? -7.375 -13.547 19.078 1 94 325 LYS B C 1
ATOM 6793 O O . LYS B 1 325 ? -8.383 -14.227 19.281 1 94 325 LYS B O 1
ATOM 6798 N N . LEU B 1 326 ? -7.34 -12.562 18.297 1 91.94 326 LEU B N 1
ATOM 6799 C CA . LEU B 1 326 ? -8.547 -12.172 17.562 1 91.94 326 LEU B CA 1
ATOM 6800 C C . LEU B 1 326 ? -8.977 -13.273 16.594 1 91.94 326 LEU B C 1
ATOM 6802 O O . LEU B 1 326 ? -10.164 -13.547 16.453 1 91.94 326 LEU B O 1
ATOM 6806 N N . THR B 1 327 ? -8.062 -13.891 16 1 91.81 327 THR B N 1
ATOM 6807 C CA . THR B 1 327 ? -8.352 -15 15.102 1 91.81 327 THR B CA 1
ATOM 6808 C C . THR B 1 327 ? -8.984 -16.156 15.852 1 91.81 327 THR B C 1
ATOM 6810 O O . THR B 1 327 ? -9.953 -16.766 15.383 1 91.81 327 THR B O 1
ATOM 6813 N N . ARG B 1 328 ? -8.469 -16.453 16.984 1 91.5 328 ARG B N 1
ATOM 6814 C CA . ARG B 1 328 ? -9.023 -17.516 17.828 1 91.5 328 ARG B CA 1
ATOM 6815 C C . ARG B 1 328 ? -10.453 -17.172 18.25 1 91.5 328 ARG B C 1
ATOM 6817 O O . ARG B 1 328 ? -11.336 -18.031 18.203 1 91.5 328 ARG B O 1
ATOM 6824 N N . LEU B 1 329 ? -10.602 -15.922 18.625 1 93.31 329 LEU B N 1
ATOM 6825 C CA . LEU B 1 329 ? -11.938 -15.477 19.016 1 93.31 329 LEU B CA 1
ATOM 6826 C C . LEU B 1 329 ? -12.922 -15.602 17.859 1 93.31 329 LEU B C 1
ATOM 6828 O O . LEU B 1 329 ? -14.07 -15.992 18.062 1 93.31 329 LEU B O 1
ATOM 6832 N N . PHE B 1 330 ? -12.508 -15.32 16.781 1 92 330 PHE B N 1
ATOM 6833 C CA . PHE B 1 330 ? -13.375 -15.438 15.609 1 92 330 PHE B CA 1
ATOM 6834 C C . PHE B 1 330 ? -13.789 -16.891 15.391 1 92 330 PHE B C 1
ATOM 6836 O O . PHE B 1 330 ? -14.961 -17.172 15.125 1 92 330 PHE B O 1
ATOM 6843 N N . THR B 1 331 ? -12.844 -17.719 15.523 1 87.5 331 THR B N 1
ATOM 6844 C CA . THR B 1 331 ? -13.133 -19.141 15.398 1 87.5 331 THR B CA 1
ATOM 6845 C C . THR B 1 331 ? -14.156 -19.578 16.453 1 87.5 331 THR B C 1
ATOM 6847 O O . THR B 1 331 ? -15.07 -20.344 16.156 1 87.5 331 THR B O 1
ATOM 6850 N N . VAL B 1 332 ? -14.023 -19.109 17.594 1 91.69 332 VAL B N 1
ATOM 6851 C CA . VAL B 1 332 ? -14.969 -19.406 18.672 1 91.69 332 VAL B CA 1
ATOM 6852 C C . VAL B 1 332 ? -16.359 -18.906 18.281 1 91.69 332 VAL B C 1
ATOM 6854 O O . VAL B 1 332 ? -17.344 -19.625 18.438 1 91.69 332 VAL B O 1
ATOM 6857 N N . GLY B 1 333 ? -16.375 -17.672 17.797 1 92.81 333 GLY B N 1
ATOM 6858 C CA . GLY B 1 333 ? -17.641 -17.109 17.359 1 92.81 333 GLY B CA 1
ATOM 6859 C C . GLY B 1 333 ? -18.328 -17.938 16.281 1 92.81 333 GLY B C 1
ATOM 6860 O O . GLY B 1 333 ? -19.531 -18.172 16.344 1 92.81 333 GLY B O 1
ATOM 6861 N N . LEU B 1 334 ? -17.578 -18.406 15.375 1 87.38 334 LEU B N 1
ATOM 6862 C CA . LEU B 1 334 ? -18.109 -19.234 14.297 1 87.38 334 LEU B CA 1
ATOM 6863 C C . LEU B 1 334 ? -18.672 -20.547 14.844 1 87.38 334 LEU B C 1
ATOM 6865 O O . LEU B 1 334 ? -19.734 -21 14.414 1 87.38 334 LEU B O 1
ATOM 6869 N N . ASN B 1 335 ? -17.938 -21.125 15.734 1 85.81 335 ASN B N 1
ATOM 6870 C CA . ASN B 1 335 ? -18.391 -22.375 16.328 1 85.81 335 ASN B CA 1
ATOM 6871 C C . ASN B 1 335 ? -19.703 -22.172 17.094 1 85.81 335 ASN B C 1
ATOM 6873 O O . ASN B 1 335 ? -20.625 -22.984 16.984 1 85.81 335 ASN B O 1
ATOM 6877 N N . LEU B 1 336 ? -19.781 -21.078 17.844 1 92.12 336 LEU B N 1
ATOM 6878 C CA . LEU B 1 336 ? -21 -20.75 18.578 1 92.12 336 LEU B CA 1
ATOM 6879 C C . LEU B 1 336 ? -22.188 -20.547 17.641 1 92.12 336 LEU B C 1
ATOM 6881 O O . LEU B 1 336 ? -23.281 -21.031 17.906 1 92.12 336 LEU B O 1
ATOM 6885 N N . LEU B 1 337 ? -21.938 -19.906 16.578 1 89 337 LEU B N 1
ATOM 6886 C CA . LEU B 1 337 ? -22.969 -19.688 15.562 1 89 337 LEU B CA 1
ATOM 6887 C C . LEU B 1 337 ? -23.469 -21.016 14.992 1 89 337 LEU B C 1
ATOM 6889 O O . LEU B 1 337 ? -24.672 -21.25 14.875 1 89 337 LEU B O 1
ATOM 6893 N N . ASN B 1 338 ? -22.562 -21.906 14.742 1 81.06 338 ASN B N 1
ATOM 6894 C CA . ASN B 1 338 ? -22.891 -23.203 14.18 1 81.06 338 ASN B CA 1
ATOM 6895 C C . ASN B 1 338 ? -23.672 -24.062 15.172 1 81.06 338 ASN B C 1
ATOM 6897 O O . ASN B 1 338 ? -24.484 -24.891 14.766 1 81.06 338 ASN B O 1
ATOM 6901 N N . GLU B 1 339 ? -23.422 -23.828 16.438 1 87.25 339 GLU B N 1
ATOM 6902 C CA . GLU B 1 339 ? -24.109 -24.562 17.5 1 87.25 339 GLU B CA 1
ATOM 6903 C C . GLU B 1 339 ? -25.469 -23.938 17.828 1 87.25 339 GLU B C 1
ATOM 6905 O O . GLU B 1 339 ? -26.219 -24.469 18.641 1 87.25 339 GLU B O 1
ATOM 6910 N N . GLY B 1 340 ? -25.75 -22.797 17.25 1 89.25 340 GLY B N 1
ATOM 6911 C CA . GLY B 1 340 ? -27.016 -22.141 17.469 1 89.25 340 GLY B CA 1
ATOM 6912 C C . GLY B 1 340 ? -27.016 -21.234 18.703 1 89.25 340 GLY B C 1
ATOM 6913 O O . GLY B 1 340 ? -28.078 -20.75 19.125 1 89.25 340 GLY B O 1
ATOM 6914 N N . LYS B 1 341 ? -25.812 -21.062 19.266 1 94.75 341 LYS B N 1
ATOM 6915 C CA . LYS B 1 341 ? -25.688 -20.156 20.422 1 94.75 341 LYS B CA 1
ATOM 6916 C C . LYS B 1 341 ? -25.516 -18.719 19.969 1 94.75 341 LYS B C 1
ATOM 6918 O O . LYS B 1 341 ? -24.453 -18.125 20.125 1 94.75 341 LYS B O 1
ATOM 6923 N N . LEU B 1 342 ? -26.562 -18.141 19.609 1 95.38 342 LEU B N 1
ATOM 6924 C CA . LEU B 1 342 ? -26.547 -16.859 18.891 1 95.38 342 LEU B CA 1
ATOM 6925 C C . LEU B 1 342 ? -26.156 -15.719 19.812 1 95.38 342 LEU B C 1
ATOM 6927 O O . LEU B 1 342 ? -25.406 -14.836 19.422 1 95.38 342 LEU B O 1
ATOM 6931 N N . LYS B 1 343 ? -26.641 -15.695 21.016 1 96.12 343 LYS B N 1
ATOM 6932 C CA . LYS B 1 343 ? -26.344 -14.617 21.953 1 96.12 343 LYS B CA 1
ATOM 6933 C C . LYS B 1 343 ? -24.844 -14.57 22.266 1 96.12 343 LYS B C 1
ATOM 6935 O O . LYS B 1 343 ? -24.234 -13.5 22.25 1 96.12 343 LYS B O 1
ATOM 6940 N N . SER B 1 344 ? -24.328 -15.773 22.484 1 96.94 344 SER B N 1
ATOM 6941 C CA . SER B 1 344 ? -22.906 -15.859 22.766 1 96.94 344 SER B CA 1
ATOM 6942 C C . SER B 1 344 ? -22.062 -15.469 21.547 1 96.94 344 SER B C 1
ATOM 6944 O O . SER B 1 344 ? -21.062 -14.773 21.688 1 96.94 344 SER B O 1
ATOM 6946 N N . ALA B 1 345 ? -22.469 -15.875 20.422 1 96.12 345 ALA B N 1
ATOM 6947 C CA . ALA B 1 345 ? -21.781 -15.531 19.188 1 96.12 345 ALA B CA 1
ATOM 6948 C C . ALA B 1 345 ? -21.766 -14.016 18.984 1 96.12 345 ALA B C 1
ATOM 6950 O O . ALA B 1 345 ? -20.719 -13.445 18.625 1 96.12 345 ALA B O 1
ATOM 6951 N N . ARG B 1 346 ? -22.906 -13.414 19.234 1 95.56 346 ARG B N 1
ATOM 6952 C CA . ARG B 1 346 ? -23.016 -11.969 19.078 1 95.56 346 ARG B CA 1
ATOM 6953 C C . ARG B 1 346 ? -22 -11.242 19.953 1 95.56 346 ARG B C 1
ATOM 6955 O O . ARG B 1 346 ? -21.297 -10.344 19.484 1 95.56 346 ARG B O 1
ATOM 6962 N N . ILE B 1 347 ? -21.938 -11.719 21.172 1 96.19 347 ILE B N 1
ATOM 6963 C CA . ILE B 1 347 ? -21.031 -11.078 22.141 1 96.19 347 ILE B CA 1
ATOM 6964 C C . ILE B 1 347 ? -19.594 -11.195 21.656 1 96.19 347 ILE B C 1
ATOM 6966 O O . ILE B 1 347 ? -18.828 -10.227 21.703 1 96.19 347 ILE B O 1
ATOM 6970 N N . VAL B 1 348 ? -19.25 -12.336 21.156 1 96.38 348 VAL B N 1
ATOM 6971 C CA . VAL B 1 348 ? -17.891 -12.578 20.703 1 96.38 348 VAL B CA 1
ATOM 6972 C C . VAL B 1 348 ? -17.578 -11.664 19.516 1 96.38 348 VAL B C 1
ATOM 6974 O O . VAL B 1 348 ? -16.547 -10.992 19.5 1 96.38 348 VAL B O 1
ATOM 6977 N N . PHE B 1 349 ? -18.453 -11.586 18.547 1 95.69 349 PHE B N 1
ATOM 6978 C CA . PHE B 1 349 ? -18.219 -10.789 17.344 1 95.69 349 PHE B CA 1
ATOM 6979 C C . PHE B 1 349 ? -18.172 -9.305 17.688 1 95.69 349 PHE B C 1
ATOM 6981 O O . PHE B 1 349 ? -17.344 -8.57 17.141 1 95.69 349 PHE B O 1
ATOM 6988 N N . GLU B 1 350 ? -19.031 -8.867 18.609 1 95.06 350 GLU B N 1
ATOM 6989 C CA . GLU B 1 350 ? -19.016 -7.473 19.016 1 95.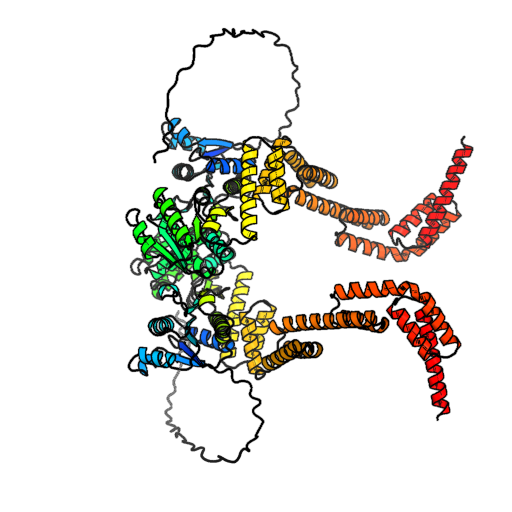06 350 GLU B CA 1
ATOM 6990 C C . GLU B 1 350 ? -17.719 -7.105 19.719 1 95.06 350 GLU B C 1
ATOM 6992 O O . GLU B 1 350 ? -17.188 -6.012 19.516 1 95.06 350 GLU B O 1
ATOM 6997 N N . ASN B 1 351 ? -17.266 -8.039 20.453 1 94.75 351 ASN B N 1
ATOM 6998 C CA . ASN B 1 351 ? -15.992 -7.801 21.141 1 94.75 351 ASN B CA 1
ATOM 6999 C C . ASN B 1 351 ? -14.836 -7.668 20.156 1 94.75 351 ASN B C 1
ATOM 7001 O O . ASN B 1 351 ? -13.953 -6.832 20.344 1 94.75 351 ASN B O 1
ATOM 7005 N N . ILE B 1 352 ? -14.82 -8.461 19.141 1 95.12 352 ILE B N 1
ATOM 7006 C CA . ILE B 1 352 ? -13.773 -8.375 18.125 1 95.12 352 ILE B CA 1
ATOM 7007 C C . ILE B 1 352 ? -13.852 -7.02 17.422 1 95.12 352 ILE B C 1
ATOM 7009 O O . ILE B 1 352 ? -12.828 -6.367 17.219 1 95.12 352 ILE B O 1
ATOM 7013 N N . LEU B 1 353 ? -15.062 -6.566 17.094 1 94.19 353 LEU B N 1
ATOM 7014 C CA . LEU B 1 353 ? -15.258 -5.34 16.328 1 94.19 353 LEU B CA 1
ATOM 7015 C C . LEU B 1 353 ? -14.914 -4.113 17.172 1 94.19 353 LEU B C 1
ATOM 7017 O O . LEU B 1 353 ? -14.617 -3.047 16.641 1 94.19 353 LEU B O 1
ATOM 7021 N N . LYS B 1 354 ? -14.977 -4.207 18.484 1 93 354 LYS B N 1
ATOM 7022 C CA . LYS B 1 354 ? -14.523 -3.125 19.359 1 93 354 LYS B CA 1
ATOM 7023 C C . LYS B 1 354 ? -13.023 -2.885 19.188 1 93 354 LYS B C 1
ATOM 7025 O O . LYS B 1 354 ? -12.562 -1.739 19.219 1 93 354 LYS B O 1
ATOM 7030 N N . LYS B 1 355 ? -12.352 -3.936 18.953 1 91.5 355 LYS B N 1
ATOM 7031 C CA . LYS B 1 355 ? -10.898 -3.857 18.828 1 91.5 355 LYS B CA 1
ATOM 7032 C C . LYS B 1 355 ? -10.484 -3.602 17.375 1 91.5 355 LYS B C 1
ATOM 7034 O O . LYS B 1 355 ? -9.469 -2.959 17.125 1 91.5 355 LYS B O 1
ATOM 7039 N N . ASP B 1 356 ? -11.234 -4.172 16.484 1 90.25 356 ASP B N 1
ATOM 7040 C CA . ASP B 1 356 ? -10.977 -4.012 15.055 1 90.25 356 ASP B CA 1
ATOM 7041 C C . ASP B 1 356 ? -12.266 -3.672 14.305 1 90.25 356 ASP B C 1
ATOM 7043 O O . ASP B 1 356 ? -12.836 -4.527 13.625 1 90.25 356 ASP B O 1
ATOM 7047 N N . PRO B 1 357 ? -12.57 -2.426 14.289 1 89.25 357 PRO B N 1
ATOM 7048 C CA . PRO B 1 357 ? -13.859 -2.012 13.734 1 89.25 357 PRO B CA 1
ATOM 7049 C C . PRO B 1 357 ? -13.953 -2.215 12.227 1 89.25 357 PRO B C 1
ATOM 7051 O O . PRO B 1 357 ? -15.062 -2.266 11.672 1 89.25 357 PRO B O 1
ATOM 7054 N N . ASN B 1 358 ? -12.914 -2.395 11.547 1 86.25 358 ASN B N 1
ATOM 7055 C CA . ASN B 1 358 ? -12.938 -2.48 10.086 1 86.25 358 ASN B CA 1
ATOM 7056 C C . ASN B 1 358 ? -12.812 -3.926 9.609 1 86.25 358 ASN B C 1
ATOM 7058 O O . ASN B 1 358 ? -12.578 -4.176 8.43 1 86.25 358 ASN B O 1
ATOM 7062 N N . ASN B 1 359 ? -13.016 -4.859 10.5 1 85.88 359 ASN B N 1
ATOM 7063 C CA . ASN B 1 359 ? -12.969 -6.27 10.125 1 85.88 359 ASN B CA 1
ATOM 7064 C C . ASN B 1 359 ? -14.242 -6.691 9.398 1 85.88 359 ASN B C 1
ATOM 7066 O O . ASN B 1 359 ? -15.258 -6.98 10.031 1 85.88 359 ASN B O 1
ATOM 7070 N N . GLN B 1 360 ? -14.195 -6.816 8.164 1 78.31 360 GLN B N 1
ATOM 7071 C CA . GLN B 1 360 ? -15.375 -7.047 7.336 1 78.31 360 GLN B CA 1
ATOM 7072 C C . GLN B 1 360 ? -15.961 -8.438 7.578 1 78.31 360 GLN B C 1
ATOM 7074 O O . GLN B 1 360 ? -17.172 -8.609 7.602 1 78.31 360 GLN B O 1
ATOM 7079 N N . SER B 1 361 ? -15.086 -9.391 7.727 1 81.88 361 SER B N 1
ATOM 7080 C CA . SER B 1 361 ? -15.555 -10.758 7.949 1 81.88 361 SER B CA 1
ATOM 7081 C C . SER B 1 361 ? -16.391 -10.852 9.227 1 81.88 361 SER B C 1
ATOM 7083 O O . SER B 1 361 ? -17.5 -11.398 9.211 1 81.88 361 SER B O 1
ATOM 7085 N N . VAL B 1 362 ? -15.891 -10.281 10.234 1 89 362 VAL B N 1
ATOM 7086 C CA . VAL B 1 362 ? -16.578 -10.336 11.523 1 89 362 VAL B CA 1
ATOM 7087 C C . VAL B 1 362 ? -17.875 -9.547 11.461 1 89 362 VAL B C 1
ATOM 7089 O O . VAL B 1 362 ? -18.906 -9.984 11.977 1 89 362 VAL B O 1
ATOM 7092 N N . ALA B 1 363 ? -17.844 -8.414 10.781 1 88.06 363 ALA B N 1
ATOM 7093 C CA . ALA B 1 363 ? -19.047 -7.613 10.617 1 88.06 363 ALA B CA 1
ATOM 7094 C C . ALA B 1 363 ? -20.125 -8.398 9.883 1 88.06 363 ALA B C 1
ATOM 7096 O O . ALA B 1 363 ? -21.312 -8.336 10.242 1 88.06 363 ALA B O 1
ATOM 7097 N N . SER B 1 364 ? -19.75 -9.125 8.922 1 83.62 364 SER B N 1
ATOM 7098 C CA . SER B 1 364 ? -20.703 -9.906 8.133 1 83.62 364 SER B CA 1
ATOM 7099 C C . SER B 1 364 ? -21.328 -11.016 8.977 1 83.62 364 SER B C 1
ATOM 7101 O O . SER B 1 364 ? -22.547 -11.242 8.906 1 83.62 364 SER B O 1
ATOM 7103 N N . TYR B 1 365 ? -20.531 -11.672 9.766 1 87.31 365 TYR B N 1
ATOM 7104 C CA . TYR B 1 365 ? -21.062 -12.75 10.594 1 87.31 365 TYR B CA 1
ATOM 7105 C C . TYR B 1 365 ? -21.922 -12.195 11.727 1 87.31 365 TYR B C 1
ATOM 7107 O O . TYR B 1 365 ? -22.906 -12.812 12.125 1 87.31 365 TYR B O 1
ATOM 7115 N N . LEU B 1 366 ? -21.531 -11.039 12.258 1 91.25 366 LEU B N 1
ATOM 7116 C CA . LEU B 1 366 ? -22.375 -10.383 13.242 1 91.25 366 LEU B CA 1
ATOM 7117 C C . LEU B 1 366 ? -23.75 -10.07 12.664 1 91.25 366 LEU B C 1
ATOM 7119 O O . LEU B 1 366 ? -24.766 -10.305 13.305 1 91.25 366 LEU B O 1
ATOM 7123 N N . GLN B 1 367 ? -23.719 -9.602 11.484 1 88.38 367 GLN B N 1
ATOM 7124 C CA . GLN B 1 367 ? -24.984 -9.312 10.812 1 88.38 367 GLN B CA 1
ATOM 7125 C C . GLN B 1 367 ? -25.828 -10.578 10.664 1 88.38 367 GLN B C 1
ATOM 7127 O O . GLN B 1 367 ? -27.047 -10.547 10.859 1 88.38 367 GLN B O 1
ATOM 7132 N N . LEU B 1 368 ? -25.172 -11.625 10.289 1 85.69 368 LEU B N 1
ATOM 7133 C CA . LEU B 1 368 ? -25.875 -12.898 10.141 1 85.69 368 LEU B CA 1
ATOM 7134 C C . LEU B 1 368 ? -26.5 -13.328 11.469 1 85.69 368 LEU B C 1
ATOM 7136 O O . LEU B 1 368 ? -27.641 -13.766 11.5 1 85.69 368 LEU B O 1
ATOM 7140 N N . VAL B 1 369 ? -25.75 -13.219 12.492 1 91.06 369 VAL B N 1
ATOM 7141 C CA . VAL B 1 369 ? -26.219 -13.594 13.82 1 91.06 369 VAL B CA 1
ATOM 7142 C C . VAL B 1 369 ? -27.422 -12.734 14.203 1 91.06 369 VAL B C 1
ATOM 7144 O O . VAL B 1 369 ? -28.438 -13.258 14.672 1 91.06 369 VAL B O 1
ATOM 7147 N N . ILE B 1 370 ? -27.375 -11.469 13.938 1 92.81 370 ILE B N 1
ATOM 7148 C CA . ILE B 1 370 ? -28.453 -10.539 14.281 1 92.81 370 ILE B CA 1
ATOM 7149 C C . ILE B 1 370 ? -29.688 -10.852 13.445 1 92.81 370 ILE B C 1
ATOM 7151 O O . ILE B 1 370 ? -30.812 -10.836 13.953 1 92.81 370 ILE B O 1
ATOM 7155 N N . GLU B 1 371 ? -29.484 -11.18 12.25 1 88.25 371 GLU B N 1
ATOM 7156 C CA . GLU B 1 371 ? -30.625 -11.539 11.398 1 88.25 371 GLU B CA 1
ATOM 7157 C C . GLU B 1 371 ? -31.297 -12.805 11.906 1 88.25 371 GLU B C 1
ATOM 7159 O O . GLU B 1 371 ? -32.531 -12.891 11.922 1 88.25 371 GLU B O 1
ATOM 7164 N N . LYS B 1 372 ? -30.5 -13.719 12.266 1 87 372 LYS B N 1
ATOM 7165 C CA . LYS B 1 372 ? -31.062 -14.953 12.812 1 87 372 LYS B CA 1
ATOM 7166 C C . LYS B 1 372 ? -31.812 -14.688 14.117 1 87 372 LYS B C 1
ATOM 7168 O O . LYS B 1 372 ? -32.875 -15.273 14.367 1 87 372 LYS B O 1
ATOM 7173 N N . MET B 1 373 ? -31.266 -13.773 14.867 1 92.81 373 MET B N 1
ATOM 7174 C CA . MET B 1 373 ? -31.859 -13.461 16.172 1 92.81 373 MET B CA 1
ATOM 7175 C C . MET B 1 373 ? -33.156 -12.672 16 1 92.81 373 MET B C 1
ATOM 7177 O O . MET B 1 373 ? -34.062 -12.805 16.812 1 92.81 373 MET B O 1
ATOM 7181 N N . THR B 1 374 ? -33.219 -11.875 14.922 1 91.62 374 THR B N 1
ATOM 7182 C CA . THR B 1 374 ? -34.344 -10.953 14.773 1 91.62 374 THR B CA 1
ATOM 7183 C C . THR B 1 374 ? -35.312 -11.445 13.703 1 91.62 374 THR B C 1
ATOM 7185 O O . THR B 1 374 ? -36.375 -10.844 13.484 1 91.62 374 THR B O 1
ATOM 7188 N N . GLY B 1 375 ? -35.062 -12.477 13.031 1 87.19 375 GLY B N 1
ATOM 7189 C CA . GLY B 1 375 ? -35.906 -12.977 11.961 1 87.19 375 GLY B CA 1
ATOM 7190 C C . GLY B 1 375 ? -35.844 -12.117 10.711 1 87.19 375 GLY B C 1
ATOM 7191 O O . GLY B 1 375 ? -36.875 -11.852 10.094 1 87.19 375 GLY B O 1
ATOM 7192 N N . GLY B 1 376 ? -34.656 -11.461 10.484 1 87.81 376 GLY B N 1
ATOM 7193 C CA . GLY B 1 376 ? -34.469 -10.703 9.266 1 87.81 376 GLY B CA 1
ATOM 7194 C C . GLY B 1 376 ? -34.938 -9.266 9.359 1 87.81 376 GLY B C 1
ATOM 7195 O O . GLY B 1 376 ? -35.188 -8.617 8.344 1 87.81 376 GLY B O 1
ATOM 7196 N N . LYS B 1 377 ? -35.062 -8.805 10.508 1 91 377 LYS B N 1
ATOM 7197 C CA . LYS B 1 377 ? -35.625 -7.473 10.719 1 91 377 LYS B CA 1
ATOM 7198 C C . LYS B 1 377 ? -34.688 -6.395 10.156 1 91 377 LYS B C 1
ATOM 7200 O O . LYS B 1 377 ? -35.156 -5.398 9.602 1 91 377 LYS B O 1
ATOM 7205 N N . THR B 1 378 ? -33.406 -6.609 10.352 1 91.56 378 THR B N 1
ATOM 7206 C CA . THR B 1 378 ? -32.469 -5.598 9.867 1 91.56 378 THR B CA 1
ATOM 7207 C C . THR B 1 378 ? -32.562 -5.465 8.344 1 91.56 378 THR B C 1
ATOM 7209 O O . THR B 1 378 ? -32.531 -4.352 7.812 1 91.56 378 THR B O 1
ATOM 7212 N N . LYS B 1 379 ? -32.75 -6.5 7.672 1 87.62 379 LYS B N 1
ATOM 7213 C CA . LYS B 1 379 ? -32.875 -6.473 6.215 1 87.62 379 LYS B CA 1
ATOM 7214 C C . LYS B 1 379 ? -34.156 -5.77 5.789 1 87.62 379 LYS B C 1
ATOM 7216 O O . LYS B 1 379 ? -34.156 -4.977 4.844 1 87.62 379 LYS B O 1
ATOM 7221 N N . GLU B 1 380 ? -35.188 -6.109 6.477 1 91.56 380 GLU B N 1
ATOM 7222 C CA . GLU B 1 380 ? -36.469 -5.48 6.195 1 91.56 380 GLU B CA 1
ATOM 7223 C C . GLU B 1 380 ? -36.406 -3.969 6.379 1 91.56 380 GLU B C 1
ATOM 7225 O O . GLU B 1 380 ? -36.844 -3.211 5.516 1 91.56 380 GLU B O 1
ATOM 7230 N N . LEU B 1 381 ? -35.812 -3.627 7.508 1 95.06 381 LEU B N 1
ATOM 7231 C CA . LEU B 1 381 ? -35.719 -2.209 7.824 1 95.06 381 LEU B CA 1
ATOM 7232 C C . LEU B 1 381 ? -34.781 -1.502 6.828 1 95.06 381 LEU B C 1
ATOM 7234 O O . LEU B 1 381 ? -35.062 -0.363 6.438 1 95.06 381 LEU B O 1
ATOM 7238 N N . LEU B 1 382 ? -33.75 -2.143 6.449 1 94.12 382 LEU B N 1
ATOM 7239 C CA . LEU B 1 382 ? -32.844 -1.566 5.488 1 94.12 382 LEU B CA 1
ATOM 7240 C C . LEU B 1 382 ? -33.5 -1.357 4.133 1 94.12 382 LEU B C 1
ATOM 7242 O O . LEU B 1 382 ? -33.312 -0.317 3.498 1 94.12 382 LEU B O 1
ATOM 7246 N N . GLU B 1 383 ? -34.25 -2.27 3.727 1 92.44 383 GLU B N 1
ATOM 7247 C CA . GLU B 1 383 ? -35 -2.162 2.469 1 92.44 383 GLU B CA 1
ATOM 7248 C C . GLU B 1 383 ? -36 -1.015 2.514 1 92.44 383 GLU B C 1
ATOM 7250 O O . GLU B 1 383 ? -36.125 -0.259 1.549 1 92.44 383 GLU B O 1
ATOM 7255 N N . ALA B 1 384 ? -36.656 -0.946 3.555 1 95.44 384 ALA B N 1
ATOM 7256 C CA . ALA B 1 384 ? -37.594 0.146 3.734 1 95.44 384 ALA B CA 1
ATOM 7257 C C . ALA B 1 384 ? -36.906 1.5 3.693 1 95.44 384 ALA B C 1
ATOM 7259 O O . ALA B 1 384 ? -37.375 2.438 3.055 1 95.44 384 ALA B O 1
ATOM 7260 N N . ALA B 1 385 ? -35.812 1.567 4.434 1 97.19 385 ALA B N 1
ATOM 7261 C CA . ALA B 1 385 ? -35.031 2.809 4.469 1 97.19 385 ALA B CA 1
ATOM 7262 C C . ALA B 1 385 ? -34.594 3.225 3.064 1 97.19 385 ALA B C 1
ATOM 7264 O O . ALA B 1 385 ? -34.719 4.391 2.686 1 97.19 385 ALA B O 1
ATOM 7265 N N . GLU B 1 386 ? -34.156 2.309 2.303 1 95.25 386 GLU B N 1
ATOM 7266 C CA . GLU B 1 386 ? -33.719 2.58 0.941 1 95.25 386 GLU B CA 1
ATOM 7267 C C . GLU B 1 386 ? -34.875 2.996 0.049 1 95.25 386 GLU B C 1
ATOM 7269 O O . GLU B 1 386 ? -34.719 3.865 -0.813 1 95.25 386 GLU B O 1
ATOM 7274 N N . ASP B 1 387 ? -35.969 2.355 0.26 1 95.62 387 ASP B N 1
ATOM 7275 C CA . ASP B 1 387 ? -37.188 2.713 -0.49 1 95.62 387 ASP B CA 1
ATOM 7276 C C . ASP B 1 387 ? -37.594 4.152 -0.199 1 95.62 387 ASP B C 1
ATOM 7278 O O . ASP B 1 387 ? -37.906 4.914 -1.12 1 95.62 387 ASP B O 1
ATOM 7282 N N . PHE B 1 388 ? -37.625 4.453 1.058 1 97.06 388 PHE B N 1
ATOM 7283 C CA . PHE B 1 388 ? -37.969 5.816 1.441 1 97.06 388 PHE B CA 1
ATOM 7284 C C . PHE B 1 388 ? -36.969 6.816 0.836 1 97.06 388 PHE B C 1
ATOM 7286 O O . PHE B 1 388 ? -37.375 7.887 0.376 1 97.06 388 PHE B O 1
ATOM 7293 N N . TYR B 1 389 ? -35.75 6.508 0.85 1 97 389 TYR B N 1
ATOM 7294 C CA . TYR B 1 389 ? -34.719 7.371 0.286 1 97 389 TYR B CA 1
ATOM 7295 C C . TYR B 1 389 ? -34.938 7.598 -1.202 1 97 389 TYR B C 1
ATOM 7297 O O . TYR B 1 389 ? -34.906 8.734 -1.678 1 97 389 TYR B O 1
ATOM 7305 N N . LYS B 1 390 ? -35.25 6.559 -1.926 1 95.5 390 LYS B N 1
ATOM 7306 C CA . LYS B 1 390 ? -35.469 6.637 -3.367 1 95.5 390 LYS B CA 1
ATOM 7307 C C . LYS B 1 390 ? -36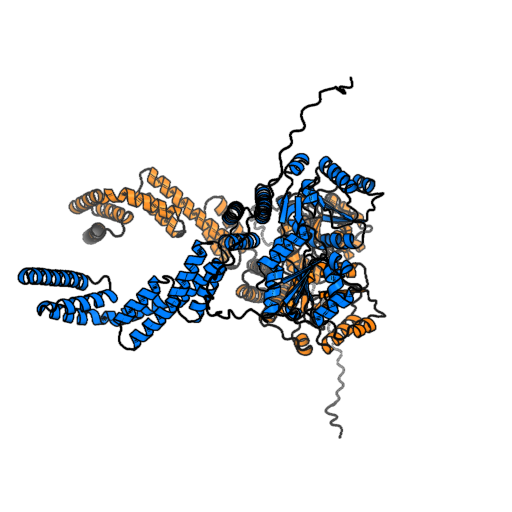.688 7.473 -3.691 1 95.5 390 LYS B C 1
ATOM 7309 O O . LYS B 1 390 ? -36.75 8.148 -4.723 1 95.5 390 LYS B O 1
ATOM 7314 N N . LYS B 1 391 ? -37.656 7.453 -2.785 1 96.12 391 LYS B N 1
ATOM 7315 C CA . LYS B 1 391 ? -38.906 8.188 -2.977 1 96.12 391 LYS B CA 1
ATOM 7316 C C . LYS B 1 391 ? -38.781 9.641 -2.525 1 96.12 391 LYS B C 1
ATOM 7318 O O . LYS B 1 391 ? -39.719 10.422 -2.619 1 96.12 391 LYS B O 1
ATOM 7323 N N . GLY B 1 392 ? -37.625 9.961 -1.902 1 95.12 392 GLY B N 1
ATOM 7324 C CA . GLY B 1 392 ? -37.344 11.328 -1.492 1 95.12 392 GLY B CA 1
ATOM 7325 C C . GLY B 1 392 ? -37.812 11.633 -0.084 1 95.12 392 GLY B C 1
ATOM 7326 O O . GLY B 1 392 ? -37.781 12.781 0.355 1 95.12 392 GLY B O 1
ATOM 7327 N N . ASN B 1 393 ? -38.375 10.625 0.595 1 96.62 393 ASN B N 1
ATOM 7328 C CA . ASN B 1 393 ? -38.75 10.773 1.995 1 96.62 393 ASN B CA 1
ATOM 7329 C C . ASN B 1 393 ? -37.562 10.555 2.928 1 96.62 393 ASN B C 1
ATOM 7331 O O . ASN B 1 393 ? -37.5 9.539 3.617 1 96.62 393 ASN B O 1
ATOM 7335 N N . TYR B 1 394 ? -36.75 11.547 3.072 1 97.5 394 TYR B N 1
ATOM 7336 C CA . TYR B 1 394 ? -35.469 11.391 3.721 1 97.5 394 TYR B CA 1
ATOM 7337 C C . TYR B 1 394 ? -35.625 11.297 5.234 1 97.5 394 TYR B C 1
ATOM 7339 O O . TYR B 1 394 ? -34.844 10.602 5.898 1 97.5 394 TYR B O 1
ATOM 7347 N N . SER B 1 395 ? -36.562 11.992 5.773 1 96.12 395 SER B N 1
ATOM 7348 C CA . SER B 1 395 ? -36.781 11.93 7.215 1 96.12 395 SER B CA 1
ATOM 7349 C C . SER B 1 395 ? -37.156 10.516 7.66 1 96.12 395 SER B C 1
ATOM 7351 O O . SER B 1 395 ? -36.594 10.008 8.648 1 96.12 395 SER B O 1
ATOM 7353 N N . ARG B 1 396 ? -38 9.953 6.895 1 96.88 396 ARG B N 1
ATOM 7354 C CA . ARG B 1 396 ? -38.406 8.578 7.219 1 96.88 396 ARG B CA 1
ATOM 7355 C C . ARG B 1 396 ? -37.25 7.613 6.965 1 96.88 396 ARG B C 1
ATOM 7357 O O . ARG B 1 396 ? -37.062 6.648 7.711 1 96.88 396 ARG B O 1
ATOM 7364 N N . ALA B 1 397 ? -36.531 7.828 5.887 1 98.12 397 ALA B N 1
ATOM 7365 C CA . ALA B 1 397 ? -35.344 7.012 5.617 1 98.12 397 ALA B CA 1
ATOM 7366 C C . ALA B 1 397 ? -34.375 7.035 6.797 1 98.12 397 ALA B C 1
ATOM 7368 O O . ALA B 1 397 ? -33.938 5.988 7.246 1 98.12 397 ALA B O 1
ATOM 7369 N N . ARG B 1 398 ? -34.125 8.25 7.316 1 97.62 398 ARG B N 1
ATOM 7370 C CA . ARG B 1 398 ? -33.219 8.406 8.453 1 97.62 398 ARG B CA 1
ATOM 7371 C C . ARG B 1 398 ? -33.719 7.613 9.656 1 97.62 398 ARG B C 1
ATOM 7373 O O . ARG B 1 398 ? -32.938 6.938 10.328 1 97.62 398 ARG B O 1
ATOM 7380 N N . ALA B 1 399 ? -35.031 7.711 9.883 1 97 399 ALA B N 1
ATOM 7381 C CA . ALA B 1 399 ? -35.625 7.008 11.023 1 97 399 ALA B CA 1
ATOM 7382 C C . ALA B 1 399 ? -35.438 5.5 10.891 1 97 399 ALA B C 1
ATOM 7384 O O . ALA B 1 399 ? -35.094 4.824 11.867 1 97 399 ALA B O 1
ATOM 7385 N N . GLU B 1 400 ? -35.656 5.02 9.703 1 97.56 400 GLU B N 1
ATOM 7386 C CA . GLU B 1 400 ? -35.5 3.584 9.484 1 97.56 400 GLU B CA 1
ATOM 7387 C C . GLU B 1 400 ? -34.062 3.148 9.617 1 97.56 400 GLU B C 1
ATOM 7389 O O . GLU B 1 400 ? -33.75 2.102 10.203 1 97.56 400 GLU B O 1
ATOM 7394 N N . PHE B 1 401 ? -33.125 3.928 9.055 1 97.69 401 PHE B N 1
ATOM 7395 C CA . PHE B 1 401 ? -31.703 3.605 9.188 1 97.69 401 PHE B CA 1
ATOM 7396 C C . PHE B 1 401 ? -31.281 3.588 10.656 1 97.69 401 PHE B C 1
ATOM 7398 O O . PHE B 1 401 ? -30.484 2.75 11.07 1 97.69 401 PHE B O 1
ATOM 7405 N N . GLN B 1 402 ? -31.844 4.508 11.406 1 97.06 402 GLN B N 1
ATOM 7406 C CA . GLN B 1 402 ? -31.531 4.57 12.828 1 97.06 402 GLN B CA 1
ATOM 7407 C C . GLN B 1 402 ? -32 3.322 13.555 1 97.06 402 GLN B C 1
ATOM 7409 O O . GLN B 1 402 ? -31.344 2.824 14.461 1 97.06 402 GLN B O 1
ATOM 7414 N N . LYS B 1 403 ? -33.188 2.844 13.188 1 96.75 403 LYS B N 1
ATOM 7415 C CA . LYS B 1 403 ? -33.688 1.608 13.781 1 96.75 403 LYS B CA 1
ATOM 7416 C C . LYS B 1 403 ? -32.75 0.436 13.5 1 96.75 403 LYS B C 1
ATOM 7418 O O . LYS B 1 403 ? -32.531 -0.414 14.367 1 96.75 403 LYS B O 1
ATOM 7423 N N . VAL B 1 404 ? -32.25 0.383 12.234 1 96.31 404 VAL B N 1
ATOM 7424 C CA . VAL B 1 404 ? -31.297 -0.667 11.867 1 96.31 404 VAL B CA 1
ATOM 7425 C C . VAL B 1 404 ? -30.078 -0.603 12.781 1 96.31 404 VAL B C 1
ATOM 7427 O O . VAL B 1 404 ? -29.625 -1.629 13.289 1 96.31 404 VAL B O 1
ATOM 7430 N N . LEU B 1 405 ? -29.578 0.628 13.031 1 95.88 405 LEU B N 1
ATOM 7431 C CA . LEU B 1 405 ? -28.344 0.82 13.781 1 95.88 405 LEU B CA 1
ATOM 7432 C C . LEU B 1 405 ? -28.547 0.538 15.266 1 95.88 405 LEU B C 1
ATOM 7434 O O . LEU B 1 405 ? -27.594 0.265 15.992 1 95.88 405 LEU B O 1
ATOM 7438 N N . LEU B 1 406 ? -29.797 0.62 15.711 1 95.12 406 LEU B N 1
ATOM 7439 C CA . LEU B 1 406 ? -30.109 0.207 17.078 1 95.12 406 LEU B CA 1
ATOM 7440 C C . LEU B 1 406 ? -29.953 -1.301 17.234 1 95.12 406 LEU B C 1
ATOM 7442 O O . LEU B 1 406 ? -29.516 -1.777 18.281 1 95.12 406 LEU B O 1
ATOM 7446 N N . LEU B 1 407 ? -30.281 -2.002 16.172 1 93.94 407 LEU B N 1
ATOM 7447 C CA . LEU B 1 407 ? -30.172 -3.457 16.188 1 93.94 407 LEU B CA 1
ATOM 7448 C C . LEU B 1 407 ? -28.734 -3.891 15.953 1 93.94 407 LEU B C 1
ATOM 7450 O O . LEU B 1 407 ? -28.234 -4.812 16.609 1 93.94 407 LEU B O 1
ATOM 7454 N N . ASN B 1 408 ? -28.078 -3.234 15.008 1 93.5 408 ASN B N 1
ATOM 7455 C CA . ASN B 1 408 ? -26.688 -3.527 14.641 1 93.5 408 ASN B CA 1
ATOM 7456 C C . ASN B 1 408 ? -25.891 -2.248 14.422 1 93.5 408 ASN B C 1
ATOM 7458 O O . ASN B 1 408 ? -25.797 -1.755 13.297 1 93.5 408 ASN B O 1
ATOM 7462 N N . PRO B 1 409 ? -25.297 -1.823 15.398 1 93.06 409 PRO B N 1
ATOM 7463 C CA . PRO B 1 409 ? -24.562 -0.556 15.312 1 93.06 409 PRO B CA 1
ATOM 7464 C C . PRO B 1 409 ? -23.375 -0.623 14.359 1 93.06 409 PRO B C 1
ATOM 7466 O O . PRO B 1 409 ? -22.828 0.414 13.977 1 93.06 409 PRO B O 1
ATOM 7469 N N . ASN B 1 410 ? -22.984 -1.803 13.883 1 90.38 410 ASN B N 1
ATOM 7470 C CA . ASN B 1 410 ? -21.766 -1.938 13.094 1 90.38 410 ASN B CA 1
ATOM 7471 C C . ASN B 1 410 ? -22.078 -2.131 11.609 1 90.38 410 ASN B C 1
ATOM 7473 O O . ASN B 1 410 ? -21.172 -2.348 10.805 1 90.38 410 ASN B O 1
ATOM 7477 N N . LEU B 1 411 ? -23.281 -2.008 11.297 1 89.44 411 LEU B N 1
ATOM 7478 C CA . LEU B 1 411 ? -23.641 -2.229 9.898 1 89.44 411 LEU B CA 1
ATOM 7479 C C . LEU B 1 411 ? -23.266 -1.024 9.039 1 89.44 411 LEU B C 1
ATOM 7481 O O . LEU B 1 411 ? -23.906 0.029 9.133 1 89.44 411 LEU B O 1
ATOM 7485 N N . ARG B 1 412 ? -22.344 -1.168 8.195 1 88.81 412 ARG B N 1
ATOM 7486 C CA . ARG B 1 412 ? -21.781 -0.079 7.406 1 88.81 412 ARG B CA 1
ATOM 7487 C C . ARG B 1 412 ? -22.812 0.5 6.449 1 88.81 412 ARG B C 1
ATOM 7489 O O . ARG B 1 412 ? -22.891 1.717 6.27 1 88.81 412 ARG B O 1
ATOM 7496 N N . ALA B 1 413 ? -23.578 -0.382 5.848 1 88.56 413 ALA B N 1
ATOM 7497 C CA . ALA B 1 413 ? -24.578 0.064 4.891 1 88.56 413 ALA B CA 1
ATOM 7498 C C . ALA B 1 413 ? -25.562 1.032 5.543 1 88.56 413 ALA B C 1
ATOM 7500 O O . ALA B 1 413 ? -25.969 2.025 4.93 1 88.56 413 ALA B O 1
ATOM 7501 N N . ALA B 1 414 ? -25.922 0.731 6.742 1 94.31 414 ALA B N 1
ATOM 7502 C CA . ALA B 1 414 ? -26.859 1.586 7.465 1 94.31 414 ALA B CA 1
ATOM 7503 C C . ALA B 1 414 ? -26.219 2.912 7.848 1 94.31 414 ALA B C 1
ATOM 7505 O O . ALA B 1 414 ? -26.844 3.967 7.773 1 94.31 414 ALA B O 1
ATOM 7506 N N . LYS B 1 415 ? -24.969 2.869 8.273 1 94.31 415 LYS B N 1
ATOM 7507 C CA . LYS B 1 415 ? -24.25 4.094 8.617 1 94.31 415 LYS B CA 1
ATOM 7508 C C . LYS B 1 415 ? -24.125 5.012 7.406 1 94.31 415 LYS B C 1
ATOM 7510 O O . LYS B 1 415 ? -24.406 6.211 7.5 1 94.31 415 LYS B O 1
ATOM 7515 N N . GLU B 1 416 ? -23.766 4.426 6.355 1 94.56 416 GLU B N 1
ATOM 7516 C CA . GLU B 1 416 ? -23.625 5.195 5.121 1 94.56 416 GLU B CA 1
ATOM 7517 C C . GLU B 1 416 ? -24.969 5.715 4.637 1 94.56 416 GLU B C 1
ATOM 7519 O O . GLU B 1 416 ? -25.078 6.852 4.172 1 94.56 416 GLU B O 1
ATOM 7524 N N . GLY B 1 417 ? -25.922 4.832 4.727 1 95.88 417 GLY B N 1
ATOM 7525 C CA . GLY B 1 417 ? -27.266 5.258 4.355 1 95.88 417 GLY B CA 1
ATOM 7526 C C . GLY B 1 417 ? -27.766 6.426 5.184 1 95.88 417 GLY B C 1
ATOM 7527 O O . GLY B 1 417 ? -28.328 7.375 4.641 1 95.88 417 GLY B O 1
ATOM 7528 N N . LEU B 1 418 ? -27.578 6.355 6.465 1 96.5 418 LEU B N 1
ATOM 7529 C CA . LEU B 1 418 ? -27.984 7.434 7.355 1 96.5 418 LEU B CA 1
ATOM 7530 C C . LEU B 1 418 ? -27.281 8.734 7.004 1 96.5 418 LEU B C 1
ATOM 7532 O O . LEU B 1 418 ? -27.906 9.797 6.961 1 96.5 418 LEU B O 1
ATOM 7536 N N . SER B 1 419 ? -26.016 8.609 6.762 1 96.38 419 SER B N 1
ATOM 7537 C CA . SER B 1 419 ? -25.234 9.789 6.375 1 96.38 419 SER B CA 1
ATOM 7538 C C . SER B 1 419 ? -25.766 10.391 5.074 1 96.38 419 SER B C 1
ATOM 7540 O O . SER B 1 419 ? -25.969 11.602 4.977 1 96.38 419 SER B O 1
ATOM 7542 N N . SER B 1 420 ? -26.016 9.523 4.145 1 96.69 420 SER B N 1
ATOM 7543 C CA . SER B 1 420 ? -26.516 9.977 2.852 1 96.69 420 SER B CA 1
ATOM 7544 C C . SER B 1 420 ? -27.891 10.617 2.988 1 96.69 420 SER B C 1
ATOM 7546 O O . SER B 1 420 ? -28.156 11.656 2.389 1 96.69 420 SER B O 1
ATOM 7548 N N . ALA B 1 421 ? -28.703 9.961 3.75 1 97.44 421 ALA B N 1
ATOM 7549 C CA . ALA B 1 421 ? -30.062 10.469 3.951 1 97.44 421 ALA B CA 1
ATOM 7550 C C . ALA B 1 421 ? -30.031 11.812 4.68 1 97.44 421 ALA B C 1
ATOM 7552 O O . ALA B 1 421 ? -30.828 12.711 4.371 1 97.44 421 ALA B O 1
ATOM 7553 N N . THR B 1 422 ? -29.188 11.945 5.602 1 97.19 422 THR B N 1
ATOM 7554 C CA . THR B 1 422 ? -29.031 13.195 6.348 1 97.19 422 THR B CA 1
ATOM 7555 C C . THR B 1 422 ? -28.578 14.32 5.426 1 97.19 422 THR B C 1
ATOM 7557 O O . THR B 1 422 ? -29.156 15.414 5.453 1 97.19 422 THR B O 1
ATOM 7560 N N . LEU B 1 423 ? -27.656 14.055 4.66 1 96.69 423 LEU B N 1
ATOM 7561 C CA . LEU B 1 423 ? -27.172 15.047 3.703 1 96.69 423 LEU B CA 1
ATOM 7562 C C . LEU B 1 423 ? -28.266 15.406 2.701 1 96.69 423 LEU B C 1
ATOM 7564 O O . LEU B 1 423 ? -28.469 16.578 2.398 1 96.69 423 LEU B O 1
ATOM 7568 N N . ALA B 1 424 ? -28.906 14.375 2.229 1 96.75 424 ALA B N 1
ATOM 7569 C CA . ALA B 1 424 ? -29.953 14.602 1.245 1 96.75 424 ALA B CA 1
ATOM 7570 C C . ALA B 1 424 ? -31.094 15.438 1.838 1 96.75 424 ALA B C 1
ATOM 7572 O O . ALA B 1 424 ? -31.641 16.312 1.173 1 96.75 424 ALA B O 1
ATOM 7573 N N . GLN B 1 425 ? -31.5 15.133 3.064 1 96.94 425 GLN B N 1
ATOM 7574 C CA . GLN B 1 425 ? -32.531 15.914 3.73 1 96.94 425 GLN B CA 1
ATOM 7575 C C . GLN B 1 425 ? -32.125 17.375 3.889 1 96.94 425 GLN B C 1
ATOM 7577 O O . GLN B 1 425 ? -32.906 18.281 3.594 1 96.94 425 GLN B O 1
ATOM 7582 N N . SER B 1 426 ? -30.922 17.547 4.312 1 97.44 426 SER B N 1
ATOM 7583 C CA . SER B 1 426 ? -30.422 18.906 4.492 1 97.44 426 SER B CA 1
ATOM 7584 C C . SER B 1 426 ? -30.391 19.656 3.172 1 97.44 426 SER B C 1
ATOM 7586 O O . SER B 1 426 ? -30.766 20.828 3.117 1 97.44 426 SER B O 1
ATOM 7588 N N . GLU B 1 427 ? -30 19.031 2.197 1 96.94 427 GLU B N 1
ATOM 7589 C CA . GLU B 1 427 ? -29.969 19.672 0.884 1 96.94 427 GLU B CA 1
ATOM 7590 C C . GLU B 1 427 ? -31.375 19.984 0.377 1 96.94 427 GLU B C 1
ATOM 7592 O O . GLU B 1 427 ? -31.594 21.031 -0.247 1 96.94 427 GLU B O 1
ATOM 7597 N N . SER B 1 428 ? -32.219 19.016 0.565 1 96.81 428 SER B N 1
ATOM 7598 C CA . SER B 1 428 ? -33.594 19.266 0.191 1 96.81 428 SER B CA 1
ATOM 7599 C C . SER B 1 428 ? -34.156 20.484 0.929 1 96.81 428 SER B C 1
ATOM 7601 O O . SER B 1 428 ? -34.875 21.297 0.335 1 96.81 428 SER B O 1
ATOM 7603 N N . GLU B 1 429 ? -33.844 20.578 2.143 1 97.25 429 GLU B N 1
ATOM 7604 C CA . GLU B 1 429 ? -34.281 21.719 2.947 1 97.25 429 GLU B CA 1
ATOM 7605 C C . GLU B 1 429 ? -33.625 23.016 2.453 1 97.25 429 GLU B C 1
ATOM 7607 O O . GLU B 1 429 ? -34.281 24.062 2.396 1 97.25 429 GLU B O 1
ATOM 7612 N N . ARG B 1 430 ? -32.406 22.938 2.086 1 97.31 430 ARG B N 1
ATOM 7613 C CA . ARG B 1 430 ? -31.703 24.094 1.541 1 97.31 430 ARG B CA 1
ATOM 7614 C C . ARG B 1 430 ? -32.375 24.578 0.251 1 97.31 430 ARG B C 1
ATOM 7616 O O . ARG B 1 430 ? -32.594 25.766 0.083 1 97.31 430 ARG B O 1
ATOM 7623 N N . ILE B 1 431 ? -32.656 23.625 -0.592 1 97.44 431 ILE B N 1
ATOM 7624 C CA . ILE B 1 431 ? -33.281 23.953 -1.874 1 97.44 431 ILE B CA 1
ATOM 7625 C C . ILE B 1 431 ? -34.656 24.594 -1.644 1 97.44 431 ILE B C 1
ATOM 7627 O O . ILE B 1 431 ? -35 25.578 -2.301 1 97.44 431 ILE B O 1
ATOM 7631 N N . ASN B 1 432 ? -35.406 24.016 -0.741 1 97.19 432 ASN B N 1
ATOM 7632 C CA . ASN B 1 432 ? -36.688 24.609 -0.38 1 97.19 432 ASN B CA 1
ATOM 7633 C C . ASN B 1 432 ? -36.531 26.016 0.165 1 97.19 432 ASN B C 1
ATOM 7635 O O . ASN B 1 432 ? -37.312 26.906 -0.161 1 97.19 432 ASN B O 1
ATOM 7639 N N . ALA B 1 433 ? -35.469 26.172 0.95 1 97.31 433 ALA B N 1
ATOM 7640 C CA . ALA B 1 433 ? -35.188 27.484 1.496 1 97.31 433 ALA B CA 1
ATOM 7641 C C . ALA B 1 433 ? -34.875 28.484 0.382 1 97.31 433 ALA B C 1
ATOM 7643 O O . ALA B 1 433 ? -35.406 29.609 0.391 1 97.31 433 ALA B O 1
ATOM 7644 N N . GLU B 1 434 ? -34.156 28.109 -0.495 1 96.88 434 GLU B N 1
ATOM 7645 C CA . GLU B 1 434 ? -33.812 28.953 -1.637 1 96.88 434 GLU B CA 1
ATOM 7646 C C . GLU B 1 434 ? -35.094 29.344 -2.412 1 96.88 434 GLU B C 1
ATOM 7648 O O . GLU B 1 434 ? -35.25 30.5 -2.816 1 96.88 434 GLU B O 1
ATOM 7653 N N . GLN B 1 435 ? -35.938 28.375 -2.643 1 97.12 435 GLN B N 1
ATOM 7654 C CA . GLN B 1 435 ? -37.188 28.625 -3.361 1 97.12 435 GLN B CA 1
ATOM 7655 C C . GLN B 1 435 ? -38.062 29.609 -2.604 1 97.12 435 GLN B C 1
ATOM 7657 O O . GLN B 1 435 ? -38.688 30.484 -3.207 1 97.12 435 GLN B O 1
ATOM 7662 N N . LEU B 1 436 ? -38.094 29.453 -1.322 1 97.25 436 LEU B N 1
ATOM 7663 C CA . LEU B 1 436 ? -38.875 30.359 -0.489 1 97.25 436 LEU B CA 1
ATOM 7664 C C . LEU B 1 436 ? -38.344 31.781 -0.576 1 97.25 436 LEU B C 1
ATOM 7666 O O . LEU B 1 436 ? -39.125 32.719 -0.732 1 97.25 436 LEU B O 1
ATOM 7670 N N . VAL B 1 437 ? -37.062 31.938 -0.579 1 96 437 VAL B N 1
ATOM 7671 C CA . VAL B 1 437 ? -36.438 33.25 -0.666 1 96 437 VAL B CA 1
ATOM 7672 C C . VAL B 1 437 ? -36.719 33.875 -2.033 1 96 437 VAL B C 1
ATOM 7674 O O . VAL B 1 437 ? -37.094 35.031 -2.131 1 96 437 VAL B O 1
ATOM 7677 N N . ARG B 1 438 ? -36.719 33.125 -2.979 1 94.94 438 ARG B N 1
ATOM 7678 C CA . ARG B 1 438 ? -36.969 33.594 -4.336 1 94.94 438 ARG B CA 1
ATOM 7679 C C . ARG B 1 438 ? -38.438 34 -4.52 1 94.94 438 ARG B C 1
ATOM 7681 O O . ARG B 1 438 ? -38.719 34.875 -5.309 1 94.94 438 ARG B O 1
ATOM 7688 N N . SER B 1 439 ? -39.281 33.312 -3.834 1 96.06 439 SER B N 1
ATOM 7689 C CA . SER B 1 439 ? -40.719 33.625 -3.938 1 96.06 439 SER B CA 1
ATOM 7690 C C . SER B 1 439 ? -41.094 34.781 -3.027 1 96.06 439 SER B C 1
ATOM 7692 O O . SER B 1 439 ? -42.281 35.094 -2.895 1 96.06 439 SER B O 1
ATOM 7694 N N . GLY B 1 440 ? -40.188 35.312 -2.332 1 93.88 440 GLY B N 1
ATOM 7695 C CA . GLY B 1 440 ? -40.438 36.5 -1.515 1 93.88 440 GLY B CA 1
ATOM 7696 C C . GLY B 1 440 ? -40.75 36.156 -0.064 1 93.88 440 GLY B C 1
ATOM 7697 O O . GLY B 1 440 ? -40.938 37.062 0.752 1 93.88 440 GLY B O 1
ATOM 7698 N N . LYS B 1 441 ? -40.781 34.906 0.238 1 96.06 441 LYS B N 1
ATOM 7699 C CA . LYS B 1 441 ? -40.969 34.469 1.616 1 96.06 441 LYS B CA 1
ATOM 7700 C C . LYS B 1 441 ? -39.656 34.312 2.357 1 96.06 441 LYS B C 1
ATOM 7702 O O . LYS B 1 441 ? -39.312 33.219 2.799 1 96.06 441 LYS B O 1
ATOM 7707 N N . VAL B 1 442 ? -39.062 35.375 2.615 1 95.94 442 VAL B N 1
ATOM 7708 C CA . VAL B 1 442 ? -37.656 35.438 3.033 1 95.94 442 VAL B CA 1
ATOM 7709 C C . VAL B 1 442 ? -37.5 34.844 4.43 1 95.94 442 VAL B C 1
ATOM 7711 O O . VAL B 1 442 ? -36.594 34.062 4.684 1 95.94 442 VAL B O 1
ATOM 7714 N N . PHE B 1 443 ? -38.406 35.062 5.348 1 96.25 443 PHE B N 1
ATOM 7715 C CA . PHE B 1 443 ? -38.281 34.625 6.73 1 96.25 443 PHE B CA 1
ATOM 7716 C C . PHE B 1 443 ? -38.531 33.125 6.84 1 96.25 443 PHE B C 1
ATOM 7718 O O . PHE B 1 443 ? -37.875 32.438 7.617 1 96.25 443 PHE B O 1
ATOM 7725 N N . ASP B 1 444 ? -39.5 32.688 6.047 1 96.62 444 ASP B N 1
ATOM 7726 C CA . ASP B 1 444 ? -39.688 31.25 5.969 1 96.62 444 ASP B CA 1
ATOM 7727 C C . ASP B 1 444 ? -38.469 30.562 5.395 1 96.62 444 ASP B C 1
ATOM 7729 O O . ASP B 1 444 ? -38.125 29.453 5.812 1 96.62 444 ASP B O 1
ATOM 7733 N N . GLY B 1 445 ? -37.844 31.234 4.504 1 97.62 445 GLY B N 1
ATOM 7734 C CA . GLY B 1 445 ? -36.594 30.719 3.943 1 97.62 445 GLY B CA 1
ATOM 7735 C C . GLY B 1 445 ? -35.469 30.609 4.965 1 97.62 445 GLY B C 1
ATOM 7736 O O . GLY B 1 445 ? -34.781 29.594 5.031 1 97.62 445 GLY B O 1
ATOM 7737 N N . ILE B 1 446 ? -35.375 31.609 5.738 1 96.38 446 ILE B N 1
ATOM 7738 C CA . ILE B 1 446 ? -34.344 31.609 6.773 1 96.38 446 ILE B CA 1
ATOM 7739 C C . ILE B 1 446 ? -34.594 30.469 7.746 1 96.38 446 ILE B C 1
ATOM 7741 O O . ILE B 1 446 ? -33.656 29.734 8.102 1 96.38 446 ILE B O 1
ATOM 7745 N N . LYS B 1 447 ? -35.812 30.25 8.117 1 96.31 447 LYS B N 1
ATOM 7746 C CA . LYS B 1 447 ? -36.156 29.141 9.016 1 96.31 447 LYS B CA 1
ATOM 7747 C C . LYS B 1 447 ? -35.812 27.797 8.391 1 96.31 447 LYS B C 1
ATOM 7749 O O . LYS B 1 447 ? -35.312 26.891 9.078 1 96.31 447 LYS B O 1
ATOM 7754 N N . MET B 1 448 ? -36.031 27.766 7.117 1 97.12 448 MET B N 1
ATOM 7755 C CA . MET B 1 448 ? -35.75 26.516 6.426 1 97.12 448 MET B CA 1
ATOM 7756 C C . MET B 1 448 ? -34.25 26.266 6.316 1 97.12 448 MET B C 1
ATOM 7758 O O . MET B 1 448 ? -33.781 25.125 6.422 1 97.12 448 MET B O 1
ATOM 7762 N N . TYR B 1 449 ? -33.5 27.297 6.113 1 97.19 449 TYR B N 1
ATOM 7763 C CA . TYR B 1 449 ? -32.062 27.172 6.152 1 97.19 449 TYR B CA 1
ATOM 7764 C C . TYR B 1 449 ? -31.578 26.703 7.523 1 97.19 449 TYR B C 1
ATOM 7766 O O . TYR B 1 449 ? -30.672 25.875 7.629 1 97.19 449 TYR B O 1
ATOM 7774 N N . GLN B 1 450 ? -32.188 27.234 8.508 1 96.25 450 GLN B N 1
ATOM 7775 C CA . GLN B 1 450 ? -31.844 26.812 9.859 1 96.25 450 GLN B CA 1
ATOM 7776 C C . GLN B 1 450 ? -32.156 25.344 10.078 1 96.25 450 GLN B C 1
ATOM 7778 O O . GLN B 1 450 ? -31.422 24.625 10.75 1 96.25 450 GLN B O 1
ATOM 7783 N N . SER B 1 451 ? -33.312 24.984 9.555 1 96.31 451 SER B N 1
ATOM 7784 C CA . SER B 1 451 ? -33.656 23.578 9.625 1 96.31 451 SER B CA 1
ATOM 7785 C C . SER B 1 451 ? -32.625 22.703 8.922 1 96.31 451 SER B C 1
ATOM 7787 O O . SER B 1 451 ? -32.25 21.641 9.43 1 96.31 451 SER B O 1
ATOM 7789 N N . SER B 1 452 ? -32.188 23.109 7.785 1 97.31 452 SER B N 1
ATOM 7790 C CA . SER B 1 452 ? -31.156 22.406 7.035 1 97.31 452 SER B CA 1
ATOM 7791 C C . SER B 1 452 ? -29.891 22.234 7.871 1 97.31 452 SER B C 1
ATOM 7793 O O . SER B 1 452 ? -29.312 21.156 7.898 1 97.31 452 SER B O 1
ATOM 7795 N N . LEU B 1 453 ? -29.562 23.25 8.578 1 95.38 453 LEU B N 1
ATOM 7796 C CA . LEU B 1 453 ? -28.328 23.234 9.359 1 95.38 453 LEU B CA 1
ATOM 7797 C C . LEU B 1 453 ? -28.516 22.453 10.648 1 95.38 453 LEU B C 1
ATOM 7799 O O . LEU B 1 453 ? -27.531 21.953 11.219 1 95.38 453 LEU B O 1
ATOM 7803 N N . ARG B 1 454 ? -29.719 22.453 11.125 1 95.06 454 ARG B N 1
ATOM 7804 C CA . ARG B 1 454 ? -29.984 21.578 12.258 1 95.06 454 ARG B CA 1
ATOM 7805 C C . ARG B 1 454 ? -29.859 20.109 11.859 1 95.06 454 ARG B C 1
ATOM 7807 O O . ARG B 1 454 ? -29.344 19.297 12.633 1 95.06 454 ARG B O 1
ATOM 7814 N N . THR B 1 455 ? -30.312 19.812 10.688 1 96 455 THR B N 1
ATOM 7815 C CA . THR B 1 455 ? -30.25 18.453 10.156 1 96 455 THR B CA 1
ATOM 7816 C C . THR B 1 455 ? -28.797 18.047 9.922 1 96 455 THR B C 1
ATOM 7818 O O . THR B 1 455 ? -28.375 16.953 10.312 1 96 455 THR B O 1
ATOM 7821 N N . PHE B 1 456 ? -28.031 18.906 9.312 1 96.31 456 PHE B N 1
ATOM 7822 C CA . PHE B 1 456 ? -26.625 18.656 9 1 96.31 456 PHE B CA 1
ATOM 7823 C C . PHE B 1 456 ? -25.797 19.922 9.172 1 96.31 456 PHE B C 1
ATOM 7825 O O . PHE B 1 456 ? -25.562 20.656 8.211 1 96.31 456 PHE B O 1
ATOM 7832 N N . PRO B 1 457 ? -25.297 20.156 10.281 1 94.44 457 PRO B N 1
ATOM 7833 C CA . PRO B 1 457 ? -24.594 21.406 10.633 1 94.44 457 PRO B CA 1
ATOM 7834 C C . PRO B 1 457 ? -23.406 21.688 9.727 1 94.44 457 PRO B C 1
ATOM 7836 O O . PRO B 1 457 ? -23 22.828 9.578 1 94.44 457 PRO B O 1
ATOM 7839 N N . GLN B 1 458 ? -22.875 20.703 9.086 1 92.44 458 GLN B N 1
ATOM 7840 C CA . GLN B 1 458 ? -21.672 20.859 8.289 1 92.44 458 GLN B CA 1
ATOM 7841 C C . GLN B 1 458 ? -22 21.234 6.852 1 92.44 458 GLN B C 1
ATOM 7843 O O . GLN B 1 458 ? -21.125 21.266 5.996 1 92.44 458 GLN B O 1
ATOM 7848 N N . ASN B 1 459 ? -23.25 21.5 6.594 1 93.31 459 ASN B N 1
ATOM 7849 C CA . ASN B 1 459 ? -23.656 21.906 5.25 1 93.31 459 ASN B CA 1
ATOM 7850 C C . ASN B 1 459 ? -23.172 23.328 4.926 1 93.31 459 ASN B C 1
ATOM 7852 O O . ASN B 1 459 ? -23.859 24.297 5.23 1 93.31 459 ASN B O 1
ATOM 7856 N N . ALA B 1 460 ? -22.078 23.422 4.309 1 89.81 460 ALA B N 1
ATOM 7857 C CA . ALA B 1 460 ? -21.422 24.703 4.055 1 89.81 460 ALA B CA 1
ATOM 7858 C C . ALA B 1 460 ? -22.25 25.562 3.107 1 89.81 460 ALA B C 1
ATOM 7860 O O . ALA B 1 460 ? -22.328 26.781 3.285 1 89.81 460 ALA B O 1
ATOM 7861 N N . LYS B 1 461 ? -22.797 24.953 2.17 1 93.62 461 LYS B N 1
ATOM 7862 C CA . LYS B 1 461 ? -23.594 25.719 1.209 1 93.62 461 LYS B CA 1
ATOM 7863 C C . LYS B 1 461 ? -24.781 26.391 1.894 1 93.62 461 LYS B C 1
ATOM 7865 O O . LYS B 1 461 ? -25.078 27.562 1.632 1 93.62 461 LYS B O 1
ATOM 7870 N N . SER B 1 462 ? -25.516 25.672 2.732 1 94.88 462 SER B N 1
ATOM 7871 C CA . SER B 1 462 ? -26.625 26.219 3.488 1 94.88 462 SER B CA 1
ATOM 7872 C C . SER B 1 462 ? -26.188 27.375 4.371 1 94.88 462 SER B C 1
ATOM 7874 O O . SER B 1 462 ? -26.875 28.391 4.477 1 94.88 462 SER B O 1
ATOM 7876 N N . SER B 1 463 ? -25.062 27.203 4.961 1 91.19 463 SER B N 1
ATOM 7877 C CA . SER B 1 463 ? -24.531 28.25 5.832 1 91.19 463 SER B CA 1
ATOM 7878 C C . SER B 1 463 ? -24.203 29.516 5.043 1 91.19 463 SER B C 1
ATOM 7880 O O . SER B 1 463 ? -24.562 30.609 5.465 1 91.19 463 SER B O 1
ATOM 7882 N N . VAL B 1 464 ? -23.625 29.312 3.922 1 89.44 464 VAL B N 1
ATOM 7883 C CA . VAL B 1 464 ? -23.234 30.453 3.088 1 89.44 464 VAL B CA 1
ATOM 7884 C C . VAL B 1 464 ? -24.484 31.172 2.578 1 89.44 464 VAL B C 1
ATOM 7886 O O . VAL B 1 464 ? -24.578 32.406 2.637 1 89.44 464 VAL B O 1
ATOM 7889 N N . GLU B 1 465 ? -25.438 30.453 2.094 1 93.75 465 GLU B N 1
ATOM 7890 C CA . GLU B 1 465 ? -26.656 31.047 1.544 1 93.75 465 GLU B CA 1
ATOM 7891 C C . GLU B 1 465 ? -27.469 31.734 2.629 1 93.75 465 GLU B C 1
ATOM 7893 O O . GLU B 1 465 ? -28.047 32.812 2.395 1 93.75 465 GLU B O 1
ATOM 7898 N N . LEU B 1 466 ? -27.562 31.141 3.809 1 93.25 466 LEU B N 1
ATOM 7899 C CA . LEU B 1 466 ? -28.219 31.766 4.941 1 93.25 466 LEU B CA 1
ATOM 7900 C C . LEU B 1 466 ? -27.578 33.125 5.273 1 93.25 466 LEU B C 1
ATOM 7902 O O . LEU B 1 466 ? -28.281 34.094 5.453 1 93.25 466 LEU B O 1
ATOM 7906 N N . ASN B 1 467 ? -26.297 33.094 5.277 1 86.81 467 ASN B N 1
ATOM 7907 C CA . ASN B 1 467 ? -25.578 34.312 5.594 1 86.81 467 ASN B CA 1
ATOM 7908 C C . ASN B 1 467 ? -25.781 35.406 4.52 1 86.81 467 ASN B C 1
ATOM 7910 O O . ASN B 1 467 ? -25.875 36.594 4.828 1 86.81 467 ASN B O 1
ATOM 7914 N N . HIS B 1 468 ? -25.844 34.969 3.34 1 89.31 468 HIS B N 1
ATOM 7915 C CA . HIS B 1 468 ? -26.109 35.906 2.248 1 89.31 468 HIS B CA 1
ATOM 7916 C C . HIS B 1 468 ? -27.484 36.562 2.396 1 89.31 468 HIS B C 1
ATOM 7918 O O . HIS B 1 468 ? -27.625 37.75 2.227 1 89.31 468 HIS B O 1
ATOM 7924 N N . VAL B 1 469 ? -28.469 35.812 2.674 1 93 469 VAL B N 1
ATOM 7925 C CA . VAL B 1 469 ? -29.828 36.312 2.828 1 93 469 VAL B CA 1
ATOM 7926 C C . VAL B 1 469 ? -29.906 37.25 4.031 1 93 469 VAL B C 1
ATOM 7928 O O . VAL B 1 469 ? -30.516 38.312 3.961 1 93 469 VAL B O 1
ATOM 7931 N N . ARG B 1 470 ? -29.25 36.844 5.109 1 89 470 ARG B N 1
ATOM 7932 C CA . ARG B 1 470 ? -29.219 37.656 6.312 1 89 470 ARG B CA 1
ATOM 7933 C C . ARG B 1 470 ? -28.547 39 6.043 1 89 470 ARG B C 1
ATOM 7935 O O . ARG B 1 470 ? -29.016 40.031 6.477 1 89 470 ARG B O 1
ATOM 7942 N N . SER B 1 471 ? -27.516 38.906 5.289 1 84.38 471 SER B N 1
ATOM 7943 C CA . SER B 1 471 ? -26.781 40.125 4.957 1 84.38 471 SER B CA 1
ATOM 7944 C C . SER B 1 471 ? -27.625 41.062 4.09 1 84.38 471 SER B C 1
ATOM 7946 O O . SER B 1 471 ? -27.594 42.281 4.27 1 84.38 471 SER B O 1
ATOM 7948 N N . SER B 1 472 ? -28.344 40.5 3.199 1 88.75 472 SER B N 1
ATOM 7949 C CA . SER B 1 472 ? -29.188 41.281 2.307 1 88.75 472 SER B CA 1
ATOM 7950 C C . SER B 1 472 ? -30.344 41.938 3.062 1 88.75 472 SER B C 1
ATOM 7952 O O . SER B 1 472 ? -30.781 43.031 2.723 1 88.75 472 SER B O 1
ATOM 7954 N N . GLU B 1 473 ? -30.797 41.312 4.094 1 90.5 473 GLU B N 1
ATOM 7955 C CA . GLU B 1 473 ? -31.953 41.781 4.848 1 90.5 473 GLU B CA 1
ATOM 7956 C C . GLU B 1 473 ? -31.516 42.688 6.012 1 90.5 473 GLU B C 1
ATOM 7958 O O . GLU B 1 473 ? -32.344 43.406 6.578 1 90.5 473 GLU B O 1
ATOM 7963 N N . TYR B 1 474 ? -30.297 42.688 6.277 1 87.25 474 TYR B N 1
ATOM 7964 C CA . TYR B 1 474 ? -29.781 43.375 7.453 1 87.25 474 TYR B CA 1
ATOM 7965 C C . TYR B 1 474 ? -30.062 44.875 7.363 1 87.25 474 TYR B C 1
ATOM 7967 O O . TYR B 1 474 ? -30.422 45.531 8.359 1 87.25 474 TYR B O 1
ATOM 7975 N N . SER B 1 475 ? -30.031 45.438 6.164 1 86.06 475 SER B N 1
ATOM 7976 C CA . SER B 1 475 ? -30.234 46.875 5.961 1 86.06 475 SER B CA 1
ATOM 7977 C C . SER B 1 475 ? -31.688 47.25 6.184 1 86.06 475 SER B C 1
ATOM 7979 O O . SER B 1 475 ? -31.984 48.438 6.387 1 86.06 475 SER B O 1
ATOM 7981 N N . LYS B 1 476 ? -32.5 46.375 6.238 1 91.12 476 LYS B N 1
ATOM 7982 C CA . LYS B 1 476 ? -33.938 46.688 6.348 1 91.12 476 LYS B CA 1
ATOM 7983 C C . LYS B 1 476 ? -34.406 46.594 7.801 1 91.12 476 LYS B C 1
ATOM 7985 O O . LYS B 1 476 ? -35.562 46.875 8.102 1 91.12 476 LYS B O 1
ATOM 7990 N N . ILE B 1 477 ? -33.562 46.312 8.688 1 90.19 477 ILE B N 1
ATOM 7991 C CA . ILE B 1 477 ? -33.906 46.062 10.086 1 90.19 477 ILE B CA 1
ATOM 7992 C C . ILE B 1 477 ? -34.531 47.344 10.688 1 90.19 477 ILE B C 1
ATOM 7994 O O . ILE B 1 477 ? -35.531 47.281 11.375 1 90.19 477 ILE B O 1
ATOM 7998 N N . PRO B 1 478 ? -33.969 48.531 10.328 1 87.94 478 PRO B N 1
ATOM 7999 C CA . PRO B 1 478 ? -34.562 49.75 10.898 1 87.94 478 PRO B CA 1
ATOM 8000 C C . PRO B 1 478 ? -36.031 49.938 10.492 1 87.94 478 PRO B C 1
ATOM 8002 O O . PRO B 1 478 ? -36.844 50.344 11.305 1 87.94 478 PRO B O 1
ATOM 8005 N N . GLU B 1 479 ? -36.312 49.625 9.297 1 93.25 479 GLU B N 1
ATOM 8006 C CA . GLU B 1 479 ? -37.688 49.719 8.812 1 93.25 479 GLU B CA 1
ATOM 8007 C C . GLU B 1 479 ? -38.562 48.719 9.531 1 93.25 479 GLU B C 1
ATOM 8009 O O . GLU B 1 479 ? -39.688 49.031 9.906 1 93.25 479 GLU B O 1
ATOM 8014 N N . TYR B 1 480 ? -38.094 47.5 9.734 1 93.44 480 TYR B N 1
ATOM 8015 C CA . TYR B 1 480 ? -38.844 46.469 10.445 1 93.44 480 TYR B CA 1
ATOM 8016 C C . TYR B 1 480 ? -39.062 46.875 11.898 1 93.44 480 TYR B C 1
ATOM 8018 O O . TYR B 1 480 ? -40.156 46.656 12.453 1 93.44 480 TYR B O 1
ATOM 8026 N N . LEU B 1 481 ? -38.094 47.5 12.492 1 93.81 481 LEU B N 1
ATOM 8027 C CA . LEU B 1 481 ? -38.188 47.938 13.883 1 93.81 481 LEU B CA 1
ATOM 8028 C C . LEU B 1 481 ? -39.281 48.969 14.047 1 93.81 481 LEU B C 1
ATOM 8030 O O . LEU B 1 481 ? -40.094 48.906 14.977 1 93.81 481 LEU B O 1
ATOM 8034 N N . LYS B 1 482 ? -39.25 49.906 13.109 1 94.56 482 LYS B N 1
ATOM 8035 C CA . LYS B 1 482 ? -40.25 50.969 13.133 1 94.56 482 LYS B CA 1
ATOM 8036 C C . LYS B 1 482 ? -41.656 50.375 13.039 1 94.56 482 LYS B C 1
ATOM 8038 O O . LYS B 1 482 ? -42.562 50.75 13.789 1 94.56 482 LYS B O 1
ATOM 8043 N N . GLU B 1 483 ? -41.812 49.5 12.195 1 94.75 483 GLU B N 1
ATOM 8044 C CA . GLU B 1 483 ? -43.094 48.844 12.008 1 94.75 483 GLU B CA 1
ATOM 8045 C C . GLU B 1 483 ? -43.5 48.062 13.258 1 94.75 483 GLU B C 1
ATOM 8047 O O . GLU B 1 483 ? -44.656 48.125 13.68 1 94.75 483 GLU B O 1
ATOM 8052 N N . GLY B 1 484 ? -42.594 47.312 13.852 1 95.75 484 GLY B N 1
ATOM 8053 C CA . GLY B 1 484 ? -42.844 46.562 15.055 1 95.75 484 GLY B CA 1
ATOM 8054 C C . GLY B 1 484 ? -43.25 47.438 16.234 1 95.75 484 GLY B C 1
ATOM 8055 O O . GLY B 1 484 ? -44.188 47.094 16.969 1 95.75 484 GLY B O 1
ATOM 8056 N N . ILE B 1 485 ? -42.594 48.594 16.328 1 93.56 485 ILE B N 1
ATOM 8057 C CA . ILE B 1 485 ? -42.906 49.531 17.406 1 93.56 485 ILE B CA 1
ATOM 8058 C C . ILE B 1 485 ? -44.281 50.156 17.188 1 93.56 485 ILE B C 1
ATOM 8060 O O . ILE B 1 485 ? -45.031 50.344 18.141 1 93.56 485 ILE B O 1
ATOM 8064 N N . GLU B 1 486 ? -44.531 50.438 15.977 1 95.56 486 GLU B N 1
ATOM 8065 C CA . GLU B 1 486 ? -45.844 50.969 15.648 1 95.56 486 GLU B CA 1
ATOM 8066 C C . GLU B 1 486 ? -46.938 50 16 1 95.56 486 GLU B C 1
ATOM 8068 O O . GLU B 1 486 ? -47.969 50.406 16.578 1 95.56 486 GLU B O 1
ATOM 8073 N N . LEU B 1 487 ? -46.781 48.75 15.688 1 95.62 487 LEU B N 1
ATOM 8074 C CA . LEU B 1 487 ? -47.75 47.719 16.016 1 95.62 487 LEU B CA 1
ATOM 8075 C C . LEU B 1 487 ? -47.875 47.531 17.516 1 95.62 487 LEU B C 1
ATOM 8077 O O . LEU B 1 487 ? -49 47.344 18.031 1 95.62 487 LEU B O 1
ATOM 8081 N N . TYR B 1 488 ? -46.75 47.656 18.219 1 94.44 488 TYR B N 1
ATOM 8082 C CA . TYR B 1 488 ? -46.75 47.594 19.672 1 94.44 488 TYR B CA 1
ATOM 8083 C C . TYR B 1 488 ? -47.562 48.75 20.266 1 94.44 488 TYR B C 1
ATOM 8085 O O . TYR B 1 488 ? -48.375 48.531 21.188 1 94.44 488 TYR B O 1
ATOM 8093 N N . SER B 1 489 ? -47.406 49.938 19.703 1 93.44 489 SER B N 1
ATOM 8094 C CA . SER B 1 489 ? -48.094 51.125 20.172 1 93.44 489 SER B CA 1
ATOM 8095 C C . SER B 1 489 ? -49.594 51.062 19.891 1 93.44 489 SER B C 1
ATOM 8097 O O . SER B 1 489 ? -50.406 51.625 20.625 1 93.44 489 SER B O 1
ATOM 8099 N N . GLN B 1 490 ? -49.938 50.312 18.875 1 94.5 490 GLN B N 1
ATOM 8100 C CA . GLN B 1 490 ? -51.344 50.156 18.484 1 94.5 490 GLN B CA 1
ATOM 8101 C C . GLN B 1 490 ? -51.969 49 19.234 1 94.5 490 GLN B C 1
ATOM 8103 O O . GLN B 1 490 ? -53.125 48.625 18.953 1 94.5 490 GLN B O 1
ATOM 8108 N N . ARG B 1 491 ? -51.25 48.188 20.047 1 90.12 491 ARG B N 1
ATOM 8109 C CA . ARG B 1 491 ? -51.656 47.094 20.922 1 90.12 491 ARG B CA 1
ATOM 8110 C C . ARG B 1 491 ? -51.906 45.812 20.109 1 90.12 491 ARG B C 1
ATOM 8112 O O . ARG B 1 491 ? -52.688 44.969 20.516 1 90.12 491 ARG B O 1
ATOM 8119 N N . ASP B 1 492 ? -51.375 45.844 18.891 1 94.12 492 ASP B N 1
ATOM 8120 C CA . ASP B 1 492 ? -51.344 44.625 18.125 1 94.12 492 ASP B CA 1
ATOM 8121 C C . ASP B 1 492 ? -50.094 43.812 18.469 1 94.12 492 ASP B C 1
ATOM 8123 O O . ASP B 1 492 ? -49.156 43.719 17.656 1 94.12 492 ASP B O 1
ATOM 8127 N N . TYR B 1 493 ? -50.156 43.094 19.516 1 93.06 493 TYR B N 1
ATOM 8128 C CA . TYR B 1 493 ? -49 42.438 20.047 1 93.06 493 TYR B CA 1
ATOM 8129 C C . TYR B 1 493 ? -48.625 41.188 19.219 1 93.06 493 TYR B C 1
ATOM 8131 O O . TYR B 1 493 ? -47.438 40.844 19.094 1 93.06 493 TYR B O 1
ATOM 8139 N N . GLU B 1 494 ? -49.625 40.531 18.672 1 93.38 494 GLU B N 1
ATOM 8140 C CA . GLU B 1 494 ? -49.344 39.406 17.828 1 93.38 494 GLU B CA 1
ATOM 8141 C C . GLU B 1 494 ? -48.531 39.812 16.609 1 93.38 494 GLU B C 1
ATOM 8143 O O . GLU B 1 494 ? -47.562 39.125 16.25 1 93.38 494 GLU B O 1
ATOM 8148 N N . GLY B 1 495 ? -49 40.844 15.992 1 93.56 495 GLY B N 1
ATOM 8149 C CA . GLY B 1 495 ? -48.25 41.375 14.867 1 93.56 495 GLY B CA 1
ATOM 8150 C C . GLY B 1 495 ? -46.875 41.844 15.25 1 93.56 495 GLY B C 1
ATOM 8151 O O . GLY B 1 495 ? -45.906 41.625 14.523 1 93.56 495 GLY B O 1
ATOM 8152 N N . SER B 1 496 ? -46.844 42.562 16.359 1 95.62 496 SER B N 1
ATOM 8153 C CA . SER B 1 496 ? -45.562 43.031 16.859 1 95.62 496 SER B CA 1
ATOM 8154 C C . SER B 1 496 ? -44.594 41.875 17.125 1 95.62 496 SER B C 1
ATOM 8156 O O . SER B 1 496 ? -43.438 41.938 16.719 1 95.62 496 SER B O 1
ATOM 8158 N N . ILE B 1 497 ? -45.031 40.812 17.703 1 94.81 497 ILE B N 1
ATOM 8159 C CA . ILE B 1 497 ? -44.219 39.625 18.031 1 94.81 497 ILE B CA 1
ATOM 8160 C C . ILE B 1 497 ? -43.656 39 16.75 1 94.81 497 ILE B C 1
ATOM 8162 O O . ILE B 1 497 ? -42.469 38.688 16.656 1 94.81 497 ILE B O 1
ATOM 8166 N N . ARG B 1 498 ? -44.438 38.875 15.781 1 94.31 498 ARG B N 1
ATOM 8167 C CA . ARG B 1 498 ? -44.031 38.312 14.508 1 94.31 498 ARG B CA 1
ATOM 8168 C C . ARG B 1 498 ? -42.875 39.094 13.891 1 94.31 498 ARG B C 1
ATOM 8170 O O . ARG B 1 498 ? -41.906 38.5 13.398 1 94.31 498 ARG B O 1
ATOM 8177 N N . ILE B 1 499 ? -43.031 40.438 13.898 1 94.69 499 ILE B N 1
ATOM 8178 C CA . ILE B 1 499 ? -42 41.281 13.281 1 94.69 499 ILE B CA 1
ATOM 8179 C C . ILE B 1 499 ? -40.688 41.156 14.047 1 94.69 499 ILE B C 1
ATOM 8181 O O . ILE B 1 499 ? -39.625 41.031 13.438 1 94.69 499 ILE B O 1
ATOM 8185 N N . PHE B 1 500 ? -40.844 41.188 15.297 1 95.5 500 PHE B N 1
ATOM 8186 C CA . PHE B 1 500 ? -39.625 41.125 16.094 1 95.5 500 PHE B CA 1
ATOM 8187 C C . PHE B 1 500 ? -38.969 39.75 16 1 95.5 500 PHE B C 1
ATOM 8189 O O . PHE B 1 500 ? -37.719 39.656 16 1 95.5 500 PHE B O 1
ATOM 8196 N N . GLU B 1 501 ? -39.719 38.719 15.914 1 94.88 501 GLU B N 1
ATOM 8197 C CA . GLU B 1 501 ? -39.156 37.375 15.648 1 94.88 501 GLU B CA 1
ATOM 8198 C C . GLU B 1 501 ? -38.438 37.344 14.305 1 94.88 501 GLU B C 1
ATOM 8200 O O . GLU B 1 501 ? -37.375 36.719 14.172 1 94.88 501 GLU B O 1
ATOM 8205 N N . ASN B 1 502 ? -39.031 37.969 13.32 1 94.5 502 ASN B N 1
ATOM 8206 C CA . ASN B 1 502 ? -38.438 38.031 11.992 1 94.5 502 ASN B CA 1
ATOM 8207 C C . ASN B 1 502 ? -37.094 38.75 12.031 1 94.5 502 ASN B C 1
ATOM 8209 O O . ASN B 1 502 ? -36.125 38.312 11.375 1 94.5 502 ASN B O 1
ATOM 8213 N N . ILE B 1 503 ? -37.062 39.844 12.805 1 93.44 503 ILE B N 1
ATOM 8214 C CA . ILE B 1 503 ? -35.812 40.562 12.938 1 93.44 503 ILE B CA 1
ATOM 8215 C C . ILE B 1 503 ? -34.75 39.688 13.562 1 93.44 503 ILE B C 1
ATOM 8217 O O . ILE B 1 503 ? -33.594 39.688 13.125 1 93.44 503 ILE B O 1
ATOM 8221 N N . LEU B 1 504 ? -35.188 38.906 14.461 1 92.88 504 LEU B N 1
ATOM 8222 C CA . LEU B 1 504 ? -34.25 38.031 15.188 1 92.88 504 LEU B CA 1
ATOM 8223 C C . LEU B 1 504 ? -33.781 36.875 14.32 1 92.88 504 LEU B C 1
ATOM 8225 O O . LEU B 1 504 ? -32.781 36.219 14.609 1 92.88 504 LEU B O 1
ATOM 8229 N N . LEU B 1 505 ? -34.5 36.531 13.328 1 93.5 505 LEU B N 1
ATOM 8230 C CA . LEU B 1 505 ? -34.062 35.562 12.336 1 93.5 505 LEU B CA 1
ATOM 8231 C C . LEU B 1 505 ? -32.906 36.125 11.508 1 93.5 505 LEU B C 1
ATOM 8233 O O . LEU B 1 505 ? -32.031 35.344 11.078 1 93.5 505 LEU B O 1
ATOM 8237 N N . ILE B 1 506 ? -32.969 37.438 11.297 1 89.44 506 ILE B N 1
ATOM 8238 C CA . ILE B 1 506 ? -31.922 38.125 10.539 1 89.44 506 ILE B CA 1
ATOM 8239 C C . ILE B 1 506 ? -30.688 38.312 11.414 1 89.44 506 ILE B C 1
ATOM 8241 O O . ILE B 1 506 ? -29.578 37.938 11.039 1 89.44 506 ILE B O 1
ATOM 8245 N N . ASP B 1 507 ? -30.922 38.906 12.539 1 89.38 507 ASP B N 1
ATOM 8246 C CA . ASP B 1 507 ? -29.859 39.156 13.508 1 89.38 507 ASP B CA 1
ATOM 8247 C C . ASP B 1 507 ? -30.297 38.75 14.914 1 89.38 507 ASP B C 1
ATOM 8249 O O . ASP B 1 507 ? -30.875 39.531 15.648 1 89.38 507 ASP B O 1
ATOM 8253 N N . PRO B 1 508 ? -29.844 37.594 15.328 1 87.12 508 PRO B N 1
ATOM 8254 C CA . PRO B 1 508 ? -30.25 37.062 16.641 1 87.12 508 PRO B CA 1
ATOM 8255 C C . PRO B 1 508 ? -29.734 37.906 17.797 1 87.12 508 PRO B C 1
ATOM 8257 O O . PRO B 1 508 ? -30.25 37.812 18.922 1 87.12 508 PRO B O 1
ATOM 8260 N N . ALA B 1 509 ? -28.828 38.781 17.469 1 82.94 509 ALA B N 1
ATOM 8261 C CA . ALA B 1 509 ? -28.203 39.562 18.547 1 82.94 509 ALA B CA 1
ATOM 8262 C C . ALA B 1 509 ? -28.797 40.969 18.641 1 82.94 509 ALA B C 1
ATOM 8264 O O . ALA B 1 509 ? -28.375 41.75 19.469 1 82.94 509 ALA B O 1
ATOM 8265 N N . ASP B 1 510 ? -29.859 41.281 17.859 1 86.19 510 ASP B N 1
ATOM 8266 C CA . ASP B 1 510 ? -30.484 42.594 17.891 1 86.19 510 ASP B CA 1
ATOM 8267 C C . ASP B 1 510 ? -31.172 42.875 19.219 1 86.19 510 ASP B C 1
ATOM 8269 O O . ASP B 1 510 ? -32.188 42.25 19.531 1 86.19 510 ASP B O 1
ATOM 8273 N N . LYS B 1 511 ? -30.688 43.75 20 1 84.75 511 LYS B N 1
ATOM 8274 C CA . LYS B 1 511 ? -31.125 43.969 21.375 1 84.75 511 LYS B CA 1
ATOM 8275 C C . LYS B 1 511 ? -32.5 44.625 21.406 1 84.75 511 LYS B C 1
ATOM 8277 O O . LYS B 1 511 ? -33.344 44.281 22.25 1 84.75 511 LYS B O 1
ATOM 8282 N N . ARG B 1 512 ? -32.719 45.594 20.562 1 89.81 512 ARG B N 1
ATOM 8283 C CA . ARG B 1 512 ? -34 46.281 20.531 1 89.81 512 ARG B CA 1
ATOM 8284 C C . ARG B 1 512 ? -35.156 45.312 20.219 1 89.81 512 ARG B C 1
ATOM 8286 O O . ARG B 1 512 ? -36.188 45.312 20.891 1 89.81 512 ARG B O 1
ATOM 8293 N N . ALA B 1 513 ? -34.844 44.5 19.25 1 91.88 513 ALA B N 1
ATOM 8294 C CA . ALA B 1 513 ? -35.812 43.5 18.859 1 91.88 513 ALA B CA 1
ATOM 8295 C C . ALA B 1 513 ? -36.062 42.5 20 1 91.88 513 ALA B C 1
ATOM 8297 O O . ALA B 1 513 ? -37.219 42.094 20.234 1 91.88 513 ALA B O 1
ATOM 8298 N N . GLN B 1 514 ? -35.125 42.062 20.688 1 92.25 514 GLN B N 1
ATOM 8299 C CA . GLN B 1 514 ? -35.25 41.156 21.812 1 92.25 514 GLN B CA 1
ATOM 8300 C C . GLN B 1 514 ? -36.094 41.781 22.922 1 92.25 514 GLN B C 1
ATOM 8302 O O . GLN B 1 514 ? -37 41.125 23.484 1 92.25 514 GLN B O 1
ATOM 8307 N N . GLU B 1 515 ? -35.781 43.031 23.141 1 90.88 515 GLU B N 1
ATOM 8308 C CA . GLU B 1 515 ? -36.5 43.75 24.188 1 90.88 515 GLU B CA 1
ATOM 8309 C C . GLU B 1 515 ? -37.969 43.906 23.859 1 90.88 515 GLU B C 1
ATOM 8311 O O . GLU B 1 515 ? -38.844 43.594 24.672 1 90.88 515 GLU B O 1
ATOM 8316 N N . TYR B 1 516 ? -38.156 44.406 22.719 1 92.5 516 TYR B N 1
ATOM 8317 C CA . TYR B 1 516 ? -39.562 44.656 22.328 1 92.5 516 TYR B CA 1
ATOM 8318 C C . TYR B 1 516 ? -40.312 43.344 22.156 1 92.5 516 TYR B C 1
ATOM 8320 O O . TYR B 1 516 ? -41.531 43.281 22.359 1 92.5 516 TYR B O 1
ATOM 8328 N N . LEU B 1 517 ? -39.594 42.281 21.797 1 92.88 517 LEU B N 1
ATOM 8329 C CA . LEU B 1 517 ? -40.25 40.969 21.75 1 92.88 517 LEU B CA 1
ATOM 8330 C C . LEU B 1 517 ? -40.688 40.5 23.141 1 92.88 517 LEU B C 1
ATOM 8332 O O . LEU B 1 517 ? -41.781 40.031 23.312 1 92.88 517 LEU B O 1
ATOM 8336 N N . ARG B 1 518 ? -39.844 40.719 24.094 1 93.44 518 ARG B N 1
ATOM 8337 C CA . ARG B 1 518 ? -40.156 40.406 25.484 1 93.44 518 ARG B CA 1
ATOM 8338 C C . ARG B 1 518 ? -41.344 41.188 25.969 1 93.44 518 ARG B C 1
ATOM 8340 O O . ARG B 1 518 ? -42.281 40.656 26.562 1 93.44 518 ARG B O 1
ATOM 8347 N N . LEU B 1 519 ? -41.312 42.469 25.672 1 92.69 519 LEU B N 1
ATOM 8348 C CA . LEU B 1 519 ? -42.375 43.375 26.109 1 92.69 519 LEU B CA 1
ATOM 8349 C C . LEU B 1 519 ? -43.688 43 25.438 1 92.69 519 LEU B C 1
ATOM 8351 O O . LEU B 1 519 ? -44.75 42.938 26.094 1 92.69 519 LEU B O 1
ATOM 8355 N N . SER B 1 520 ? -43.562 42.75 24.203 1 93.69 520 SER B N 1
ATOM 8356 C CA . SER B 1 520 ? -44.781 42.406 23.453 1 93.69 520 SER B CA 1
ATOM 8357 C C . SER B 1 520 ? -45.375 41.094 23.953 1 93.69 520 SER B C 1
ATOM 8359 O O . SER B 1 520 ? -46.594 40.969 24.047 1 93.69 520 SER B O 1
ATOM 8361 N N . THR B 1 521 ? -44.562 40.156 24.234 1 92.69 521 THR B N 1
ATOM 8362 C CA . THR B 1 521 ? -45 38.844 24.719 1 92.69 521 THR B CA 1
ATOM 8363 C C . THR B 1 521 ? -45.625 39 26.109 1 92.69 521 THR B C 1
ATOM 8365 O O . THR B 1 521 ? -46.656 38.375 26.375 1 92.69 521 THR B O 1
ATOM 8368 N N . LYS B 1 522 ? -45.062 39.812 26.922 1 91.56 522 LYS B N 1
ATOM 8369 C CA . LYS B 1 522 ? -45.594 40.062 28.266 1 91.56 522 LYS B CA 1
ATOM 8370 C C . LYS B 1 522 ? -46.969 40.719 28.203 1 91.56 522 LYS B C 1
ATOM 8372 O O . LYS B 1 522 ? -47.875 40.312 28.922 1 91.56 522 LYS B O 1
ATOM 8377 N N . LYS B 1 523 ? -47.031 41.656 27.391 1 92.56 523 LYS B N 1
ATOM 8378 C CA . LYS B 1 523 ? -48.312 42.375 27.266 1 92.56 523 LYS B CA 1
ATOM 8379 C C . LYS B 1 523 ? -49.406 41.469 26.656 1 92.56 523 LYS B C 1
ATOM 8381 O O . LYS B 1 523 ? -50.562 41.5 27.094 1 92.56 523 LYS B O 1
ATOM 8386 N N . LYS B 1 524 ? -49.031 40.656 25.734 1 90.5 524 LYS B N 1
ATOM 8387 C CA . LYS B 1 524 ? -49.969 39.719 25.125 1 90.5 524 LYS B CA 1
ATOM 8388 C C . LYS B 1 524 ? -50.469 38.688 26.172 1 90.5 524 LYS B C 1
ATOM 8390 O O . LYS B 1 524 ? -51.656 38.406 26.219 1 90.5 524 LYS B O 1
ATOM 8395 N N . ASP B 1 525 ? -49.531 38.312 26.984 1 88.31 525 ASP B N 1
ATOM 8396 C CA . ASP B 1 525 ? -49.906 37.344 28.047 1 88.31 525 ASP B CA 1
ATOM 8397 C C . ASP B 1 525 ? -50.781 38 29.094 1 88.31 525 ASP B C 1
ATOM 8399 O O . ASP B 1 525 ? -51.719 37.375 29.594 1 88.31 525 ASP B O 1
ATOM 8403 N N . ALA B 1 526 ? -50.469 39.219 29.391 1 85.94 526 ALA B N 1
ATOM 8404 C CA . ALA B 1 526 ? -51.281 39.938 30.375 1 85.94 526 ALA B CA 1
ATOM 8405 C C . ALA B 1 526 ? -52.719 40.125 29.875 1 85.94 526 ALA B C 1
ATOM 8407 O O . ALA B 1 526 ? -53.656 39.969 30.656 1 85.94 526 ALA B O 1
ATOM 8408 N N . ILE B 1 527 ? -52.812 40.406 28.672 1 86.56 527 ILE B N 1
ATOM 8409 C CA . ILE B 1 527 ? -54.125 40.594 28.094 1 86.56 527 ILE B CA 1
ATOM 8410 C C . ILE B 1 527 ? -54.875 39.25 28.078 1 86.56 527 ILE B C 1
ATOM 8412 O O . ILE B 1 527 ? -56.062 39.188 28.344 1 86.56 527 ILE B O 1
ATOM 8416 N N . ARG B 1 528 ? -54.156 38.188 27.75 1 83.38 528 ARG B N 1
ATOM 8417 C CA . ARG B 1 528 ? -54.75 36.844 27.719 1 83.38 528 ARG B CA 1
ATOM 8418 C C . ARG B 1 528 ? -55.281 36.438 29.109 1 83.38 528 ARG B C 1
ATOM 8420 O O . ARG B 1 528 ? -56.375 35.906 29.234 1 83.38 528 ARG B O 1
ATOM 8427 N N . VAL B 1 529 ? -54.531 36.781 30.156 1 82.62 529 VAL B N 1
ATOM 8428 C CA . VAL B 1 529 ? -54.938 36.469 31.531 1 82.62 529 VAL B CA 1
ATOM 8429 C C . VAL B 1 529 ? -56.156 37.312 31.906 1 82.62 529 VAL B C 1
ATOM 8431 O O . VAL B 1 529 ? -57.062 36.812 32.562 1 82.62 529 VAL B O 1
ATOM 8434 N N . LEU B 1 530 ? -56.156 38.531 31.5 1 78.69 530 LEU B N 1
ATOM 8435 C CA . LEU B 1 530 ? -57.281 39.438 31.828 1 78.69 530 LEU B CA 1
ATOM 8436 C C . LEU B 1 530 ? -58.562 38.969 31.141 1 78.69 530 LEU B C 1
ATOM 8438 O O . LEU B 1 530 ? -59.656 39 31.734 1 78.69 530 LEU B O 1
ATOM 8442 N N . LEU B 1 531 ? -58.406 38.5 29.953 1 75.88 531 LEU B N 1
ATOM 8443 C CA . LEU B 1 531 ? -59.562 38 29.203 1 75.88 531 LEU B CA 1
ATOM 8444 C C . LEU B 1 531 ? -60.094 36.688 29.781 1 75.88 531 LEU B C 1
ATOM 8446 O O . LEU B 1 531 ? -61.281 36.469 29.844 1 75.88 531 LEU B O 1
ATOM 8450 N N . ASP B 1 532 ? -59.188 35.844 30.172 1 75.12 532 ASP B N 1
ATOM 8451 C CA . ASP B 1 532 ? -59.594 34.594 30.797 1 75.12 532 ASP B CA 1
ATOM 8452 C C . ASP B 1 532 ? -60.281 34.844 32.125 1 75.12 532 ASP B C 1
ATOM 8454 O O . ASP B 1 532 ? -61.219 34.125 32.5 1 75.12 532 ASP B O 1
ATOM 8458 N N . LYS B 1 533 ? -60.062 35.781 32.875 1 75.62 533 LYS B N 1
ATOM 8459 C CA . LYS B 1 533 ? -60.688 36.125 34.156 1 75.62 533 LYS B CA 1
ATOM 8460 C C . LYS B 1 533 ? -62.062 36.719 33.938 1 75.62 533 LYS B C 1
ATOM 8462 O O . LYS B 1 533 ? -63 36.469 34.719 1 75.62 533 LYS B O 1
ATOM 8467 N N . THR B 1 534 ? -62.125 37.562 33 1 68.81 534 THR B N 1
ATOM 8468 C CA . THR B 1 534 ? -63.438 38.156 32.75 1 68.81 534 THR B CA 1
ATOM 8469 C C . THR B 1 534 ? -64.375 37.156 32.156 1 68.81 534 THR B C 1
ATOM 8471 O O . THR B 1 534 ? -65.625 37.312 32.219 1 68.81 534 THR B O 1
ATOM 8474 N N . ALA B 1 535 ? -63.969 36.031 31.438 1 71.19 535 ALA B N 1
ATOM 8475 C CA . ALA B 1 535 ? -64.875 35 30.875 1 71.19 535 ALA B CA 1
ATOM 8476 C C . ALA B 1 535 ? -65.312 34.031 31.953 1 71.19 535 ALA B C 1
ATOM 8478 O O . ALA B 1 535 ? -66.375 33.406 31.828 1 71.19 535 ALA B O 1
ATOM 8479 N N . GLY B 1 536 ? -64.688 33.906 33 1 51.25 536 GLY B N 1
ATOM 8480 C CA . GLY B 1 536 ? -65.188 33.125 34.125 1 51.25 536 GLY B CA 1
ATOM 8481 C C . GLY B 1 536 ? -65.938 34 35.125 1 51.25 536 GLY B C 1
ATOM 8482 O O . GLY B 1 536 ? -67 33.562 35.656 1 51.25 536 GLY B O 1
#

Solvent-accessible surface area (backbone atoms only — not comparable to full-atom values): 57243 Å² total; per-residue (Å²): 142,85,89,73,88,81,91,81,85,82,86,88,85,82,86,82,84,75,89,78,84,81,74,84,69,92,77,80,93,77,78,81,80,75,82,80,77,70,78,76,74,72,65,78,68,80,85,56,41,32,40,36,33,24,39,56,88,49,71,65,57,46,39,18,50,52,22,18,59,71,47,34,90,60,63,73,47,80,49,38,44,67,56,46,60,71,72,34,96,48,67,64,57,60,39,51,49,45,67,71,44,73,47,61,36,36,35,19,38,22,55,64,26,33,51,53,45,63,76,54,48,85,72,53,34,34,38,33,29,65,21,71,64,51,69,82,76,61,62,84,52,58,39,32,22,32,34,37,43,61,71,60,61,57,59,54,50,54,49,43,40,71,50,35,73,80,52,38,31,33,36,34,64,24,62,44,72,64,11,43,55,58,50,53,53,37,73,78,42,23,40,81,62,46,30,51,59,48,76,44,84,44,50,80,90,48,37,65,62,55,53,61,73,47,63,90,68,47,42,29,37,44,54,51,74,34,89,64,65,40,72,68,52,41,53,50,51,30,51,51,26,40,75,64,45,28,47,31,37,27,57,38,68,68,49,16,76,72,49,19,31,28,19,50,27,61,42,44,37,48,54,12,27,53,41,13,46,51,47,44,35,40,76,70,61,77,44,42,33,66,74,59,28,43,36,61,70,78,77,60,40,52,43,66,22,66,67,50,22,54,69,23,72,45,70,74,48,67,71,59,52,52,51,25,49,52,45,52,46,50,52,50,24,51,51,28,47,74,70,64,39,43,71,61,17,40,53,45,35,51,56,49,36,73,78,39,72,80,44,60,59,50,48,52,51,40,50,51,41,49,26,67,74,57,73,39,46,53,59,53,34,46,51,49,16,51,49,28,44,75,73,65,39,23,70,59,14,32,52,29,23,49,54,32,36,72,77,39,74,75,44,59,70,41,54,51,46,31,52,50,26,36,50,48,40,18,47,52,31,30,51,51,14,52,52,28,40,73,72,68,40,46,64,64,12,49,53,29,24,50,48,15,37,68,63,30,70,80,44,57,66,43,54,51,52,44,50,51,51,30,59,68,49,52,79,47,44,66,60,49,49,52,52,23,51,53,31,48,75,70,68,36,28,70,62,18,35,53,43,24,52,51,47,37,70,54,38,74,78,46,60,67,40,52,49,52,32,50,50,28,50,49,51,46,50,51,51,50,53,54,51,55,58,72,73,105,140,87,85,77,73,85,80,72,89,83,90,84,91,84,88,77,85,79,81,79,83,81,74,82,74,88,77,76,92,76,78,79,82,76,81,78,76,68,78,75,73,72,63,75,70,82,84,56,42,32,40,35,33,23,39,55,89,47,72,65,57,46,39,18,49,53,22,18,59,72,48,33,91,59,60,72,47,81,48,38,46,67,55,44,58,71,72,32,96,48,67,65,57,59,40,51,51,46,68,73,40,73,47,61,35,36,36,18,38,22,55,62,25,34,50,53,44,62,76,53,49,85,73,53,35,34,37,34,30,65,20,70,66,52,68,82,77,61,62,83,50,58,38,32,22,32,36,37,43,63,73,61,62,55,59,54,50,54,50,45,40,71,50,36,74,81,52,40,31,33,36,33,64,24,60,45,73,67,10,43,57,58,49,54,53,36,75,77,40,24,41,83,62,45,30,50,58,48,76,43,84,44,50,83,87,47,37,67,62,56,52,60,73,46,61,89,67,47,42,28,37,45,53,48,74,34,89,64,65,41,72,68,51,42,53,51,51,31,53,51,25,39,75,65,46,27,47,32,36,26,58,38,65,68,48,16,76,72,48,18,31,27,18,49,26,61,43,45,39,49,53,12,28,54,41,13,46,51,49,45,34,41,76,69,61,78,44,43,35,65,74,59,27,44,37,62,70,77,79,62,41,50,42,64,21,64,67,50,24,52,69,24,72,44,69,73,50,67,70,58,52,53,51,24,47,50,45,52,46,48,51,50,22,52,51,28,46,76,72,65,38,44,71,62,17,42,52,44,35,52,55,50,35,73,77,40,75,82,44,60,60,51,48,52,52,38,49,50,42,50,25,68,74,56,74,40,45,54,58,53,33,48,50,49,17,51,50,28,44,74,73,65,39,22,69,58,14,31,53,30,22,50,54,32,37,72,78,40,76,76,43,60,70,42,54,50,45,31,52,50,27,35,50,51,40,18,47,52,29,30,53,50,12,52,52,28,39,73,71,66,38,47,64,64,11,50,53,28,26,49,49,15,36,68,62,30,71,80,45,58,67,43,53,52,53,44,50,52,52,27,59,68,49,52,78,46,44,65,60,49,48,52,52,23,50,50,28,46,76,71,67,36,26,69,62,18,34,54,44,23,50,48,48,36,72,52,40,76,77,45,60,67,40,51,49,52,32,51,52,29,51,50,52,45,49,52,51,51,53,53,50,56,58,72,73,104

Secondary structure (DSSP, 8-state):
------------------------------------------------EEEEEES---HHHHHHHHHHHHH--S-EEEEEHHHHHHH-SSHHHHHHHHHHTTEEEEEEESHHHHHHHHHH-SSS-EEEEEESSGGGT---STTEEEEE-PPPHHHHHHHHHHH-TT--EEEEEE-SHHHHHHHHGGGGTTGGGT-EEEEEE--STTHHHHHHHTTTT-SEEE--S-TT--HHHHHHHHHHHHHTT-EEEESSHHHHHHH-SEEEE--HHHHHHHHHHHHHHHHHTS--HHHH-EEE-S--EEEE-HHHHHHTTPPPPHHHHHHHHHHHHHHHHHHHHHTT-HHHHHHHHHHHHHH-TT-HHHHHHHHHHHHHHHTSHHHHHHHHHHHHHHTT-HHHHHHHHHHHHHH-TT-HHHHHHHHHHHHHHHHHHHHHHHHHHHTT-HHHHHHHHHHHHHH-TT-HHHHHHHHHHHHHHHTTHHHHHHHHHHHHHTT-HHHHHHHHHHHHHH-TT-HHHHHHHHHHHHHHHHHHHHHHHHH-/------------------------------------------------EEEEEES---HHHHHHHHHHHHH--S-EEEEEHHHHHHH-SSHHHHHHHHHHTTEEEEEEESHHHHHHHHHH-SSS-EEEEEESSGGGT---STTEEEEE-PPPHHHHHHHHHHH-TT--EEEEEE-SHHHHHHHHGGGGTTGGGT-EEEEEE--STTHHHHHHHTTTT-SEEE--S-TT--HHHHHHHHHHHHHTT-EEEESSHHHHHHH-SEEEE--HHHHHHHHHHHHHHHHHTS--HHHH-EEE-S--EEEE-HHHHHHTTPPPPHHHHHHHHHHHHHHHHHHHHHTT-HHHHHHHHHHHHHH-TT-HHHHHHHHHHHHHHHTSHHHHHHHHHHHHHHTT-HHHHHHHHHHHHHH-TT-HHHHHHHHHHHHHHHHHHHHHHHHHHHTT-HHHHHHHHHHHHHH-TT-HHHHHHHHHHHHHHHTTHHHHHHHHHHHHHTT-HHHHHHHHHHHHHH-TT-HHHHHHHHHHHHHHHHHHHHHHHHH-

Foldseek 3Di:
DCVCDDDDDDDDDDDDDDPDDDPDCPDDDPDDPDDPPPPPPCPVQLDAEEEEEEADDDPLLVLLVVLQVLQAPHHYDYDYPVVCVVPDVDLLVVQVVCQVDRHQAYEYEEDNSQLSCVVRPQPHAYEYFNYAPCVVSPQPHLSYEYEYWDDACLVVLVVCCVQPVPFAEEEEEAADPVQVVRQVSCVVRQVVSNHDYDYDYDALVCLLVVLVVCQLPGQEYEYGPHPRDDPVSLVSVQVSCLVRLHQYEYQDQVSQVVGHFKYWGADSSVRSNVSSNVVNCCSVVVDHCNGRGYHYDPDTQMAGDVVNCVSSVGDGDPVSVVSNVLSVLLVVLVVCVVVVVLVVSLVSLVVSCVVVVPPPSSLSVNVVSLCVVPVNVLVVLQVVLVVCVVVLNLVVSLVSLVVSCVSPVSDVSSVVSNVVSLLSQLVVLLVVLVVCVVVVNNLVSLVSLVVSCVSPVPPVVSVVVSLVSLVVCVVCLVVLLVVLVVCVVVLVLVVSLVSLVSSCSSPVPDPSSVVSNVVSVVSVVVVVVVVVVVVD/DDCPDDPDDDDDDDDDDDPDPPPPCPDDDPDDPDDPPPPPPCPVQLDAEEEEEEADDDPLLVLLVVLQVLQAPHHYDYYYPVVCVVVDVDNLVVQVVCQVDRHQAYEYEEDNSQLSCVVRPQPRAYEYFNYAPCVVSPQPHLSYEYEYWDDACLVVLVVCCVQPVPFAEEEEEAADPVQVVRQVSCVVRQVVSNHDYDYDYDALVCLLVVLVVCQLPGQEYEYGPHPRDDPVSLVSVQVSCLVRLHQYEYQDQVSQVVGHFKYWGADSSVRSNVSSVVVNCCSVVVDHCNGRGYHYDPDTQMAGDVVNCVSSVRDGDPVSVVSNVLSVLLVVLVVCVVVVVLVVSLVSLVVSCVVVVPPPSSLSVNVSSLCVVPVNVLVVLQVVLVVCVVVLNLVVSLVSLVVSCVSPVSDVSSVVSNVVSLLSVLVVLLVVLVVCVVVVNNLVSLVSLVVSCVSPVPPVVSVVVSLVSLVVCVVCLVVLLVVLVVCVVVLVLVVSLVSLVSSCSSPVPDPSSVVSNVVSVVSVVVVVVVVVVVVD

pLDDT: mean 87.05, std 20.48, range [16.69, 98.75]

Organism: NCBI:txid2484979

Nearest PDB structures (foldseek):
  6hnk-assembly1_A  TM=8.603E-01  e=9.011E-15  Clostridioides difficile 630
  3lft-assembly1_A  TM=6.729E-01  e=2.699E-14  Streptococcus pneumoniae TIGR4
  3lkv-assembly1_A-2  TM=6.830E-01  e=9.871E-14  Vibrio cholerae O1 biovar El Tor str. N16961
  3lft-assembly2_B  TM=6.498E-01  e=1.811E-14  Streptococcus pneumoniae TIGR4
  3ieg-assembly2_B  TM=2.362E-01  e=4.115E-05  Mus musculus

InterPro domains:
  IPR007487 ABC transporter, tyrosine-binding protein-like [PF04392] (93-325)
  IPR007487 ABC transporter, tyrosine-binding protein-like [PTHR35271] (80-324)
  IPR011990 Tetratricopeptide-like helical domain superfamily [G3DSA:1.25.40.10] (325-531)
  IPR011990 Tetratricopeptide-like helical domain superfamily [SSF48452] (330-517)
  IPR019734 Tetratricopeptide repeat [PS50005] (378-411)
  IPR019734 Tetratricopeptide repeat [SM00028] (326-359)
  IPR019734 Tetratricopeptide repeat [SM00028] (378-411)
  IPR019734 Tetratricopeptide repeat [SM00028] (477-510)

Radius of gyration: 41.33 Å; Cα contacts (8 Å, |Δi|>4): 1597; chains: 2; bounding box: 124×134×112 Å

Sequence (1072 aa):
MIRWNRILTGLSRNAYILFAGFAICIAGAASQFGELNSSPNSSKAISGNVEILLSSDNSILEQALFGLQSSLDYPVRISYVDLLRSEYKDVPSYFKEIESSDTKLFVAIGSAAFKLARENLNRTPIVFTMVSHPKSIGIDSDNVCGVGMDVSISEFFKVLRELSPKANRVLTFYSQPEGEFFATEGDYFDLKYKLNFAKKKVSEENFRSSLEKVRGEYDAFIIVKDSLYNREIFEELSEFSKKNKMILMAPFPALVRAGATFGISPEYSKLGIETGELANRILSGKSSCKEEKVSLSDKPSFFLNEAFASDSNVIVPEELKERAKLTRLFTVGLNLLNEGKLKSARIVFENILKKDPNNQSVASYLQLVIEKMTGGKTKELLEAAEDFYKKGNYSRARAEFQKVLLLNPNLRAAKEGLSSATLAQSESERINAEQLVRSGKVFDGIKMYQSSLRTFPQNAKSSVELNHVRSSEYSKIPEYLKEGIELYSQRDYEGSIRIFENILLIDPADKRAQEYLRLSTKKKDAIRVLLDKTAGMIRWNRILTGLSRNAYILFAGFAICIAGAASQFGELNSSPNSSKAISGNVEILLSSDNSILEQALFGLQSSLDYPVRISYVDLLRSEYKDVPSYFKEIESSDTKLFVAIGSAAFKLARENLNRTPIVFTMVSHPKSIGIDSDNVCGVGMDVSISEFFKVLRELSPKANRVLTFYSQPEGEFFATEGDYFDLKYKLNFAKKKVSEENFRSSLEKVRGEYDAFIIVKDSLYNREIFEELSEFSKKNKMILMAPFPALVRAGATFGISPEYSKLGIETGELANRILSGKSSCKEEKVSLSDKPSFFLNEAFASDSNVIVPEELKERAKLTRLFTVGLNLLNEGKLKSARIVFENILKKDPNNQSVASYLQLVIEKMTGGKTKELLEAAEDFYKKGNYSRARAEFQKVLLLNPNLRAAKEGLSSATLAQSESERINAEQLVRSGKVFDGIKMYQSSLRTFPQNAKSSVELNHVRSSEYSKIPEYLKEGIELYSQRDYEGSIRIFENILLIDPADKRAQEYLRLSTKKKDAIRVLLDKTAG